Protein AF-0000000071585023 (afdb_homodimer)

Nearest PDB structures (foldseek):
  5y0e-assembly1_B  TM=6.821E-01  e=1.471E-46  Serratia sp. FS14
  5y0e-assembly1_A  TM=6.530E-01  e=9.291E-46  Serratia sp. FS14
  5y0e-assembly1_C  TM=7.451E-01  e=1.543E-41  Serratia sp. FS14
  6n38-assembly1_D  TM=8.438E-01  e=2.177E-20  Escherichia coli 042
  6gj3-assembly1_D  TM=8.050E-01  e=1.133E-17  Escherichia coli

pLDDT: mean 87.86, std 11.16, range [27.81, 98.0]

Secondary structure (DSSP, 8-state):
----SPP---TT----HHHHHHHHHHHHHHHHHHHHHH-TT--EEEEEEE-HHHHTTT-B-EEEEEEE-TTS-EEEETTTBPPPPPB---SS-TTPEEEEEEE-SSTTSEEEETT---SSEEEEEEEEEEE--EES---TTS-SEEEEEEEEE--EEEEGGG--TTEEEEEEEEEEEE-TTS-EEE-TT----BSSTTSSSHHHHHHHHHHHHHHHHHHHH--TTGGGS---HHHHHHHHHHHHHHHHHHHHHHHHHSS---HHHHHHHHHHHHHHGGGSTT---GGG-S-----TT-HHHHHHHHHHHHHHHHH-----SEEE---EE-STTEEEEE--GGG-EEEEEEEEE-SS-HHHHHHHHHHHEEEEETTTHHHHHHTT---SPEEE-SSPPTTSPPPTT-EEEEE-TT-HHHHHHHHSSEEEEEE-S--TT-EEEEEEEETT---/----PEE---TT----HHHHHHHHHHHHHHHHHHHHHH-TT--EEEEEEE-HHHHTTT-B-EEEEEEE-TTS-EEEETTTBPPPPPB---SS-TTPEEEEEEE-SSTTSEEEETT--SSSEEEEEEEEEEE----S-S-SSS--EEEEEEEEE--EEEEGGG--TTEEEEEEEEEEEE-TTS-EEE-TT----BSSTTSSSHHHHHHHHHHHHHHHHHHHH--TTGGGS---HHHHHHHHHHHHHHHHHHHHHHHHHSS---HHHHHHHHHHHHHHGGGSTT---GGG-S-----TT-HHHHHHHHHHHHHHHHH-----SEEEE--EE-STTEEEEE--GGG-EEEEEEEEE-SS-HHHHHHHHHHHEEEEEGGGHHHHHHTT---SPEEE-SSPPTTSPP-TT-EEEEE-TTSHHHHHHHHSSEEEEEE-S--TT-EEEEEEEETT---

Radius of gyration: 39.61 Å; Cα contacts (8 Å, |Δi|>4): 1653; chains: 2; bounding box: 82×120×97 Å

Solvent-accessible surface area (backbone atoms only — not comparable to full-atom values): 49543 Å² total; per-residue (Å²): 126,69,80,60,61,74,70,85,83,54,90,90,60,83,87,48,40,63,56,56,53,39,39,48,46,18,53,50,49,52,54,45,54,54,50,43,75,75,33,88,66,68,31,23,25,50,32,52,37,69,34,66,71,42,19,60,72,35,25,50,36,66,67,32,38,28,35,24,36,76,82,60,53,68,50,42,25,70,67,88,26,71,66,46,64,70,28,67,75,65,90,87,34,59,74,35,42,36,21,43,33,33,51,42,92,42,84,89,53,46,56,65,30,77,80,54,63,86,81,80,34,25,15,36,46,38,84,41,81,42,61,58,49,61,39,77,68,77,50,102,74,63,72,57,58,43,81,43,46,23,33,41,65,39,54,39,56,43,46,54,88,73,58,54,91,60,41,37,60,44,62,67,48,34,30,58,37,64,47,95,86,42,25,50,39,68,42,87,70,59,40,46,31,39,38,17,44,54,22,72,40,62,57,44,52,53,52,53,52,48,50,50,52,47,53,53,50,44,62,70,52,61,52,95,60,51,81,72,40,82,40,48,72,58,54,48,50,39,46,51,47,43,19,51,47,35,14,49,50,42,39,51,55,43,57,72,65,48,91,58,44,42,42,68,60,53,49,52,54,50,50,52,51,48,61,64,51,50,74,46,69,90,48,70,68,68,89,77,51,81,57,73,45,88,36,66,81,48,34,32,61,16,49,52,50,43,50,52,49,44,54,52,52,69,66,52,66,88,69,55,60,44,40,80,50,72,65,43,77,75,54,94,52,28,26,40,25,77,51,57,80,88,60,45,62,60,40,44,36,37,38,37,29,46,74,58,56,67,73,51,46,58,57,47,44,54,72,32,38,39,32,30,22,56,89,46,40,63,58,31,61,76,67,68,45,85,45,36,48,56,41,68,48,94,62,82,57,87,78,51,78,85,60,63,81,40,47,36,27,37,46,41,71,83,33,68,46,34,52,51,17,68,71,35,70,24,36,24,39,36,53,74,58,90,54,60,75,64,46,73,48,37,31,30,29,35,72,79,74,67,128,127,68,80,59,48,39,65,55,70,48,84,89,63,82,87,47,73,49,56,56,52,39,40,51,45,18,52,51,48,52,51,45,54,54,48,44,59,73,36,72,67,76,33,23,25,49,33,51,39,70,35,65,72,43,18,61,72,35,25,48,38,65,66,30,36,26,34,23,36,79,83,61,51,68,51,41,25,70,67,88,25,70,66,45,65,70,28,68,74,64,88,85,33,59,73,34,43,35,19,43,33,32,52,42,94,41,82,89,51,37,40,31,25,67,69,55,61,92,70,83,35,25,15,35,46,38,82,42,81,43,65,60,80,71,80,78,73,65,58,103,68,77,72,59,63,42,81,41,78,40,71,41,64,41,52,39,55,43,48,53,88,73,57,54,92,60,40,36,59,43,60,67,47,34,29,59,37,64,46,96,87,41,26,51,39,68,42,87,73,59,41,48,31,40,44,18,44,54,22,74,41,62,55,45,51,52,51,52,51,48,50,51,53,48,53,54,49,46,61,70,54,63,52,95,60,53,84,75,43,93,67,44,49,56,53,50,50,40,49,50,47,46,52,52,49,54,52,48,50,55,51,52,53,51,56,73,69,46,93,72,47,42,42,67,60,53,49,47,54,50,37,35,52,46,16,50,49,47,64,46,68,90,49,69,67,68,77,75,51,82,58,71,42,86,36,66,80,49,35,31,60,15,49,54,48,43,51,52,51,43,54,53,52,70,66,52,66,88,71,55,59,45,40,79,49,72,66,45,76,75,55,93,51,28,26,40,26,77,52,56,80,85,60,43,63,60,41,45,36,36,38,38,30,46,77,58,56,67,72,54,46,59,57,47,45,54,71,32,38,37,32,28,23,54,89,45,41,62,58,30,59,76,67,68,46,86,46,37,49,55,40,69,44,88,54,75,55,88,71,52,81,87,56,83,82,46,49,35,28,36,45,42,70,81,33,69,46,34,53,50,16,68,71,35,69,24,36,25,39,35,51,73,57,89,55,59,75,63,44,72,48,38,33,30,31,34,68,81,70,64,131

InterPro domains:
  IPR010263 Type VI secretion system TssK [PF05936] (19-444)
  IPR010263 Type VI secretion system TssK [PTHR35566] (1-447)
  IPR010263 Type VI secretion system TssK [TIGR03353] (5-443)

Sequence (902 aa):
MLPKQRVAWVEGMLMEPQHFQQQERYLEHLTEMRARSLSALAWGFHSLSINQGLLDQGKIALNQASGVFPDGTPFHMAGDEPLPLPFDPGENCQGSVVCLSVLMDIPGNTYIDLKKSNQGSRFVALDAEVQDRNHGVAAEGTPLIATLQLGQLQSKLTLRASVSDAESMLPVAYIKERTRDGRLILDDNFLPPMLDFRAIGWIDNAVTELLGLIVQRLESVYRPDVTLSVGGLSELLELLLLQTLSEYNLKISHVLMQKQVHPEQLFQLLLGLLGRLSTIPGGEKPWSRQDLLYTHHEPHNGYFSLFAALRRALSLVIEAPAVALPFIERGDNIYLCQNDSQLRLEKLIFTVSSKLPSETIRTYFPAQTKLGPVEKIVQLIDLQLPGARMIPMSSPPRYIPYYPNSVYFEVDHDDPMYKEMMSGSAIALSIVGDFPELRFEVWGLRQGRLGMLPKQRVAWVEGMLMEPQHFQQQERYLEHLTEMRARSLSALAWGFHSLSINQGLLDQGKIALNQASGVFPDGTPFHMAGDEPLPLPFDPGENCQGSVVCLSVLMDIPGNTYIDLKKSNQGSRFVALDAEVQDRNHGVAAEGTPLIATLQLGQLQSKLTLRASVSDAESMLPVAYIKERTRDGRLILDDNFLPPMLDFRAIGWIDNAVTELLGLIVQRLESVYRPDVTLSVGGLSELLELLLLQTLSEYNLKISHVLMQKQVHPEQLFQLLLGLLGRLSTIPGGEKPWSRQDLLYTHHEPHNGYFSLFAALRRALSLVIEAPAVALPFIERGDNIYLCQNDSQLRLEKLIFTVSSKLPSETIRTYFPAQTKLGPVEKIVQLIDLQLPGARMIPMSSPPRYIPYYPNSVYFEVDHDDPMYKEMMSGSAIALSIVGDFPELRFEVWGLRQGRLG

Foldseek 3Di:
DDDQDQDDDDPPDDDDPVNVVNNVSNVQVVVQVVVCVVPVQQWWWAAWAWDQVCLQVQWTFTPWTWTAFNVGRTDTPPPQAHTADIDHADDPCAFWWKKKKAFAPDPPFAAEDAVQPPDTHQWYWDKDKDADPDPDPPDVDDDRIDIDIDTHGDIYMYTPVPDDPRMTIWTRWTFNDQDPSSGTDTDPLFDIQHQAPPNPDPVLVLLVVLLVLLVVLLVVLDDPCLVVDPDDPLSVLSVLSNVLSVVLNVVSVVSSPDPGDHVVVVLVSLVVSLVSLVSQPPADDVVPDDQCDADSRTRSSNSVVSSVRSVVSSPGDSQQQKDWFDWDDPDQQKTKTFADVVQQFQKKKKKKAFPDQPVCCQPPFQQQKAKAAPVCRVVCVVVVNHHFGWHWDPDDDPSDDDDPRIIMTITDNPDPRNVRRNPHRMMMMHGRDDTHPMDMIMMTGHPPPPD/DDDLDADDDDPPDDDDPVNVVNNVSNVQVVVVVVVCVVPVQQWWWAAWAWDQVCLQVQWTFTPWTWTAFNVGRTDTPPPQAHTADIDHADAPQAFWWKKKKAFAPDPPFAAEDAVQPVDGHQWYWDKDWDFDPDPDPPDPDDRPTDIDIDTHGDIYMYTPVPDDPRMTIWTRWTFNDQDPSSGTDTDPLFDIQHQAPPNPDPVVVLLVVLLVLLVVLLVVLDDPCLVVDLDDPLSVVSVLSNVLSVVLNVVSVVVSPDPGDHVVVVLVSLVVSLVSLPPAPPADDVVPDDQCDADRRTRSSNSVVSSVRSVVSSPGDSQQQKDWFDWDDPDQQKTKTFADVVNQFDKKKKKKAFPDQPVCCQPVFQQQKAKAAPVCRVVCVVVVNHAFGWHWDPDDDDSDRDDPRITMTITDNPDPRNVRRNPHGMMMMHGRDDTHPMDMIMMTGHPPPDD

Structure (mmCIF, N/CA/C/O backbone):
data_AF-0000000071585023-model_v1
#
loop_
_entity.id
_entity.type
_entity.pdbx_description
1 polymer 'Uncharacterized protein'
#
loop_
_atom_site.group_PDB
_atom_site.id
_atom_site.type_symbol
_atom_site.label_atom_id
_atom_site.label_alt_id
_atom_site.label_comp_id
_atom_site.label_asym_id
_atom_site.label_entity_id
_atom_site.label_seq_id
_atom_site.pdbx_PDB_ins_code
_atom_site.Cartn_x
_atom_site.Cartn_y
_atom_site.Cartn_z
_atom_site.occupancy
_atom_site.B_iso_or_equiv
_atom_site.auth_seq_id
_atom_site.auth_comp_id
_atom_site.auth_asym_id
_atom_site.auth_atom_id
_atom_site.pdbx_PDB_model_num
ATOM 1 N N . MET A 1 1 ? 20.328 24.281 26.672 1 75.81 1 MET A N 1
ATOM 2 C CA . MET A 1 1 ? 19.062 23.953 26.031 1 75.81 1 MET A CA 1
ATOM 3 C C . MET A 1 1 ? 17.938 24.844 26.547 1 75.81 1 MET A C 1
ATOM 5 O O . MET A 1 1 ? 17.938 25.25 27.719 1 75.81 1 MET A O 1
ATOM 9 N N . LEU A 1 2 ? 17.266 25.422 25.609 1 85.12 2 LEU A N 1
ATOM 10 C CA . LEU A 1 2 ? 16.156 26.297 26 1 85.12 2 LEU A CA 1
ATOM 11 C C . LEU A 1 2 ? 15.07 25.484 26.719 1 85.12 2 LEU A C 1
ATOM 13 O O . LEU A 1 2 ? 14.797 24.344 26.359 1 85.12 2 LEU A O 1
ATOM 17 N N . PRO A 1 3 ? 14.523 26.031 27.828 1 86 3 PRO A N 1
ATOM 18 C CA . PRO A 1 3 ? 13.453 25.312 28.516 1 86 3 PRO A CA 1
ATOM 19 C C . PRO A 1 3 ? 12.25 25.016 27.609 1 86 3 PRO A C 1
ATOM 21 O O . PRO A 1 3 ? 11.906 25.844 26.766 1 86 3 PRO A O 1
ATOM 24 N N . LYS A 1 4 ? 11.719 23.922 27.828 1 88.12 4 LYS A N 1
ATOM 25 C CA . LYS A 1 4 ? 10.594 23.5 27 1 88.12 4 LYS A CA 1
ATOM 26 C C . LYS A 1 4 ? 9.32 23.375 27.828 1 88.12 4 LYS A C 1
ATOM 28 O O . LYS A 1 4 ? 8.305 22.859 27.328 1 88.12 4 LYS A O 1
ATOM 33 N N . GLN A 1 5 ? 9.266 23.844 29.031 1 87.94 5 GLN A N 1
ATOM 34 C CA . GLN A 1 5 ? 8.125 23.734 29.938 1 87.94 5 GLN A CA 1
ATOM 35 C C . GLN A 1 5 ? 7.094 24.828 29.641 1 87.94 5 GLN A C 1
ATOM 37 O O . GLN A 1 5 ? 7.41 25.844 29.016 1 87.94 5 GLN A O 1
ATOM 42 N N . ARG A 1 6 ? 5.887 24.609 30.062 1 91.94 6 ARG A N 1
ATOM 43 C CA . ARG A 1 6 ? 4.801 25.547 29.828 1 91.94 6 ARG A CA 1
ATOM 44 C C . ARG A 1 6 ? 4.922 26.766 30.734 1 91.94 6 ARG A C 1
ATOM 46 O O . ARG A 1 6 ? 5.457 26.672 31.844 1 91.94 6 ARG A O 1
ATOM 53 N N . VAL A 1 7 ? 4.438 27.984 30.297 1 91.62 7 VAL A N 1
ATOM 54 C CA . VAL A 1 7 ? 4.402 29.203 31.094 1 91.62 7 VAL A CA 1
ATOM 55 C C . VAL A 1 7 ? 3.309 29.094 32.156 1 91.62 7 VAL A C 1
ATOM 57 O O . VAL A 1 7 ? 2.195 28.656 31.875 1 91.62 7 VAL A O 1
ATOM 60 N N . ALA A 1 8 ? 3.611 29.422 33.375 1 86.81 8 ALA A N 1
ATOM 61 C CA . ALA A 1 8 ? 2.6 29.578 34.438 1 86.81 8 ALA A CA 1
ATOM 62 C C . ALA A 1 8 ? 1.927 30.938 34.344 1 86.81 8 ALA A C 1
ATOM 64 O O . ALA A 1 8 ? 2.459 31.938 34.844 1 86.81 8 ALA A O 1
ATOM 65 N N . TRP A 1 9 ? 0.786 31.016 33.594 1 86.19 9 TRP A N 1
ATOM 66 C CA . TRP A 1 9 ? 0.026 32.25 33.469 1 86.19 9 TRP A CA 1
ATOM 67 C C . TRP A 1 9 ? -0.711 32.562 34.781 1 86.19 9 TRP A C 1
ATOM 69 O O . TRP A 1 9 ? -1.541 31.766 35.219 1 86.19 9 TRP A O 1
ATOM 79 N N . VAL A 1 10 ? -0.423 33.688 35.344 1 81.88 10 VAL A N 1
ATOM 80 C CA . VAL A 1 10 ? -1.023 34.031 36.625 1 81.88 10 VAL A CA 1
ATOM 81 C C . VAL A 1 10 ? -1.645 35.406 36.562 1 81.88 10 VAL A C 1
ATOM 83 O O . VAL A 1 10 ? -1.187 36.281 35.812 1 81.88 10 VAL A O 1
ATOM 86 N N . GLU A 1 11 ? -2.693 35.562 37.25 1 80.19 11 GLU A N 1
ATOM 87 C CA . GLU A 1 11 ? -3.369 36.875 37.312 1 80.19 11 GLU A CA 1
ATOM 88 C C . GLU A 1 11 ? -2.418 37.969 37.781 1 80.19 11 GLU A C 1
ATOM 90 O O . GLU A 1 11 ? -1.631 37.75 38.688 1 80.19 11 GLU A O 1
ATOM 95 N N . GLY A 1 12 ? -2.541 39.125 37.062 1 78.12 12 GLY A N 1
ATOM 96 C CA . GLY A 1 12 ? -1.741 40.281 37.469 1 78.12 12 GLY A CA 1
ATOM 97 C C . GLY A 1 12 ? -0.343 40.25 36.875 1 78.12 12 GLY A C 1
ATOM 98 O O . GLY A 1 12 ? 0.428 41.219 37.062 1 78.12 12 GLY A O 1
ATOM 99 N N . MET A 1 13 ? -0.15 39.281 36.188 1 81.44 13 MET A N 1
ATOM 100 C CA . MET A 1 13 ? 1.184 39.156 35.594 1 81.44 13 MET A CA 1
ATOM 101 C C . MET A 1 13 ? 1.392 40.188 34.469 1 81.44 13 MET A C 1
ATOM 103 O O . MET A 1 13 ? 0.476 40.438 33.688 1 81.44 13 MET A O 1
ATOM 107 N N . LEU A 1 14 ? 2.582 40.812 34.438 1 83.69 14 LEU A N 1
ATOM 108 C CA . LEU A 1 14 ? 2.967 41.625 33.312 1 83.69 14 LEU A CA 1
ATOM 109 C C . LEU A 1 14 ? 3.387 40.75 32.125 1 83.69 14 LEU A C 1
ATOM 111 O O . LEU A 1 14 ? 4.352 39.969 32.219 1 83.69 14 LEU A O 1
ATOM 115 N N . MET A 1 15 ? 2.637 40.812 31.062 1 85.25 15 MET A N 1
ATOM 116 C CA . MET A 1 15 ? 2.936 39.969 29.891 1 85.25 15 MET A CA 1
ATOM 117 C C . MET A 1 15 ? 4.07 40.562 29.078 1 85.25 15 MET A C 1
ATOM 119 O O . MET A 1 15 ? 3.977 41.719 28.625 1 85.25 15 MET A O 1
ATOM 123 N N . GLU A 1 16 ? 5.172 39.812 29 1 87.69 16 GLU A N 1
ATOM 124 C CA . GLU A 1 16 ? 6.34 40.156 28.203 1 87.69 16 GLU A CA 1
ATOM 125 C C . GLU A 1 16 ? 6.48 39.25 26.984 1 87.69 16 GLU A C 1
ATOM 127 O O . GLU A 1 16 ? 5.906 38.188 26.938 1 87.69 16 GLU A O 1
ATOM 132 N N . PRO A 1 17 ? 7.184 39.75 25.969 1 88.62 17 PRO A N 1
ATOM 133 C CA . PRO A 1 17 ? 7.391 38.938 24.781 1 88.62 17 PRO A CA 1
ATOM 134 C C . PRO A 1 17 ? 7.938 37.531 25.094 1 88.62 17 PRO A C 1
ATOM 136 O O . PRO A 1 17 ? 7.602 36.562 24.406 1 88.62 17 PRO A O 1
ATOM 139 N N . GLN A 1 18 ? 8.688 37.469 26.078 1 88.62 18 GLN A N 1
ATOM 140 C CA . GLN A 1 18 ? 9.312 36.188 26.469 1 88.62 18 GLN A CA 1
ATOM 141 C C . GLN A 1 18 ? 8.266 35.156 26.844 1 88.62 18 GLN A C 1
ATOM 143 O O . GLN A 1 18 ? 8.477 33.969 26.656 1 88.62 18 GLN A O 1
ATOM 148 N N . HIS A 1 19 ? 7.172 35.594 27.406 1 90.94 19 HIS A N 1
ATOM 149 C CA . HIS A 1 19 ? 6.105 34.688 27.781 1 90.94 19 HIS A CA 1
ATOM 150 C C . HIS A 1 19 ? 5.512 34 26.547 1 90.94 19 HIS A C 1
ATOM 152 O O . HIS A 1 19 ? 5.289 32.781 26.547 1 90.94 19 HIS A O 1
ATOM 158 N N . PHE A 1 20 ? 5.344 34.781 25.516 1 92 20 PHE A N 1
ATOM 159 C CA . PHE A 1 20 ? 4.75 34.25 24.297 1 92 20 PHE A CA 1
ATOM 160 C C . PHE A 1 20 ? 5.75 33.375 23.531 1 92 20 PHE A C 1
ATOM 162 O O . PHE A 1 20 ? 5.379 32.344 22.953 1 92 20 PHE A O 1
ATOM 169 N N . GLN A 1 21 ? 7.008 33.812 23.562 1 90.62 21 GLN A N 1
ATOM 170 C CA . GLN A 1 21 ? 8.055 33 22.969 1 90.62 21 GLN A CA 1
ATOM 171 C C . GLN A 1 21 ? 8.148 31.625 23.641 1 90.62 21 GLN A C 1
ATOM 173 O O . GLN A 1 21 ? 8.242 30.594 22.969 1 90.62 21 GLN A O 1
ATOM 178 N N . GLN A 1 22 ? 8.125 31.656 24.969 1 90.81 22 GLN A N 1
ATOM 179 C CA . GLN A 1 22 ? 8.18 30.422 25.734 1 90.81 22 GLN A CA 1
ATOM 180 C C . GLN A 1 22 ? 6.953 29.547 25.469 1 90.81 22 GLN A C 1
ATOM 182 O O . GLN A 1 22 ? 7.062 28.328 25.359 1 90.81 22 GLN A O 1
ATOM 187 N N . GLN A 1 23 ? 5.816 30.109 25.391 1 92.5 23 GLN A N 1
ATOM 188 C CA . GLN A 1 23 ? 4.594 29.375 25.078 1 92.5 23 GLN A CA 1
ATOM 189 C C . GLN A 1 23 ? 4.699 28.672 23.734 1 92.5 23 GLN A C 1
ATOM 191 O O . GLN A 1 23 ? 4.348 27.5 23.609 1 92.5 23 GLN A O 1
ATOM 196 N N . GLU A 1 24 ? 5.16 29.422 22.766 1 93.31 24 GLU A N 1
ATOM 197 C CA . GLU A 1 24 ? 5.312 28.844 21.422 1 93.31 24 GLU A CA 1
ATOM 198 C C . GLU A 1 24 ? 6.316 27.703 21.438 1 93.31 24 GLU A C 1
ATOM 200 O O . GLU A 1 24 ? 6.082 26.656 20.812 1 93.31 24 GLU A O 1
ATOM 205 N N . ARG A 1 25 ? 7.383 27.938 22.094 1 91.56 25 ARG A N 1
ATOM 206 C CA . ARG A 1 25 ? 8.406 26.891 22.188 1 91.56 25 ARG A CA 1
ATOM 207 C C . ARG A 1 25 ? 7.836 25.625 22.812 1 91.56 25 ARG A C 1
ATOM 209 O O . ARG A 1 25 ? 8.102 24.516 22.344 1 91.56 25 ARG A O 1
ATOM 216 N N . TYR A 1 26 ? 7.113 25.812 23.859 1 92.12 26 TYR A N 1
ATOM 217 C CA . TYR A 1 26 ? 6.465 24.672 24.5 1 92.12 26 TYR A CA 1
ATOM 218 C C . TYR A 1 26 ? 5.555 23.938 23.531 1 92.12 26 TYR A C 1
ATOM 220 O O . TYR A 1 26 ? 5.617 22.703 23.422 1 92.12 26 TYR A O 1
ATOM 228 N N . LEU A 1 27 ? 4.711 24.625 22.781 1 93.56 27 LEU A N 1
ATOM 229 C CA . LEU A 1 27 ? 3.736 24.016 21.875 1 93.56 27 LEU A CA 1
ATOM 230 C C . LEU A 1 27 ? 4.43 23.359 20.688 1 93.56 27 LEU A C 1
ATOM 232 O O . LEU A 1 27 ? 3.992 22.297 20.219 1 93.56 27 LEU A O 1
ATOM 236 N N . GLU A 1 28 ? 5.445 23.953 20.234 1 93.31 28 GLU A N 1
ATOM 237 C CA . GLU A 1 28 ? 6.238 23.344 19.172 1 93.31 28 GLU A CA 1
ATOM 238 C C . GLU A 1 28 ? 6.875 22.031 19.641 1 93.31 28 GLU A C 1
ATOM 240 O O . GLU A 1 28 ? 6.875 21.047 18.906 1 93.31 28 GLU A O 1
ATOM 245 N N . HIS A 1 29 ? 7.406 22.141 20.781 1 89.56 29 HIS A N 1
ATOM 246 C CA . HIS A 1 29 ? 8.008 20.938 21.359 1 89.56 29 HIS A CA 1
ATOM 247 C C . HIS A 1 29 ? 6.969 19.828 21.531 1 89.56 29 HIS A C 1
ATOM 249 O O . HIS A 1 29 ? 7.238 18.672 21.234 1 89.56 29 HIS A O 1
ATOM 255 N N . LEU A 1 30 ? 5.852 20.141 22.047 1 89.31 30 LEU A N 1
ATOM 256 C CA . LEU A 1 30 ? 4.762 19.188 22.219 1 89.31 30 LEU A CA 1
ATOM 257 C C . LEU A 1 30 ? 4.41 18.531 20.891 1 89.31 30 LEU A C 1
ATOM 259 O O . LEU A 1 30 ? 4.285 17.297 20.797 1 89.31 30 LEU A O 1
ATOM 263 N N . THR A 1 31 ? 4.25 19.312 19.859 1 92.31 31 THR A N 1
ATOM 264 C CA . THR A 1 31 ? 3.922 18.828 18.531 1 92.31 31 THR A CA 1
ATOM 265 C C . THR A 1 31 ? 5.004 17.875 18.016 1 92.31 31 THR A C 1
ATOM 267 O O . THR A 1 31 ? 4.699 16.797 17.484 1 92.31 31 THR A O 1
ATOM 270 N N . GLU A 1 32 ? 6.188 18.219 18.219 1 89.12 32 GLU A N 1
ATOM 271 C CA . GLU A 1 32 ? 7.309 17.406 17.766 1 89.12 32 GLU A CA 1
ATOM 272 C C . GLU A 1 32 ? 7.352 16.062 18.516 1 89.12 32 GLU A C 1
ATOM 274 O O . GLU A 1 32 ? 7.547 15.016 17.906 1 89.12 32 GLU A O 1
ATOM 279 N N . MET A 1 33 ? 7.168 16.109 19.797 1 86 33 MET A N 1
ATOM 280 C CA . MET A 1 33 ? 7.168 14.891 20.594 1 86 33 MET A CA 1
ATOM 281 C C . MET A 1 33 ? 6.082 13.93 20.125 1 86 33 MET A C 1
ATOM 283 O O . MET A 1 33 ? 6.316 12.719 20.016 1 86 33 MET A O 1
ATOM 287 N N . ARG A 1 34 ? 5.012 14.438 19.781 1 87.12 34 ARG A N 1
ATOM 288 C CA . ARG A 1 34 ? 3.91 13.602 19.312 1 87.12 34 ARG A CA 1
ATOM 289 C C . ARG A 1 34 ? 4.219 13.016 17.938 1 87.12 34 ARG A C 1
ATOM 291 O O . ARG A 1 34 ? 3.961 11.836 17.688 1 87.12 34 ARG A O 1
ATOM 298 N N . ALA A 1 35 ? 4.727 13.805 17.094 1 89.38 35 ALA A N 1
ATOM 299 C CA . ALA A 1 35 ? 5.074 13.336 15.758 1 89.38 35 ALA A CA 1
ATOM 300 C C . ALA A 1 35 ? 6.121 12.227 15.82 1 89.38 35 ALA A C 1
ATOM 302 O O . ALA A 1 35 ? 5.996 11.203 15.141 1 89.38 35 ALA A O 1
ATOM 303 N N . ARG A 1 36 ? 7.066 12.398 16.688 1 83.12 36 ARG A N 1
ATOM 304 C CA . ARG A 1 36 ? 8.148 11.438 16.828 1 83.12 36 ARG A CA 1
ATOM 305 C C . ARG A 1 36 ? 7.637 10.109 17.391 1 83.12 36 ARG A C 1
ATOM 307 O O . ARG A 1 36 ? 8.148 9.047 17.031 1 83.12 36 ARG A O 1
ATOM 314 N N . SER A 1 37 ? 6.734 10.211 18.25 1 81.5 37 SER A N 1
ATOM 315 C CA . SER A 1 37 ? 6.164 9 18.828 1 81.5 37 SER A CA 1
ATOM 316 C C . SER A 1 37 ? 5.457 8.164 17.766 1 81.5 37 SER A C 1
ATOM 318 O O . SER A 1 37 ? 5.332 6.945 17.922 1 81.5 37 SER A O 1
ATOM 320 N N . LEU A 1 38 ? 5.047 8.812 16.734 1 84.38 38 LEU A N 1
ATOM 321 C CA . LEU A 1 38 ? 4.336 8.117 15.672 1 84.38 38 LEU A CA 1
ATOM 322 C C . LEU A 1 38 ? 5.309 7.559 14.641 1 84.38 38 LEU A C 1
ATOM 324 O O . LEU A 1 38 ? 5.07 6.488 14.07 1 84.38 38 LEU A O 1
ATOM 328 N N . SER A 1 39 ? 6.359 8.32 14.43 1 87.44 39 SER A N 1
ATOM 329 C CA . SER A 1 39 ? 7.383 7.863 13.492 1 87.44 39 SER A CA 1
ATOM 330 C C . SER A 1 39 ? 8.734 8.5 13.797 1 87.44 39 SER A C 1
ATOM 332 O O . SER A 1 39 ? 8.844 9.727 13.867 1 87.44 39 SER A O 1
ATOM 334 N N . ALA A 1 40 ? 9.711 7.641 13.773 1 82.38 40 ALA A N 1
ATOM 335 C CA . ALA A 1 40 ? 11.062 8.125 14.023 1 82.38 40 ALA A CA 1
ATOM 336 C C . ALA A 1 40 ? 11.688 8.695 12.75 1 82.38 40 ALA A C 1
ATOM 338 O O . ALA A 1 40 ? 12.703 9.398 12.812 1 82.38 40 ALA A O 1
ATOM 339 N N . LEU A 1 41 ? 11.078 8.461 11.688 1 88.69 41 LEU A N 1
ATOM 340 C CA . LEU A 1 41 ? 11.656 8.867 10.414 1 88.69 41 LEU A CA 1
ATOM 341 C C . LEU A 1 41 ? 10.797 9.922 9.734 1 88.69 41 LEU A C 1
ATOM 343 O O . LEU A 1 41 ? 10.75 9.992 8.5 1 88.69 41 LEU A O 1
ATOM 347 N N . ALA A 1 42 ? 10.188 10.68 10.562 1 89.56 42 ALA A N 1
ATOM 348 C CA . ALA A 1 42 ? 9.25 11.664 10.016 1 89.56 42 ALA A CA 1
ATOM 349 C C . ALA A 1 42 ? 9.977 12.961 9.656 1 89.56 42 ALA A C 1
ATOM 351 O O . ALA A 1 42 ? 9.531 14.047 10.031 1 89.56 42 ALA A O 1
ATOM 352 N N . TRP A 1 43 ? 11.117 12.836 8.992 1 93.56 43 TRP A N 1
ATOM 353 C CA . TRP A 1 43 ? 11.844 13.992 8.469 1 93.56 43 TRP A CA 1
ATOM 354 C C . TRP A 1 43 ? 12.453 13.68 7.109 1 93.56 43 TRP A C 1
ATOM 356 O O . TRP A 1 43 ? 12.609 12.508 6.746 1 93.56 43 TRP A O 1
ATOM 366 N N . GLY A 1 44 ? 12.656 14.727 6.336 1 96.12 44 GLY A N 1
ATOM 367 C CA . GLY A 1 44 ? 13.148 14.578 4.977 1 96.12 44 GLY A CA 1
ATOM 368 C C . GLY A 1 44 ? 12.344 15.375 3.963 1 96.12 44 GLY A C 1
ATOM 369 O O . GLY A 1 44 ? 11.531 16.219 4.332 1 96.12 44 GLY A O 1
ATOM 370 N N . PHE A 1 45 ? 12.609 15.094 2.682 1 96.75 45 PHE A N 1
ATOM 371 C CA . PHE A 1 45 ? 11.984 15.859 1.612 1 96.75 45 PHE A CA 1
ATOM 372 C C . PHE A 1 45 ? 10.672 15.203 1.176 1 96.75 45 PHE A C 1
ATOM 374 O O . PHE A 1 45 ? 10.617 13.992 0.977 1 96.75 45 PHE A O 1
ATOM 381 N N . HIS A 1 46 ? 9.672 16.031 1.085 1 94.5 46 HIS A N 1
ATOM 382 C CA . HIS A 1 46 ? 8.469 15.641 0.349 1 94.5 46 HIS A CA 1
ATOM 383 C C . HIS A 1 46 ? 8.664 15.828 -1.152 1 94.5 46 HIS A C 1
ATOM 385 O O . HIS A 1 46 ? 8.18 15.023 -1.95 1 94.5 46 HIS A O 1
ATOM 391 N N . SER A 1 47 ? 9.289 16.922 -1.445 1 94.44 47 SER A N 1
ATOM 392 C CA . SER A 1 47 ? 9.602 17.25 -2.83 1 94.44 47 SER A CA 1
ATOM 393 C C . SER A 1 47 ? 10.922 18.016 -2.926 1 94.44 47 SER A C 1
ATOM 395 O O . SER A 1 47 ? 11.273 18.781 -2.02 1 94.44 47 SER A O 1
ATOM 397 N N . LEU A 1 48 ? 11.625 17.781 -3.955 1 96.69 48 LEU A N 1
ATOM 398 C CA . LEU A 1 48 ? 12.906 18.438 -4.203 1 96.69 48 LEU A CA 1
ATOM 399 C C . LEU A 1 48 ? 13.18 18.547 -5.699 1 96.69 48 LEU A C 1
ATOM 401 O O . LEU A 1 48 ? 13.102 17.547 -6.422 1 96.69 48 LEU A O 1
ATOM 405 N N . SER A 1 49 ? 13.445 19.734 -6.109 1 96.38 49 SER A N 1
ATOM 406 C CA . SER A 1 49 ? 13.797 19.984 -7.504 1 96.38 49 SER A CA 1
ATOM 407 C C . SER A 1 49 ? 14.969 20.953 -7.609 1 96.38 49 SER A C 1
ATOM 409 O O . SER A 1 49 ? 14.922 22.047 -7.059 1 96.38 49 SER A O 1
ATOM 411 N N . ILE A 1 50 ? 15.961 20.562 -8.258 1 96.25 50 ILE A N 1
ATOM 412 C CA . ILE A 1 50 ? 17.172 21.344 -8.414 1 96.25 50 ILE A CA 1
ATOM 413 C C . ILE A 1 50 ? 17.156 22.078 -9.75 1 96.25 50 ILE A C 1
ATOM 415 O O . ILE A 1 50 ? 16.703 21.516 -10.758 1 96.25 50 ILE A O 1
ATOM 419 N N . ASN A 1 51 ? 17.641 23.25 -9.773 1 96.38 51 ASN A N 1
ATOM 420 C CA . ASN A 1 51 ? 17.719 24.062 -10.984 1 96.38 51 ASN A CA 1
ATOM 421 C C . ASN A 1 51 ? 18.859 23.609 -11.891 1 96.38 51 ASN A C 1
ATOM 423 O O . ASN A 1 51 ? 20.016 23.938 -11.648 1 96.38 51 ASN A O 1
ATOM 427 N N . GLN A 1 52 ? 18.547 23.047 -12.938 1 93.88 52 GLN A N 1
ATOM 428 C CA . GLN A 1 52 ? 19.547 22.484 -13.836 1 93.88 52 GLN A CA 1
ATOM 429 C C . GLN A 1 52 ? 20.281 23.578 -14.602 1 93.88 52 GLN A C 1
ATOM 431 O O . GLN A 1 52 ? 21.469 23.438 -14.914 1 93.88 52 GLN A O 1
ATOM 436 N N . GLY A 1 53 ? 19.594 24.609 -14.859 1 95.56 53 GLY A N 1
ATOM 437 C CA . GLY A 1 53 ? 20.188 25.719 -15.586 1 95.56 53 GLY A CA 1
ATOM 438 C C . GLY A 1 53 ? 21.375 26.344 -14.859 1 95.56 53 GLY A C 1
ATOM 439 O O . GLY A 1 53 ? 22.406 26.609 -15.461 1 95.56 53 GLY A O 1
ATOM 440 N N . LEU A 1 54 ? 21.188 26.531 -13.602 1 96.56 54 LEU A N 1
ATOM 441 C CA . LEU A 1 54 ? 22.219 27.203 -12.82 1 96.56 54 LEU A CA 1
ATOM 442 C C . LEU A 1 54 ? 23.422 26.281 -12.602 1 96.56 54 LEU A C 1
ATOM 444 O O . LEU A 1 54 ? 24.516 26.75 -12.305 1 96.56 54 LEU A O 1
ATOM 448 N N . LEU A 1 55 ? 23.234 25.016 -12.711 1 95.81 55 LEU A N 1
ATOM 449 C CA . LEU A 1 55 ? 24.344 24.078 -12.625 1 95.81 55 LEU A CA 1
ATOM 450 C C . LEU A 1 55 ? 25.359 24.328 -13.727 1 95.81 55 LEU A C 1
ATOM 452 O O . LEU A 1 55 ? 26.578 24.203 -13.508 1 95.81 55 LEU A O 1
ATOM 456 N N . ASP A 1 56 ? 24.844 24.734 -14.891 1 94.62 56 ASP A N 1
ATOM 457 C CA . ASP A 1 56 ? 25.703 25.031 -16.031 1 94.62 56 ASP A CA 1
ATOM 458 C C . ASP A 1 56 ? 26.562 26.266 -15.758 1 94.62 56 ASP A C 1
ATOM 460 O O . ASP A 1 56 ? 27.594 26.469 -16.391 1 94.62 56 ASP A O 1
ATOM 464 N N . GLN A 1 57 ? 26.094 27.078 -14.82 1 95 57 GLN A N 1
ATOM 465 C CA . GLN A 1 57 ? 26.828 28.281 -14.453 1 95 57 GLN A CA 1
ATOM 466 C C . GLN A 1 57 ? 27.688 28.047 -13.211 1 95 57 GLN A C 1
ATOM 468 O O . GLN A 1 57 ? 28.25 29 -12.656 1 95 57 GLN A O 1
ATOM 473 N N . GLY A 1 58 ? 27.688 26.797 -12.773 1 95.31 58 GLY A N 1
ATOM 474 C CA . GLY A 1 58 ? 28.531 26.422 -11.641 1 95.31 58 GLY A CA 1
ATOM 475 C C . GLY A 1 58 ? 27.891 26.75 -10.305 1 95.31 58 GLY A C 1
ATOM 476 O O . GLY A 1 58 ? 28.578 26.844 -9.289 1 95.31 58 GLY A O 1
ATOM 477 N N . LYS A 1 59 ? 26.641 26.938 -10.312 1 97.19 59 LYS A N 1
ATOM 478 C CA . LYS A 1 59 ? 25.906 27.234 -9.094 1 97.19 59 LYS A CA 1
ATOM 479 C C . LYS A 1 59 ? 24.797 26.234 -8.844 1 97.19 59 LYS A C 1
ATOM 481 O O . LYS A 1 59 ? 24.281 25.625 -9.789 1 97.19 59 LYS A O 1
ATOM 486 N N . ILE A 1 60 ? 24.516 26.047 -7.586 1 97.31 60 ILE A N 1
ATOM 487 C CA . ILE A 1 60 ? 23.422 25.156 -7.215 1 97.31 60 ILE A CA 1
ATOM 488 C C . ILE A 1 60 ? 22.266 25.953 -6.641 1 97.31 60 ILE A C 1
ATOM 490 O O . ILE A 1 60 ? 22.453 26.797 -5.762 1 97.31 60 ILE A O 1
ATOM 494 N N . ALA A 1 61 ? 21.109 25.734 -7.203 1 97.69 61 ALA A N 1
ATOM 495 C CA . ALA A 1 61 ? 19.891 26.391 -6.742 1 97.69 61 ALA A CA 1
ATOM 496 C C . ALA A 1 61 ? 18.703 25.422 -6.785 1 97.69 61 ALA A C 1
ATOM 498 O O . ALA A 1 61 ? 18.766 24.391 -7.477 1 97.69 61 ALA A O 1
ATOM 499 N N . LEU A 1 62 ? 17.734 25.766 -6.004 1 97.44 62 LEU A N 1
ATOM 500 C CA . LEU A 1 62 ? 16.531 24.922 -5.949 1 97.44 62 LEU A CA 1
ATOM 501 C C . LEU A 1 62 ? 15.383 25.562 -6.715 1 97.44 62 LEU A C 1
ATOM 503 O O . LEU A 1 62 ? 15.25 26.781 -6.727 1 97.44 62 LEU A O 1
ATOM 507 N N . ASN A 1 63 ? 14.617 24.719 -7.359 1 96.25 63 ASN A N 1
ATOM 508 C CA . ASN A 1 63 ? 13.352 25.172 -7.93 1 96.25 63 ASN A CA 1
ATOM 509 C C . ASN A 1 63 ? 12.219 25.078 -6.91 1 96.25 63 ASN A C 1
ATOM 511 O O . ASN A 1 63 ? 11.32 25.922 -6.902 1 96.25 63 ASN A O 1
ATOM 515 N N . GLN A 1 64 ? 12.266 24.062 -6.172 1 95.69 64 GLN A N 1
ATOM 516 C CA . GLN A 1 64 ? 11.266 23.797 -5.141 1 95.69 64 GLN A CA 1
ATOM 517 C C . GLN A 1 64 ? 11.797 22.797 -4.105 1 95.69 64 GLN A C 1
ATOM 519 O O . GLN A 1 64 ? 12.625 21.953 -4.422 1 95.69 64 GLN A O 1
ATOM 524 N N . ALA A 1 65 ? 11.344 23 -2.92 1 96.62 65 ALA A N 1
ATOM 525 C CA . ALA A 1 65 ? 11.688 22.062 -1.852 1 96.62 65 ALA A CA 1
ATOM 526 C C . ALA A 1 65 ? 10.664 22.125 -0.72 1 96.62 65 ALA A C 1
ATOM 528 O O . ALA A 1 65 ? 10.281 23.203 -0.284 1 96.62 65 ALA A O 1
ATOM 529 N N . SER A 1 66 ? 10.219 20.969 -0.349 1 96.06 66 SER A N 1
ATOM 530 C CA . SER A 1 66 ? 9.328 20.875 0.8 1 96.06 66 SER A CA 1
ATOM 531 C C . SER A 1 66 ? 9.641 19.656 1.651 1 96.06 66 SER A C 1
ATOM 533 O O . SER A 1 66 ? 10.133 18.641 1.138 1 96.06 66 SER A O 1
ATOM 535 N N . GLY A 1 67 ? 9.414 19.812 2.939 1 95.44 67 GLY A N 1
ATOM 536 C CA . GLY A 1 67 ? 9.688 18.719 3.84 1 95.44 67 GLY A CA 1
ATOM 537 C C . GLY A 1 67 ? 9.82 19.141 5.289 1 95.44 67 GLY A C 1
ATOM 538 O O . GLY A 1 67 ? 9.156 20.078 5.727 1 95.44 67 GLY A O 1
ATOM 539 N N . VAL A 1 68 ? 10.523 18.328 6.086 1 95.88 68 VAL A N 1
ATOM 540 C CA . VAL A 1 68 ? 10.758 18.562 7.508 1 95.88 68 VAL A CA 1
ATOM 541 C C . VAL A 1 68 ? 12.234 18.344 7.824 1 95.88 68 VAL A C 1
ATOM 543 O O . VAL A 1 68 ? 12.828 17.328 7.414 1 95.88 68 VAL A O 1
ATOM 546 N N . PHE A 1 69 ? 12.812 19.297 8.469 1 96.12 69 PHE A N 1
ATOM 547 C CA . PHE A 1 69 ? 14.188 19.125 8.93 1 96.12 69 PHE A CA 1
ATOM 548 C C . PHE A 1 69 ? 14.258 18.125 10.07 1 96.12 69 PHE A C 1
ATOM 550 O O . PHE A 1 69 ? 13.25 17.844 10.719 1 96.12 69 PHE A O 1
ATOM 557 N N . PRO A 1 70 ? 15.492 17.562 10.297 1 93.81 70 PRO A N 1
ATOM 558 C CA . PRO A 1 70 ? 15.656 16.578 11.367 1 93.81 70 PRO A CA 1
ATOM 559 C C . PRO A 1 70 ? 15.242 17.125 12.734 1 93.81 70 PRO A C 1
ATOM 561 O O . PRO A 1 70 ? 14.852 16.359 13.617 1 93.81 70 PRO A O 1
ATOM 564 N N . ASP A 1 71 ? 15.281 18.406 12.906 1 91.62 71 ASP A N 1
ATOM 565 C CA . ASP A 1 71 ? 14.914 18.984 14.188 1 91.62 71 ASP A CA 1
ATOM 566 C C . ASP A 1 71 ? 13.406 19.203 14.289 1 91.62 71 ASP A C 1
ATOM 568 O O . ASP A 1 71 ? 12.922 19.781 15.258 1 91.62 71 ASP A O 1
ATOM 572 N N . GLY A 1 72 ? 12.703 18.828 13.219 1 91.5 72 GLY A N 1
ATOM 573 C CA . GLY A 1 72 ? 11.25 18.906 13.266 1 91.5 72 GLY A CA 1
ATOM 574 C C . GLY A 1 72 ? 10.695 20.141 12.586 1 91.5 72 GLY A C 1
ATOM 575 O O . GLY A 1 72 ? 9.477 20.328 12.523 1 91.5 72 GLY A O 1
ATOM 576 N N . THR A 1 73 ? 11.508 21.016 12 1 93.5 73 THR A N 1
ATOM 577 C CA . THR A 1 73 ? 11.062 22.25 11.359 1 93.5 73 THR A CA 1
ATOM 578 C C . THR A 1 73 ? 10.523 21.969 9.961 1 93.5 73 THR A C 1
ATOM 580 O O . THR A 1 73 ? 11.266 21.562 9.062 1 93.5 73 THR A O 1
ATOM 583 N N . PRO A 1 74 ? 9.258 22.203 9.75 1 93.94 74 PRO A N 1
ATOM 584 C CA . PRO A 1 74 ? 8.711 22.031 8.406 1 93.94 74 PRO A CA 1
ATOM 585 C C . PRO A 1 74 ? 9.023 23.203 7.484 1 93.94 74 PRO A C 1
ATOM 587 O O . PRO A 1 74 ? 9.266 24.312 7.965 1 93.94 74 PRO A O 1
ATOM 590 N N . PHE A 1 75 ? 9.07 22.984 6.223 1 94.5 75 PHE A N 1
ATOM 591 C CA . PHE A 1 75 ? 9.312 24.047 5.262 1 94.5 75 PHE A CA 1
ATOM 592 C C . PHE A 1 75 ? 8.633 23.75 3.932 1 94.5 75 PHE A C 1
ATOM 594 O O . PHE A 1 75 ? 8.391 22.594 3.604 1 94.5 75 PHE A O 1
ATOM 601 N N . HIS A 1 76 ? 8.211 24.719 3.238 1 93.38 76 HIS A N 1
ATOM 602 C CA . HIS A 1 76 ? 7.629 24.656 1.9 1 93.38 76 HIS A CA 1
ATOM 603 C C . HIS A 1 76 ? 8.125 25.797 1.029 1 93.38 76 HIS A C 1
ATOM 605 O O . HIS A 1 76 ? 7.645 26.938 1.15 1 93.38 76 HIS A O 1
ATOM 611 N N . MET A 1 77 ? 9 25.453 0.134 1 93.38 77 MET A N 1
ATOM 612 C CA . MET A 1 77 ? 9.641 26.438 -0.727 1 93.38 77 MET A CA 1
ATOM 613 C C . MET A 1 77 ? 9.406 26.109 -2.197 1 93.38 77 MET A C 1
ATOM 615 O O . MET A 1 77 ? 9.547 24.969 -2.615 1 93.38 77 MET A O 1
ATOM 619 N N . ALA A 1 78 ? 8.867 26.922 -3.215 1 83.19 78 ALA A N 1
ATOM 620 C CA . ALA A 1 78 ? 8.562 28.344 -3.057 1 83.19 78 ALA A CA 1
ATOM 621 C C . ALA A 1 78 ? 7.121 28.562 -2.607 1 83.19 78 ALA A C 1
ATOM 623 O O . ALA A 1 78 ? 6.215 27.859 -3.072 1 83.19 78 ALA A O 1
ATOM 624 N N . GLY A 1 79 ? 6.785 29.016 -1.529 1 81.38 79 GLY A N 1
ATOM 625 C CA . GLY A 1 79 ? 5.453 29.297 -1.009 1 81.38 79 GLY A CA 1
ATOM 626 C C . GLY A 1 79 ? 5.473 30.141 0.249 1 81.38 79 GLY A C 1
ATOM 627 O O . GLY A 1 79 ? 5.613 31.359 0.179 1 81.38 79 GLY A O 1
ATOM 628 N N . ASP A 1 80 ? 5.477 29.312 1.188 1 80 80 ASP A N 1
ATOM 629 C CA . ASP A 1 80 ? 5.445 29.969 2.484 1 80 80 ASP A CA 1
ATOM 630 C C . ASP A 1 80 ? 6.785 30.641 2.791 1 80 80 ASP A C 1
ATOM 632 O O . ASP A 1 80 ? 6.828 31.703 3.408 1 80 80 ASP A O 1
ATOM 636 N N . GLU A 1 81 ? 7.805 29.938 2.336 1 88 81 GLU A N 1
ATOM 637 C CA . GLU A 1 81 ? 9.164 30.438 2.543 1 88 81 GLU A CA 1
ATOM 638 C C . GLU A 1 81 ? 9.875 30.672 1.213 1 88 81 GLU A C 1
ATOM 640 O O . GLU A 1 81 ? 9.602 29.984 0.228 1 88 81 GLU A O 1
ATOM 645 N N . PRO A 1 82 ? 10.727 31.641 1.261 1 90.56 82 PRO A N 1
ATOM 646 C CA . PRO A 1 82 ? 11.508 31.875 0.043 1 90.56 82 PRO A CA 1
ATOM 647 C C . PRO A 1 82 ? 12.57 30.797 -0.187 1 90.56 82 PRO A C 1
ATOM 649 O O . PRO A 1 82 ? 13.016 30.156 0.766 1 90.56 82 PRO A O 1
ATOM 652 N N . LEU A 1 83 ? 12.914 30.703 -1.407 1 94.69 83 LEU A N 1
ATOM 653 C CA . LEU A 1 83 ? 14.023 29.828 -1.748 1 94.69 83 LEU A CA 1
ATOM 654 C C . LEU A 1 83 ? 15.352 30.422 -1.279 1 94.69 83 LEU A C 1
ATOM 656 O O . LEU A 1 83 ? 15.539 31.641 -1.3 1 94.69 83 LEU A O 1
ATOM 660 N N . PRO A 1 84 ? 16.219 29.547 -0.883 1 94.88 84 PRO A N 1
ATOM 661 C CA . PRO A 1 84 ? 17.562 30.062 -0.578 1 94.88 84 PRO A CA 1
ATOM 662 C C . PRO A 1 84 ? 18.281 30.594 -1.81 1 94.88 84 PRO A C 1
ATOM 664 O O . PRO A 1 84 ? 17.953 30.219 -2.938 1 94.88 84 PRO A O 1
ATOM 667 N N . LEU A 1 85 ? 19.234 31.438 -1.52 1 94.5 85 LEU A N 1
ATOM 668 C CA . LEU A 1 85 ? 20.031 31.984 -2.605 1 94.5 85 LEU A CA 1
ATOM 669 C C . LEU A 1 85 ? 20.875 30.906 -3.271 1 94.5 85 LEU A C 1
ATOM 671 O O . LEU A 1 85 ? 21.297 29.953 -2.617 1 94.5 85 LEU A O 1
ATOM 675 N N . PRO A 1 86 ? 21.062 31.094 -4.574 1 97.12 86 PRO A N 1
ATOM 676 C CA . PRO A 1 86 ? 21.969 30.172 -5.246 1 97.12 86 PRO A CA 1
ATOM 677 C C . PRO A 1 86 ? 23.328 30.078 -4.57 1 97.12 86 PRO A C 1
ATOM 679 O O . PRO A 1 86 ? 23.844 31.094 -4.09 1 97.12 86 PRO A O 1
ATOM 682 N N . PHE A 1 87 ? 23.906 28.969 -4.566 1 96.62 87 PHE A N 1
ATOM 683 C CA . PHE A 1 87 ? 25.141 28.688 -3.832 1 96.62 87 PHE A CA 1
ATOM 684 C C . PHE A 1 87 ? 26.266 28.328 -4.789 1 96.62 87 PHE A C 1
ATOM 686 O O . PHE A 1 87 ? 26.094 27.5 -5.676 1 96.62 87 PHE A O 1
ATOM 693 N N . ASP A 1 88 ? 27.328 28.938 -4.633 1 96.69 88 ASP A N 1
ATOM 694 C CA . ASP A 1 88 ? 28.547 28.578 -5.34 1 96.69 88 ASP A CA 1
ATOM 695 C C . ASP A 1 88 ? 29.5 27.781 -4.438 1 96.69 88 ASP A C 1
ATOM 697 O O . ASP A 1 88 ? 30.094 28.344 -3.516 1 96.69 88 ASP A O 1
ATOM 701 N N . PRO A 1 89 ? 29.719 26.516 -4.73 1 95.5 89 PRO A N 1
ATOM 702 C CA . PRO A 1 89 ? 30.531 25.656 -3.852 1 95.5 89 PRO A CA 1
ATOM 703 C C . PRO A 1 89 ? 32.031 25.922 -4 1 95.5 89 PRO A C 1
ATOM 705 O O . PRO A 1 89 ? 32.812 25.406 -3.205 1 95.5 89 PRO A O 1
ATOM 708 N N . GLY A 1 90 ? 32.438 26.625 -4.91 1 93.19 90 GLY A N 1
ATOM 709 C CA . GLY A 1 90 ? 33.844 26.906 -5.098 1 93.19 90 GLY A CA 1
ATOM 710 C C . GLY A 1 90 ? 34.531 25.859 -5.949 1 93.19 90 GLY A C 1
ATOM 711 O O . GLY A 1 90 ? 33.906 24.969 -6.504 1 93.19 90 GLY A O 1
ATOM 712 N N . GLU A 1 91 ? 35.938 25.875 -6.016 1 89.25 91 GLU A N 1
ATOM 713 C CA . GLU A 1 91 ? 36.719 25.062 -6.938 1 89.25 91 GLU A CA 1
ATOM 714 C C . GLU A 1 91 ? 36.969 23.672 -6.371 1 89.25 91 GLU A C 1
ATOM 716 O O . GLU A 1 91 ? 37 22.688 -7.113 1 89.25 91 GLU A O 1
ATOM 721 N N . ASN A 1 92 ? 37.094 23.516 -5.09 1 89.69 92 ASN A N 1
ATOM 722 C CA . ASN A 1 92 ? 37.406 22.234 -4.469 1 89.69 92 ASN A CA 1
ATOM 723 C C . ASN A 1 92 ? 36.156 21.562 -3.941 1 89.69 92 ASN A C 1
ATOM 725 O O . ASN A 1 92 ? 36.125 21.078 -2.809 1 89.69 92 ASN A O 1
ATOM 729 N N . CYS A 1 93 ? 35.188 21.438 -4.879 1 93.06 93 CYS A N 1
ATOM 730 C CA . CYS A 1 93 ? 33.875 20.969 -4.391 1 93.06 93 CYS A CA 1
ATOM 731 C C . CYS A 1 93 ? 33.625 19.531 -4.82 1 93.06 93 CYS A C 1
ATOM 733 O O . CYS A 1 93 ? 32.625 18.938 -4.469 1 93.06 93 CYS A O 1
ATOM 735 N N . GLN A 1 94 ? 34.562 18.891 -5.562 1 93.38 94 GLN A N 1
ATOM 736 C CA . GLN A 1 94 ? 34.375 17.531 -6.039 1 93.38 94 GLN A CA 1
ATOM 737 C C . GLN A 1 94 ? 34.25 16.547 -4.875 1 93.38 94 GLN A C 1
ATOM 739 O O . GLN A 1 94 ? 35.062 16.578 -3.947 1 93.38 94 GLN A O 1
ATOM 744 N N . GLY A 1 95 ? 33.188 15.727 -4.941 1 94.56 95 GLY A N 1
ATOM 745 C CA . GLY A 1 95 ? 33 14.727 -3.9 1 94.56 95 GLY A CA 1
ATOM 746 C C . GLY A 1 95 ? 32.312 15.289 -2.662 1 94.56 95 GLY A C 1
ATOM 747 O O . GLY A 1 95 ? 32.25 14.617 -1.627 1 94.56 95 GLY A O 1
ATOM 748 N N . SER A 1 96 ? 31.828 16.469 -2.756 1 96.19 96 SER A N 1
ATOM 749 C CA . SER A 1 96 ? 31.188 17.109 -1.604 1 96.19 96 SER A CA 1
ATOM 750 C C . SER A 1 96 ? 29.672 17 -1.675 1 96.19 96 SER A C 1
ATOM 752 O O . SER A 1 96 ? 29.109 16.875 -2.762 1 96.19 96 SER A O 1
ATOM 754 N N . VAL A 1 97 ? 29.094 17.016 -0.479 1 96.94 97 VAL A N 1
ATOM 755 C CA . VAL A 1 97 ? 27.641 17 -0.382 1 96.94 97 VAL A CA 1
ATOM 756 C C . VAL A 1 97 ? 27.125 18.406 -0.091 1 96.94 97 VAL A C 1
ATOM 758 O O . VAL A 1 97 ? 27.625 19.094 0.799 1 96.94 97 VAL A O 1
ATOM 761 N N . VAL A 1 98 ? 26.234 18.844 -0.894 1 97.69 98 VAL A N 1
ATOM 762 C CA . VAL A 1 98 ? 25.547 20.109 -0.656 1 97.69 98 VAL A CA 1
ATOM 763 C C . VAL A 1 98 ? 24.312 19.875 0.225 1 97.69 98 VAL A C 1
ATOM 765 O O . VAL A 1 98 ? 23.578 18.922 0.02 1 97.69 98 VAL A O 1
ATOM 768 N N . CYS A 1 99 ? 24.094 20.797 1.208 1 97.94 99 CYS A N 1
ATOM 769 C CA . CYS A 1 99 ? 23 20.625 2.152 1 97.94 99 CYS A CA 1
ATOM 770 C C . CYS A 1 99 ? 22.156 21.891 2.234 1 97.94 99 CYS A C 1
ATOM 772 O O . CYS A 1 99 ? 22.641 22.984 1.944 1 97.94 99 CYS A O 1
ATOM 774 N N . LEU A 1 100 ? 20.891 21.656 2.455 1 97.75 100 LEU A N 1
ATOM 775 C CA . LEU A 1 100 ? 19.984 22.703 2.906 1 97.75 100 LEU A CA 1
ATOM 776 C C . LEU A 1 100 ? 19.984 22.797 4.43 1 97.75 100 LEU A C 1
ATOM 778 O O . LEU A 1 100 ? 19.766 21.797 5.117 1 97.75 100 LEU A O 1
ATOM 782 N N . SER A 1 101 ? 20.25 23.969 4.953 1 97.31 101 SER A N 1
ATOM 783 C CA . SER A 1 101 ? 20.375 24.047 6.406 1 97.31 101 SER A CA 1
ATOM 784 C C . SER A 1 101 ? 19.609 25.234 6.965 1 97.31 101 SER A C 1
ATOM 786 O O . SER A 1 101 ? 19.312 26.188 6.242 1 97.31 101 SER A O 1
ATOM 788 N N . VAL A 1 102 ? 19.234 25.125 8.227 1 96.31 102 VAL A N 1
ATOM 789 C CA . VAL A 1 102 ? 18.609 26.188 9.016 1 96.31 102 VAL A CA 1
ATOM 790 C C . VAL A 1 102 ? 19.234 26.219 10.406 1 96.31 102 VAL A C 1
ATOM 792 O O . VAL A 1 102 ? 19.656 25.188 10.93 1 96.31 102 VAL A O 1
ATOM 795 N N . LEU A 1 103 ? 19.266 27.406 10.977 1 94.69 103 LEU A N 1
ATOM 796 C CA . LEU A 1 103 ? 19.734 27.5 12.352 1 94.69 103 LEU A CA 1
ATOM 797 C C . LEU A 1 103 ? 18.734 26.875 13.32 1 94.69 103 LEU A C 1
ATOM 799 O O . LEU A 1 103 ? 17.531 27.016 13.156 1 94.69 103 LEU A O 1
ATOM 803 N N . MET A 1 104 ? 19.234 26.156 14.25 1 93.56 104 MET A N 1
ATOM 804 C CA . MET A 1 104 ? 18.391 25.547 15.266 1 93.56 104 MET A CA 1
ATOM 805 C C . MET A 1 104 ? 17.984 26.562 16.328 1 93.56 104 MET A C 1
ATOM 807 O O . MET A 1 104 ? 18.594 27.641 16.422 1 93.56 104 MET A O 1
ATOM 811 N N . ASP A 1 105 ? 16.953 26.266 17 1 91.31 105 ASP A N 1
ATOM 812 C CA . ASP A 1 105 ? 16.547 27.094 18.109 1 91.31 105 ASP A CA 1
ATOM 813 C C . ASP A 1 105 ? 17.312 26.734 19.375 1 91.31 105 ASP A C 1
ATOM 815 O O . ASP A 1 105 ? 16.797 26.047 20.25 1 91.31 105 ASP A O 1
ATOM 819 N N . ILE A 1 106 ? 18.469 27.219 19.5 1 90.06 106 ILE A N 1
ATOM 820 C CA . ILE A 1 106 ? 19.344 26.969 20.641 1 90.06 106 ILE A CA 1
ATOM 821 C C . ILE A 1 106 ? 19.969 28.281 21.109 1 90.06 106 ILE A C 1
ATOM 823 O O . ILE A 1 106 ? 20 29.266 20.359 1 90.06 106 ILE A O 1
ATOM 827 N N . PRO A 1 107 ? 20.406 28.188 22.375 1 89.25 107 PRO A N 1
ATOM 828 C CA . PRO A 1 107 ? 21.062 29.406 22.859 1 89.25 107 PRO A CA 1
ATOM 829 C C . PRO A 1 107 ? 22.25 29.828 21.984 1 89.25 107 PRO A C 1
ATOM 831 O O . PRO A 1 107 ? 23.031 28.969 21.547 1 89.25 107 PRO A O 1
ATOM 834 N N . GLY A 1 108 ? 22.375 31.109 21.703 1 86.88 108 GLY A N 1
ATOM 835 C CA . GLY A 1 108 ? 23.484 31.609 20.906 1 86.88 108 GLY A CA 1
ATOM 836 C C . GLY A 1 108 ? 23.062 31.984 19.484 1 86.88 108 GLY A C 1
ATOM 837 O O . GLY A 1 108 ? 23.641 32.906 18.891 1 86.88 108 GLY A O 1
ATOM 838 N N . ASN A 1 109 ? 22.156 31.25 18.969 1 89.81 109 ASN A N 1
ATOM 839 C CA . ASN A 1 109 ? 21.641 31.578 17.641 1 89.81 109 ASN A CA 1
ATOM 840 C C . ASN A 1 109 ? 20.625 32.719 17.688 1 89.81 109 ASN A C 1
ATOM 842 O O . ASN A 1 109 ? 19.812 32.781 18.609 1 89.81 109 ASN A O 1
ATOM 846 N N . THR A 1 110 ? 20.734 33.531 16.734 1 88.44 110 THR A N 1
ATOM 847 C CA . THR A 1 110 ? 19.734 34.562 16.625 1 88.44 110 THR A CA 1
ATOM 848 C C . THR A 1 110 ? 18.406 34 16.109 1 88.44 110 THR A C 1
ATOM 850 O O . THR A 1 110 ? 18.375 33.312 15.086 1 88.44 110 THR A O 1
ATOM 853 N N . TYR A 1 111 ? 17.438 34.25 16.875 1 89.81 111 TYR A N 1
ATOM 854 C CA . TYR A 1 111 ? 16.141 33.688 16.547 1 89.81 111 TYR A CA 1
ATOM 855 C C . TYR A 1 111 ? 15.461 34.469 15.43 1 89.81 111 TYR A C 1
ATOM 857 O O . TYR A 1 111 ? 15.289 33.969 14.312 1 89.81 111 TYR A O 1
ATOM 865 N N . ILE A 1 112 ? 15.055 35.688 15.617 1 90 112 ILE A N 1
ATOM 866 C CA . ILE A 1 112 ? 14.5 36.562 14.578 1 90 112 ILE A CA 1
ATOM 867 C C . ILE A 1 112 ? 15.352 37.812 14.438 1 90 112 ILE A C 1
ATOM 869 O O . ILE A 1 112 ? 15.586 38.531 15.414 1 90 112 ILE A O 1
ATOM 873 N N . ASP A 1 113 ? 15.82 38.062 13.289 1 88.81 113 ASP A N 1
ATOM 874 C CA . ASP A 1 113 ? 16.516 39.312 13 1 88.81 113 ASP A CA 1
ATOM 875 C C . ASP A 1 113 ? 15.523 40.406 12.594 1 88.81 113 ASP A C 1
ATOM 877 O O . ASP A 1 113 ? 15 40.406 11.477 1 88.81 113 ASP A O 1
ATOM 881 N N . LEU A 1 114 ? 15.25 41.344 13.445 1 86 114 LEU A N 1
ATOM 882 C CA . LEU A 1 114 ? 14.266 42.406 13.211 1 86 114 LEU A CA 1
ATOM 883 C C . LEU A 1 114 ? 14.812 43.469 12.258 1 86 114 LEU A C 1
ATOM 885 O O . LEU A 1 114 ? 14.047 44.219 11.672 1 86 114 LEU A O 1
ATOM 889 N N . LYS A 1 115 ? 16.188 43.656 12.219 1 78.75 115 LYS A N 1
ATOM 890 C CA . LYS A 1 115 ? 16.812 44.656 11.367 1 78.75 115 LYS A CA 1
ATOM 891 C C . LYS A 1 115 ? 16.906 44.156 9.93 1 78.75 115 LYS A C 1
ATOM 893 O O . LYS A 1 115 ? 17.406 44.875 9.055 1 78.75 115 LYS A O 1
ATOM 898 N N . LYS A 1 116 ? 16.156 43.156 9.648 1 69.12 116 LYS A N 1
ATOM 899 C CA . LYS A 1 116 ? 16.094 42.562 8.312 1 69.12 116 LYS A CA 1
ATOM 900 C C . LYS A 1 116 ? 17.484 42.469 7.691 1 69.12 116 LYS A C 1
ATOM 902 O O . LYS A 1 116 ? 17.641 42.625 6.48 1 69.12 116 LYS A O 1
ATOM 907 N N . SER A 1 117 ? 18.5 42.5 8.594 1 61.81 117 SER A N 1
ATOM 908 C CA . SER A 1 117 ? 19.859 42.344 8.078 1 61.81 117 SER A CA 1
ATOM 909 C C . SER A 1 117 ? 20.141 40.875 7.699 1 61.81 117 SER A C 1
ATOM 911 O O . SER A 1 117 ? 19.578 39.969 8.312 1 61.81 117 SER A O 1
ATOM 913 N N . ASN A 1 118 ? 20 40.531 6.473 1 57.12 118 ASN A N 1
ATOM 914 C CA . ASN A 1 118 ? 19.953 39.312 5.703 1 57.12 118 ASN A CA 1
ATOM 915 C C . ASN A 1 118 ? 20.594 38.125 6.457 1 57.12 118 ASN A C 1
ATOM 917 O O . ASN A 1 118 ? 20.203 37 6.285 1 57.12 118 ASN A O 1
ATOM 921 N N . GLN A 1 119 ? 21.859 38.156 7.246 1 61.69 119 GLN A N 1
ATOM 922 C CA . GLN A 1 119 ? 22.703 36.969 7.305 1 61.69 119 GLN A CA 1
ATOM 923 C C . GLN A 1 119 ? 22.812 36.438 8.734 1 61.69 119 GLN A C 1
ATOM 925 O O . GLN A 1 119 ? 22.812 37.219 9.688 1 61.69 119 GLN A O 1
ATOM 930 N N . GLY A 1 120 ? 22.25 35.156 9.133 1 80.38 120 GLY A N 1
ATOM 931 C CA . GLY A 1 120 ? 22.719 34.406 10.289 1 80.38 120 GLY A CA 1
ATOM 932 C C . GLY A 1 120 ? 21.641 34.25 11.352 1 80.38 120 GLY A C 1
ATOM 933 O O . GLY A 1 120 ? 21.938 34.25 12.547 1 80.38 120 GLY A O 1
ATOM 934 N N . SER A 1 121 ? 20.375 34.5 11.008 1 91.75 121 SER A N 1
ATOM 935 C CA . SER A 1 121 ? 19.312 34.219 11.969 1 91.75 121 SER A CA 1
ATOM 936 C C . SER A 1 121 ? 18.406 33.094 11.469 1 91.75 121 SER A C 1
ATOM 938 O O . SER A 1 121 ? 18.406 32.781 10.281 1 91.75 121 SER A O 1
ATOM 940 N N . ARG A 1 122 ? 17.719 32.562 12.43 1 93.38 122 ARG A N 1
ATOM 941 C CA . ARG A 1 122 ? 16.797 31.469 12.07 1 93.38 122 ARG A CA 1
ATOM 942 C C . ARG A 1 122 ? 15.625 32 11.266 1 93.38 122 ARG A C 1
ATOM 944 O O . ARG A 1 122 ? 15.219 31.391 10.273 1 93.38 122 ARG A O 1
ATOM 951 N N . PHE A 1 123 ? 15.141 33.188 11.695 1 92.75 123 PHE A N 1
ATOM 952 C CA . PHE A 1 123 ? 14.055 33.844 10.984 1 92.75 123 PHE A CA 1
ATOM 953 C C . PHE A 1 123 ? 14.43 35.281 10.617 1 92.75 123 PHE A C 1
ATOM 955 O O . PHE A 1 123 ? 15.273 35.875 11.273 1 92.75 123 PHE A O 1
ATOM 962 N N . VAL A 1 124 ? 13.812 35.719 9.516 1 90.81 124 VAL A N 1
ATOM 963 C CA . VAL A 1 124 ? 13.922 37.125 9.156 1 90.81 124 VAL A CA 1
ATOM 964 C C . VAL A 1 124 ? 12.562 37.812 9.305 1 90.81 124 VAL A C 1
ATOM 966 O O . VAL A 1 124 ? 11.523 37.219 8.969 1 90.81 124 VAL A O 1
ATOM 969 N N . ALA A 1 125 ? 12.578 39 9.789 1 90.69 125 ALA A N 1
ATOM 970 C CA . ALA A 1 125 ? 11.32 39.719 10.023 1 90.69 125 ALA A CA 1
ATOM 971 C C . ALA A 1 125 ? 10.688 40.156 8.703 1 90.69 125 ALA A C 1
ATOM 973 O O . ALA A 1 125 ? 11.383 40.625 7.797 1 90.69 125 ALA A O 1
ATOM 974 N N . LEU A 1 126 ? 9.461 39.938 8.594 1 89 126 LEU A N 1
ATOM 975 C CA . LEU A 1 126 ? 8.633 40.344 7.469 1 89 126 LEU A CA 1
ATOM 976 C C . LEU A 1 126 ? 7.418 41.156 7.949 1 89 126 LEU A C 1
ATOM 978 O O . LEU A 1 126 ? 6.738 40.719 8.891 1 89 126 LEU A O 1
ATOM 982 N N . ASP A 1 127 ? 7.223 42.281 7.293 1 89 127 ASP A N 1
ATOM 983 C CA . ASP A 1 127 ? 6.035 43.062 7.629 1 89 127 ASP A CA 1
ATOM 984 C C . ASP A 1 127 ? 4.801 42.531 6.906 1 89 127 ASP A C 1
ATOM 986 O O . ASP A 1 127 ? 4.859 42.219 5.711 1 89 127 ASP A O 1
ATOM 990 N N . ALA A 1 128 ? 3.812 42.312 7.719 1 89.06 128 ALA A N 1
ATOM 991 C CA . ALA A 1 128 ? 2.57 41.812 7.137 1 89.06 128 ALA A CA 1
ATOM 992 C C . ALA A 1 128 ? 1.363 42.562 7.68 1 89.06 128 ALA A C 1
ATOM 994 O O . ALA A 1 128 ? 1.327 42.906 8.859 1 89.06 128 ALA A O 1
ATOM 995 N N . GLU A 1 129 ? 0.414 42.812 6.777 1 88 129 GLU A N 1
ATOM 996 C CA . GLU A 1 129 ? -0.869 43.375 7.184 1 88 129 GLU A CA 1
ATOM 997 C C . GLU A 1 129 ? -1.885 42.281 7.48 1 88 129 GLU A C 1
ATOM 999 O O . GLU A 1 129 ? -2.23 41.5 6.598 1 88 129 GLU A O 1
ATOM 1004 N N . VAL A 1 130 ? -2.283 42.219 8.742 1 86.94 130 VAL A N 1
ATOM 1005 C CA . VAL A 1 130 ? -3.207 41.188 9.148 1 86.94 130 VAL A CA 1
ATOM 1006 C C . VAL A 1 130 ? -4.543 41.781 9.562 1 86.94 130 VAL A C 1
ATOM 1008 O O . VAL A 1 130 ? -4.582 42.688 10.391 1 86.94 130 VAL A O 1
ATOM 1011 N N . GLN A 1 131 ? -5.574 41.375 8.977 1 83.62 131 GLN A N 1
ATOM 1012 C CA . GLN A 1 131 ? -6.918 41.844 9.281 1 83.62 131 GLN A CA 1
ATOM 1013 C C . GLN A 1 131 ? -7.539 41.062 10.43 1 83.62 131 GLN A C 1
ATOM 1015 O O . GLN A 1 131 ? -7.316 39.875 10.562 1 83.62 131 GLN A O 1
ATOM 1020 N N . ASP A 1 132 ? -8.258 41.844 11.328 1 82 132 ASP A N 1
ATOM 1021 C CA . ASP A 1 132 ? -9.07 41.125 12.32 1 82 132 ASP A CA 1
ATOM 1022 C C . ASP A 1 132 ? -10.148 40.281 11.648 1 82 132 ASP A C 1
ATOM 1024 O O . ASP A 1 132 ? -10.914 40.781 10.828 1 82 132 ASP A O 1
ATOM 1028 N N . ARG A 1 133 ? -10.234 39.125 12.086 1 82.25 133 ARG A N 1
ATOM 1029 C CA . ARG A 1 133 ? -11.078 38.156 11.375 1 82.25 133 ARG A CA 1
ATOM 1030 C C . ARG A 1 133 ? -12.43 38 12.055 1 82.25 133 ARG A C 1
ATOM 1032 O O . ARG A 1 133 ? -13.289 37.25 11.594 1 82.25 133 ARG A O 1
ATOM 1039 N N . ASN A 1 134 ? -12.625 38.594 13.172 1 81.19 134 ASN A N 1
ATOM 1040 C CA . ASN A 1 134 ? -13.906 38.531 13.867 1 81.19 134 ASN A CA 1
ATOM 1041 C C . ASN A 1 134 ? -14.883 39.562 13.344 1 81.19 134 ASN A C 1
ATOM 1043 O O . ASN A 1 134 ? -14.484 40.688 13.031 1 81.19 134 ASN A O 1
ATOM 1047 N N . HIS A 1 135 ? -16.094 39.188 13.078 1 76.38 135 HIS A N 1
ATOM 1048 C CA . HIS A 1 135 ? -17.125 40.094 12.586 1 76.38 135 HIS A CA 1
ATOM 1049 C C . HIS A 1 135 ? -17.984 40.594 13.734 1 76.38 135 HIS A C 1
ATOM 1051 O O . HIS A 1 135 ? -18.312 39.844 14.656 1 76.38 135 HIS A O 1
ATOM 1057 N N . GLY A 1 136 ? -18.375 41.906 13.695 1 65.25 136 GLY A N 1
ATOM 1058 C CA . GLY A 1 136 ? -19.359 42.469 14.617 1 65.25 136 GLY A CA 1
ATOM 1059 C C . GLY A 1 136 ? -18.766 43.469 15.578 1 65.25 136 GLY A C 1
ATOM 1060 O O . GLY A 1 136 ? -19.484 44.125 16.344 1 65.25 136 GLY A O 1
ATOM 1061 N N . VAL A 1 137 ? -17.422 43.375 16 1 59.16 137 VAL A N 1
ATOM 1062 C CA . VAL A 1 137 ? -16.922 44.344 16.969 1 59.16 137 VAL A CA 1
ATOM 1063 C C . VAL A 1 137 ? -16.578 45.656 16.25 1 59.16 137 VAL A C 1
ATOM 1065 O O . VAL A 1 137 ? -16.125 46.625 16.875 1 59.16 137 VAL A O 1
ATOM 1068 N N . ALA A 1 138 ? -16.438 45.75 15.047 1 55.03 138 ALA A N 1
ATOM 1069 C CA . ALA A 1 138 ? -15.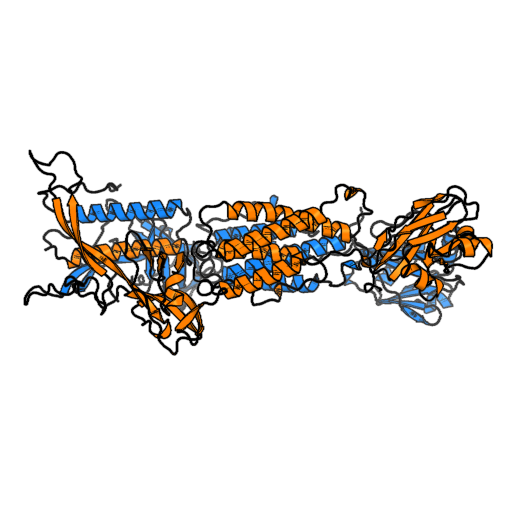867 47 14.531 1 55.03 138 ALA A CA 1
ATOM 1070 C C . ALA A 1 138 ? -16.625 48.219 15.062 1 55.03 138 ALA A C 1
ATOM 1072 O O . ALA A 1 138 ? -17.75 48.469 14.648 1 55.03 138 ALA A O 1
ATOM 1073 N N . ALA A 1 139 ? -16.344 48.469 16.25 1 50.03 139 ALA A N 1
ATOM 1074 C CA . ALA A 1 139 ? -16.562 49.875 16.562 1 50.03 139 ALA A CA 1
ATOM 1075 C C . ALA A 1 139 ? -15.883 50.781 15.555 1 50.03 139 ALA A C 1
ATOM 1077 O O . ALA A 1 139 ? -14.898 50.406 14.922 1 50.03 139 ALA A O 1
ATOM 1078 N N . GLU A 1 140 ? -16.422 51.938 15.164 1 50.81 140 GLU A N 1
ATOM 1079 C CA . GLU A 1 140 ? -16.062 53 14.227 1 50.81 140 GLU A CA 1
ATOM 1080 C C . GLU A 1 140 ? -14.547 53.156 14.141 1 50.81 140 GLU A C 1
ATOM 1082 O O . GLU A 1 140 ? -14.016 53.531 13.094 1 50.81 140 GLU A O 1
ATOM 1087 N N . GLY A 1 141 ? -13.648 52.812 15.289 1 47.03 141 GLY A N 1
ATOM 1088 C CA . GLY A 1 141 ? -12.281 53.281 15.367 1 47.03 141 GLY A CA 1
ATOM 1089 C C . GLY A 1 141 ? -11.258 52.156 15.43 1 47.03 141 GLY A C 1
ATOM 1090 O O . GLY A 1 141 ? -10.055 52.438 15.539 1 47.03 141 GLY A O 1
ATOM 1091 N N . THR A 1 142 ? -11.469 51.031 15.867 1 52.16 142 THR A N 1
ATOM 1092 C CA . THR A 1 142 ? -10.391 50.062 16.031 1 52.16 142 THR A CA 1
ATOM 1093 C C . THR A 1 142 ? -9.961 49.469 14.695 1 52.16 142 THR A C 1
ATOM 1095 O O . THR A 1 142 ? -10.805 49.062 13.898 1 52.16 142 THR A O 1
ATOM 1098 N N . PRO A 1 143 ? -8.664 49.781 14.383 1 59.5 143 PRO A N 1
ATOM 1099 C CA . PRO A 1 143 ? -8.164 49.406 13.062 1 59.5 143 PRO A CA 1
ATOM 1100 C C . PRO A 1 143 ? -8.453 47.938 12.711 1 59.5 143 PRO A C 1
ATOM 1102 O O . PRO A 1 143 ? -8.133 47.031 13.492 1 59.5 143 PRO A O 1
ATOM 1105 N N . LEU A 1 144 ? -9.172 47.656 11.703 1 75.5 144 LEU A N 1
ATOM 1106 C CA . LEU A 1 144 ? -9.531 46.375 11.125 1 75.5 144 LEU A CA 1
ATOM 1107 C C . LEU A 1 144 ? -8.305 45.656 10.57 1 75.5 144 LEU A C 1
ATOM 1109 O O . LEU A 1 144 ? -8.258 44.438 10.539 1 75.5 144 LEU A O 1
ATOM 1113 N N . ILE A 1 145 ? -7.219 46.5 10.461 1 82.31 145 ILE A N 1
ATOM 1114 C CA . ILE A 1 145 ? -5.973 45.938 9.938 1 82.31 145 ILE A CA 1
ATOM 1115 C C . ILE A 1 145 ? -4.809 46.344 10.836 1 82.31 145 ILE A C 1
ATOM 1117 O O . ILE A 1 145 ? -4.703 47.5 11.25 1 82.31 145 ILE A O 1
ATOM 1121 N N . ALA A 1 146 ? -4.039 45.406 11.273 1 85.56 146 ALA A N 1
ATOM 1122 C CA . ALA A 1 146 ? -2.838 45.656 12.07 1 85.56 146 ALA A CA 1
ATOM 1123 C C . ALA A 1 146 ? -1.58 45.25 11.305 1 85.56 146 ALA A C 1
ATOM 1125 O O . ALA A 1 146 ? -1.583 44.25 10.578 1 85.56 146 ALA A O 1
ATOM 1126 N N . THR A 1 147 ? -0.586 46.031 11.391 1 87.06 147 THR A N 1
ATOM 1127 C CA . THR A 1 147 ? 0.711 45.656 10.828 1 87.06 147 THR A CA 1
ATOM 1128 C C . THR A 1 147 ? 1.538 44.875 11.828 1 87.06 147 THR A C 1
ATOM 1130 O O . THR A 1 147 ? 1.857 45.375 12.906 1 87.06 147 THR A O 1
ATOM 1133 N N . LEU A 1 148 ? 1.8 43.656 11.445 1 89.69 148 LEU A N 1
ATOM 1134 C CA . LEU A 1 148 ? 2.576 42.781 12.312 1 89.69 148 LEU A CA 1
ATOM 1135 C C . LEU A 1 148 ? 3.938 42.469 11.703 1 89.69 148 LEU A C 1
ATOM 1137 O O . LEU A 1 148 ? 4.098 42.5 10.477 1 89.69 148 LEU A O 1
ATOM 1141 N N . GLN A 1 149 ? 4.883 42.219 12.57 1 90.19 149 GLN A N 1
ATOM 1142 C CA . GLN A 1 149 ? 6.141 41.625 12.141 1 90.19 149 GLN A CA 1
ATOM 1143 C C . GLN A 1 149 ? 6.109 40.094 12.336 1 90.19 149 GLN A C 1
ATOM 1145 O O . GLN A 1 149 ? 5.812 39.625 13.422 1 90.19 149 GLN A O 1
ATOM 1150 N N . LEU A 1 150 ? 6.348 39.469 11.219 1 91.44 150 LEU A N 1
ATOM 1151 C CA . LEU A 1 150 ? 6.34 38 11.219 1 91.44 150 LEU A CA 1
ATOM 1152 C C . LEU A 1 150 ? 7.738 37.469 10.977 1 91.44 150 LEU A C 1
ATOM 1154 O O . LEU A 1 150 ? 8.617 38.156 10.477 1 91.44 150 LEU A O 1
ATOM 1158 N N . GLY A 1 151 ? 7.953 36.25 11.477 1 91 151 GLY A N 1
ATOM 1159 C CA . GLY A 1 151 ? 9.227 35.562 11.258 1 91 151 GLY A CA 1
ATOM 1160 C C . GLY A 1 151 ? 9.195 34.594 10.102 1 91 151 GLY A C 1
ATOM 1161 O O . GLY A 1 151 ? 8.5 33.562 10.172 1 91 151 GLY A O 1
ATOM 1162 N N . GLN A 1 152 ? 9.953 34.875 9.117 1 91.31 152 GLN A N 1
ATOM 1163 C CA . GLN A 1 152 ? 10.078 34 7.965 1 91.31 152 GLN A CA 1
ATOM 1164 C C . GLN A 1 152 ? 11.352 33.156 8.062 1 91.31 152 GLN A C 1
ATOM 1166 O O . GLN A 1 152 ? 12.445 33.688 8.234 1 91.31 152 GLN A O 1
ATOM 1171 N N . LEU A 1 153 ? 11.172 31.844 7.906 1 93.25 153 LEU A N 1
ATOM 1172 C CA . LEU A 1 153 ? 12.297 30.922 8.047 1 93.25 153 LEU A CA 1
ATOM 1173 C C . LEU A 1 153 ? 13.359 31.203 6.988 1 93.25 153 LEU A C 1
ATOM 1175 O O . LEU A 1 153 ? 13.039 31.406 5.816 1 93.25 153 LEU A O 1
ATOM 1179 N N . GLN A 1 154 ? 14.578 31.203 7.434 1 92.25 154 GLN A N 1
ATOM 1180 C CA . GLN A 1 154 ? 15.703 31.422 6.531 1 92.25 154 GLN A CA 1
ATOM 1181 C C . GLN A 1 154 ? 16.516 30.141 6.352 1 92.25 154 GLN A C 1
ATOM 1183 O O . GLN A 1 154 ? 17.016 29.578 7.324 1 92.25 154 GLN A O 1
ATOM 1188 N N . SER A 1 155 ? 16.578 29.75 5.148 1 95 155 SER A N 1
ATOM 1189 C CA . SER A 1 155 ? 17.391 28.594 4.828 1 95 155 SER A CA 1
ATOM 1190 C C . SER A 1 155 ? 18.562 28.969 3.926 1 95 155 SER A C 1
ATOM 1192 O O . SER A 1 155 ? 18.562 30.047 3.318 1 95 155 SER A O 1
ATOM 1194 N N . LYS A 1 156 ? 19.562 28.156 3.906 1 95.62 156 LYS A N 1
ATOM 1195 C CA . LYS A 1 156 ? 20.703 28.406 3.033 1 95.62 156 LYS A CA 1
ATOM 1196 C C . LYS A 1 156 ? 21.266 27.094 2.479 1 95.62 156 LYS A C 1
ATOM 1198 O O . LYS A 1 156 ? 21.078 26.031 3.074 1 95.62 156 LYS A O 1
ATOM 1203 N N . LEU A 1 157 ? 21.844 27.203 1.364 1 97.19 157 LEU A N 1
ATOM 1204 C CA . LEU A 1 157 ? 22.594 26.094 0.769 1 97.19 157 LEU A CA 1
ATOM 1205 C C . LEU A 1 157 ? 24.078 26.203 1.089 1 97.19 157 LEU A C 1
ATOM 1207 O O . LEU A 1 157 ? 24.672 27.281 0.951 1 97.19 157 LEU A O 1
ATOM 1211 N N . THR A 1 158 ? 24.594 25.125 1.621 1 96.12 158 THR A N 1
ATOM 1212 C CA . THR A 1 158 ? 26 25.109 1.971 1 96.12 158 THR A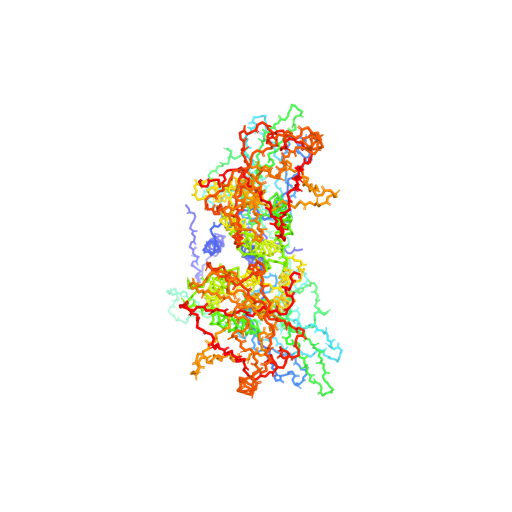 CA 1
ATOM 1213 C C . THR A 1 158 ? 26.578 23.703 1.84 1 96.12 158 THR A C 1
ATOM 1215 O O . THR A 1 158 ? 25.828 22.734 1.628 1 96.12 158 THR A O 1
ATOM 1218 N N . LEU A 1 159 ? 27.891 23.609 1.863 1 96.88 159 LEU A N 1
ATOM 1219 C CA . LEU A 1 159 ? 28.531 22.297 1.887 1 96.88 159 LEU A CA 1
ATOM 1220 C C . LEU A 1 159 ? 28.375 21.625 3.254 1 96.88 159 LEU A C 1
ATOM 1222 O O . LEU A 1 159 ? 28.438 22.312 4.285 1 96.88 159 LEU A O 1
ATOM 1226 N N . ARG A 1 160 ? 28.188 20.375 3.254 1 95.69 160 ARG A N 1
ATOM 1227 C CA . ARG A 1 160 ? 28.016 19.625 4.496 1 95.69 160 ARG A CA 1
ATOM 1228 C C . ARG A 1 160 ? 29.156 19.906 5.461 1 95.69 160 ARG A C 1
ATOM 1230 O O . ARG A 1 160 ? 28.953 20.031 6.672 1 95.69 160 ARG A O 1
ATOM 1237 N N . ALA A 1 161 ? 30.328 20.031 4.961 1 94.06 161 ALA A N 1
ATOM 1238 C CA . ALA A 1 161 ? 31.516 20.25 5.777 1 94.06 161 ALA A CA 1
ATOM 1239 C C . ALA A 1 161 ? 31.438 21.594 6.5 1 94.06 161 ALA A C 1
ATOM 1241 O O . ALA A 1 161 ? 32.062 21.781 7.547 1 94.06 161 ALA A O 1
ATOM 1242 N N . SER A 1 162 ? 30.672 22.5 5.988 1 93.81 162 SER A N 1
ATOM 1243 C CA . SER A 1 162 ? 30.578 23.844 6.539 1 93.81 162 SER A CA 1
ATOM 1244 C C . SER A 1 162 ? 29.406 23.969 7.5 1 93.81 162 SER A C 1
ATOM 1246 O O . SER A 1 162 ? 29.203 25.031 8.102 1 93.81 162 SER A O 1
ATOM 1248 N N . VAL A 1 163 ? 28.641 22.969 7.609 1 93.81 163 VAL A N 1
ATOM 1249 C CA . VAL A 1 163 ? 27.469 23.031 8.477 1 93.81 163 VAL A CA 1
ATOM 1250 C C . VAL A 1 163 ? 27.891 22.844 9.93 1 93.81 163 VAL A C 1
ATOM 1252 O O . VAL A 1 163 ? 28.625 21.922 10.266 1 93.81 163 VAL A O 1
ATOM 1255 N N . SER A 1 164 ? 27.469 23.703 10.781 1 93.31 164 SER A N 1
ATOM 1256 C CA . SER A 1 164 ? 27.812 23.641 12.195 1 93.31 164 SER A CA 1
ATOM 1257 C C . SER A 1 164 ? 26.812 22.797 12.977 1 93.31 164 SER A C 1
ATOM 1259 O O . SER A 1 164 ? 25.75 22.453 12.453 1 93.31 164 SER A O 1
ATOM 1261 N N . ASP A 1 165 ? 27.094 22.562 14.258 1 92.44 165 ASP A N 1
ATOM 1262 C CA . ASP A 1 165 ? 26.203 21.797 15.148 1 92.44 165 ASP A CA 1
ATOM 1263 C C . ASP A 1 165 ? 24.984 22.625 15.523 1 92.44 165 ASP A C 1
ATOM 1265 O O . ASP A 1 165 ? 24 22.094 16.047 1 92.44 165 ASP A O 1
ATOM 1269 N N . ALA A 1 166 ? 25.047 23.875 15.227 1 93.94 166 ALA A N 1
ATOM 1270 C CA . ALA A 1 166 ? 23.938 24.766 15.57 1 93.94 166 ALA A CA 1
ATOM 1271 C C . ALA A 1 166 ? 22.891 24.797 14.461 1 93.94 166 ALA A C 1
ATOM 1273 O O . ALA A 1 166 ? 21.906 25.531 14.547 1 93.94 166 ALA A O 1
ATOM 1274 N N . GLU A 1 167 ? 23.172 23.969 13.469 1 96.06 167 GLU A N 1
ATOM 1275 C CA . GLU A 1 167 ? 22.266 23.953 12.32 1 96.06 167 GLU A CA 1
ATOM 1276 C C . GLU A 1 167 ? 21.672 22.562 12.109 1 96.06 167 GLU A C 1
ATOM 1278 O O . GLU A 1 167 ? 22.297 21.562 12.445 1 96.06 167 GLU A O 1
ATOM 1283 N N . SER A 1 168 ? 20.453 22.547 11.703 1 96.31 168 SER A N 1
ATOM 1284 C CA . SER A 1 168 ? 19.828 21.344 11.164 1 96.31 168 SER A CA 1
ATOM 1285 C C . SER A 1 168 ? 19.922 21.312 9.641 1 96.31 168 SER A C 1
ATOM 1287 O O . SER A 1 168 ? 19.781 22.344 8.977 1 96.31 168 SER A O 1
ATOM 1289 N N . MET A 1 169 ? 20.219 20.109 9.133 1 96.94 169 MET A N 1
ATOM 1290 C CA . MET A 1 169 ? 20.484 20.109 7.699 1 96.94 169 MET A CA 1
ATOM 1291 C C . MET A 1 169 ? 19.875 18.875 7.031 1 96.94 169 MET A C 1
ATOM 1293 O O . MET A 1 169 ? 19.672 17.859 7.688 1 96.94 169 MET A O 1
ATOM 1297 N N . LEU A 1 170 ? 19.594 19.016 5.77 1 97.31 170 LEU A N 1
ATOM 1298 C CA . LEU A 1 170 ? 19.188 17.953 4.855 1 97.31 170 LEU A CA 1
ATOM 1299 C C . LEU A 1 170 ? 20.094 17.906 3.633 1 97.31 170 LEU A C 1
ATOM 1301 O O . LEU A 1 170 ? 20.266 18.906 2.938 1 97.31 170 LEU A O 1
ATOM 1305 N N . PRO A 1 171 ? 20.703 16.781 3.432 1 97.5 171 PRO A N 1
ATOM 1306 C CA . PRO A 1 171 ? 21.484 16.688 2.203 1 97.5 171 PRO A CA 1
ATOM 1307 C C . PRO A 1 171 ? 20.625 16.797 0.941 1 97.5 171 PRO A C 1
ATOM 1309 O O . PRO A 1 171 ? 19.547 16.219 0.881 1 97.5 171 PRO A O 1
ATOM 1312 N N . VAL A 1 172 ? 21.172 17.484 -0.045 1 96.88 172 VAL A N 1
ATOM 1313 C CA . VAL A 1 172 ? 20.406 17.766 -1.246 1 96.88 172 VAL A CA 1
ATOM 1314 C C . VAL A 1 172 ? 21 17.031 -2.441 1 96.88 172 VAL A C 1
ATOM 1316 O O . VAL A 1 172 ? 20.281 16.438 -3.238 1 96.88 172 VAL A O 1
ATOM 1319 N N . ALA A 1 173 ? 22.312 17.141 -2.541 1 96.5 173 ALA A N 1
ATOM 1320 C CA . ALA A 1 173 ? 22.969 16.594 -3.73 1 96.5 173 ALA A CA 1
ATOM 1321 C C . ALA A 1 173 ? 24.438 16.266 -3.455 1 96.5 173 ALA A C 1
ATOM 1323 O O . ALA A 1 173 ? 25.016 16.766 -2.492 1 96.5 173 ALA A O 1
ATOM 1324 N N . TYR A 1 174 ? 24.938 15.398 -4.246 1 96.69 174 TYR A N 1
ATOM 1325 C CA . TYR A 1 174 ? 26.359 15.047 -4.238 1 96.69 174 TYR A CA 1
ATOM 1326 C C . TYR A 1 174 ? 27.047 15.523 -5.512 1 96.69 174 TYR A C 1
ATOM 1328 O O . TYR A 1 174 ? 26.625 15.18 -6.621 1 96.69 174 TYR A O 1
ATOM 1336 N N . ILE A 1 175 ? 28.078 16.344 -5.371 1 97.12 175 ILE A N 1
ATOM 1337 C CA . ILE A 1 175 ? 28.812 16.875 -6.516 1 97.12 175 ILE A CA 1
ATOM 1338 C C . ILE A 1 175 ? 29.844 15.852 -6.988 1 97.12 175 ILE A C 1
ATOM 1340 O O . ILE A 1 175 ? 30.844 15.617 -6.312 1 97.12 175 ILE A O 1
ATOM 1344 N N . LYS A 1 176 ? 29.594 15.367 -8.07 1 96 176 LYS A N 1
ATOM 1345 C CA . LYS A 1 176 ? 30.5 14.375 -8.633 1 96 176 LYS A CA 1
ATOM 1346 C C . LYS A 1 176 ? 31.766 15.039 -9.188 1 96 176 LYS A C 1
ATOM 1348 O O . LYS A 1 176 ? 32.875 14.57 -8.938 1 96 176 LYS A O 1
ATOM 1353 N N . GLU A 1 177 ? 31.422 16.094 -10.016 1 94.62 177 GLU A N 1
ATOM 1354 C CA . GLU A 1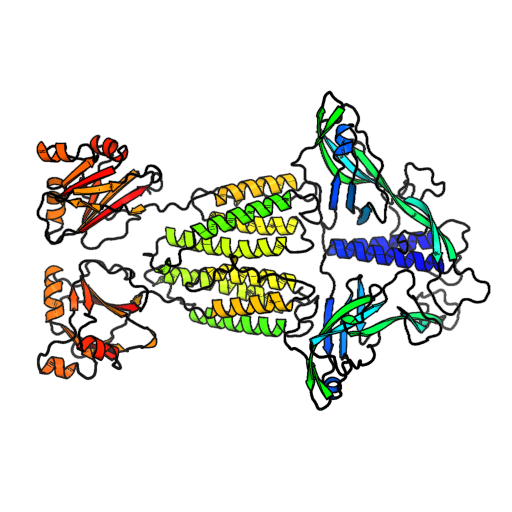 177 ? 32.562 16.766 -10.641 1 94.62 177 GLU A CA 1
ATOM 1355 C C . GLU A 1 177 ? 32.188 18.188 -11.07 1 94.62 177 GLU A C 1
ATOM 1357 O O . GLU A 1 177 ? 31.016 18.484 -11.305 1 94.62 177 GLU A O 1
ATOM 1362 N N . ARG A 1 178 ? 33.219 19.062 -11.008 1 94.44 178 ARG A N 1
ATOM 1363 C CA . ARG A 1 178 ? 33.156 20.359 -11.672 1 94.44 178 ARG A CA 1
ATOM 1364 C C . ARG A 1 178 ? 34 20.391 -12.922 1 94.44 178 ARG A C 1
ATOM 1366 O O . ARG A 1 178 ? 35.219 20.219 -12.852 1 94.44 178 ARG A O 1
ATOM 1373 N N . THR A 1 179 ? 33.344 20.562 -13.969 1 93.94 179 THR A N 1
ATOM 1374 C CA . THR A 1 179 ? 34.062 20.516 -15.242 1 93.94 179 THR A CA 1
ATOM 1375 C C . THR A 1 179 ? 35 21.719 -15.391 1 93.94 179 THR A C 1
ATOM 1377 O O . THR A 1 179 ? 34.938 22.656 -14.602 1 93.94 179 THR A O 1
ATOM 1380 N N . ARG A 1 180 ? 35.812 21.656 -16.422 1 91.94 180 ARG A N 1
ATOM 1381 C CA . ARG A 1 180 ? 36.781 22.719 -16.688 1 91.94 180 ARG A CA 1
ATOM 1382 C C . ARG A 1 180 ? 36.094 24.016 -17.062 1 91.94 180 ARG A C 1
ATOM 1384 O O . ARG A 1 180 ? 36.594 25.109 -16.781 1 91.94 180 ARG A O 1
ATOM 1391 N N . ASP A 1 181 ? 34.906 23.906 -17.625 1 92.38 181 ASP A N 1
ATOM 1392 C CA . ASP A 1 181 ? 34.125 25.078 -18.062 1 92.38 181 ASP A CA 1
ATOM 1393 C C . ASP A 1 181 ? 33.312 25.641 -16.906 1 92.38 181 ASP A C 1
ATOM 1395 O O . ASP A 1 181 ? 32.562 26.609 -17.094 1 92.38 181 ASP A O 1
ATOM 1399 N N . GLY A 1 182 ? 33.406 25.031 -15.75 1 91.69 182 GLY A N 1
ATOM 1400 C CA . GLY A 1 182 ? 32.781 25.562 -14.547 1 91.69 182 GLY A CA 1
ATOM 1401 C C . GLY A 1 182 ? 31.422 24.922 -14.258 1 91.69 182 GLY A C 1
ATOM 1402 O O . GLY A 1 182 ? 30.766 25.281 -13.281 1 91.69 182 GLY A O 1
ATOM 1403 N N . ARG A 1 183 ? 31.125 23.953 -15.117 1 94.69 183 ARG A N 1
ATOM 1404 C CA . ARG A 1 183 ? 29.844 23.297 -14.914 1 94.69 183 ARG A CA 1
ATOM 1405 C C . ARG A 1 183 ? 29.906 22.281 -13.781 1 94.69 183 ARG A C 1
ATOM 1407 O O . ARG A 1 183 ? 30.922 21.625 -13.594 1 94.69 183 ARG A O 1
ATOM 1414 N N . LEU A 1 184 ? 28.734 22.141 -13.047 1 96.88 184 LEU A N 1
ATOM 1415 C CA . LEU A 1 184 ? 28.656 21.172 -11.961 1 96.88 184 LEU A CA 1
ATOM 1416 C C . LEU A 1 184 ? 27.922 19.906 -12.414 1 96.88 184 LEU A C 1
ATOM 1418 O O . LEU A 1 184 ? 26.812 20 -12.977 1 96.88 184 LEU A O 1
ATOM 1422 N N . ILE A 1 185 ? 28.469 18.797 -12.234 1 96.62 185 ILE A N 1
ATOM 1423 C CA . ILE A 1 185 ? 27.844 17.516 -12.508 1 96.62 185 ILE A CA 1
ATOM 1424 C C . ILE A 1 185 ? 27.484 16.812 -11.203 1 96.62 185 ILE A C 1
ATOM 1426 O O . ILE A 1 185 ? 28.375 16.516 -10.391 1 96.62 185 ILE A O 1
ATOM 1430 N N . LEU A 1 186 ? 26.219 16.578 -11.039 1 96.5 186 LEU A N 1
ATOM 1431 C CA . LEU A 1 186 ? 25.734 15.93 -9.828 1 96.5 186 LEU A CA 1
ATOM 1432 C C . LEU A 1 186 ? 25.656 14.422 -10.023 1 96.5 186 LEU A C 1
ATOM 1434 O O . LEU A 1 186 ? 25.562 13.945 -11.156 1 96.5 186 LEU A O 1
ATOM 1438 N N . ASP A 1 187 ? 25.719 13.719 -8.922 1 94.75 187 ASP A N 1
ATOM 1439 C CA . ASP A 1 187 ? 25.578 12.266 -8.961 1 94.75 187 ASP A CA 1
ATOM 1440 C C . ASP A 1 187 ? 24.094 11.875 -9.023 1 94.75 187 ASP A C 1
ATOM 1442 O O . ASP A 1 187 ? 23.328 12.156 -8.102 1 94.75 187 ASP A O 1
ATOM 1446 N N . ASP A 1 188 ? 23.734 11.141 -9.977 1 88.44 188 ASP A N 1
ATOM 1447 C CA . ASP A 1 188 ? 22.344 10.742 -10.195 1 88.44 188 ASP A CA 1
ATOM 1448 C C . ASP A 1 188 ? 21.922 9.648 -9.211 1 88.44 188 ASP A C 1
ATOM 1450 O O . ASP A 1 188 ? 20.734 9.383 -9.039 1 88.44 188 ASP A O 1
ATOM 1454 N N . ASN A 1 189 ? 22.859 9.102 -8.578 1 88.81 189 ASN A N 1
ATOM 1455 C CA . ASN A 1 189 ? 22.547 8 -7.668 1 88.81 189 ASN A CA 1
ATOM 1456 C C . ASN A 1 189 ? 22.484 8.477 -6.219 1 88.81 189 ASN A C 1
ATOM 1458 O O . ASN A 1 189 ? 22.406 7.664 -5.297 1 88.81 189 ASN A O 1
ATOM 1462 N N . PHE A 1 190 ? 22.516 9.703 -6.094 1 94 190 PHE A N 1
ATOM 1463 C CA . PHE A 1 190 ? 22.391 10.266 -4.754 1 94 190 PHE A CA 1
ATOM 1464 C C . PHE A 1 190 ? 20.922 10.461 -4.383 1 94 190 PHE A C 1
ATOM 1466 O O . PHE A 1 190 ? 20.188 11.156 -5.086 1 94 190 PHE A O 1
ATOM 1473 N N . LEU A 1 191 ? 20.531 9.805 -3.309 1 96 191 LEU A N 1
ATOM 1474 C CA . LEU A 1 191 ? 19.172 9.984 -2.807 1 96 191 LEU A CA 1
ATOM 1475 C C . LEU A 1 191 ? 19.188 10.695 -1.457 1 96 191 LEU A C 1
ATOM 1477 O O . LEU A 1 191 ? 19.781 10.203 -0.496 1 96 191 LEU A O 1
ATOM 1481 N N . PRO A 1 192 ? 18.516 11.812 -1.353 1 96.75 192 PRO A N 1
ATOM 1482 C CA . PRO A 1 192 ? 18.391 12.477 -0.053 1 96.75 192 PRO A CA 1
ATOM 1483 C C . PRO A 1 192 ? 17.375 11.781 0.864 1 96.75 192 PRO A C 1
ATOM 1485 O O . PRO A 1 192 ? 16.688 10.859 0.435 1 96.75 192 PRO A O 1
ATOM 1488 N N . PRO A 1 193 ? 17.406 12.125 2.195 1 96.31 193 PRO A N 1
ATOM 1489 C CA . PRO A 1 193 ? 16.297 11.648 3.031 1 96.31 193 PRO A CA 1
ATOM 1490 C C . PRO A 1 193 ? 14.938 12.117 2.527 1 96.31 193 PRO A C 1
ATOM 1492 O O . PRO A 1 193 ? 14.781 13.273 2.145 1 96.31 193 PRO A O 1
ATOM 1495 N N . MET A 1 194 ? 14.031 11.227 2.496 1 96.31 194 MET A N 1
ATOM 1496 C CA . MET A 1 194 ? 12.758 11.555 1.874 1 96.31 194 MET A CA 1
ATOM 1497 C C . MET A 1 194 ? 11.594 11.102 2.75 1 96.31 194 MET A C 1
ATOM 1499 O O . MET A 1 194 ? 11.719 10.141 3.51 1 96.31 194 MET A O 1
ATOM 1503 N N . LEU A 1 195 ? 10.508 11.789 2.646 1 94.81 195 LEU A N 1
ATOM 1504 C CA . LEU A 1 195 ? 9.25 11.422 3.289 1 94.81 195 LEU A CA 1
ATOM 1505 C C . LEU A 1 195 ? 8.328 10.695 2.311 1 94.81 195 LEU A C 1
ATOM 1507 O O . LEU A 1 195 ? 7.375 10.039 2.723 1 94.81 195 LEU A O 1
ATOM 1511 N N . ASP A 1 196 ? 8.562 10.938 1.097 1 95.25 196 ASP A N 1
ATOM 1512 C CA . ASP A 1 196 ? 7.93 10.219 -0.003 1 95.25 196 ASP A CA 1
ATOM 1513 C C . ASP A 1 196 ? 8.969 9.719 -1.006 1 95.25 196 ASP A C 1
ATOM 1515 O O . ASP A 1 196 ? 9.859 10.461 -1.408 1 95.25 196 ASP A O 1
ATOM 1519 N N . PHE A 1 197 ? 8.797 8.523 -1.43 1 95.75 197 PHE A N 1
ATOM 1520 C CA . PHE A 1 197 ? 9.836 7.914 -2.258 1 95.75 197 PHE A CA 1
ATOM 1521 C C . PHE A 1 197 ? 9.898 8.586 -3.625 1 95.75 197 PHE A C 1
ATOM 1523 O O . PHE A 1 197 ? 10.875 8.414 -4.359 1 95.75 197 PHE A O 1
ATOM 1530 N N . ARG A 1 198 ? 8.992 9.422 -4.023 1 94.94 198 ARG A N 1
ATOM 1531 C CA . ARG A 1 198 ? 8.93 10.086 -5.324 1 94.94 198 ARG A CA 1
ATOM 1532 C C . ARG A 1 198 ? 9.555 11.477 -5.262 1 94.94 198 ARG A C 1
ATOM 1534 O O . ARG A 1 198 ? 9.555 12.211 -6.25 1 94.94 198 ARG A O 1
ATOM 1541 N N . ALA A 1 199 ? 10.008 11.883 -4.129 1 93.12 199 ALA A N 1
ATOM 1542 C CA . ALA A 1 199 ? 10.461 13.25 -3.881 1 93.12 199 ALA A CA 1
ATOM 1543 C C . ALA A 1 199 ? 11.414 13.727 -4.977 1 93.12 199 ALA A C 1
ATOM 1545 O O . ALA A 1 199 ? 11.383 14.891 -5.367 1 93.12 199 ALA A O 1
ATOM 1546 N N . ILE A 1 200 ? 12.234 12.836 -5.477 1 91.31 200 ILE A N 1
ATOM 1547 C CA . ILE A 1 200 ? 13.203 13.258 -6.484 1 91.31 200 ILE A CA 1
ATOM 1548 C C . ILE A 1 200 ? 13 12.453 -7.766 1 91.31 200 ILE A C 1
ATOM 1550 O O . ILE A 1 200 ? 13.734 12.625 -8.734 1 91.31 200 ILE A O 1
ATOM 1554 N N . GLY A 1 201 ? 12.219 11.375 -7.781 1 90.56 201 GLY A N 1
ATOM 1555 C CA . GLY A 1 201 ? 11.797 10.703 -9 1 90.56 201 GLY A CA 1
ATOM 1556 C C . GLY A 1 201 ? 12.547 9.406 -9.258 1 90.56 201 GLY A C 1
ATOM 1557 O O . GLY A 1 201 ? 12.016 8.5 -9.906 1 90.56 201 GLY A O 1
ATOM 1558 N N . TRP A 1 202 ? 13.734 9.227 -8.734 1 91.75 202 TRP A N 1
ATOM 1559 C CA . TRP A 1 202 ? 14.555 8.07 -9.055 1 91.75 202 TRP A CA 1
ATOM 1560 C C . TRP A 1 202 ? 13.875 6.777 -8.617 1 91.75 202 TRP A C 1
ATOM 1562 O O . TRP A 1 202 ? 13.742 5.836 -9.398 1 91.75 202 TRP A O 1
ATOM 1572 N N . ILE A 1 203 ? 13.531 6.68 -7.371 1 95.81 203 ILE A N 1
ATOM 1573 C CA . ILE A 1 203 ? 12.922 5.461 -6.855 1 95.81 203 ILE A CA 1
ATOM 1574 C C . ILE A 1 203 ? 11.617 5.176 -7.598 1 95.81 203 ILE A C 1
ATOM 1576 O O . ILE A 1 203 ? 11.312 4.023 -7.906 1 95.81 203 ILE A O 1
ATOM 1580 N N . ASP A 1 204 ? 10.898 6.238 -7.852 1 95.38 204 ASP A N 1
ATOM 1581 C CA . ASP A 1 204 ? 9.648 6.102 -8.594 1 95.38 204 ASP A CA 1
ATOM 1582 C C . ASP A 1 204 ? 9.883 5.414 -9.938 1 95.38 204 ASP A C 1
ATOM 1584 O O . ASP A 1 204 ? 9.18 4.465 -10.289 1 95.38 204 ASP A O 1
ATOM 1588 N N . ASN A 1 205 ? 10.852 5.844 -10.625 1 95.5 205 ASN A N 1
ATOM 1589 C CA . ASN A 1 205 ? 11.203 5.254 -11.914 1 95.5 205 ASN A CA 1
ATOM 1590 C C . ASN A 1 205 ? 11.656 3.807 -11.766 1 95.5 205 ASN A C 1
ATOM 1592 O O . ASN A 1 205 ? 11.258 2.943 -12.555 1 95.5 205 ASN A O 1
ATOM 1596 N N . ALA A 1 206 ? 12.422 3.568 -10.812 1 96.12 206 ALA A N 1
ATOM 1597 C CA . ALA A 1 206 ? 12.938 2.223 -10.578 1 96.12 206 ALA A CA 1
ATOM 1598 C C . ALA A 1 206 ? 11.805 1.249 -10.258 1 96.12 206 ALA A C 1
ATOM 1600 O O . ALA A 1 206 ? 11.797 0.115 -10.734 1 96.12 206 ALA A O 1
ATOM 1601 N N . VAL A 1 207 ? 10.891 1.713 -9.422 1 97.44 207 VAL A N 1
ATOM 1602 C CA . VAL A 1 207 ? 9.766 0.87 -9.031 1 97.44 207 VAL A CA 1
ATOM 1603 C C . VAL A 1 207 ? 8.875 0.605 -10.242 1 97.44 207 VAL A C 1
ATOM 1605 O O . VAL A 1 207 ? 8.383 -0.511 -10.43 1 97.44 207 VAL A O 1
ATOM 1608 N N . THR A 1 208 ? 8.664 1.598 -11.047 1 96.5 208 THR A N 1
ATOM 1609 C CA . THR A 1 208 ? 7.863 1.45 -12.258 1 96.5 208 THR A CA 1
ATOM 1610 C C . THR A 1 208 ? 8.5 0.444 -13.211 1 96.5 208 THR A C 1
ATOM 1612 O O . THR A 1 208 ? 7.809 -0.399 -13.781 1 96.5 208 THR A O 1
ATOM 1615 N N . GLU A 1 209 ? 9.734 0.552 -13.305 1 96.5 209 GLU A N 1
ATOM 1616 C CA . GLU A 1 209 ? 10.469 -0.418 -14.117 1 96.5 209 GLU A CA 1
ATOM 1617 C C . GLU A 1 209 ? 10.336 -1.827 -13.547 1 96.5 209 GLU A C 1
ATOM 1619 O O . GLU A 1 209 ? 10.117 -2.785 -14.297 1 96.5 209 GLU A O 1
ATOM 1624 N N . LEU A 1 210 ? 10.477 -1.929 -12.305 1 96.88 210 LEU A N 1
ATOM 1625 C CA . LEU A 1 210 ? 10.344 -3.215 -11.633 1 96.88 210 LEU A CA 1
ATOM 1626 C C . LEU A 1 210 ? 8.969 -3.818 -11.875 1 96.88 210 LEU A C 1
ATOM 1628 O O . LEU A 1 210 ? 8.844 -5.023 -12.117 1 96.88 210 LEU A O 1
ATOM 1632 N N . LEU A 1 211 ? 7.965 -3.006 -11.75 1 96.19 211 LEU A N 1
ATOM 1633 C CA . LEU A 1 211 ? 6.602 -3.461 -12.008 1 96.19 211 LEU A CA 1
ATOM 1634 C C . LEU A 1 211 ? 6.469 -4.004 -13.43 1 96.19 211 LEU A C 1
ATOM 1636 O O . LEU A 1 211 ? 5.805 -5.02 -13.648 1 96.19 211 LEU A O 1
ATOM 1640 N N . GLY A 1 212 ? 7.113 -3.328 -14.312 1 95.5 212 GLY A N 1
ATOM 1641 C CA . GLY A 1 212 ? 7.137 -3.828 -15.672 1 95.5 212 GLY A CA 1
ATOM 1642 C C . GLY A 1 212 ? 7.75 -5.211 -15.797 1 95.5 212 GLY A C 1
ATOM 1643 O O . GLY A 1 212 ? 7.215 -6.078 -16.484 1 95.5 212 GLY A O 1
ATOM 1644 N N . LEU A 1 213 ? 8.805 -5.457 -15.117 1 95.75 213 LEU A N 1
ATOM 1645 C CA . LEU A 1 213 ? 9.461 -6.754 -15.109 1 95.75 213 LEU A CA 1
ATOM 1646 C C . LEU A 1 213 ? 8.562 -7.82 -14.484 1 95.75 213 LEU A C 1
ATOM 1648 O O . LEU A 1 213 ? 8.492 -8.945 -14.984 1 95.75 213 LEU A O 1
ATOM 1652 N N . ILE A 1 214 ? 7.918 -7.453 -13.453 1 96.31 214 ILE A N 1
ATOM 1653 C CA . ILE A 1 214 ? 7.02 -8.367 -12.766 1 96.31 214 ILE A CA 1
ATOM 1654 C C . ILE A 1 214 ? 5.891 -8.789 -13.703 1 96.31 214 ILE A C 1
ATOM 1656 O O . ILE A 1 214 ? 5.574 -9.977 -13.812 1 96.31 214 ILE A O 1
ATOM 1660 N N . VAL A 1 215 ? 5.324 -7.855 -14.391 1 93.12 215 VAL A N 1
ATOM 1661 C CA . VAL A 1 215 ? 4.223 -8.141 -15.305 1 93.12 215 VAL A CA 1
ATOM 1662 C C . VAL A 1 215 ? 4.703 -9.055 -16.422 1 93.12 215 VAL A C 1
ATOM 1664 O O . VAL A 1 215 ? 4.02 -10.016 -16.781 1 93.12 215 VAL A O 1
ATOM 1667 N N . GLN A 1 216 ? 5.816 -8.805 -16.938 1 92.12 216 GLN A N 1
ATOM 1668 C CA . GLN A 1 216 ? 6.398 -9.641 -17.984 1 92.12 216 GLN A CA 1
ATOM 1669 C C . GLN A 1 216 ? 6.586 -11.078 -17.5 1 92.12 216 GLN A C 1
ATOM 1671 O O . GLN A 1 216 ? 6.246 -12.031 -18.203 1 92.12 216 GLN A O 1
ATOM 1676 N N . ARG A 1 217 ? 7.066 -11.156 -16.328 1 90.88 217 ARG A N 1
ATOM 1677 C CA . ARG A 1 217 ? 7.293 -12.484 -15.758 1 90.88 217 ARG A CA 1
ATOM 1678 C C . ARG A 1 217 ? 5.973 -13.188 -15.469 1 90.88 217 ARG A C 1
ATOM 1680 O O . ARG A 1 217 ? 5.855 -14.398 -15.648 1 90.88 217 ARG A O 1
ATOM 1687 N N . LEU A 1 218 ? 5.023 -12.453 -15.016 1 90.06 218 LEU A N 1
ATOM 1688 C CA . LEU A 1 218 ? 3.693 -13 -14.766 1 90.06 218 LEU A CA 1
ATOM 1689 C C . LEU A 1 218 ? 3.1 -13.586 -16.047 1 90.06 218 LEU A C 1
ATOM 1691 O O . LEU A 1 218 ? 2.555 -14.688 -16.031 1 90.06 218 LEU A O 1
ATOM 1695 N N . GLU A 1 219 ? 3.256 -12.93 -17.094 1 84.69 219 GLU A N 1
ATOM 1696 C CA . GLU A 1 219 ? 2.736 -13.391 -18.375 1 84.69 219 GLU A CA 1
ATOM 1697 C C . GLU A 1 219 ? 3.455 -14.648 -18.859 1 84.69 219 GLU A C 1
ATOM 1699 O O . GLU A 1 219 ? 2.844 -15.523 -19.469 1 84.69 219 GLU A O 1
ATOM 1704 N N . SER A 1 220 ? 4.676 -14.734 -18.484 1 83.25 220 SER A N 1
ATOM 1705 C CA . SER A 1 220 ? 5.473 -15.891 -18.906 1 83.25 220 SER A CA 1
ATOM 1706 C C . SER A 1 220 ? 5.125 -17.125 -18.078 1 83.25 220 SER A C 1
ATOM 1708 O O . SER A 1 220 ? 5.16 -18.25 -18.609 1 83.25 220 SER A O 1
ATOM 1710 N N . VAL A 1 221 ? 4.758 -16.938 -16.828 1 82.19 221 VAL A N 1
ATOM 1711 C CA . VAL A 1 221 ? 4.57 -18.078 -15.938 1 82.19 221 VAL A CA 1
ATOM 1712 C C . VAL A 1 221 ? 3.098 -18.484 -15.914 1 82.19 221 VAL A C 1
ATOM 1714 O O . VAL A 1 221 ? 2.77 -19.625 -15.609 1 82.19 221 VAL A O 1
ATOM 1717 N N . TYR A 1 222 ? 2.268 -17.594 -16.25 1 78.88 222 TYR A N 1
ATOM 1718 C CA . TYR A 1 222 ? 0.841 -17.891 -16.219 1 78.88 222 TYR A CA 1
ATOM 1719 C C . TYR A 1 222 ? 0.469 -18.922 -17.266 1 78.88 222 TYR A C 1
ATOM 1721 O O . TYR A 1 222 ? 0.683 -18.703 -18.469 1 78.88 222 TYR A O 1
ATOM 1729 N N . ARG A 1 223 ? 0.109 -20.125 -16.797 1 69.44 223 ARG A N 1
ATOM 1730 C CA . ARG A 1 223 ? -0.354 -21.219 -17.656 1 69.44 223 ARG A CA 1
ATOM 1731 C C . ARG A 1 223 ? -1.721 -21.719 -17.219 1 69.44 223 ARG A C 1
ATOM 1733 O O . ARG A 1 223 ? -1.835 -22.391 -16.188 1 69.44 223 ARG A O 1
ATOM 1740 N N . PRO A 1 224 ? -2.736 -21.328 -17.891 1 57.91 224 PRO A N 1
ATOM 1741 C CA . PRO A 1 224 ? -4.078 -21.766 -17.5 1 57.91 224 PRO A CA 1
ATOM 1742 C C . PRO A 1 224 ? -4.184 -23.281 -17.375 1 57.91 224 PRO A C 1
ATOM 1744 O O . PRO A 1 224 ? -5.051 -23.797 -16.656 1 57.91 224 PRO A O 1
ATOM 1747 N N . ASP A 1 225 ? -3.211 -23.984 -18.047 1 55.25 225 ASP A N 1
ATOM 1748 C CA . ASP A 1 225 ? -3.322 -25.438 -18.109 1 55.25 225 ASP A CA 1
ATOM 1749 C C . ASP A 1 225 ? -2.385 -26.094 -17.109 1 55.25 225 ASP A C 1
ATOM 1751 O O . ASP A 1 225 ? -1.922 -27.219 -17.328 1 55.25 225 ASP A O 1
ATOM 1755 N N . VAL A 1 226 ? -2.145 -25.391 -16.031 1 59.56 226 VAL A N 1
ATOM 1756 C CA . VAL A 1 226 ? -1.165 -25.906 -15.07 1 59.56 226 VAL A CA 1
ATOM 1757 C C . VAL A 1 226 ? -1.698 -27.172 -14.422 1 59.56 226 VAL A C 1
ATOM 1759 O O . VAL A 1 226 ? -0.936 -28.109 -14.148 1 59.56 226 VAL A O 1
ATOM 1762 N N . THR A 1 227 ? -2.916 -27.203 -14.172 1 54.69 227 THR A N 1
ATOM 1763 C CA . THR A 1 227 ? -3.52 -28.359 -13.508 1 54.69 227 THR A CA 1
ATOM 1764 C C . THR A 1 227 ? -3.412 -29.609 -14.375 1 54.69 227 THR A C 1
ATOM 1766 O O . THR A 1 227 ? -3.533 -30.719 -13.875 1 54.69 227 THR A O 1
ATOM 1769 N N . LEU A 1 228 ? -3.115 -29.281 -15.625 1 49.88 228 LEU A N 1
ATOM 1770 C CA . LEU A 1 228 ? -3.039 -30.406 -16.562 1 49.88 228 LEU A CA 1
ATOM 1771 C C . LEU A 1 228 ? -1.623 -30.969 -16.625 1 49.88 228 LEU A C 1
ATOM 1773 O O . LEU A 1 228 ? -1.394 -32.031 -17.219 1 49.88 228 LEU A O 1
ATOM 1777 N N . SER A 1 229 ? -0.916 -30.203 -15.891 1 52.41 229 SER A N 1
ATOM 1778 C CA . SER A 1 229 ? 0.476 -30.641 -15.953 1 52.41 229 SER A CA 1
ATOM 1779 C C . SER A 1 229 ? 0.755 -31.75 -14.953 1 52.41 229 SER A C 1
ATOM 1781 O O . SER A 1 229 ? 0.007 -31.938 -13.992 1 52.41 229 SER A O 1
ATOM 1783 N N . VAL A 1 230 ? 1.486 -32.75 -15.344 1 50.34 230 VAL A N 1
ATOM 1784 C CA . VAL A 1 230 ? 1.826 -33.969 -14.578 1 50.34 230 VAL A CA 1
ATOM 1785 C C . VAL A 1 230 ? 2.248 -33.562 -13.164 1 50.34 230 VAL A C 1
ATOM 1787 O O . VAL A 1 230 ? 2.102 -34.344 -12.227 1 50.34 230 VAL A O 1
ATOM 1790 N N . GLY A 1 231 ? 2.238 -32.281 -12.789 1 55.25 231 GLY A N 1
ATOM 1791 C CA . GLY A 1 231 ? 2.5 -31.875 -11.414 1 55.25 231 GLY A CA 1
ATOM 1792 C C . GLY A 1 231 ? 3.92 -32.156 -10.969 1 55.25 231 GLY A C 1
ATOM 1793 O O . GLY A 1 231 ? 4.309 -33.312 -10.844 1 55.25 231 GLY A O 1
ATOM 1794 N N . GLY A 1 232 ? 5.059 -31.516 -11.406 1 61.59 232 GLY A N 1
ATOM 1795 C CA . GLY A 1 232 ? 6.418 -31.641 -10.906 1 61.59 232 GLY A CA 1
ATOM 1796 C C . GLY A 1 232 ? 6.887 -30.422 -10.125 1 61.59 232 GLY A C 1
ATOM 1797 O O . GLY A 1 232 ? 6.098 -29.516 -9.859 1 61.59 232 GLY A O 1
ATOM 1798 N N . LEU A 1 233 ? 8.016 -30.641 -9.562 1 65.19 233 LEU A N 1
ATOM 1799 C CA . LEU A 1 233 ? 8.609 -29.594 -8.758 1 65.19 233 LEU A CA 1
ATOM 1800 C C . LEU A 1 233 ? 8.711 -28.297 -9.547 1 65.19 233 LEU A C 1
ATOM 1802 O O . LEU A 1 233 ? 8.555 -27.203 -8.984 1 65.19 233 LEU A O 1
ATOM 1806 N N . SER A 1 234 ? 8.938 -28.406 -10.859 1 70.56 234 SER A N 1
ATOM 1807 C CA . SER A 1 234 ? 9.039 -27.219 -11.688 1 70.56 234 SER A CA 1
ATOM 1808 C C . SER A 1 234 ? 7.703 -26.484 -11.75 1 70.56 234 SER A C 1
ATOM 1810 O O . SER A 1 234 ? 7.668 -25.25 -11.703 1 70.56 234 SER A O 1
ATOM 1812 N N . GLU A 1 235 ? 6.707 -27.312 -11.852 1 73 235 GLU A N 1
ATOM 1813 C CA . GLU A 1 235 ? 5.375 -26.703 -11.891 1 73 235 GLU A CA 1
ATOM 1814 C C . GLU A 1 235 ? 5.035 -26.047 -10.555 1 73 235 GLU A C 1
ATOM 1816 O O . GLU A 1 235 ? 4.402 -24.984 -10.531 1 73 235 GLU A O 1
ATOM 1821 N N . LEU A 1 236 ? 5.539 -26.656 -9.539 1 76.5 236 LEU A N 1
ATOM 1822 C CA . LEU A 1 236 ? 5.32 -26.078 -8.219 1 76.5 236 LEU A CA 1
ATOM 1823 C C . LEU A 1 236 ? 6.039 -24.734 -8.094 1 76.5 236 LEU A C 1
ATOM 1825 O O . LEU A 1 236 ? 5.473 -23.766 -7.57 1 76.5 236 LEU A O 1
ATOM 1829 N N . LEU A 1 237 ? 7.18 -24.703 -8.562 1 80.25 237 LEU A N 1
ATOM 1830 C CA . LEU A 1 237 ? 7.969 -23.484 -8.492 1 80.25 237 LEU A CA 1
ATOM 1831 C C . LEU A 1 237 ? 7.32 -22.375 -9.312 1 80.25 237 LEU A C 1
ATOM 1833 O O . LEU A 1 237 ? 7.297 -21.203 -8.891 1 80.25 237 LEU A O 1
ATOM 1837 N N . GLU A 1 238 ? 6.793 -22.781 -10.398 1 82 238 GLU A N 1
ATOM 1838 C CA . GLU A 1 238 ? 6.117 -21.797 -11.25 1 82 238 GLU A CA 1
ATOM 1839 C C . GLU A 1 238 ? 4.855 -21.266 -10.578 1 82 238 GLU A C 1
ATOM 1841 O O . GLU A 1 238 ? 4.539 -20.078 -10.688 1 82 238 GLU A O 1
ATOM 1846 N N . LEU A 1 239 ? 4.219 -22.188 -9.953 1 83.06 239 LEU A N 1
ATOM 1847 C CA . LEU A 1 239 ? 3.008 -21.781 -9.242 1 83.06 239 LEU A CA 1
ATOM 1848 C C . LEU A 1 239 ? 3.342 -20.812 -8.102 1 83.06 239 LEU A C 1
ATOM 1850 O O . LEU A 1 239 ? 2.637 -19.828 -7.891 1 83.06 239 LEU A O 1
ATOM 1854 N N . LEU A 1 240 ? 4.355 -21.094 -7.406 1 87.81 240 LEU A N 1
ATOM 1855 C CA . LEU A 1 240 ? 4.797 -20.234 -6.312 1 87.81 240 LEU A CA 1
ATOM 1856 C C . LEU A 1 240 ? 5.195 -18.859 -6.832 1 87.81 240 LEU A C 1
ATOM 1858 O O . LEU A 1 240 ? 4.887 -17.844 -6.207 1 87.81 240 LEU A O 1
ATOM 1862 N N . LEU A 1 241 ? 5.832 -18.938 -7.93 1 89.5 241 LEU A N 1
ATOM 1863 C CA . LEU A 1 241 ? 6.242 -17.688 -8.547 1 89.5 241 LEU A CA 1
ATOM 1864 C C . LEU A 1 241 ? 5.023 -16.875 -8.984 1 89.5 241 LEU A C 1
ATOM 1866 O O . LEU A 1 241 ? 4.969 -15.664 -8.75 1 89.5 241 LEU A O 1
ATOM 1870 N N . LEU A 1 242 ? 4.117 -17.531 -9.578 1 88.75 242 LEU A N 1
ATOM 1871 C CA . LEU A 1 242 ? 2.885 -16.875 -10 1 88.75 242 LEU A CA 1
ATOM 1872 C C . LEU A 1 242 ? 2.186 -16.234 -8.812 1 88.75 242 LEU A C 1
ATOM 1874 O O . LEU A 1 242 ? 1.772 -15.07 -8.883 1 88.75 242 LEU A O 1
ATOM 1878 N N . GLN A 1 243 ? 2.086 -16.969 -7.766 1 91 243 GLN A N 1
ATOM 1879 C CA . GLN A 1 243 ? 1.438 -16.469 -6.559 1 91 243 GLN A CA 1
ATOM 1880 C C . GLN A 1 243 ? 2.156 -15.234 -6.016 1 91 243 GLN A C 1
ATOM 1882 O O . GLN A 1 243 ? 1.522 -14.219 -5.719 1 91 243 GLN A O 1
ATOM 1887 N N . THR A 1 244 ? 3.426 -15.336 -5.887 1 94 244 THR A N 1
ATOM 1888 C CA . THR A 1 244 ? 4.246 -14.258 -5.348 1 94 244 THR A CA 1
ATOM 1889 C C . THR A 1 244 ? 4.133 -13 -6.211 1 94 244 THR A C 1
ATOM 1891 O O . THR A 1 244 ? 3.855 -11.914 -5.703 1 94 244 THR A O 1
ATOM 1894 N N . LEU A 1 245 ? 4.309 -13.203 -7.492 1 95.19 245 LEU A N 1
ATOM 1895 C CA . LEU A 1 245 ? 4.324 -12.062 -8.398 1 95.19 245 LEU A CA 1
ATOM 1896 C C . LEU A 1 245 ? 2.936 -11.438 -8.5 1 95.19 245 LEU A C 1
ATOM 1898 O O . LEU A 1 245 ? 2.811 -10.219 -8.648 1 95.19 245 LEU A O 1
ATOM 1902 N N . SER A 1 246 ? 1.919 -12.242 -8.453 1 93.31 246 SER A N 1
ATOM 1903 C CA . SER A 1 246 ? 0.561 -11.711 -8.484 1 93.31 246 SER A CA 1
ATOM 1904 C C . SER A 1 246 ? 0.28 -10.844 -7.266 1 93.31 246 SER A C 1
ATOM 1906 O O . SER A 1 246 ? -0.26 -9.742 -7.391 1 93.31 246 SER A O 1
ATOM 1908 N N . GLU A 1 247 ? 0.635 -11.359 -6.133 1 94.19 247 GLU A N 1
ATOM 1909 C CA . GLU A 1 247 ? 0.441 -10.617 -4.891 1 94.19 247 GLU A CA 1
ATOM 1910 C C . GLU A 1 247 ? 1.192 -9.289 -4.91 1 94.19 247 GLU A C 1
ATOM 1912 O O . GLU A 1 247 ? 0.611 -8.242 -4.637 1 94.19 247 GLU A O 1
ATOM 1917 N N . TYR A 1 248 ? 2.43 -9.336 -5.242 1 95.81 248 TYR A N 1
ATOM 1918 C CA . TYR A 1 248 ? 3.27 -8.148 -5.129 1 95.81 248 TYR A CA 1
ATOM 1919 C C . TYR A 1 248 ? 2.996 -7.18 -6.273 1 95.81 248 TYR A C 1
ATOM 1921 O O . TYR A 1 248 ? 3.205 -5.973 -6.133 1 95.81 248 TYR A O 1
ATOM 1929 N N . ASN A 1 249 ? 2.566 -7.719 -7.426 1 95.88 249 ASN A N 1
ATOM 1930 C CA . ASN A 1 249 ? 2.102 -6.816 -8.477 1 95.88 249 ASN A CA 1
ATOM 1931 C C . ASN A 1 249 ? 0.97 -5.922 -7.98 1 95.88 249 ASN A C 1
ATOM 1933 O O . ASN A 1 249 ? 0.995 -4.707 -8.195 1 95.88 249 ASN A O 1
ATOM 1937 N N . LEU A 1 250 ? 0.024 -6.477 -7.336 1 94.38 250 LEU A N 1
ATOM 1938 C CA . LEU A 1 250 ? -1.118 -5.723 -6.828 1 94.38 250 LEU A CA 1
ATOM 1939 C C . LEU A 1 250 ? -0.686 -4.75 -5.738 1 94.38 250 LEU A C 1
ATOM 1941 O O . LEU A 1 250 ? -1.092 -3.584 -5.746 1 94.38 250 LEU A O 1
ATOM 1945 N N . LYS A 1 251 ? 0.143 -5.195 -4.848 1 95 251 LYS A N 1
ATOM 1946 C CA . LYS A 1 251 ? 0.582 -4.371 -3.725 1 95 251 LYS A CA 1
ATOM 1947 C C . LYS A 1 251 ? 1.424 -3.193 -4.207 1 95 251 LYS A C 1
ATOM 1949 O O . LYS A 1 251 ? 1.22 -2.059 -3.77 1 95 251 LYS A O 1
ATOM 1954 N N . ILE A 1 252 ? 2.379 -3.467 -5.098 1 96.19 252 ILE A N 1
ATOM 1955 C CA . ILE A 1 252 ? 3.26 -2.414 -5.59 1 96.19 252 ILE A CA 1
ATOM 1956 C C . ILE A 1 252 ? 2.459 -1.422 -6.43 1 96.19 252 ILE A C 1
ATOM 1958 O O . ILE A 1 252 ? 2.662 -0.209 -6.336 1 96.19 252 ILE A O 1
ATOM 1962 N N . SER A 1 253 ? 1.536 -1.95 -7.223 1 94.56 253 SER A N 1
ATOM 1963 C CA . SER A 1 253 ? 0.665 -1.067 -7.992 1 94.56 253 SER A CA 1
ATOM 1964 C C . SER A 1 253 ? -0.136 -0.147 -7.078 1 94.56 253 SER A C 1
ATOM 1966 O O . SER A 1 253 ? -0.295 1.04 -7.367 1 94.56 253 SER A O 1
ATOM 1968 N N . HIS A 1 254 ? -0.578 -0.693 -6.055 1 93.19 254 HIS A N 1
ATOM 1969 C CA . HIS A 1 254 ? -1.332 0.087 -5.082 1 93.19 254 HIS A CA 1
ATOM 1970 C C . HIS A 1 254 ? -0.464 1.172 -4.453 1 93.19 254 HIS A C 1
ATOM 1972 O O . HIS A 1 254 ? -0.889 2.324 -4.336 1 93.19 254 HIS A O 1
ATOM 1978 N N . VAL A 1 255 ? 0.71 0.832 -4.074 1 93.31 255 VAL A N 1
ATOM 1979 C CA . VAL A 1 255 ? 1.646 1.754 -3.441 1 93.31 255 VAL A CA 1
ATOM 1980 C C . VAL A 1 255 ? 1.947 2.914 -4.387 1 93.31 255 VAL A C 1
ATOM 1982 O O . VAL A 1 255 ? 2.018 4.07 -3.959 1 93.31 255 VAL A O 1
ATOM 1985 N N . LEU A 1 256 ? 2.057 2.654 -5.625 1 93.19 256 LEU A N 1
ATOM 1986 C CA . LEU A 1 256 ? 2.361 3.664 -6.633 1 93.19 256 LEU A CA 1
ATOM 1987 C C . LEU A 1 256 ? 1.207 4.652 -6.777 1 93.19 256 LEU A C 1
ATOM 1989 O O . LEU A 1 256 ? 1.418 5.809 -7.145 1 93.19 256 LEU A O 1
ATOM 1993 N N . MET A 1 257 ? 0.072 4.27 -6.355 1 90.44 257 MET A N 1
ATOM 1994 C CA . MET A 1 257 ? -1.109 5.109 -6.539 1 90.44 257 MET A CA 1
ATOM 1995 C C . MET A 1 257 ? -1.394 5.93 -5.285 1 90.44 257 MET A C 1
ATOM 1997 O O . MET A 1 257 ? -2.174 6.883 -5.324 1 90.44 257 MET A O 1
ATOM 2001 N N . GLN A 1 258 ? -0.746 5.602 -4.285 1 89.81 258 GLN A N 1
ATOM 2002 C CA . GLN A 1 258 ? -0.963 6.328 -3.035 1 89.81 258 GLN A CA 1
ATOM 2003 C C . GLN A 1 258 ? -0.319 7.707 -3.082 1 89.81 258 GLN A C 1
ATOM 2005 O O . GLN A 1 258 ? 0.693 7.906 -3.76 1 89.81 258 GLN A O 1
ATOM 2010 N N . LYS A 1 259 ? -0.87 8.656 -2.385 1 88 259 LYS A N 1
ATOM 2011 C CA . LYS A 1 259 ? -0.416 10.039 -2.418 1 88 259 LYS A CA 1
ATOM 2012 C C . LYS A 1 259 ? 0.956 10.188 -1.765 1 88 259 LYS A C 1
ATOM 2014 O O . LYS A 1 259 ? 1.772 11 -2.197 1 88 259 LYS A O 1
ATOM 2019 N N . GLN A 1 260 ? 1.201 9.461 -0.711 1 92 260 GLN A N 1
ATOM 2020 C CA . GLN A 1 260 ? 2.459 9.531 0.024 1 92 260 GLN A CA 1
ATOM 2021 C C . GLN A 1 260 ? 2.814 8.188 0.638 1 92 260 GLN A C 1
ATOM 2023 O O . GLN A 1 260 ? 2.006 7.59 1.356 1 92 260 GLN A O 1
ATOM 2028 N N . VAL A 1 261 ? 3.973 7.77 0.31 1 94.12 261 VAL A N 1
ATOM 2029 C CA . VAL A 1 261 ? 4.5 6.539 0.892 1 94.12 261 VAL A CA 1
ATOM 2030 C C . VAL A 1 261 ? 5.953 6.75 1.312 1 94.12 261 VAL A C 1
ATOM 2032 O O . VAL A 1 261 ? 6.793 7.133 0.493 1 94.12 261 VAL A O 1
ATOM 2035 N N . HIS A 1 262 ? 6.195 6.52 2.562 1 94.5 262 HIS A N 1
ATOM 2036 C CA . HIS A 1 262 ? 7.562 6.637 3.059 1 94.5 262 HIS A CA 1
ATOM 2037 C C . HIS A 1 262 ? 8.477 5.602 2.412 1 94.5 262 HIS A C 1
ATOM 2039 O O . HIS A 1 262 ? 8.078 4.445 2.229 1 94.5 262 HIS A O 1
ATOM 2045 N N . PRO A 1 263 ? 9.641 5.969 2.07 1 95.94 263 PRO A N 1
ATOM 2046 C CA . PRO A 1 263 ? 10.547 5.027 1.403 1 95.94 263 PRO A CA 1
ATOM 2047 C C . PRO A 1 263 ? 10.828 3.787 2.248 1 95.94 263 PRO A C 1
ATOM 2049 O O . PRO A 1 263 ? 11.07 2.707 1.705 1 95.94 263 PRO A O 1
ATOM 2052 N N . GLU A 1 264 ? 10.836 3.912 3.547 1 95.38 264 GLU A N 1
ATOM 2053 C CA . GLU A 1 264 ? 11.062 2.758 4.41 1 95.38 264 GLU A CA 1
ATOM 2054 C C . GLU A 1 264 ? 9.969 1.711 4.234 1 95.38 264 GLU A C 1
ATOM 2056 O O . GLU A 1 264 ? 10.25 0.51 4.223 1 95.38 264 GLU A O 1
ATOM 2061 N N . GLN A 1 265 ? 8.773 2.086 4.125 1 94.94 265 GLN A N 1
ATOM 2062 C CA . GLN A 1 265 ? 7.66 1.172 3.898 1 94.94 265 GLN A CA 1
ATOM 2063 C C . GLN A 1 265 ? 7.812 0.44 2.568 1 94.94 265 GLN A C 1
ATOM 2065 O O . GLN A 1 265 ? 7.586 -0.769 2.488 1 94.94 265 GLN A O 1
ATOM 2070 N N . LEU A 1 266 ? 8.141 1.198 1.569 1 96.88 266 LEU A N 1
ATOM 2071 C CA . LEU A 1 266 ? 8.383 0.585 0.268 1 96.88 266 LEU A CA 1
ATOM 2072 C C . LEU A 1 266 ? 9.539 -0.402 0.34 1 96.88 266 LEU A C 1
ATOM 2074 O O . LEU A 1 266 ? 9.469 -1.49 -0.236 1 96.88 266 LEU A O 1
ATOM 2078 N N . PHE A 1 267 ? 10.586 -0.027 1.015 1 97.31 267 PHE A N 1
ATOM 2079 C CA . PHE A 1 267 ? 11.75 -0.884 1.173 1 97.31 267 PHE A CA 1
ATOM 2080 C C . PHE A 1 267 ? 11.367 -2.215 1.806 1 97.31 267 PHE A C 1
ATOM 2082 O O . PHE A 1 267 ? 11.766 -3.277 1.326 1 97.31 267 PHE A O 1
ATOM 2089 N N . GLN A 1 268 ? 10.555 -2.16 2.812 1 96.31 268 GLN A N 1
ATOM 2090 C CA . GLN A 1 268 ? 10.094 -3.363 3.5 1 96.31 268 GLN A CA 1
ATOM 2091 C C . GLN A 1 268 ? 9.289 -4.258 2.562 1 96.31 268 GLN A C 1
ATOM 2093 O O . GLN A 1 268 ? 9.469 -5.48 2.559 1 96.31 268 GLN A O 1
ATOM 2098 N N . LEU A 1 269 ? 8.461 -3.672 1.812 1 96.94 269 LEU A N 1
ATOM 2099 C CA . LEU A 1 269 ? 7.66 -4.406 0.838 1 96.94 269 LEU A CA 1
ATOM 2100 C C . LEU A 1 269 ? 8.555 -5.129 -0.166 1 96.94 269 LEU A C 1
ATOM 2102 O O . LEU A 1 269 ? 8.352 -6.312 -0.442 1 96.94 269 LEU A O 1
ATOM 2106 N N . LEU A 1 270 ? 9.562 -4.414 -0.638 1 97.75 270 LEU A N 1
ATOM 2107 C CA . LEU A 1 270 ? 10.445 -4.961 -1.659 1 97.75 270 LEU A CA 1
ATOM 2108 C C . LEU A 1 270 ? 11.344 -6.051 -1.075 1 97.75 270 LEU A C 1
ATOM 2110 O O . LEU A 1 270 ? 11.672 -7.02 -1.761 1 97.75 270 LEU A O 1
ATOM 2114 N N . LEU A 1 271 ? 11.719 -5.859 0.236 1 96.31 271 LEU A N 1
ATOM 2115 C CA . LEU A 1 271 ? 12.461 -6.914 0.917 1 96.31 271 LEU A CA 1
ATOM 2116 C C . LEU A 1 271 ? 11.656 -8.203 0.966 1 96.31 271 LEU A C 1
ATOM 2118 O O . LEU A 1 271 ? 12.195 -9.289 0.762 1 96.31 271 LEU A O 1
ATOM 2122 N N . GLY A 1 272 ? 10.359 -8.062 1.239 1 95.94 272 GLY A N 1
ATOM 2123 C CA . GLY A 1 272 ? 9.477 -9.219 1.239 1 95.94 272 GLY A CA 1
ATOM 2124 C C . GLY A 1 272 ? 9.445 -9.945 -0.094 1 95.94 272 GLY A C 1
ATOM 2125 O O . GLY A 1 272 ? 9.516 -11.172 -0.141 1 95.94 272 GLY A O 1
ATOM 2126 N N . LEU A 1 273 ? 9.367 -9.172 -1.12 1 96.62 273 LEU A N 1
ATOM 2127 C CA . LEU A 1 273 ? 9.375 -9.742 -2.463 1 96.62 273 LEU A CA 1
ATOM 2128 C C . LEU A 1 273 ? 10.672 -10.508 -2.721 1 96.62 273 LEU A C 1
ATOM 2130 O O . LEU A 1 273 ? 10.641 -11.648 -3.195 1 96.62 273 LEU A O 1
ATOM 2134 N N . LEU A 1 274 ? 11.805 -9.867 -2.379 1 95.38 274 LEU A N 1
ATOM 2135 C CA . LEU A 1 274 ? 13.094 -10.5 -2.6 1 95.38 274 LEU A CA 1
ATOM 2136 C C . LEU A 1 274 ? 13.188 -11.82 -1.844 1 95.38 274 LEU A C 1
ATOM 2138 O O . LEU A 1 274 ? 13.664 -12.82 -2.387 1 95.38 274 LEU A O 1
ATOM 2142 N N . GLY A 1 275 ? 12.734 -11.867 -0.614 1 93.69 275 GLY A N 1
ATOM 2143 C CA . GLY A 1 275 ? 12.727 -13.094 0.168 1 93.69 275 GLY A CA 1
ATOM 2144 C C . GLY A 1 275 ? 11.93 -14.211 -0.48 1 93.69 275 GLY A C 1
ATOM 2145 O O . GLY A 1 275 ? 12.375 -15.359 -0.504 1 93.69 275 GLY A O 1
ATOM 2146 N N . ARG A 1 276 ? 10.789 -13.891 -1.037 1 92.31 276 ARG A N 1
ATOM 2147 C CA . ARG A 1 276 ? 9.914 -14.883 -1.665 1 92.31 276 ARG A CA 1
ATOM 2148 C C . ARG A 1 276 ? 10.539 -15.414 -2.951 1 92.31 276 ARG A C 1
ATOM 2150 O O . ARG A 1 276 ? 10.344 -16.578 -3.299 1 92.31 276 ARG A O 1
ATOM 2157 N N . LEU A 1 277 ? 11.32 -14.578 -3.604 1 92.81 277 LEU A N 1
ATOM 2158 C CA . LEU A 1 277 ? 11.922 -14.961 -4.875 1 92.81 277 LEU A CA 1
ATOM 2159 C C . LEU A 1 277 ? 13.109 -15.891 -4.66 1 92.81 277 LEU A C 1
ATOM 2161 O O . LEU A 1 277 ? 13.656 -16.438 -5.617 1 92.81 277 LEU A O 1
ATOM 2165 N N . SER A 1 278 ? 13.445 -16.094 -3.434 1 88.81 278 SER A N 1
ATOM 2166 C CA . SER A 1 278 ? 14.602 -16.922 -3.127 1 88.81 278 SER A CA 1
ATOM 2167 C C . SER A 1 278 ? 14.352 -18.375 -3.475 1 88.81 278 SER A C 1
ATOM 2169 O O . SER A 1 278 ? 15.281 -19.188 -3.539 1 88.81 278 SER A O 1
ATOM 2171 N N . THR A 1 279 ? 13.133 -18.734 -3.787 1 83.19 279 THR A N 1
ATOM 2172 C CA . THR A 1 279 ? 12.789 -20.109 -4.148 1 83.19 279 THR A CA 1
ATOM 2173 C C . THR A 1 279 ? 13.266 -20.438 -5.562 1 83.19 279 THR A C 1
ATOM 2175 O O . THR A 1 279 ? 13.359 -21.594 -5.941 1 83.19 279 THR A O 1
ATOM 2178 N N . ILE A 1 280 ? 13.508 -19.422 -6.352 1 82.69 280 ILE A N 1
ATOM 2179 C CA . ILE A 1 280 ? 13.945 -19.641 -7.727 1 82.69 280 ILE A CA 1
ATOM 2180 C C . ILE A 1 280 ? 15.375 -20.172 -7.73 1 82.69 280 ILE A C 1
ATOM 2182 O O . ILE A 1 280 ? 16.281 -19.578 -7.141 1 82.69 280 ILE A O 1
ATOM 2186 N N . PRO A 1 281 ? 15.5 -21.266 -8.367 1 78.94 281 PRO A N 1
ATOM 2187 C CA . PRO A 1 281 ? 16.859 -21.828 -8.406 1 78.94 281 PRO A CA 1
ATOM 2188 C C . PRO A 1 281 ? 17.859 -20.906 -9.086 1 78.94 281 PRO A C 1
ATOM 2190 O O . PRO A 1 281 ? 17.516 -20.219 -10.055 1 78.94 281 PRO A O 1
ATOM 2193 N N . GLY A 1 282 ? 19.062 -20.859 -8.586 1 77.06 282 GLY A N 1
ATOM 2194 C CA . GLY A 1 282 ? 20.141 -20.078 -9.188 1 77.06 282 GLY A CA 1
ATOM 2195 C C . GLY A 1 282 ? 20.266 -18.688 -8.594 1 77.06 282 GLY A C 1
ATOM 2196 O O . GLY A 1 282 ? 21.109 -17.906 -9.023 1 77.06 282 GLY A O 1
ATOM 2197 N N . GLY A 1 283 ? 19.406 -18.484 -7.699 1 76.75 283 GLY A N 1
ATOM 2198 C CA . GLY A 1 283 ? 19.438 -17.156 -7.117 1 76.75 283 GLY A CA 1
ATOM 2199 C C . GLY A 1 283 ? 20.406 -17.031 -5.953 1 76.75 283 GLY A C 1
ATOM 2200 O O . GLY A 1 283 ? 20.984 -18.031 -5.516 1 76.75 283 GLY A O 1
ATOM 2201 N N . GLU A 1 284 ? 20.641 -15.852 -5.582 1 80.06 284 GLU A N 1
ATOM 2202 C CA . GLU A 1 284 ? 21.484 -15.57 -4.422 1 80.06 284 GLU A CA 1
ATOM 2203 C C . GLU A 1 284 ? 20.75 -15.859 -3.119 1 80.06 284 GLU A C 1
ATOM 2205 O O . GLU A 1 284 ? 19.531 -16.062 -3.121 1 80.06 284 GLU A O 1
ATOM 2210 N N . LYS A 1 285 ? 21.609 -16.062 -2.064 1 85.5 285 LYS A N 1
ATOM 2211 C CA . LYS A 1 285 ? 21.062 -16.172 -0.712 1 85.5 285 LYS A CA 1
ATOM 2212 C C . LYS A 1 285 ? 20.891 -14.797 -0.071 1 85.5 285 LYS A C 1
ATOM 2214 O O . LYS A 1 285 ? 21.844 -14.234 0.47 1 85.5 285 LYS A O 1
ATOM 2219 N N . PRO A 1 286 ? 19.734 -14.281 -0.114 1 83.38 286 PRO A N 1
ATOM 2220 C CA . PRO A 1 286 ? 19.531 -12.906 0.363 1 83.38 286 PRO A CA 1
ATOM 2221 C C . PRO A 1 286 ? 19.812 -12.758 1.856 1 83.38 286 PRO A C 1
ATOM 2223 O O . PRO A 1 286 ? 20.203 -11.68 2.309 1 83.38 286 PRO A O 1
ATOM 2226 N N . TRP A 1 287 ? 19.641 -13.742 2.715 1 83.44 287 TRP A N 1
ATOM 2227 C CA . TRP A 1 287 ? 19.828 -13.648 4.156 1 83.44 287 TRP A CA 1
ATOM 2228 C C . TRP A 1 287 ? 21.312 -13.508 4.508 1 83.44 287 TRP A C 1
ATOM 2230 O O . TRP A 1 287 ? 21.656 -13.141 5.633 1 83.44 287 TRP A O 1
ATOM 2240 N N . SER A 1 288 ? 22.141 -13.781 3.564 1 84.81 288 SER A N 1
ATOM 2241 C CA . SER A 1 288 ? 23.562 -13.648 3.793 1 84.81 288 SER A CA 1
ATOM 2242 C C . SER A 1 288 ? 24.062 -12.258 3.402 1 84.81 288 SER A C 1
ATOM 2244 O O . SER A 1 288 ? 25.203 -11.891 3.725 1 84.81 288 SER A O 1
ATOM 2246 N N . ARG A 1 289 ? 23.172 -11.547 2.822 1 88.5 289 ARG A N 1
ATOM 2247 C CA . ARG A 1 289 ? 23.562 -10.219 2.363 1 88.5 289 ARG A CA 1
ATOM 2248 C C . ARG A 1 289 ? 23.422 -9.188 3.48 1 88.5 289 ARG A C 1
ATOM 2250 O O . ARG A 1 289 ? 22.406 -9.156 4.176 1 88.5 289 ARG A O 1
ATOM 2257 N N . GLN A 1 290 ? 24.375 -8.312 3.623 1 88.25 290 GLN A N 1
ATOM 2258 C CA . GLN A 1 290 ? 24.391 -7.328 4.699 1 88.25 290 GLN A CA 1
ATOM 2259 C C . GLN A 1 290 ? 24.047 -5.934 4.18 1 88.25 290 GLN A C 1
ATOM 2261 O O . GLN A 1 290 ? 23.812 -5.012 4.961 1 88.25 290 GLN A O 1
ATOM 2266 N N . ASP A 1 291 ? 23.969 -5.789 2.902 1 91.94 291 ASP A N 1
ATOM 2267 C CA . ASP A 1 291 ? 23.797 -4.461 2.316 1 91.94 291 ASP A CA 1
ATOM 2268 C C . ASP A 1 291 ? 22.344 -4.172 2.006 1 91.94 291 ASP A C 1
ATOM 2270 O O . ASP A 1 291 ? 22.016 -3.145 1.403 1 91.94 291 ASP A O 1
ATOM 2274 N N . LEU A 1 292 ? 21.5 -5.141 2.402 1 94 292 LEU A N 1
ATOM 2275 C CA . LEU A 1 292 ? 20.078 -4.961 2.18 1 94 292 LEU A CA 1
ATOM 2276 C C . LEU A 1 292 ? 19.406 -4.316 3.391 1 94 292 LEU A C 1
ATOM 2278 O O . LEU A 1 292 ? 18.484 -4.879 3.971 1 94 292 LEU A O 1
ATOM 2282 N N . LEU A 1 293 ? 19.891 -3.104 3.795 1 94.38 293 LEU A N 1
ATOM 2283 C CA . LEU A 1 293 ? 19.422 -2.355 4.953 1 94.38 293 LEU A CA 1
ATOM 2284 C C . LEU A 1 293 ? 19.031 -0.937 4.559 1 94.38 293 LEU A C 1
ATOM 2286 O O . LEU A 1 293 ? 19.719 -0.293 3.766 1 94.38 293 LEU A O 1
ATOM 2290 N N . TYR A 1 294 ? 17.922 -0.549 5.129 1 95.75 294 TYR A N 1
ATOM 2291 C CA . TYR A 1 294 ? 17.469 0.818 4.887 1 95.75 294 TYR A CA 1
ATOM 2292 C C . TYR A 1 294 ? 18.125 1.787 5.867 1 95.75 294 TYR A C 1
ATOM 2294 O O . TYR A 1 294 ? 18.047 1.594 7.082 1 95.75 294 TYR A O 1
ATOM 2302 N N . THR A 1 295 ? 18.734 2.811 5.355 1 95.06 295 THR A N 1
ATOM 2303 C CA . THR A 1 295 ? 19.281 3.922 6.125 1 95.06 295 THR A CA 1
ATOM 2304 C C . THR A 1 295 ? 18.656 5.242 5.688 1 95.06 295 THR A C 1
ATOM 2306 O O . THR A 1 295 ? 18.891 5.711 4.574 1 95.06 295 THR A O 1
ATOM 2309 N N . HIS A 1 296 ? 17.938 5.863 6.578 1 94.88 296 HIS A N 1
ATOM 2310 C CA . HIS A 1 296 ? 17.125 7.016 6.223 1 94.88 296 HIS A CA 1
ATOM 2311 C C . HIS A 1 296 ? 18 8.188 5.766 1 94.88 296 HIS A C 1
ATOM 2313 O O . HIS A 1 296 ? 17.609 8.922 4.848 1 94.88 296 HIS A O 1
ATOM 2319 N N . HIS A 1 297 ? 19.172 8.367 6.367 1 92.69 297 HIS A N 1
ATOM 2320 C CA . HIS A 1 297 ? 20.047 9.492 6.055 1 92.69 297 HIS A CA 1
ATOM 2321 C C . HIS A 1 297 ? 20.703 9.312 4.68 1 92.69 297 HIS A C 1
ATOM 2323 O O . HIS A 1 297 ? 21.047 10.297 4.023 1 92.69 297 HIS A O 1
ATOM 2329 N N . GLU A 1 298 ? 20.875 8.055 4.312 1 93.12 298 GLU A N 1
ATOM 2330 C CA . GLU A 1 298 ? 21.453 7.711 3.018 1 93.12 298 GLU A CA 1
ATOM 2331 C C . GLU A 1 298 ? 20.719 6.527 2.387 1 93.12 298 GLU A C 1
ATOM 2333 O O . GLU A 1 298 ? 21.266 5.426 2.301 1 93.12 298 GLU A O 1
ATOM 2338 N N . PRO A 1 299 ? 19.625 6.812 1.782 1 95.12 299 PRO A N 1
ATOM 2339 C CA . PRO A 1 299 ? 18.781 5.711 1.315 1 95.12 299 PRO A CA 1
ATOM 2340 C C . PRO A 1 299 ? 19.344 5.016 0.081 1 95.12 299 PRO A C 1
ATOM 2342 O O . PRO A 1 299 ? 18.969 3.883 -0.223 1 95.12 299 PRO A O 1
ATOM 2345 N N . HIS A 1 300 ? 20.219 5.648 -0.652 1 94.06 300 HIS A N 1
ATOM 2346 C CA . HIS A 1 300 ? 20.656 5.145 -1.95 1 94.06 300 HIS A CA 1
ATOM 2347 C C . HIS A 1 300 ? 21.391 3.812 -1.808 1 94.06 300 HIS A C 1
ATOM 2349 O O . HIS A 1 300 ? 21.234 2.92 -2.643 1 94.06 300 HIS A O 1
ATOM 2355 N N . ASN A 1 301 ? 22.172 3.646 -0.769 1 91.19 301 ASN A N 1
ATOM 2356 C CA . ASN A 1 301 ? 22.938 2.414 -0.627 1 91.19 301 ASN A CA 1
ATOM 2357 C C . ASN A 1 301 ? 22.031 1.194 -0.53 1 91.19 301 ASN A C 1
ATOM 2359 O O . ASN A 1 301 ? 22.219 0.22 -1.264 1 91.19 301 ASN A O 1
ATOM 2363 N N . GLY A 1 302 ? 21.109 1.229 0.265 1 95 302 GLY A N 1
ATOM 2364 C CA . GLY A 1 302 ? 20.172 0.123 0.422 1 95 302 GLY A CA 1
ATOM 2365 C C . GLY A 1 302 ? 19.312 -0.11 -0.805 1 95 302 GLY A C 1
ATOM 2366 O O . GLY A 1 302 ? 19.125 -1.252 -1.23 1 95 302 GLY A O 1
ATOM 2367 N N . TYR A 1 303 ? 18.859 0.919 -1.419 1 96.69 303 TYR A N 1
ATOM 2368 C CA . TYR A 1 303 ? 17.938 0.808 -2.551 1 96.69 303 TYR A CA 1
ATOM 2369 C C . TYR A 1 303 ? 18.656 0.271 -3.781 1 96.69 303 TYR A C 1
ATOM 2371 O O . TYR A 1 303 ? 18.109 -0.555 -4.52 1 96.69 303 TYR A O 1
ATOM 2379 N N . PHE A 1 304 ? 19.859 0.754 -4.027 1 95.75 304 PHE A N 1
ATOM 2380 C CA . PHE A 1 304 ? 20.594 0.294 -5.195 1 95.75 304 PHE A CA 1
ATOM 2381 C C . PHE A 1 304 ? 20.859 -1.203 -5.109 1 95.75 304 PHE A C 1
ATOM 2383 O O . PHE A 1 304 ? 20.625 -1.938 -6.07 1 95.75 304 PHE A O 1
ATOM 2390 N N . SER A 1 305 ? 21.297 -1.614 -3.934 1 95.31 305 SER A N 1
ATOM 2391 C CA . SER A 1 305 ? 21.562 -3.033 -3.711 1 95.31 305 SER A CA 1
ATOM 2392 C C . SER A 1 305 ? 20.281 -3.857 -3.854 1 95.31 305 SER A C 1
ATOM 2394 O O . SER A 1 305 ? 20.297 -4.922 -4.477 1 95.31 305 SER A O 1
ATOM 2396 N N . LEU A 1 306 ? 19.266 -3.371 -3.305 1 96.75 306 LEU A N 1
ATOM 2397 C CA . LEU A 1 306 ? 17.984 -4.078 -3.311 1 96.75 306 LEU A CA 1
ATOM 2398 C C . LEU A 1 306 ? 17.453 -4.215 -4.73 1 96.75 306 LEU A C 1
ATOM 2400 O O . LEU A 1 306 ? 17.047 -5.305 -5.145 1 96.75 306 LEU A O 1
ATOM 2404 N N . PHE A 1 307 ? 17.484 -3.141 -5.539 1 96.88 307 PHE A N 1
ATOM 2405 C CA . PHE A 1 307 ? 16.953 -3.189 -6.895 1 96.88 307 PHE A CA 1
ATOM 2406 C C . PHE A 1 307 ? 17.812 -4.082 -7.785 1 96.88 307 PHE A C 1
ATOM 2408 O O . PHE A 1 307 ? 17.297 -4.797 -8.641 1 96.88 307 PHE A O 1
ATOM 2415 N N . ALA A 1 308 ? 19.047 -3.982 -7.586 1 95.12 308 ALA A N 1
ATOM 2416 C CA . ALA A 1 308 ? 19.938 -4.879 -8.328 1 95.12 308 ALA A CA 1
ATOM 2417 C C . ALA A 1 308 ? 19.609 -6.34 -8.031 1 95.12 308 ALA A C 1
ATOM 2419 O O . ALA A 1 308 ? 19.531 -7.164 -8.945 1 95.12 308 ALA A O 1
ATOM 2420 N N . ALA A 1 309 ? 19.438 -6.652 -6.812 1 95.06 309 ALA A N 1
ATOM 2421 C CA . ALA A 1 309 ? 19.109 -8.016 -6.391 1 95.06 309 ALA A CA 1
ATOM 2422 C C . ALA A 1 309 ? 17.766 -8.461 -6.969 1 95.06 309 ALA A C 1
ATOM 2424 O O . ALA A 1 309 ? 17.625 -9.594 -7.434 1 95.06 309 ALA A O 1
ATOM 2425 N N . LEU A 1 310 ? 16.812 -7.594 -6.906 1 96.94 310 LEU A N 1
ATOM 2426 C CA . LEU A 1 310 ? 15.484 -7.906 -7.418 1 96.94 310 LEU A CA 1
ATOM 2427 C C . LEU A 1 310 ? 15.523 -8.148 -8.922 1 96.94 310 LEU A C 1
ATOM 2429 O O . LEU A 1 310 ? 14.922 -9.102 -9.422 1 96.94 310 LEU A O 1
ATOM 2433 N N . ARG A 1 311 ? 16.219 -7.258 -9.656 1 95.56 311 ARG A N 1
ATOM 2434 C CA . ARG A 1 311 ? 16.344 -7.418 -11.102 1 95.56 311 ARG A CA 1
ATOM 2435 C C . ARG A 1 311 ? 17 -8.742 -11.445 1 95.56 311 ARG A C 1
ATOM 2437 O O . ARG A 1 311 ? 16.562 -9.453 -12.352 1 95.56 311 ARG A O 1
ATOM 2444 N N . ARG A 1 312 ? 17.953 -9.102 -10.719 1 93.31 312 ARG A N 1
ATOM 2445 C CA . ARG A 1 312 ? 18.641 -10.375 -10.938 1 93.31 312 ARG A CA 1
ATOM 2446 C C . ARG A 1 312 ? 17.703 -11.547 -10.664 1 93.31 312 ARG A C 1
ATOM 2448 O O . ARG A 1 312 ? 17.641 -12.492 -11.461 1 93.31 312 ARG A O 1
ATOM 2455 N N . ALA A 1 313 ? 17.094 -11.469 -9.578 1 93.19 313 ALA A N 1
ATOM 2456 C CA . ALA A 1 313 ? 16.188 -12.555 -9.211 1 93.19 313 ALA A CA 1
ATOM 2457 C C . ALA A 1 313 ? 15.109 -12.742 -10.273 1 93.19 313 ALA A C 1
ATOM 2459 O O . ALA A 1 313 ? 14.758 -13.875 -10.609 1 93.19 313 ALA A O 1
ATOM 2460 N N . LEU A 1 314 ? 14.594 -11.656 -10.773 1 93.5 314 LEU A N 1
ATOM 2461 C CA . LEU A 1 314 ? 13.492 -11.703 -11.727 1 93.5 314 LEU A CA 1
ATOM 2462 C C . LEU A 1 314 ? 13.984 -12.148 -13.102 1 93.5 314 LEU A C 1
ATOM 2464 O O . LEU A 1 314 ? 13.18 -12.523 -13.961 1 93.5 314 LEU A O 1
ATOM 2468 N N . SER A 1 315 ? 15.211 -12.07 -13.32 1 90.44 315 SER A N 1
ATOM 2469 C CA . SER A 1 315 ? 15.781 -12.477 -14.602 1 90.44 315 SER A CA 1
ATOM 2470 C C . SER A 1 315 ? 16.047 -13.977 -14.641 1 90.44 315 SER A C 1
ATOM 2472 O O . SER A 1 315 ? 16.25 -14.547 -15.711 1 90.44 315 SER A O 1
ATOM 2474 N N . LEU A 1 316 ? 15.945 -14.594 -13.453 1 85.31 316 LEU A N 1
ATOM 2475 C CA . LEU A 1 316 ? 16.219 -16.016 -13.375 1 85.31 316 LEU A CA 1
ATOM 2476 C C . LEU A 1 316 ? 15.102 -16.828 -14.023 1 85.31 316 LEU A C 1
ATOM 2478 O O . LEU A 1 316 ? 13.93 -16.469 -13.914 1 85.31 316 LEU A O 1
ATOM 2482 N N . VAL A 1 317 ? 15.453 -17.844 -14.781 1 75.69 317 VAL A N 1
ATOM 2483 C CA . VAL A 1 317 ? 14.484 -18.703 -15.469 1 75.69 317 VAL A CA 1
ATOM 2484 C C . VAL A 1 317 ? 14.414 -20.062 -14.781 1 75.69 317 VAL A C 1
ATOM 2486 O O . VAL A 1 317 ? 15.445 -20.625 -14.406 1 75.69 317 VAL A O 1
ATOM 2489 N N . ILE A 1 318 ? 13.203 -20.359 -14.477 1 71.62 318 ILE A N 1
ATOM 2490 C CA . ILE A 1 318 ? 12.984 -21.703 -13.938 1 71.62 318 ILE A CA 1
ATOM 2491 C C . ILE A 1 318 ? 13.07 -22.719 -15.062 1 71.62 318 ILE A C 1
ATOM 2493 O O . ILE A 1 318 ? 12.266 -22.703 -15.992 1 71.62 318 ILE A O 1
ATOM 2497 N N . GLU A 1 319 ? 14.234 -23.344 -15.156 1 67.06 319 GLU A N 1
ATOM 2498 C CA . GLU A 1 319 ? 14.406 -24.375 -16.172 1 67.06 319 GLU A CA 1
ATOM 2499 C C . GLU A 1 319 ? 14.078 -25.75 -15.609 1 67.06 319 GLU A C 1
ATOM 2501 O O . GLU A 1 319 ? 14.594 -26.141 -14.562 1 67.06 319 GLU A O 1
ATOM 2506 N N . ALA A 1 320 ? 13.109 -26.312 -16.188 1 65.44 320 ALA A N 1
ATOM 2507 C CA . ALA A 1 320 ? 12.844 -27.703 -15.836 1 65.44 320 ALA A CA 1
ATOM 2508 C C . ALA A 1 320 ? 14.07 -28.578 -16.094 1 65.44 320 ALA A C 1
ATOM 2510 O O . ALA A 1 320 ? 14.781 -28.375 -17.078 1 65.44 320 ALA A O 1
ATOM 2511 N N . PRO A 1 321 ? 14.414 -29.359 -15.109 1 65.69 321 PRO A N 1
ATOM 2512 C CA . PRO A 1 321 ? 15.586 -30.203 -15.32 1 65.69 321 PRO A CA 1
ATOM 2513 C C . PRO A 1 321 ? 15.453 -31.094 -16.562 1 65.69 321 PRO A C 1
ATOM 2515 O O . PRO A 1 321 ? 16.469 -31.438 -17.188 1 65.69 321 PRO A O 1
ATOM 2518 N N . ALA A 1 322 ? 14.297 -31.469 -16.891 1 72.5 322 ALA A N 1
ATOM 2519 C CA . ALA A 1 322 ? 14.062 -32.312 -18.062 1 72.5 322 ALA A CA 1
ATOM 2520 C C . ALA A 1 322 ? 13.047 -31.656 -19 1 72.5 322 ALA A C 1
ATOM 2522 O O . ALA A 1 322 ? 12.102 -31.016 -18.547 1 72.5 322 ALA A O 1
ATOM 2523 N N . VAL A 1 323 ? 13.406 -31.609 -20.25 1 75.81 323 VAL A N 1
ATOM 2524 C CA . VAL A 1 323 ? 12.5 -31.047 -21.25 1 75.81 323 VAL A CA 1
ATOM 2525 C C . VAL A 1 323 ? 12.133 -32.125 -22.281 1 75.81 323 VAL A C 1
ATOM 2527 O O . VAL A 1 323 ? 12.992 -32.875 -22.719 1 75.81 323 VAL A O 1
ATOM 2530 N N . ALA A 1 324 ? 10.875 -32.219 -22.516 1 77.5 324 ALA A N 1
ATOM 2531 C CA . ALA A 1 324 ? 10.43 -33.156 -23.547 1 77.5 324 ALA A CA 1
ATOM 2532 C C . ALA A 1 324 ? 10.82 -32.656 -24.938 1 77.5 324 ALA A C 1
ATOM 2534 O O . ALA A 1 324 ? 10.656 -31.484 -25.25 1 77.5 324 ALA A O 1
ATOM 2535 N N . LEU A 1 325 ? 11.461 -33.5 -25.75 1 85.38 325 LEU A N 1
ATOM 2536 C CA . LEU A 1 325 ? 11.859 -33.188 -27.109 1 85.38 325 LEU A CA 1
ATOM 2537 C C . LEU A 1 325 ? 10.922 -33.844 -28.125 1 85.38 325 LEU A C 1
ATOM 2539 O O . LEU A 1 325 ? 10.945 -35.062 -28.281 1 85.38 325 LEU A O 1
ATOM 2543 N N . PRO A 1 326 ? 10.172 -33.062 -28.766 1 85.62 326 PRO A N 1
ATOM 2544 C CA . PRO A 1 326 ? 9.219 -33.625 -29.719 1 85.62 326 PRO A CA 1
ATOM 2545 C C . PRO A 1 326 ? 9.891 -34.094 -31.016 1 85.62 326 PRO A C 1
ATOM 2547 O O . PRO A 1 326 ? 10.531 -33.312 -31.703 1 85.62 326 PRO A O 1
ATOM 2550 N N . PHE A 1 327 ? 9.828 -35.438 -31.344 1 89.31 327 PHE A N 1
ATOM 2551 C CA . PHE A 1 327 ? 10.273 -36 -32.594 1 89.31 327 PHE A CA 1
ATOM 2552 C C . PHE A 1 327 ? 9.102 -36.125 -33.562 1 89.31 327 PHE A C 1
ATOM 2554 O O . PHE A 1 327 ? 8.078 -36.75 -33.25 1 89.31 327 PHE A O 1
ATOM 2561 N N . ILE A 1 328 ? 9.305 -35.562 -34.75 1 88.31 328 ILE A N 1
ATOM 2562 C CA . ILE A 1 328 ? 8.25 -35.594 -35.75 1 88.31 328 ILE A CA 1
ATOM 2563 C C . ILE A 1 328 ? 8.641 -36.562 -36.875 1 88.31 328 ILE A C 1
ATOM 2565 O O . ILE A 1 328 ? 9.766 -36.5 -37.375 1 88.31 328 ILE A O 1
ATOM 2569 N N . GLU A 1 329 ? 7.703 -37.375 -37.281 1 88.81 329 GLU A N 1
ATOM 2570 C CA . GLU A 1 329 ? 7.957 -38.344 -38.344 1 88.81 329 GLU A CA 1
ATOM 2571 C C . GLU A 1 329 ? 7.977 -37.656 -39.719 1 88.81 329 GLU A C 1
ATOM 2573 O O . GLU A 1 329 ? 7.074 -36.875 -40.062 1 88.81 329 GLU A O 1
ATOM 2578 N N . ARG A 1 330 ? 9.055 -37.844 -40.469 1 86.69 330 ARG A N 1
ATOM 2579 C CA . ARG A 1 330 ? 9.195 -37.25 -41.812 1 86.69 330 ARG A CA 1
ATOM 2580 C C . ARG A 1 330 ? 9.164 -38.312 -42.906 1 86.69 330 ARG A C 1
ATOM 2582 O O . ARG A 1 330 ? 9.664 -38.094 -44 1 86.69 330 ARG A O 1
ATOM 2589 N N . GLY A 1 331 ? 8.617 -39.5 -42.656 1 84.5 331 GLY A N 1
ATOM 2590 C CA . GLY A 1 331 ? 8.531 -40.562 -43.625 1 84.5 331 GLY A CA 1
ATOM 2591 C C . GLY A 1 331 ? 9.617 -41.594 -43.469 1 84.5 331 GLY A C 1
ATOM 2592 O O . GLY A 1 331 ? 10.68 -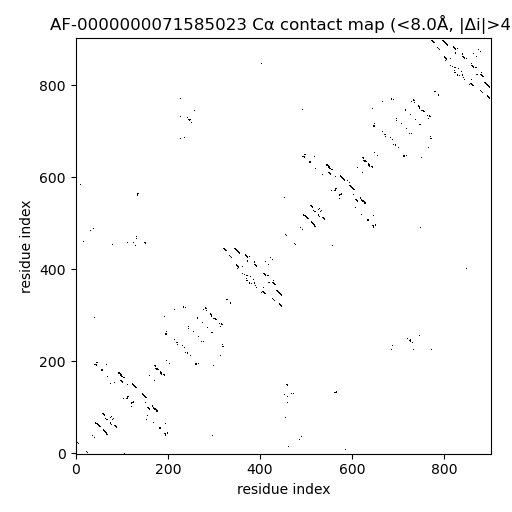41.312 -42.906 1 84.5 331 GLY A O 1
ATOM 2593 N N . ASP A 1 332 ? 9.359 -42.812 -44.031 1 83.56 332 ASP A N 1
ATOM 2594 C CA . ASP A 1 332 ? 10.289 -43.938 -44.062 1 83.56 332 ASP A CA 1
ATOM 2595 C C . ASP A 1 332 ? 10.836 -44.219 -42.656 1 83.56 332 ASP A C 1
ATOM 2597 O O . ASP A 1 332 ? 12.023 -44.531 -42.5 1 83.56 332 ASP A O 1
ATOM 2601 N N . ASN A 1 333 ? 10.039 -43.938 -41.625 1 88.75 333 ASN A N 1
ATOM 2602 C CA . ASN A 1 333 ? 10.375 -44.219 -40.25 1 88.75 333 ASN A CA 1
ATOM 2603 C C . ASN A 1 333 ? 11.539 -43.344 -39.75 1 88.75 333 ASN A C 1
ATOM 2605 O O . ASN A 1 333 ? 12.398 -43.812 -39.031 1 88.75 333 ASN A O 1
ATOM 2609 N N . ILE A 1 334 ? 11.672 -42.25 -40.375 1 92.31 334 ILE A N 1
ATOM 2610 C CA . ILE A 1 334 ? 12.648 -41.25 -39.906 1 92.31 334 ILE A CA 1
ATOM 2611 C C . ILE A 1 334 ? 11.953 -40.188 -39.125 1 92.31 334 ILE A C 1
ATOM 2613 O O . ILE A 1 334 ? 10.953 -39.594 -39.562 1 92.31 334 ILE A O 1
ATOM 2617 N N . TYR A 1 335 ? 12.422 -39.906 -37.938 1 94.69 335 TYR A N 1
ATOM 2618 C CA . TYR A 1 335 ? 11.898 -38.906 -37.031 1 94.69 335 TYR A CA 1
ATOM 2619 C C . TYR A 1 335 ? 12.906 -37.781 -36.844 1 94.69 335 TYR A C 1
ATOM 2621 O O . TYR A 1 335 ? 14.109 -38.031 -36.688 1 94.69 335 TYR A O 1
ATOM 2629 N N . LEU A 1 336 ? 12.43 -36.625 -36.812 1 94.19 336 LEU A N 1
ATOM 2630 C CA . LEU A 1 336 ? 13.312 -35.469 -36.688 1 94.19 336 LEU A CA 1
ATOM 2631 C C . LEU A 1 336 ? 12.938 -34.625 -35.5 1 94.19 336 LEU A C 1
ATOM 2633 O O . LEU A 1 336 ? 11.75 -34.469 -35.156 1 94.19 336 LEU A O 1
ATOM 2637 N N . CYS A 1 337 ? 13.898 -34.125 -34.781 1 93.81 337 CYS A N 1
ATOM 2638 C CA . CYS A 1 337 ? 13.758 -33.125 -33.688 1 93.81 337 CYS A CA 1
ATOM 2639 C C . CYS A 1 337 ? 14.734 -31.984 -33.875 1 93.81 337 CYS A C 1
ATOM 2641 O O . CYS A 1 337 ? 15.945 -32.188 -34 1 93.81 337 CYS A O 1
ATOM 2643 N N . GLN A 1 338 ? 14.18 -30.828 -33.875 1 90.62 338 GLN A N 1
ATOM 2644 C CA . GLN A 1 338 ? 15.039 -29.656 -34.094 1 90.62 338 GLN A CA 1
ATOM 2645 C C . GLN A 1 338 ? 15.93 -29.422 -32.875 1 90.62 338 GLN A C 1
ATOM 2647 O O . GLN A 1 338 ? 15.469 -29.516 -31.719 1 90.62 338 GLN A O 1
ATOM 2652 N N . ASN A 1 339 ? 17.188 -29.219 -33.188 1 88.06 339 ASN A N 1
ATOM 2653 C CA . ASN A 1 339 ? 18.109 -28.875 -32.094 1 88.06 339 ASN A CA 1
ATOM 2654 C C . ASN A 1 339 ? 17.969 -27.422 -31.688 1 88.06 339 ASN A C 1
ATOM 2656 O O . ASN A 1 339 ? 17.844 -26.531 -32.531 1 88.06 339 ASN A O 1
ATOM 2660 N N . ASP A 1 340 ? 17.781 -27.234 -30.438 1 80.19 340 ASP A N 1
ATOM 2661 C CA . ASP A 1 340 ? 17.766 -25.906 -29.844 1 80.19 340 ASP A CA 1
ATOM 2662 C C . ASP A 1 340 ? 18.906 -25.719 -28.844 1 80.19 340 ASP A C 1
ATOM 2664 O O . ASP A 1 340 ? 18.875 -26.297 -27.75 1 80.19 340 ASP A O 1
ATOM 2668 N N . SER A 1 341 ? 19.859 -24.953 -29.25 1 76.94 341 SER A N 1
ATOM 2669 C CA . SER A 1 341 ? 21.031 -24.734 -28.391 1 76.94 341 SER A CA 1
ATOM 2670 C C . SER A 1 341 ? 20.656 -24.047 -27.094 1 76.94 341 SER A C 1
ATOM 2672 O O . SER A 1 341 ? 21.359 -24.172 -26.094 1 76.94 341 SER A O 1
ATOM 2674 N N . GLN A 1 342 ? 19.547 -23.453 -27.078 1 68.69 342 GLN A N 1
ATOM 2675 C CA . GLN A 1 342 ? 19.125 -22.719 -25.891 1 68.69 342 GLN A CA 1
ATOM 2676 C C . GLN A 1 342 ? 18.719 -23.672 -24.766 1 68.69 342 GLN A C 1
ATOM 2678 O O . GLN A 1 342 ? 18.703 -23.281 -23.594 1 68.69 342 GLN A O 1
ATOM 2683 N N . LEU A 1 343 ? 18.5 -24.938 -25.234 1 74.75 343 LEU A N 1
ATOM 2684 C CA . LEU A 1 343 ? 18.047 -25.906 -24.234 1 74.75 343 LEU A CA 1
ATOM 2685 C C . LEU A 1 343 ? 19.219 -26.469 -23.453 1 74.75 343 LEU A C 1
ATOM 2687 O O . LEU A 1 343 ? 19.047 -26.969 -22.344 1 74.75 343 LEU A O 1
ATOM 2691 N N . ARG A 1 344 ? 20.422 -26.266 -23.797 1 73.88 344 ARG A N 1
ATOM 2692 C CA . ARG A 1 344 ? 21.625 -26.703 -23.109 1 73.88 344 ARG A CA 1
ATOM 2693 C C . ARG A 1 344 ? 21.469 -28.125 -22.562 1 73.88 344 ARG A C 1
ATOM 2695 O O . ARG A 1 344 ? 21.719 -28.359 -21.375 1 73.88 344 ARG A O 1
ATOM 2702 N N . LEU A 1 345 ? 21.172 -28.953 -23.453 1 81.69 345 LEU A N 1
ATOM 2703 C CA . LEU A 1 345 ? 20.922 -30.344 -23.062 1 81.69 345 LEU A CA 1
ATOM 2704 C C . LEU A 1 345 ? 22.219 -31.078 -22.828 1 81.69 345 LEU A C 1
ATOM 2706 O O . LEU A 1 345 ? 23.188 -30.891 -23.578 1 81.69 345 LEU A O 1
ATOM 2710 N N . GLU A 1 346 ? 22.234 -31.75 -21.75 1 80.38 346 GLU A N 1
ATOM 2711 C CA . GLU A 1 346 ? 23.422 -32.562 -21.438 1 80.38 346 GLU A CA 1
ATOM 2712 C C . GLU A 1 346 ? 23.219 -34 -21.859 1 80.38 346 GLU A C 1
ATOM 2714 O O . GLU A 1 346 ? 24.141 -34.625 -22.391 1 80.38 346 GLU A O 1
ATOM 2719 N N . LYS A 1 347 ? 22.078 -34.5 -21.562 1 86.75 347 LYS A N 1
ATOM 2720 C CA . LYS A 1 347 ? 21.797 -35.906 -21.844 1 86.75 347 LYS A CA 1
ATOM 2721 C C . LYS A 1 347 ? 20.438 -36.062 -22.547 1 86.75 347 LYS A C 1
ATOM 2723 O O . LYS A 1 347 ? 19.547 -35.25 -22.344 1 86.75 347 LYS A O 1
ATOM 2728 N N . LEU A 1 348 ? 20.469 -37 -23.391 1 91.75 348 LEU A N 1
ATOM 2729 C CA . LEU A 1 348 ? 19.219 -37.406 -24.031 1 91.75 348 LEU A CA 1
ATOM 2730 C C . LEU A 1 348 ? 18.75 -38.75 -23.547 1 91.75 348 LEU A C 1
ATOM 2732 O O . LEU A 1 348 ? 19.531 -39.719 -23.484 1 91.75 348 LEU A O 1
ATOM 2736 N N . ILE A 1 349 ? 17.531 -38.75 -23.156 1 91.38 349 ILE A N 1
ATOM 2737 C CA . ILE A 1 349 ? 16.953 -40 -22.656 1 91.38 349 ILE A CA 1
ATOM 2738 C C . ILE A 1 349 ? 15.758 -40.406 -23.531 1 91.38 349 ILE A C 1
ATOM 2740 O O . ILE A 1 349 ? 14.891 -39.562 -23.812 1 91.38 349 ILE A O 1
ATOM 2744 N N . PHE A 1 350 ? 15.773 -41.656 -23.984 1 92.88 350 PHE A N 1
ATOM 2745 C CA . PHE A 1 350 ? 14.656 -42.219 -24.734 1 92.88 350 PHE A CA 1
ATOM 2746 C C . PHE A 1 350 ? 13.82 -43.125 -23.844 1 92.88 350 PHE A C 1
ATOM 2748 O O . PHE A 1 350 ? 14.367 -43.938 -23.062 1 92.88 350 PHE A O 1
ATOM 2755 N N . THR A 1 351 ? 12.648 -42.875 -23.875 1 89.62 351 THR A N 1
ATOM 2756 C CA . THR A 1 351 ? 11.703 -43.812 -23.281 1 89.62 351 THR A CA 1
ATOM 2757 C C . THR A 1 351 ? 10.969 -44.594 -24.375 1 89.62 351 THR A C 1
ATOM 2759 O O . THR A 1 351 ? 10.344 -44 -25.25 1 89.62 351 THR A O 1
ATOM 2762 N N . VAL A 1 352 ? 11.109 -46 -24.312 1 90.75 352 VAL A N 1
ATOM 2763 C CA . VAL A 1 352 ? 10.562 -46.844 -25.391 1 90.75 352 VAL A CA 1
ATOM 2764 C C . VAL A 1 352 ? 9.633 -47.906 -24.812 1 90.75 352 VAL A C 1
ATOM 2766 O O . VAL A 1 352 ? 9.969 -48.562 -23.812 1 90.75 352 VAL A O 1
ATOM 2769 N N . SER A 1 353 ? 8.531 -47.875 -25.422 1 87.31 353 SER A N 1
ATOM 2770 C CA . SER A 1 353 ? 7.582 -48.938 -25.062 1 87.31 353 SER A CA 1
ATOM 2771 C C . SER A 1 353 ? 7.035 -49.625 -26.312 1 87.31 353 SER A C 1
ATOM 2773 O O . SER A 1 353 ? 6.863 -49 -27.359 1 87.31 353 SER A O 1
ATOM 2775 N N . SER A 1 354 ? 7.035 -51.031 -26.266 1 86.62 354 SER A N 1
ATOM 2776 C CA . SER A 1 354 ? 6.48 -51.875 -27.328 1 86.62 354 SER A CA 1
ATOM 2777 C C . SER A 1 354 ? 5.848 -53.125 -26.75 1 86.62 354 SER A C 1
ATOM 2779 O O . SER A 1 354 ? 5.93 -53.375 -25.547 1 86.62 354 SER A O 1
ATOM 2781 N N . LYS A 1 355 ? 5.242 -53.875 -27.594 1 83.56 355 LYS A N 1
ATOM 2782 C CA . LYS A 1 355 ? 4.641 -55.125 -27.172 1 83.56 355 LYS A CA 1
ATOM 2783 C C . LYS A 1 355 ? 5.703 -56.188 -26.922 1 83.56 355 LYS A C 1
ATOM 2785 O O . LYS A 1 355 ? 5.422 -57.219 -26.344 1 83.56 355 LYS A O 1
ATOM 2790 N N . LEU A 1 356 ? 6.867 -55.875 -27.312 1 86.56 356 LEU A N 1
ATOM 2791 C CA . LEU A 1 356 ? 7.965 -56.812 -27.078 1 86.56 356 LEU A CA 1
ATOM 2792 C C . LEU A 1 356 ? 8.398 -56.781 -25.625 1 86.56 356 LEU A C 1
ATOM 2794 O O . LEU A 1 356 ? 8.25 -55.781 -24.938 1 86.56 356 LEU A O 1
ATOM 2798 N N . PRO A 1 357 ? 8.797 -58 -25.172 1 86.25 357 PRO A N 1
ATOM 2799 C CA . PRO A 1 357 ? 9.336 -58.031 -23.797 1 86.25 357 PRO A CA 1
ATOM 2800 C C . PRO A 1 357 ? 10.453 -57 -23.594 1 86.25 357 PRO A C 1
ATOM 2802 O O . PRO A 1 357 ? 11.234 -56.75 -24.516 1 86.25 357 PRO A O 1
ATOM 2805 N N . SER A 1 358 ? 10.594 -56.5 -22.391 1 87.88 358 SER A N 1
ATOM 2806 C CA . SER A 1 358 ? 11.555 -55.469 -22.062 1 87.88 358 SER A CA 1
ATOM 2807 C C . SER A 1 358 ? 12.977 -55.906 -22.391 1 87.88 358 SER A C 1
ATOM 2809 O O . SER A 1 358 ? 13.789 -55.094 -22.859 1 87.88 358 SER A O 1
ATOM 2811 N N . GLU A 1 359 ? 13.242 -57.125 -22.109 1 87.88 359 GLU A N 1
ATOM 2812 C CA . GLU A 1 359 ? 14.586 -57.656 -22.359 1 87.88 359 GLU A CA 1
ATOM 2813 C C . GLU A 1 359 ? 14.914 -57.625 -23.844 1 87.88 359 GLU A C 1
ATOM 2815 O O . GLU A 1 359 ? 16.047 -57.344 -24.234 1 87.88 359 GLU A O 1
ATOM 2820 N N . THR A 1 360 ? 13.891 -57.906 -24.609 1 91.56 360 THR A N 1
ATOM 2821 C CA . THR A 1 360 ? 14.07 -57.875 -26.047 1 91.56 360 THR A CA 1
ATOM 2822 C C . THR A 1 360 ? 14.258 -56.469 -26.547 1 91.56 360 THR A C 1
ATOM 2824 O O . THR A 1 360 ? 15.117 -56.188 -27.406 1 91.56 360 THR A O 1
ATOM 2827 N N . ILE A 1 361 ? 13.531 -55.594 -26 1 92.75 361 ILE A N 1
ATOM 2828 C CA . ILE A 1 361 ? 13.625 -54.188 -26.391 1 92.75 361 ILE A CA 1
ATOM 2829 C C . ILE A 1 361 ? 15.016 -53.656 -26.062 1 92.75 361 ILE A C 1
ATOM 2831 O O . ILE A 1 361 ? 15.602 -52.875 -26.844 1 92.75 361 ILE A O 1
ATOM 2835 N N . ARG A 1 362 ? 15.531 -54 -24.984 1 92.56 362 ARG A N 1
ATOM 2836 C CA . ARG A 1 362 ? 16.828 -53.531 -24.5 1 92.56 362 ARG A CA 1
ATOM 2837 C C . ARG A 1 362 ? 17.938 -53.844 -25.516 1 92.56 362 ARG A C 1
ATOM 2839 O O . ARG A 1 362 ? 18.844 -53.031 -25.703 1 92.56 362 ARG A O 1
ATOM 2846 N N . THR A 1 363 ? 17.797 -54.938 -26.109 1 91.5 363 THR A N 1
ATOM 2847 C CA . THR A 1 363 ? 18.844 -55.344 -27.047 1 91.5 363 THR A CA 1
ATOM 2848 C C . THR A 1 363 ? 18.469 -55 -28.484 1 91.5 363 THR A C 1
ATOM 2850 O O . THR A 1 363 ? 19.312 -54.594 -29.266 1 91.5 363 THR A O 1
ATOM 2853 N N . TYR A 1 364 ? 17.281 -55.156 -28.781 1 92.25 364 TYR A N 1
ATOM 2854 C CA . TYR A 1 364 ? 16.797 -55.062 -30.156 1 92.25 364 TYR A CA 1
ATOM 2855 C C . TYR A 1 364 ? 16.672 -53.625 -30.594 1 92.25 364 TYR A C 1
ATOM 2857 O O . TYR A 1 364 ? 17.031 -53.281 -31.719 1 92.25 364 TYR A O 1
ATOM 2865 N N . PHE A 1 365 ? 16.312 -52.75 -29.797 1 94.19 365 PHE A N 1
ATOM 2866 C CA . PHE A 1 365 ? 16.031 -51.375 -30.172 1 94.19 365 PHE A CA 1
ATOM 2867 C C . PHE A 1 365 ? 17.312 -50.656 -30.578 1 94.19 365 PHE A C 1
ATOM 2869 O O . PHE A 1 365 ? 17.391 -50.062 -31.656 1 94.19 365 PHE A O 1
ATOM 2876 N N . PRO A 1 366 ? 18.281 -50.688 -29.719 1 93.69 366 PRO A N 1
ATOM 2877 C CA . PRO A 1 366 ? 19.516 -50 -30.141 1 93.69 366 PRO A CA 1
ATOM 2878 C C . PRO A 1 366 ? 20.078 -50.562 -31.469 1 93.69 366 PRO A C 1
ATOM 2880 O O . PRO A 1 366 ? 20.672 -49.812 -32.25 1 93.69 366 PRO A O 1
ATOM 2883 N N . ALA A 1 367 ? 19.797 -51.844 -31.672 1 91 367 ALA A N 1
ATOM 2884 C CA . ALA A 1 367 ? 20.344 -52.5 -32.875 1 91 367 ALA A CA 1
ATOM 2885 C C . ALA A 1 367 ? 19.547 -52.094 -34.125 1 91 367 ALA A C 1
ATOM 2887 O O . ALA A 1 367 ? 20.094 -52.125 -35.219 1 91 367 ALA A O 1
ATOM 2888 N N . GLN A 1 368 ? 18.344 -51.844 -33.938 1 91.25 368 GLN A N 1
ATOM 2889 C CA . GLN A 1 368 ? 17.484 -51.562 -35.062 1 91.25 368 GLN A CA 1
ATOM 2890 C C . GLN A 1 368 ? 17.219 -50.094 -35.25 1 91.25 368 GLN A C 1
ATOM 2892 O O . GLN A 1 368 ? 16.328 -49.688 -36 1 91.25 368 GLN A O 1
ATOM 2897 N N . THR A 1 369 ? 17.922 -49.281 -34.5 1 93.75 369 THR A N 1
ATOM 2898 C CA . THR A 1 369 ? 17.734 -47.844 -34.594 1 93.75 369 THR A CA 1
ATOM 2899 C C . THR A 1 369 ? 19.062 -47.125 -34.844 1 93.75 369 THR A C 1
ATOM 2901 O O . THR A 1 369 ? 20.109 -47.562 -34.375 1 93.75 369 THR A O 1
ATOM 2904 N N . LYS A 1 370 ? 18.984 -46.125 -35.625 1 93.94 370 LYS A N 1
ATOM 2905 C CA . LYS A 1 370 ? 20.141 -45.281 -35.906 1 93.94 370 LYS A CA 1
ATOM 2906 C C . LYS A 1 370 ? 19.859 -43.812 -35.531 1 93.94 370 LYS A C 1
ATOM 2908 O O . LYS A 1 370 ? 18.844 -43.25 -35.938 1 93.94 370 LYS A O 1
ATOM 2913 N N . LEU A 1 371 ? 20.625 -43.312 -34.625 1 95.56 371 LEU A N 1
ATOM 2914 C CA . LEU A 1 371 ? 20.531 -41.938 -34.156 1 95.56 371 LEU A CA 1
ATOM 2915 C C . LEU A 1 371 ? 21.734 -41.125 -34.625 1 95.56 371 LEU A C 1
ATOM 2917 O O . LEU A 1 371 ? 22.875 -41.562 -34.531 1 95.56 371 LEU A O 1
ATOM 2921 N N . GLY A 1 372 ? 21.516 -39.969 -35.219 1 94.69 372 GLY A N 1
ATOM 2922 C CA . GLY A 1 372 ? 22.578 -39.125 -35.719 1 94.69 372 GLY A CA 1
ATOM 2923 C C . GLY A 1 372 ? 22.094 -37.781 -36.219 1 94.69 372 GLY A C 1
ATOM 2924 O O . GLY A 1 372 ? 20.922 -37.438 -36.062 1 94.69 372 GLY A O 1
ATOM 2925 N N . PRO A 1 373 ? 23.031 -36.938 -36.719 1 94.81 373 PRO A N 1
ATOM 2926 C CA . PRO A 1 373 ? 22.641 -35.688 -37.344 1 94.81 373 PRO A CA 1
ATOM 2927 C C . PRO A 1 373 ? 21.797 -35.875 -38.594 1 94.81 373 PRO A C 1
ATOM 2929 O O . PRO A 1 373 ? 22 -36.844 -39.344 1 94.81 373 PRO A O 1
ATOM 2932 N N . VAL A 1 374 ? 20.953 -34.938 -38.781 1 93.88 374 VAL A N 1
ATOM 2933 C CA . VAL A 1 374 ? 20.031 -35.031 -39.906 1 93.88 374 VAL A CA 1
ATOM 2934 C C . VAL A 1 374 ? 20.812 -35.125 -41.219 1 93.88 374 VAL A C 1
ATOM 2936 O O . VAL A 1 374 ? 20.406 -35.781 -42.156 1 93.88 374 VAL A O 1
ATOM 2939 N N . GLU A 1 375 ? 21.938 -34.562 -41.281 1 92.44 375 GLU A N 1
ATOM 2940 C CA . GLU A 1 375 ? 22.75 -34.5 -42.5 1 92.44 375 GLU A CA 1
ATOM 2941 C C . GLU A 1 375 ? 23.359 -35.875 -42.812 1 92.44 375 GLU A C 1
ATOM 2943 O O . GLU A 1 375 ? 23.656 -36.156 -43.969 1 92.44 375 GLU A O 1
ATOM 2948 N N . LYS A 1 376 ? 23.438 -36.688 -41.875 1 93.38 376 LYS A N 1
ATOM 2949 C CA . LYS A 1 376 ? 24.188 -37.938 -42.062 1 93.38 376 LYS A CA 1
ATOM 2950 C C . LYS A 1 376 ? 23.281 -39.156 -41.906 1 93.38 376 LYS A C 1
ATOM 2952 O O . LYS A 1 376 ? 23.719 -40.281 -42.062 1 93.38 376 LYS A O 1
ATOM 2957 N N . ILE A 1 377 ? 22.062 -38.906 -41.625 1 93.12 377 ILE A N 1
ATOM 2958 C CA . ILE A 1 377 ? 21.203 -40 -41.25 1 93.12 377 ILE A CA 1
ATOM 2959 C C . ILE A 1 377 ? 21.031 -40.938 -42.438 1 93.12 377 ILE A C 1
ATOM 2961 O O . ILE A 1 377 ? 21.031 -42.156 -42.281 1 93.12 377 ILE A O 1
ATOM 2965 N N . VAL A 1 378 ? 20.938 -40.5 -43.625 1 91.06 378 VAL A N 1
ATOM 2966 C CA . VAL A 1 378 ? 20.734 -41.312 -44.844 1 91.06 378 VAL A CA 1
ATOM 2967 C C . VAL A 1 378 ? 21.984 -42.156 -45.094 1 91.06 378 VAL A C 1
ATOM 2969 O O . VAL A 1 378 ? 21.891 -43.344 -45.406 1 91.06 378 VAL A O 1
ATOM 2972 N N . GLN A 1 379 ? 23.078 -41.531 -44.969 1 92.62 379 GLN A N 1
ATOM 2973 C CA . GLN A 1 379 ? 24.344 -42.219 -45.156 1 92.62 379 GLN A CA 1
ATOM 2974 C C . GLN A 1 379 ? 24.5 -43.344 -44.125 1 92.62 379 GLN A C 1
ATOM 2976 O O . GLN A 1 379 ? 24.969 -44.438 -44.469 1 92.62 379 GLN A O 1
ATOM 2981 N N . LEU A 1 380 ? 24.094 -43.062 -42.906 1 92.06 380 LEU A N 1
ATOM 2982 C CA . LEU A 1 380 ? 24.188 -44.062 -41.844 1 92.06 380 LEU A CA 1
ATOM 2983 C C . LEU A 1 380 ? 23.312 -45.281 -42.188 1 92.06 380 LEU A C 1
ATOM 2985 O O . LEU A 1 380 ? 23.703 -46.406 -41.938 1 92.06 380 LEU A O 1
ATOM 2989 N N . ILE A 1 381 ? 22.188 -45.031 -42.75 1 89.88 381 ILE A N 1
ATOM 2990 C CA . ILE A 1 381 ? 21.25 -46.094 -43.125 1 89.88 381 ILE A CA 1
ATOM 2991 C C . ILE A 1 381 ? 21.797 -46.875 -44.312 1 89.88 381 ILE A C 1
ATOM 2993 O O . ILE A 1 381 ? 21.844 -48.125 -44.25 1 89.88 381 ILE A O 1
ATOM 2997 N N . ASP A 1 382 ? 22.281 -46.219 -45.344 1 89.31 382 ASP A N 1
ATOM 2998 C CA . ASP A 1 382 ? 22.703 -46.844 -46.594 1 89.31 382 ASP A CA 1
ATOM 2999 C C . ASP A 1 382 ? 23.953 -47.688 -46.375 1 89.31 382 ASP A C 1
ATOM 3001 O O . ASP A 1 382 ? 24.062 -48.781 -46.938 1 89.31 382 ASP A O 1
ATOM 3005 N N . LEU A 1 383 ? 24.812 -47.219 -45.594 1 90.38 383 LEU A N 1
ATOM 3006 C CA . LEU A 1 383 ? 26.078 -47.906 -45.406 1 90.38 383 LEU A CA 1
ATOM 3007 C C . LEU A 1 383 ? 26.016 -48.781 -44.156 1 90.38 383 LEU A C 1
ATOM 3009 O O . LEU A 1 383 ? 27.016 -49.406 -43.781 1 90.38 383 LEU A O 1
ATOM 3013 N N . GLN A 1 384 ? 24.891 -48.812 -43.5 1 87.19 384 GLN A N 1
ATOM 3014 C CA . GLN A 1 384 ? 24.672 -49.625 -42.312 1 87.19 384 GLN A CA 1
ATOM 3015 C C . GLN A 1 384 ? 25.703 -49.312 -41.25 1 87.19 384 GLN A C 1
ATOM 3017 O O . GLN A 1 384 ? 26.281 -50.219 -40.656 1 87.19 384 GLN A O 1
ATOM 3022 N N . LEU A 1 385 ? 26.078 -48.062 -41.156 1 89.06 385 LEU A N 1
ATOM 3023 C CA . LEU A 1 385 ? 27 -47.625 -40.125 1 89.06 385 LEU A CA 1
ATOM 3024 C C . LEU A 1 385 ? 26.281 -47.375 -38.812 1 89.06 385 LEU A C 1
ATOM 3026 O O . LEU A 1 385 ? 25.094 -47.062 -38.781 1 89.06 385 LEU A O 1
ATOM 3030 N N . PRO A 1 386 ? 27 -47.594 -37.719 1 89.56 386 PRO A N 1
ATOM 3031 C CA . PRO A 1 386 ? 26.359 -47.344 -36.438 1 89.56 386 PRO A CA 1
ATOM 3032 C C . PRO A 1 386 ? 26.156 -45.875 -36.156 1 89.56 386 PRO A C 1
ATOM 3034 O O . PRO A 1 386 ? 26.984 -45.031 -36.562 1 89.56 386 PRO A O 1
ATOM 3037 N N . GLY A 1 387 ? 25.016 -45.469 -35.625 1 92.81 387 GLY A N 1
ATOM 3038 C CA . GLY A 1 387 ? 24.797 -44.125 -35.125 1 92.81 387 GLY A CA 1
ATOM 3039 C C . GLY A 1 387 ? 25.266 -43.938 -33.688 1 92.81 387 GLY A C 1
ATOM 3040 O O . GLY A 1 387 ? 26.156 -44.656 -33.219 1 92.81 387 GLY A O 1
ATOM 3041 N N . ALA A 1 388 ? 24.688 -42.906 -33.062 1 94.75 388 ALA A N 1
ATOM 3042 C CA . ALA A 1 388 ? 25.016 -42.688 -31.656 1 94.75 388 ALA A CA 1
ATOM 3043 C C . ALA A 1 388 ? 24.547 -43.875 -30.797 1 94.75 388 ALA A C 1
ATOM 3045 O O . ALA A 1 388 ? 23.438 -44.375 -30.969 1 94.75 388 ALA A O 1
ATOM 3046 N N . ARG A 1 389 ? 25.344 -44.219 -29.828 1 94.44 389 ARG A N 1
ATOM 3047 C CA . ARG A 1 389 ? 25.062 -45.406 -29.031 1 94.44 389 ARG A CA 1
ATOM 3048 C C . ARG A 1 389 ? 24.031 -45.125 -27.953 1 94.44 389 ARG A C 1
ATOM 3050 O O . ARG A 1 389 ? 24.109 -44.125 -27.25 1 94.44 389 ARG A O 1
ATOM 3057 N N . MET A 1 390 ? 23.078 -45.969 -27.953 1 94.56 390 MET A N 1
ATOM 3058 C CA . MET A 1 390 ? 22.062 -45.938 -26.906 1 94.56 390 MET A CA 1
ATOM 3059 C C . MET A 1 390 ? 22.312 -47.031 -25.859 1 94.56 390 MET A C 1
ATOM 3061 O O . MET A 1 390 ? 22.422 -48.188 -26.203 1 94.56 390 MET A O 1
ATOM 3065 N N . ILE A 1 391 ? 22.375 -46.625 -24.609 1 94 391 ILE A N 1
ATOM 3066 C CA . ILE A 1 391 ? 22.656 -47.562 -23.516 1 94 391 ILE A CA 1
ATOM 3067 C C . ILE A 1 391 ? 21.406 -47.75 -22.656 1 94 391 ILE A C 1
ATOM 3069 O O . ILE A 1 391 ? 20.844 -46.781 -22.156 1 94 391 ILE A O 1
ATOM 3073 N N . PRO A 1 392 ? 20.969 -49 -22.594 1 93.12 392 PRO A N 1
ATOM 3074 C CA . PRO A 1 392 ? 19.812 -49.219 -21.719 1 93.12 392 PRO A CA 1
ATOM 3075 C C . PRO A 1 392 ? 20.109 -48.875 -20.266 1 93.12 392 PRO A C 1
ATOM 3077 O O . PRO A 1 392 ? 21.188 -49.156 -19.766 1 93.12 392 PRO A O 1
ATOM 3080 N N . MET A 1 393 ? 19.094 -48.25 -19.672 1 87.56 393 MET A N 1
ATOM 3081 C CA . MET A 1 393 ? 19.219 -47.844 -18.281 1 87.56 393 MET A CA 1
ATOM 3082 C C . MET A 1 393 ? 18.5 -48.844 -17.375 1 87.56 393 MET A C 1
ATOM 3084 O O . MET A 1 393 ? 17.531 -49.5 -17.797 1 87.56 393 MET A O 1
ATOM 3088 N N . SER A 1 394 ? 19.016 -48.969 -16.109 1 80.5 394 SER A N 1
ATOM 3089 C CA . SER A 1 394 ? 18.422 -49.938 -15.172 1 80.5 394 SER A CA 1
ATOM 3090 C C . SER A 1 394 ? 17.188 -49.344 -14.5 1 80.5 394 SER A C 1
ATOM 3092 O O . SER A 1 394 ? 16.25 -50.062 -14.195 1 80.5 394 SER A O 1
ATOM 3094 N N . SER A 1 395 ? 17.203 -48.031 -14.211 1 75.12 395 SER A N 1
ATOM 3095 C CA . SER A 1 395 ? 16.094 -47.375 -13.547 1 75.12 395 SER A CA 1
ATOM 3096 C C . SER A 1 395 ? 15.734 -46.062 -14.258 1 75.12 395 SER A C 1
ATOM 3098 O O . SER A 1 395 ? 16.578 -45.469 -14.93 1 75.12 395 SER A O 1
ATOM 3100 N N . PRO A 1 396 ? 14.469 -45.781 -14.156 1 71.19 396 PRO A N 1
ATOM 3101 C CA . PRO A 1 396 ? 14.086 -44.5 -14.734 1 71.19 396 PRO A CA 1
ATOM 3102 C C . PRO A 1 396 ? 14.844 -43.312 -14.117 1 71.19 396 PRO A C 1
ATOM 3104 O O . PRO A 1 396 ? 15.047 -43.281 -12.898 1 71.19 396 PRO A O 1
ATOM 3107 N N . PRO A 1 397 ? 15.422 -42.531 -15.055 1 69.31 397 PRO A N 1
ATOM 3108 C CA . PRO A 1 397 ? 16.156 -41.406 -14.508 1 69.31 397 PRO A CA 1
ATOM 3109 C C . PRO A 1 397 ? 15.281 -40.469 -13.688 1 69.31 397 PRO A C 1
ATOM 3111 O O . PRO A 1 397 ? 14.07 -40.375 -13.914 1 69.31 397 PRO A O 1
ATOM 3114 N N . ARG A 1 398 ? 16.016 -39.75 -12.828 1 64.31 398 ARG A N 1
ATOM 3115 C CA . ARG A 1 398 ? 15.359 -38.719 -12.023 1 64.31 398 ARG A CA 1
ATOM 3116 C C . ARG A 1 398 ? 14.836 -37.594 -12.898 1 64.31 398 ARG A C 1
ATOM 3118 O O . ARG A 1 398 ? 15.305 -37.406 -14.016 1 64.31 398 ARG A O 1
ATOM 3125 N N . TYR A 1 399 ? 13.672 -37.062 -12.773 1 64.12 399 TYR A N 1
ATOM 3126 C CA . TYR A 1 399 ? 13.086 -35.875 -13.352 1 64.12 399 TYR A CA 1
ATOM 3127 C C . TYR A 1 399 ? 12.258 -36.219 -14.586 1 64.12 399 TYR A C 1
ATOM 3129 O O . TYR A 1 399 ? 11.633 -35.312 -15.18 1 64.12 399 TYR A O 1
ATOM 3137 N N . ILE A 1 400 ? 12.602 -37.5 -15.109 1 69.25 400 ILE A N 1
ATOM 3138 C CA . ILE A 1 400 ? 11.766 -37.906 -16.219 1 69.25 400 ILE A CA 1
ATOM 3139 C C . ILE A 1 400 ? 10.5 -38.594 -15.695 1 69.25 400 ILE A C 1
ATOM 3141 O O . ILE A 1 400 ? 10.57 -39.406 -14.758 1 69.25 400 ILE A O 1
ATOM 3145 N N . PRO A 1 401 ? 9.469 -38.094 -16.297 1 63.62 401 PRO A N 1
ATOM 3146 C CA . PRO A 1 401 ? 8.234 -38.75 -15.883 1 63.62 401 PRO A CA 1
ATOM 3147 C C . PRO A 1 401 ? 8.328 -40.281 -16.031 1 63.62 401 PRO A C 1
ATOM 3149 O O . PRO A 1 401 ? 9.055 -40.781 -16.891 1 63.62 401 PRO A O 1
ATOM 3152 N N . TYR A 1 402 ? 7.77 -40.969 -15.141 1 60.53 402 TYR A N 1
ATOM 3153 C CA . TYR A 1 402 ? 7.746 -42.406 -15.211 1 60.53 402 TYR A CA 1
ATOM 3154 C C . TYR A 1 402 ? 6.797 -42.875 -16.312 1 60.53 402 TYR A C 1
ATOM 3156 O O . TYR A 1 402 ? 5.648 -42.438 -16.375 1 60.53 402 TYR A O 1
ATOM 3164 N N . TYR A 1 403 ? 7.379 -43.594 -17.281 1 66.88 403 TYR A N 1
ATOM 3165 C CA . TYR A 1 403 ? 6.602 -44.219 -18.344 1 66.88 403 TYR A CA 1
ATOM 3166 C C . TYR A 1 403 ? 6.438 -45.719 -18.094 1 66.88 403 TYR A C 1
ATOM 3168 O O . TYR A 1 403 ? 7.422 -46.438 -18 1 66.88 403 TYR A O 1
ATOM 3176 N N . PRO A 1 404 ? 5.25 -46.031 -17.953 1 59.97 404 PRO A N 1
ATOM 3177 C CA . PRO A 1 404 ? 5.039 -47.469 -17.672 1 59.97 404 PRO A CA 1
ATOM 3178 C C . PRO A 1 404 ? 5.555 -48.375 -18.781 1 59.97 404 PRO A C 1
ATOM 3180 O O . PRO A 1 404 ? 5.457 -48.031 -19.969 1 59.97 404 PRO A O 1
ATOM 3183 N N . ASN A 1 405 ? 6.094 -49.594 -18.406 1 71 405 ASN A N 1
ATOM 3184 C CA . ASN A 1 405 ? 6.562 -50.625 -19.297 1 71 405 ASN A CA 1
ATOM 3185 C C . ASN A 1 405 ? 7.516 -50.094 -20.359 1 71 405 ASN A C 1
ATOM 3187 O O . ASN A 1 405 ? 7.434 -50.469 -21.531 1 71 405 ASN A O 1
ATOM 3191 N N . SER A 1 406 ? 8.117 -49.188 -19.828 1 83.31 406 SER A N 1
ATOM 3192 C CA . SER A 1 406 ? 9.039 -48.562 -20.781 1 83.31 406 SER A CA 1
ATOM 3193 C C . SER A 1 406 ? 10.492 -48.875 -20.391 1 83.31 406 SER A C 1
ATOM 3195 O O . SER A 1 406 ? 10.797 -49.094 -19.219 1 83.31 406 SER A O 1
ATOM 3197 N N . VAL A 1 407 ? 11.211 -49.031 -21.391 1 89.44 407 VAL A N 1
ATOM 3198 C CA . VAL A 1 407 ? 12.656 -49.156 -21.219 1 89.44 407 VAL A CA 1
ATOM 3199 C C . VAL A 1 407 ? 13.312 -47.812 -21.5 1 89.44 407 VAL A C 1
ATOM 3201 O O . VAL A 1 407 ? 12.938 -47.125 -22.469 1 89.44 407 VAL A O 1
ATOM 3204 N N . TYR A 1 408 ? 14.203 -47.438 -20.609 1 91.31 408 TYR A N 1
ATOM 3205 C CA . TYR A 1 408 ? 14.883 -46.156 -20.75 1 91.31 408 TYR A CA 1
ATOM 3206 C C . TYR A 1 408 ? 16.281 -46.375 -21.344 1 91.31 408 TYR A C 1
ATOM 3208 O O . TYR A 1 408 ? 16.984 -47.312 -20.984 1 91.31 408 TYR A O 1
ATOM 3216 N N . PHE A 1 409 ? 16.594 -45.562 -22.297 1 94.88 409 PHE A N 1
ATOM 3217 C CA . PHE A 1 409 ? 17.906 -45.562 -22.922 1 94.88 409 PHE A CA 1
ATOM 3218 C C . PHE A 1 409 ? 18.594 -44.219 -22.797 1 94.88 409 PHE A C 1
ATOM 3220 O O . PHE A 1 409 ? 17.969 -43.188 -23.047 1 94.88 409 PHE A O 1
ATOM 3227 N N . GLU A 1 410 ? 19.75 -44.188 -22.375 1 94.12 410 GLU A N 1
ATOM 3228 C CA . GLU A 1 410 ? 20.578 -42.969 -22.422 1 94.12 410 GLU A CA 1
ATOM 3229 C C . GLU A 1 410 ? 21.5 -43 -23.641 1 94.12 410 GLU A C 1
ATOM 3231 O O . GLU A 1 410 ? 22.094 -44.031 -23.969 1 94.12 410 GLU A O 1
ATOM 3236 N N . VAL A 1 411 ? 21.562 -41.875 -24.25 1 94.81 411 VAL A N 1
ATOM 3237 C CA . VAL A 1 411 ? 22.5 -41.781 -25.375 1 94.81 411 VAL A CA 1
ATOM 3238 C C . VAL A 1 411 ? 23.891 -41.469 -24.844 1 94.81 411 VAL A C 1
ATOM 3240 O O . VAL A 1 411 ? 24.078 -40.594 -24 1 94.81 411 VAL A O 1
ATOM 3243 N N . ASP A 1 412 ? 24.844 -42.219 -25.312 1 93.06 412 ASP A N 1
ATOM 3244 C CA . ASP A 1 412 ? 26.219 -42.062 -24.859 1 93.06 412 ASP A CA 1
ATOM 3245 C C . ASP A 1 412 ? 26.781 -40.688 -25.25 1 93.06 412 ASP A C 1
ATOM 3247 O O . ASP A 1 412 ? 27.078 -40.438 -26.406 1 93.06 412 ASP A O 1
ATOM 3251 N N . HIS A 1 413 ? 27.031 -39.938 -24.219 1 88.75 413 HIS A N 1
ATOM 3252 C CA . HIS A 1 413 ? 27.484 -38.562 -24.438 1 88.75 413 HIS A CA 1
ATOM 3253 C C . HIS A 1 413 ? 28.938 -38.531 -24.875 1 88.75 413 HIS A C 1
ATOM 3255 O O . HIS A 1 413 ? 29.406 -37.5 -25.406 1 88.75 413 HIS A O 1
ATOM 3261 N N . ASP A 1 414 ? 29.641 -39.594 -24.75 1 89.06 414 ASP A N 1
ATOM 3262 C CA . ASP A 1 414 ? 31.047 -39.656 -25.141 1 89.06 414 ASP A CA 1
ATOM 3263 C C . ASP A 1 414 ? 31.188 -40.062 -26.594 1 89.06 414 ASP A C 1
ATOM 3265 O O . ASP A 1 414 ? 32.281 -40 -27.156 1 89.06 414 ASP A O 1
ATOM 3269 N N . ASP A 1 415 ? 30.109 -40.5 -27.141 1 91.75 415 ASP A N 1
ATOM 3270 C CA . ASP A 1 415 ? 30.125 -40.906 -28.547 1 91.75 415 ASP A CA 1
ATOM 3271 C C . ASP A 1 415 ? 30.312 -39.719 -29.469 1 91.75 415 ASP A C 1
ATOM 3273 O O . ASP A 1 415 ? 29.609 -38.719 -29.328 1 91.75 415 ASP A O 1
ATOM 3277 N N . PRO A 1 416 ? 31.328 -39.812 -30.359 1 91.88 416 PRO A N 1
ATOM 3278 C CA . PRO A 1 416 ? 31.547 -38.688 -31.297 1 91.88 416 PRO A CA 1
ATOM 3279 C C . PRO A 1 416 ? 30.297 -38.344 -32.094 1 91.88 416 PRO A C 1
ATOM 3281 O O . PRO A 1 416 ? 30.062 -37.188 -32.406 1 91.88 416 PRO A O 1
ATOM 3284 N N . MET A 1 417 ? 29.547 -39.312 -32.375 1 92.44 417 MET A N 1
ATOM 3285 C CA . MET A 1 417 ? 28.312 -39.094 -33.125 1 92.44 417 MET A CA 1
ATOM 3286 C C . MET A 1 417 ? 27.328 -38.25 -32.312 1 92.44 417 MET A C 1
ATOM 3288 O O . MET A 1 417 ? 26.578 -37.438 -32.875 1 92.44 417 MET A O 1
ATOM 3292 N N . TYR A 1 418 ? 27.328 -38.406 -31.047 1 94 418 TYR A N 1
ATOM 3293 C CA . TYR A 1 418 ? 26.453 -37.625 -30.156 1 94 418 TYR A CA 1
ATOM 3294 C C . TYR A 1 418 ? 26.797 -36.156 -30.219 1 94 418 TYR A C 1
ATOM 3296 O O . TYR A 1 418 ? 25.922 -35.312 -30.375 1 94 418 TYR A O 1
ATOM 3304 N N . LYS A 1 419 ? 28.047 -35.906 -30.156 1 90.75 419 LYS A N 1
ATOM 3305 C CA . LYS A 1 419 ? 28.516 -34.531 -30.172 1 90.75 419 LYS A CA 1
ATOM 3306 C C . LYS A 1 419 ? 28.172 -33.844 -31.5 1 90.75 419 LYS A C 1
ATOM 3308 O O . LYS A 1 419 ? 27.719 -32.719 -31.516 1 90.75 419 LYS A O 1
ATOM 3313 N N . GLU A 1 420 ? 28.406 -34.594 -32.469 1 91.88 420 GLU A N 1
ATOM 3314 C CA . GLU A 1 420 ? 28.094 -34.094 -33.812 1 91.88 420 GLU A CA 1
ATOM 3315 C C . GLU A 1 420 ? 26.594 -33.844 -33.969 1 91.88 420 GLU A C 1
ATOM 3317 O O . GLU A 1 420 ? 26.172 -32.844 -34.531 1 91.88 420 GLU A O 1
ATOM 3322 N N . MET A 1 421 ? 25.812 -34.719 -33.438 1 92.94 421 MET A N 1
ATOM 3323 C CA . MET A 1 421 ? 24.359 -34.656 -33.531 1 92.94 421 MET A CA 1
ATOM 3324 C C . MET A 1 421 ? 23.828 -33.438 -32.781 1 92.94 421 MET A C 1
ATOM 3326 O O . MET A 1 421 ? 22.984 -32.688 -33.281 1 92.94 421 MET A O 1
ATOM 3330 N N . MET A 1 422 ? 24.375 -33.219 -31.656 1 90.56 422 MET A N 1
ATOM 3331 C CA . MET A 1 422 ? 23.891 -32.125 -30.797 1 90.56 422 MET A CA 1
ATOM 3332 C C . MET A 1 422 ? 24.328 -30.781 -31.344 1 90.56 422 MET A C 1
ATOM 3334 O O . MET A 1 422 ? 23.688 -29.766 -31.078 1 90.56 422 MET A O 1
ATOM 3338 N N . SER A 1 423 ? 25.375 -30.766 -32.125 1 88.62 423 SER A N 1
ATOM 3339 C CA . SER A 1 423 ? 25.875 -29.531 -32.719 1 88.62 423 SER A CA 1
ATOM 3340 C C . SER A 1 423 ? 25.188 -29.234 -34.031 1 88.62 423 SER A C 1
ATOM 3342 O O . SER A 1 423 ? 25.344 -28.141 -34.594 1 88.62 423 SER A O 1
ATOM 3344 N N . GLY A 1 424 ? 24.5 -30.203 -34.562 1 87.94 424 GLY A N 1
ATOM 3345 C CA . GLY A 1 424 ? 23.828 -30.047 -35.844 1 87.94 424 GLY A CA 1
ATOM 3346 C C . GLY A 1 424 ? 22.516 -29.297 -35.719 1 87.94 424 GLY A C 1
ATOM 3347 O O . GLY A 1 424 ? 22.156 -28.812 -34.656 1 87.94 424 GLY A O 1
ATOM 3348 N N . SER A 1 425 ? 21.828 -29.094 -36.812 1 90.62 425 SER A N 1
ATOM 3349 C CA . SER A 1 425 ? 20.578 -28.344 -36.875 1 90.62 425 SER A CA 1
ATOM 3350 C C . SER A 1 425 ? 19.406 -29.156 -36.312 1 90.62 425 SER A C 1
ATOM 3352 O O . SER A 1 425 ? 18.5 -28.594 -35.719 1 90.62 425 SER A O 1
ATOM 3354 N N . ALA A 1 426 ? 19.516 -30.438 -36.562 1 94.12 426 ALA A N 1
ATOM 3355 C CA . ALA A 1 426 ? 18.422 -31.297 -36.094 1 94.12 426 ALA A CA 1
ATOM 3356 C C . ALA A 1 426 ? 18.922 -32.688 -35.781 1 94.12 426 ALA A C 1
ATOM 3358 O O . ALA A 1 426 ? 19.922 -33.156 -36.344 1 94.12 426 ALA A O 1
ATOM 3359 N N . ILE A 1 427 ? 18.203 -33.375 -34.844 1 94.75 427 ILE A N 1
ATOM 3360 C CA . ILE A 1 427 ? 18.453 -34.75 -34.469 1 94.75 427 ILE A CA 1
ATOM 3361 C C . ILE A 1 427 ? 17.531 -35.656 -35.281 1 94.75 427 ILE A C 1
ATOM 3363 O O . ILE A 1 427 ? 16.344 -35.406 -35.406 1 94.75 427 ILE A O 1
ATOM 3367 N N . ALA A 1 428 ? 18.141 -36.688 -35.906 1 95.38 428 ALA A N 1
ATOM 3368 C CA . ALA A 1 428 ? 17.359 -37.656 -36.688 1 95.38 428 ALA A CA 1
ATOM 3369 C C . ALA A 1 428 ? 17.422 -39.031 -36.094 1 95.38 428 ALA A C 1
ATOM 3371 O O . ALA A 1 428 ? 18.484 -39.5 -35.656 1 95.38 428 ALA A O 1
ATOM 3372 N N . LEU A 1 429 ? 16.328 -39.625 -35.969 1 95.56 429 LEU A N 1
ATOM 3373 C CA . LEU A 1 429 ? 16.156 -41 -35.469 1 95.56 429 LEU A CA 1
ATOM 3374 C C . LEU A 1 429 ? 15.5 -41.875 -36.562 1 95.56 429 LEU A C 1
ATOM 3376 O O . LEU A 1 429 ? 14.445 -41.5 -37.062 1 95.56 429 LEU A O 1
ATOM 3380 N N . SER A 1 430 ? 16.172 -42.938 -37 1 94.69 430 SER A N 1
ATOM 3381 C CA . SER A 1 430 ? 15.602 -43.906 -37.938 1 94.69 430 SER A CA 1
ATOM 3382 C C . SER A 1 430 ? 15.305 -45.25 -37.219 1 94.69 430 SER A C 1
ATOM 3384 O O . SER A 1 430 ? 16.172 -45.781 -36.531 1 94.69 430 SER A O 1
ATOM 3386 N N . ILE A 1 431 ? 14.172 -45.719 -37.375 1 92.31 431 ILE A N 1
ATOM 3387 C CA . ILE A 1 431 ? 13.781 -47 -36.781 1 92.31 431 ILE A CA 1
ATOM 3388 C C . ILE A 1 431 ? 13.477 -48 -37.906 1 92.31 431 ILE A C 1
ATOM 3390 O O . ILE A 1 431 ? 12.508 -47.844 -38.625 1 92.31 431 ILE A O 1
ATOM 3394 N N . VAL A 1 432 ? 14.312 -49 -38.062 1 82.75 432 VAL A N 1
ATOM 3395 C CA . VAL A 1 432 ? 14.172 -49.969 -39.156 1 82.75 432 VAL A CA 1
ATOM 3396 C C . VAL A 1 432 ? 13.461 -51.219 -38.656 1 82.75 432 VAL A C 1
ATOM 3398 O O . VAL A 1 432 ? 12.781 -51.906 -39.438 1 82.75 432 VAL A O 1
ATOM 3401 N N . GLY A 1 433 ? 13.547 -51.5 -37.438 1 80.38 433 GLY A N 1
ATOM 3402 C CA . GLY A 1 433 ? 12.977 -52.719 -36.906 1 80.38 433 GLY A CA 1
ATOM 3403 C C . GLY A 1 433 ? 11.469 -52.656 -36.781 1 80.38 433 GLY A C 1
ATOM 3404 O O . GLY A 1 433 ? 10.875 -51.594 -36.844 1 80.38 433 GLY A O 1
ATOM 3405 N N . ASP A 1 434 ? 10.867 -53.844 -36.844 1 82.75 434 ASP A N 1
ATOM 3406 C CA . ASP A 1 434 ? 9.43 -54 -36.625 1 82.75 434 ASP A CA 1
ATOM 3407 C C . ASP A 1 434 ? 9.094 -54.094 -35.156 1 82.75 434 ASP A C 1
ATOM 3409 O O . ASP A 1 434 ? 9.453 -55.062 -34.469 1 82.75 434 ASP A O 1
ATOM 3413 N N . PHE A 1 435 ? 8.703 -53.062 -34.656 1 88.5 435 PHE A N 1
ATOM 3414 C CA . PHE A 1 435 ? 8.273 -53 -33.281 1 88.5 435 PHE A CA 1
ATOM 3415 C C . PHE A 1 435 ? 6.754 -52.875 -33.188 1 88.5 435 PHE A C 1
ATOM 3417 O O . PHE A 1 435 ? 6.195 -51.812 -33.469 1 88.5 435 PHE A O 1
ATOM 3424 N N . PRO A 1 436 ? 6.168 -53.969 -32.781 1 88.44 436 PRO A N 1
ATOM 3425 C CA . PRO A 1 436 ? 4.711 -53.875 -32.656 1 88.44 436 PRO A CA 1
ATOM 3426 C C . PRO A 1 436 ? 4.281 -52.781 -31.656 1 88.44 436 PRO A C 1
ATOM 3428 O O . PRO A 1 436 ? 4.738 -52.781 -30.516 1 88.44 436 PRO A O 1
ATOM 3431 N N . GLU A 1 437 ? 3.494 -51.812 -32.125 1 83.56 437 GLU A N 1
ATOM 3432 C CA . GLU A 1 437 ? 2.943 -50.719 -31.328 1 83.56 437 GLU A CA 1
ATOM 3433 C C . GLU A 1 437 ? 4.051 -49.906 -30.641 1 83.56 437 GLU A C 1
ATOM 3435 O O . GLU A 1 437 ? 3.992 -49.688 -29.438 1 83.56 437 GLU A O 1
ATOM 3440 N N . LEU A 1 438 ? 4.984 -49.594 -31.375 1 87.69 438 LEU A N 1
ATOM 3441 C CA . LEU A 1 438 ? 6.129 -48.844 -30.859 1 87.69 438 LEU A CA 1
ATOM 3442 C C . LEU A 1 438 ? 5.719 -47.438 -30.453 1 87.69 438 LEU A C 1
ATOM 3444 O O . LEU A 1 438 ? 5.031 -46.75 -31.219 1 87.69 438 LEU A O 1
ATOM 3448 N N . ARG A 1 439 ? 5.98 -47.031 -29.156 1 86.38 439 ARG A N 1
ATOM 3449 C CA . ARG A 1 439 ? 5.883 -45.656 -28.672 1 86.38 439 ARG A CA 1
ATOM 3450 C C . ARG A 1 439 ? 7.184 -45.219 -28 1 86.38 439 ARG A C 1
ATOM 3452 O O . ARG A 1 439 ? 7.793 -46 -27.25 1 86.38 439 ARG A O 1
ATOM 3459 N N . PHE A 1 440 ? 7.656 -44.125 -28.438 1 89.25 440 PHE A N 1
ATOM 3460 C CA . PHE A 1 440 ? 8.859 -43.625 -27.766 1 89.25 440 PHE A CA 1
ATOM 3461 C C . PHE A 1 440 ? 8.742 -42.125 -27.5 1 89.25 440 PHE A C 1
ATOM 3463 O O . PHE A 1 440 ? 8.008 -41.438 -28.188 1 89.25 440 PHE A O 1
ATOM 3470 N N . GLU A 1 441 ? 9.328 -41.656 -26.359 1 87.19 441 GLU A N 1
ATOM 3471 C CA . GLU A 1 441 ? 9.508 -40.25 -26 1 87.19 441 GLU A CA 1
ATOM 3472 C C . GLU A 1 441 ? 10.969 -39.938 -25.719 1 87.19 441 GLU A C 1
ATOM 3474 O O . GLU A 1 441 ? 11.742 -40.812 -25.328 1 87.19 441 GLU A O 1
ATOM 3479 N N . VAL A 1 442 ? 11.281 -38.781 -26.031 1 90.62 442 VAL A N 1
ATOM 3480 C CA . VAL A 1 442 ? 12.664 -38.344 -25.828 1 90.62 442 VAL A CA 1
ATOM 3481 C C . VAL A 1 442 ? 12.695 -37.156 -24.891 1 90.62 442 VAL A C 1
ATOM 3483 O O . VAL A 1 442 ? 11.898 -36.219 -25.016 1 90.62 442 VAL A O 1
ATOM 3486 N N . TRP A 1 443 ? 13.547 -37.219 -23.938 1 86.88 443 TRP A N 1
ATOM 3487 C CA . TRP A 1 443 ? 13.742 -36.156 -22.969 1 86.88 443 TRP A CA 1
ATOM 3488 C C . TRP A 1 443 ? 15.188 -35.688 -22.969 1 86.88 443 TRP A C 1
ATOM 3490 O O . TRP A 1 443 ? 16.109 -36.469 -23.062 1 86.88 443 TRP A O 1
ATOM 3500 N N . GLY A 1 444 ? 15.352 -34.406 -22.969 1 86.94 444 GLY A N 1
ATOM 3501 C CA . GLY A 1 444 ? 16.672 -33.812 -22.75 1 86.94 444 GLY A CA 1
ATOM 3502 C C . GLY A 1 444 ? 16.891 -33.375 -21.328 1 86.94 444 GLY A C 1
ATOM 3503 O O . GLY A 1 444 ? 16.031 -32.719 -20.734 1 86.94 444 GLY A O 1
ATOM 3504 N N . LEU A 1 445 ? 17.891 -33.875 -20.766 1 82.25 445 LEU A N 1
ATOM 3505 C CA . LEU A 1 445 ? 18.297 -33.438 -19.438 1 82.25 445 LEU A CA 1
ATOM 3506 C C . LEU A 1 445 ? 19.281 -32.281 -19.547 1 82.25 445 LEU A C 1
ATOM 3508 O O . LEU A 1 445 ? 20.219 -32.312 -20.328 1 82.25 445 LEU A O 1
ATOM 3512 N N . ARG A 1 446 ? 18.922 -31.172 -18.922 1 73.19 446 ARG A N 1
ATOM 3513 C CA . ARG A 1 446 ? 19.734 -29.969 -18.984 1 73.19 446 ARG A CA 1
ATOM 3514 C C . ARG A 1 446 ? 20.953 -30.078 -18.078 1 73.19 446 ARG A C 1
ATOM 3516 O O . ARG A 1 446 ? 20.969 -30.891 -17.141 1 73.19 446 ARG A O 1
ATOM 3523 N N . GLN A 1 447 ? 22.062 -29.297 -18.453 1 59.91 447 GLN A N 1
ATOM 3524 C CA . GLN A 1 447 ? 23.359 -29.156 -17.781 1 59.91 447 GLN A CA 1
ATOM 3525 C C . GLN A 1 447 ? 23.188 -28.547 -16.391 1 59.91 447 GLN A C 1
ATOM 3527 O O . GLN A 1 447 ? 22.328 -27.688 -16.188 1 59.91 447 GLN A O 1
ATOM 3532 N N . GLY A 1 448 ? 23.672 -29.297 -15.094 1 52.19 448 GLY A N 1
ATOM 3533 C CA . GLY A 1 448 ? 23.875 -28.891 -13.711 1 52.19 448 GLY A CA 1
ATOM 3534 C C . GLY A 1 448 ? 23.156 -29.766 -12.719 1 52.19 448 GLY A C 1
ATOM 3535 O O . GLY A 1 448 ? 23.422 -29.719 -11.516 1 52.19 448 GLY A O 1
ATOM 3536 N N . ARG A 1 449 ? 21.828 -30.062 -12.922 1 44.38 449 ARG A N 1
ATOM 3537 C CA . ARG A 1 449 ? 21.172 -30.656 -11.758 1 44.38 449 ARG A CA 1
ATOM 3538 C C . ARG A 1 449 ? 21.422 -32.156 -11.688 1 44.38 449 ARG A C 1
ATOM 3540 O O . ARG A 1 449 ? 20.562 -32.938 -12.086 1 44.38 449 ARG A O 1
ATOM 3547 N N . LEU A 1 450 ? 22.344 -32.656 -12.312 1 36.44 450 LEU A N 1
ATOM 3548 C CA . LEU A 1 450 ? 22.609 -34.031 -11.914 1 36.44 450 LEU A CA 1
ATOM 3549 C C . LEU A 1 450 ? 22.781 -34.125 -10.398 1 36.44 450 LEU A C 1
ATOM 3551 O O . LEU A 1 450 ? 23.5 -33.312 -9.797 1 36.44 450 LEU A O 1
ATOM 3555 N N . GLY A 1 451 ? 21.719 -34.562 -9.586 1 28.31 451 GLY A N 1
ATOM 3556 C CA . GLY A 1 451 ? 22.234 -35.125 -8.344 1 28.31 451 GLY A CA 1
ATOM 3557 C C . GLY A 1 451 ? 23.5 -35.938 -8.539 1 28.31 451 GLY A C 1
ATOM 3558 O O . GLY A 1 451 ? 23.75 -36.469 -9.625 1 28.31 451 GLY A O 1
ATOM 3559 N N . MET B 1 1 ? -3.842 34.75 0.362 1 75.5 1 MET B N 1
ATOM 3560 C CA . MET B 1 1 ? -3.666 33.719 1.394 1 75.5 1 MET B CA 1
ATOM 3561 C C . MET B 1 1 ? -3.203 34.344 2.703 1 75.5 1 MET B C 1
ATOM 3563 O O . MET B 1 1 ? -2.502 35.375 2.699 1 75.5 1 MET B O 1
ATOM 3567 N N . LEU B 1 2 ? -3.855 33.906 3.773 1 85.25 2 LEU B N 1
ATOM 3568 C CA . LEU B 1 2 ? -3.449 34.406 5.078 1 85.25 2 LEU B CA 1
ATOM 3569 C C . LEU B 1 2 ? -2.031 33.969 5.422 1 85.25 2 LEU B C 1
ATOM 3571 O O . LEU B 1 2 ? -1.653 32.812 5.137 1 85.25 2 LEU B O 1
ATOM 3575 N N . PRO B 1 3 ? -1.281 34.875 5.926 1 87.75 3 PRO B N 1
ATOM 3576 C CA . PRO B 1 3 ? 0.076 34.469 6.285 1 87.75 3 PRO B CA 1
ATOM 3577 C C . PRO B 1 3 ? 0.094 33.375 7.336 1 87.75 3 PRO B C 1
ATOM 3579 O O . PRO B 1 3 ? -0.75 33.344 8.234 1 87.75 3 PRO B O 1
ATOM 3582 N N . LYS B 1 4 ? 1.041 32.531 7.258 1 89.44 4 LYS B N 1
ATOM 3583 C CA . LYS B 1 4 ? 1.137 31.391 8.18 1 89.44 4 LYS B CA 1
ATOM 3584 C C . LYS B 1 4 ? 2.416 31.469 9.008 1 89.44 4 LYS B C 1
ATOM 3586 O O . LYS B 1 4 ? 2.719 30.547 9.773 1 89.44 4 LYS B O 1
ATOM 3591 N N . GLN B 1 5 ? 3.07 32.562 8.914 1 90.31 5 GLN B N 1
ATOM 3592 C CA . GLN B 1 5 ? 4.336 32.75 9.617 1 90.31 5 GLN B CA 1
ATOM 3593 C C . GLN B 1 5 ? 4.109 33.094 11.086 1 90.31 5 GLN B C 1
ATOM 3595 O O . GLN B 1 5 ? 3.016 33.5 11.469 1 90.31 5 GLN B O 1
ATOM 3600 N N . ARG B 1 6 ? 5.133 32.875 11.875 1 92.56 6 ARG B N 1
ATOM 3601 C CA . ARG B 1 6 ? 5.051 33.156 13.297 1 92.56 6 ARG B CA 1
ATOM 3602 C C . ARG B 1 6 ? 5.129 34.656 13.555 1 92.56 6 ARG B C 1
ATOM 3604 O O . ARG B 1 6 ? 5.707 35.406 12.758 1 92.56 6 ARG B O 1
ATOM 3611 N N . VAL B 1 7 ? 4.586 35.125 14.719 1 93.19 7 VAL B N 1
ATOM 3612 C CA . VAL B 1 7 ? 4.652 36.5 15.141 1 93.19 7 VAL B CA 1
ATOM 3613 C C . VAL B 1 7 ? 6.031 36.812 15.727 1 93.19 7 VAL B C 1
ATOM 3615 O O . VAL B 1 7 ? 6.574 36 16.484 1 93.19 7 VAL B O 1
ATOM 3618 N N . ALA B 1 8 ? 6.59 37.875 15.352 1 92.88 8 ALA B N 1
ATOM 3619 C CA . ALA B 1 8 ? 7.797 38.375 16.016 1 92.88 8 ALA B CA 1
ATOM 3620 C C . ALA B 1 8 ? 7.449 39.156 17.266 1 92.88 8 ALA B C 1
ATOM 3622 O O . ALA B 1 8 ? 7.105 40.344 17.188 1 92.88 8 ALA B O 1
ATOM 3623 N N . TRP B 1 9 ? 7.598 38.469 18.406 1 91.31 9 TRP B N 1
ATOM 3624 C CA . TRP B 1 9 ? 7.312 39.125 19.688 1 91.31 9 TRP B CA 1
ATOM 3625 C C . TRP B 1 9 ? 8.469 40.031 20.094 1 91.31 9 TRP B C 1
ATOM 3627 O O . TRP B 1 9 ? 9.586 39.562 20.312 1 91.31 9 TRP B O 1
ATOM 3637 N N . VAL B 1 10 ? 8.211 41.312 20.172 1 86.62 10 VAL B N 1
ATOM 3638 C CA . VAL B 1 10 ? 9.281 42.25 20.469 1 86.62 10 VAL B CA 1
ATOM 3639 C C . VAL B 1 10 ? 8.891 43.094 21.672 1 86.62 10 VAL B C 1
ATOM 3641 O O . VAL B 1 10 ? 7.703 43.312 21.922 1 86.62 10 VAL B O 1
ATOM 3644 N N . GLU B 1 11 ? 9.938 43.531 22.344 1 85 11 GLU B N 1
ATOM 3645 C CA . GLU B 1 11 ? 9.711 44.344 23.516 1 85 11 GLU B CA 1
ATOM 3646 C C . GLU B 1 11 ? 9.047 45.688 23.141 1 85 11 GLU B C 1
ATOM 3648 O O . GLU B 1 11 ? 9.406 46.281 22.141 1 85 11 GLU B O 1
ATOM 3653 N N . GLY B 1 12 ? 8.047 46.062 23.922 1 81 12 GLY B N 1
ATOM 3654 C CA . GLY B 1 12 ? 7.375 47.344 23.703 1 81 12 GLY B CA 1
ATOM 3655 C C . GLY B 1 12 ? 6.234 47.25 22.703 1 81 12 GLY B C 1
ATOM 3656 O O . GLY B 1 12 ? 5.543 48.25 22.453 1 81 12 GLY B O 1
ATOM 3657 N N . MET B 1 13 ? 5.98 46.156 22.266 1 82.88 13 MET B N 1
ATOM 3658 C CA . MET B 1 13 ? 4.938 45.969 21.266 1 82.88 13 MET B CA 1
ATOM 3659 C C . MET B 1 13 ? 3.553 46.062 21.891 1 82.88 13 MET B C 1
ATOM 3661 O O . MET B 1 13 ? 3.336 45.594 23 1 82.88 13 MET B O 1
ATOM 3665 N N . LEU B 1 14 ? 2.646 46.781 21.172 1 83 14 LEU B N 1
ATOM 3666 C CA . LEU B 1 14 ? 1.241 46.781 21.562 1 83 14 LEU B CA 1
ATOM 3667 C C . LEU B 1 14 ? 0.564 45.5 21.109 1 83 14 LEU B C 1
ATOM 3669 O O . LEU B 1 14 ? 0.511 45.188 19.922 1 83 14 LEU B O 1
ATOM 3673 N N . MET B 1 15 ? 0.114 44.781 22.094 1 84.44 15 MET B N 1
ATOM 3674 C CA . MET B 1 15 ? -0.52 43.5 21.766 1 84.44 15 MET B CA 1
ATOM 3675 C C . MET B 1 15 ? -1.971 43.688 21.344 1 84.44 15 MET B C 1
ATOM 3677 O O . MET B 1 15 ? -2.785 44.188 22.125 1 84.44 15 MET B O 1
ATOM 3681 N N . GLU B 1 16 ? -2.217 43.375 20.047 1 86.94 16 GLU B N 1
ATOM 3682 C CA . GLU B 1 16 ? -3.555 43.438 19.469 1 86.94 16 GLU B CA 1
ATOM 3683 C C . GLU B 1 16 ? -4.125 42.062 19.234 1 86.94 16 GLU B C 1
ATOM 3685 O O . GLU B 1 16 ? -3.379 41.062 19.219 1 86.94 16 GLU B O 1
ATOM 3690 N N . PRO B 1 17 ? -5.473 41.969 19.188 1 86.5 17 PRO B N 1
ATOM 3691 C CA . PRO B 1 17 ? -6.086 40.656 18.922 1 86.5 17 PRO B CA 1
ATOM 3692 C C . PRO B 1 17 ? -5.48 39.969 17.703 1 86.5 17 PRO B C 1
ATOM 3694 O O . PRO B 1 17 ? -5.375 38.75 17.688 1 86.5 17 PRO B O 1
ATOM 3697 N N . GLN B 1 18 ? -5.039 40.719 16.766 1 89.12 18 GLN B N 1
ATOM 3698 C CA . GLN B 1 18 ? -4.477 40.156 15.539 1 89.12 18 GLN B CA 1
ATOM 3699 C C . GLN B 1 18 ? -3.205 39.375 15.82 1 89.12 18 GLN B C 1
ATOM 3701 O O . GLN B 1 18 ? -2.898 38.406 15.109 1 89.12 18 GLN B O 1
ATOM 3706 N N . HIS B 1 19 ? -2.457 39.75 16.828 1 91.12 19 HIS B N 1
ATOM 3707 C CA . HIS B 1 19 ? -1.251 39 17.203 1 91.12 19 HIS B CA 1
ATOM 3708 C C . HIS B 1 19 ? -1.588 37.594 17.656 1 91.12 19 HIS B C 1
ATOM 3710 O O . HIS B 1 19 ? -0.939 36.625 17.25 1 91.12 19 HIS B O 1
ATOM 3716 N N . PHE B 1 20 ? -2.65 37.5 18.406 1 90.88 20 PHE B N 1
ATOM 3717 C CA . PHE B 1 20 ? -3.051 36.219 18.953 1 90.88 20 PHE B CA 1
ATOM 3718 C C . PHE B 1 20 ? -3.688 35.344 17.875 1 90.88 20 PHE B C 1
ATOM 3720 O O . PHE B 1 20 ? -3.463 34.156 17.828 1 90.88 20 PHE B O 1
ATOM 3727 N N . GLN B 1 21 ? -4.441 36 17.031 1 90.38 21 GLN B N 1
ATOM 3728 C CA . GLN B 1 21 ? -5.023 35.281 15.914 1 90.38 21 GLN B CA 1
ATOM 3729 C C . GLN B 1 21 ? -3.934 34.688 15.008 1 90.38 21 GLN B C 1
ATOM 3731 O O . GLN B 1 21 ? -4.016 33.562 14.586 1 90.38 21 GLN B O 1
ATOM 3736 N N . GLN B 1 22 ? -2.967 35.531 14.719 1 92.19 22 GLN B N 1
ATOM 3737 C CA . GLN B 1 22 ? -1.847 35.094 13.883 1 92.19 22 GLN B CA 1
ATOM 3738 C C . GLN B 1 22 ? -1.049 33.969 14.555 1 92.19 22 GLN B C 1
ATOM 3740 O O . GLN B 1 22 ? -0.629 33.031 13.891 1 92.19 22 GLN B O 1
ATOM 3745 N N . GLN B 1 23 ? -0.819 34.031 15.805 1 93.12 23 GLN B N 1
ATOM 3746 C CA . GLN B 1 23 ? -0.121 33 16.547 1 93.12 23 GLN B CA 1
ATOM 3747 C C . GLN B 1 23 ? -0.86 31.656 16.453 1 93.12 23 GLN B C 1
ATOM 3749 O O . GLN B 1 23 ? -0.245 30.609 16.203 1 93.12 23 GLN B O 1
ATOM 3754 N N . GLU B 1 24 ? -2.113 31.734 16.656 1 92.69 24 GLU B N 1
ATOM 3755 C CA . GLU B 1 24 ? -2.916 30.516 16.562 1 92.69 24 GLU B CA 1
ATOM 3756 C C . GLU B 1 24 ? -2.85 29.922 15.156 1 92.69 24 GLU B C 1
ATOM 3758 O O . GLU B 1 24 ? -2.723 28.703 15 1 92.69 24 GLU B O 1
ATOM 3763 N N . ARG B 1 25 ? -2.955 30.781 14.195 1 92.62 25 ARG B N 1
ATOM 3764 C CA . ARG B 1 25 ? -2.883 30.328 12.805 1 92.62 25 ARG B CA 1
ATOM 3765 C C . ARG B 1 25 ? -1.551 29.625 12.523 1 92.62 25 ARG B C 1
ATOM 3767 O O . ARG B 1 25 ? -1.512 28.594 11.852 1 92.62 25 ARG B O 1
ATOM 3774 N N . TYR B 1 26 ? -0.507 30.25 12.961 1 92.75 26 TYR B N 1
ATOM 3775 C CA . TYR B 1 26 ? 0.817 29.656 12.805 1 92.75 26 TYR B CA 1
ATOM 3776 C C . TYR B 1 26 ? 0.874 28.281 13.438 1 92.75 26 TYR B C 1
ATOM 3778 O O . TYR B 1 26 ? 1.317 27.312 12.812 1 92.75 26 TYR B O 1
ATOM 3786 N N . LEU B 1 27 ? 0.384 28.094 14.633 1 94.12 27 LEU B N 1
ATOM 3787 C CA . LEU B 1 27 ? 0.445 26.844 15.367 1 94.12 27 LEU B CA 1
ATOM 3788 C C . LEU B 1 27 ? -0.437 25.781 14.711 1 94.12 27 LEU B C 1
ATOM 3790 O O . LEU B 1 27 ? -0.072 24.609 14.656 1 94.12 27 LEU B O 1
ATOM 3794 N N . GLU B 1 28 ? -1.557 26.188 14.234 1 93 28 GLU B N 1
ATOM 3795 C CA . GLU B 1 28 ? -2.436 25.281 13.516 1 93 28 GLU B CA 1
ATOM 3796 C C . GLU B 1 28 ? -1.773 24.766 12.234 1 93 28 GLU B C 1
ATOM 3798 O O . GLU B 1 28 ? -1.861 23.578 11.922 1 93 28 GLU B O 1
ATOM 3803 N N . HIS B 1 29 ? -1.173 25.672 11.586 1 91.31 29 HIS B N 1
ATOM 3804 C CA . HIS B 1 29 ? -0.467 25.312 10.359 1 91.31 29 HIS B CA 1
ATOM 3805 C C . HIS B 1 29 ? 0.674 24.344 10.648 1 91.31 29 HIS B C 1
ATOM 3807 O O . HIS B 1 29 ? 0.853 23.359 9.93 1 91.31 29 HIS B O 1
ATOM 3813 N N . LEU B 1 30 ? 1.401 24.594 11.656 1 92.31 30 LEU B N 1
ATOM 3814 C CA . LEU B 1 30 ? 2.486 23.703 12.07 1 92.31 30 LEU B CA 1
ATOM 3815 C C . LEU B 1 30 ? 1.969 22.297 12.352 1 92.31 30 LEU B C 1
ATOM 3817 O O . LEU B 1 30 ? 2.541 21.312 11.875 1 92.31 30 LEU B O 1
ATOM 3821 N N . THR B 1 31 ? 0.931 22.234 13.047 1 92.06 31 THR B N 1
ATOM 3822 C CA . THR B 1 31 ? 0.335 20.953 13.391 1 92.06 31 THR B CA 1
ATOM 3823 C C . THR B 1 31 ? -0.103 20.203 12.133 1 92.06 31 THR B C 1
ATOM 3825 O O . THR B 1 31 ? 0.143 19 12.008 1 92.06 31 THR B O 1
ATOM 3828 N N . GLU B 1 32 ? -0.665 20.906 11.266 1 90.38 32 GLU B N 1
ATOM 3829 C CA . GLU B 1 32 ? -1.131 20.312 10.016 1 90.38 32 GLU B CA 1
ATOM 3830 C C . GLU B 1 32 ? 0.038 19.797 9.18 1 90.38 32 GLU B C 1
ATOM 3832 O O . GLU B 1 32 ? -0.011 18.688 8.641 1 90.38 32 GLU B O 1
ATOM 3837 N N . MET B 1 33 ? 1.053 20.562 9.078 1 88.25 33 MET B N 1
ATOM 3838 C CA . MET B 1 33 ? 2.227 20.172 8.305 1 88.25 33 MET B CA 1
ATOM 3839 C C . MET B 1 33 ? 2.859 18.906 8.883 1 88.25 33 MET B C 1
ATOM 3841 O O . MET B 1 33 ? 3.246 18 8.148 1 88.25 33 MET B O 1
ATOM 3845 N N . ARG B 1 34 ? 2.879 18.844 10.117 1 89.88 34 ARG B N 1
ATOM 3846 C CA . ARG B 1 34 ? 3.479 17.672 10.766 1 89.88 34 ARG B CA 1
ATOM 3847 C C . ARG B 1 34 ? 2.592 16.438 10.602 1 89.88 34 ARG B C 1
ATOM 3849 O O . ARG B 1 34 ? 3.09 15.336 10.375 1 89.88 34 ARG B O 1
ATOM 3856 N N . ALA B 1 35 ? 1.344 16.672 10.703 1 89.12 35 ALA B N 1
ATOM 3857 C CA . ALA B 1 35 ? 0.416 15.562 10.508 1 89.12 35 ALA B CA 1
ATOM 3858 C C . ALA B 1 35 ? 0.511 15.016 9.086 1 89.12 35 ALA B C 1
ATOM 3860 O O . ALA B 1 35 ? 0.536 13.797 8.883 1 89.12 35 ALA B O 1
ATOM 3861 N N . ARG B 1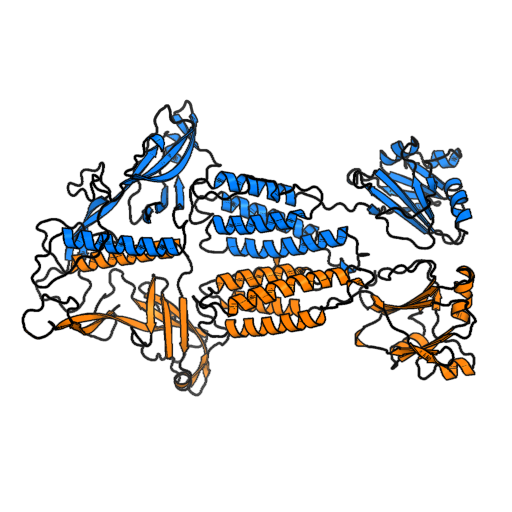 36 ? 0.662 15.875 8.188 1 84.75 36 ARG B N 1
ATOM 3862 C CA . ARG B 1 36 ? 0.736 15.484 6.781 1 84.75 36 ARG B CA 1
ATOM 3863 C C . ARG B 1 36 ? 2.023 14.719 6.488 1 84.75 36 ARG B C 1
ATOM 3865 O O . ARG B 1 36 ? 2.057 13.867 5.602 1 84.75 36 ARG B O 1
ATOM 3872 N N . SER B 1 37 ? 2.986 15.094 7.211 1 85.44 37 SER B N 1
ATOM 3873 C CA . SER B 1 37 ? 4.258 14.406 7.027 1 85.44 37 SER B CA 1
ATOM 3874 C C . SER B 1 37 ? 4.164 12.945 7.477 1 85.44 37 SER B C 1
ATOM 3876 O O . SER B 1 37 ? 4.957 12.109 7.043 1 85.44 37 SER B O 1
ATOM 3878 N N . LEU B 1 38 ? 3.207 12.68 8.273 1 87.12 38 LEU B N 1
ATOM 3879 C CA . LEU B 1 38 ? 3.025 11.328 8.797 1 87.12 38 LEU B CA 1
ATOM 3880 C C . LEU B 1 38 ? 2.09 10.523 7.895 1 87.12 38 LEU B C 1
ATOM 3882 O O . LEU B 1 38 ? 2.332 9.344 7.645 1 87.12 38 LEU B O 1
ATOM 3886 N N . SER B 1 39 ? 1.049 11.227 7.438 1 86.94 39 SER B N 1
ATOM 3887 C CA . SER B 1 39 ? 0.104 10.555 6.551 1 86.94 39 SER B CA 1
ATOM 3888 C C . SER B 1 39 ? -0.626 11.555 5.66 1 86.94 39 SER B C 1
ATOM 3890 O O . SER B 1 39 ? -1.186 12.531 6.148 1 86.94 39 SER B O 1
ATOM 3892 N N . ALA B 1 40 ? -0.669 11.18 4.426 1 85.62 40 ALA B N 1
ATOM 3893 C CA . ALA B 1 40 ? -1.365 12.039 3.473 1 85.62 40 ALA B CA 1
ATOM 3894 C C . ALA B 1 40 ? -2.871 11.805 3.52 1 85.62 40 ALA B C 1
ATOM 3896 O O . ALA B 1 40 ? -3.648 12.617 3.01 1 85.62 40 ALA B O 1
ATOM 3897 N N . LEU B 1 41 ? -3.281 10.766 4.109 1 89.81 41 LEU B N 1
ATOM 3898 C CA . LEU B 1 41 ? -4.695 10.406 4.125 1 89.81 41 LEU B CA 1
ATOM 3899 C C . LEU B 1 41 ? -5.281 10.57 5.523 1 89.81 41 LEU B C 1
ATOM 3901 O O . LEU B 1 41 ? -6.215 9.852 5.895 1 89.81 41 LEU B O 1
ATOM 3905 N N . ALA B 1 42 ? -4.746 11.508 6.172 1 90.88 42 ALA B N 1
ATOM 3906 C CA . ALA B 1 42 ? -5.164 11.688 7.559 1 90.88 42 ALA B CA 1
ATOM 3907 C C . ALA B 1 42 ? -6.387 12.594 7.652 1 90.88 42 ALA B C 1
ATOM 3909 O O . ALA B 1 42 ? -6.41 13.531 8.453 1 90.88 42 ALA B O 1
ATOM 3910 N N . TRP B 1 43 ? -7.391 12.367 6.812 1 95.19 43 TRP B N 1
ATOM 3911 C CA . TRP B 1 43 ? -8.656 13.086 6.875 1 95.19 43 TRP B CA 1
ATOM 3912 C C . TRP B 1 43 ? -9.82 12.172 6.512 1 95.19 43 TRP B C 1
ATOM 3914 O O . TRP B 1 43 ? -9.633 11.133 5.879 1 95.19 43 TRP B O 1
ATOM 3924 N N . GLY B 1 44 ? -10.984 12.492 7.027 1 96.75 44 GLY B N 1
ATOM 3925 C CA . GLY B 1 44 ? -12.164 11.672 6.863 1 96.75 44 GLY B CA 1
ATOM 3926 C C . GLY B 1 44 ? -12.914 11.43 8.164 1 96.75 44 GLY B C 1
ATOM 3927 O O . GLY B 1 44 ? -12.648 12.094 9.164 1 96.75 44 GLY B O 1
ATOM 3928 N N . PHE B 1 45 ? -13.852 10.469 8.141 1 97.44 45 PHE B N 1
ATOM 3929 C CA . PHE B 1 45 ? -14.711 10.211 9.297 1 97.44 45 PHE B CA 1
ATOM 3930 C C . PHE B 1 45 ? -14.109 9.125 10.18 1 97.44 45 PHE B C 1
ATOM 3932 O O . PHE B 1 45 ? -13.672 8.086 9.688 1 97.44 45 PHE B O 1
ATOM 3939 N N . HIS B 1 46 ? -14.086 9.445 11.43 1 95.81 46 HIS B N 1
ATOM 3940 C CA . HIS B 1 46 ? -13.891 8.391 12.422 1 95.81 46 HIS B CA 1
ATOM 3941 C C . HIS B 1 46 ? -15.195 7.652 12.703 1 95.81 46 HIS B C 1
ATOM 3943 O O . HIS B 1 46 ? -15.188 6.434 12.898 1 95.81 46 HIS B O 1
ATOM 3949 N N . SER B 1 47 ? -16.219 8.445 12.75 1 95.12 47 SER B N 1
ATOM 3950 C CA . SER B 1 47 ? -17.562 7.918 12.969 1 95.12 47 SER B CA 1
ATOM 3951 C C . SER B 1 47 ? -18.609 8.766 12.25 1 95.12 47 SER B C 1
ATOM 3953 O O . SER B 1 47 ? -18.453 9.984 12.125 1 95.12 47 SER B O 1
ATOM 3955 N N . LEU B 1 48 ? -19.609 8.141 11.758 1 96.75 48 LEU B N 1
ATOM 3956 C CA . LEU B 1 48 ? -20.703 8.805 11.047 1 96.75 48 LEU B CA 1
ATOM 3957 C C . LEU B 1 48 ? -22 8.023 11.211 1 96.75 48 LEU B C 1
ATOM 3959 O O . LEU B 1 48 ? -22.047 6.816 10.961 1 96.75 48 LEU B O 1
ATOM 3963 N N . SER B 1 49 ? -23 8.68 11.656 1 96.38 49 SER B N 1
ATOM 3964 C CA . SER B 1 49 ? -24.328 8.094 11.789 1 96.38 49 SER B CA 1
ATOM 3965 C C . SER B 1 49 ? -25.406 9.047 11.297 1 96.38 49 SER B C 1
ATOM 3967 O O . SER B 1 49 ? -25.484 10.188 11.75 1 96.38 49 SER B O 1
ATOM 3969 N N . ILE B 1 50 ? -26.188 8.609 10.398 1 96.25 50 ILE B N 1
ATOM 3970 C CA . ILE B 1 50 ? -27.25 9.414 9.797 1 96.25 50 ILE B CA 1
ATOM 3971 C C . ILE B 1 50 ? -28.578 9.109 10.492 1 96.25 50 ILE B C 1
ATOM 3973 O O . ILE B 1 50 ? -28.875 7.957 10.82 1 96.25 50 ILE B O 1
ATOM 3977 N N . ASN B 1 51 ? -29.375 10.109 10.68 1 96.38 51 ASN B N 1
ATOM 3978 C CA . ASN B 1 51 ? -30.688 9.953 11.289 1 96.38 51 ASN B CA 1
ATOM 3979 C C . ASN B 1 51 ? -31.688 9.352 10.32 1 96.38 51 ASN B C 1
ATOM 3981 O O . ASN B 1 51 ? -32.219 10.047 9.445 1 96.38 51 ASN B O 1
ATOM 3985 N N . GLN B 1 52 ? -32.094 8.188 10.539 1 94.19 52 GLN B N 1
ATOM 3986 C CA . GLN B 1 52 ? -32.969 7.461 9.633 1 94.19 52 GLN B CA 1
ATOM 3987 C C . GLN B 1 52 ? -34.406 7.988 9.719 1 94.19 52 GLN B C 1
ATOM 3989 O O . GLN B 1 52 ? -35.125 7.988 8.727 1 94.19 52 GLN B O 1
ATOM 3994 N N . GLY B 1 53 ? -34.719 8.422 10.859 1 95.75 53 GLY B N 1
ATOM 3995 C CA . GLY B 1 53 ? -36.094 8.938 11.055 1 95.75 53 GLY B CA 1
ATOM 3996 C C . GLY B 1 53 ? -36.375 10.156 10.195 1 95.75 53 GLY B C 1
ATOM 3997 O O . GLY B 1 53 ? -37.438 10.242 9.594 1 95.75 53 GLY B O 1
ATOM 3998 N N . LEU B 1 54 ? -35.438 11.031 10.156 1 96.62 54 LEU B N 1
ATOM 3999 C CA . LEU B 1 54 ? -35.688 12.281 9.438 1 96.62 54 LEU B CA 1
ATOM 4000 C C . LEU B 1 54 ? -35.656 12.039 7.926 1 96.62 54 LEU B C 1
ATOM 4002 O O . LEU B 1 54 ? -36.188 12.852 7.16 1 96.62 54 LEU B O 1
ATOM 4006 N N . LEU B 1 55 ? -35.062 10.977 7.465 1 96.19 55 LEU B N 1
ATOM 4007 C CA . LEU B 1 55 ? -35.094 10.625 6.047 1 96.19 55 LEU B CA 1
ATOM 4008 C C . LEU B 1 55 ? -36.5 10.391 5.574 1 96.19 55 LEU B C 1
ATOM 4010 O O . LEU B 1 55 ? -36.875 10.742 4.445 1 96.19 55 LEU B O 1
ATOM 4014 N N . ASP B 1 56 ? -37.312 9.828 6.465 1 94.81 56 ASP B N 1
ATOM 4015 C CA . ASP B 1 56 ? -38.719 9.57 6.156 1 94.81 56 ASP B CA 1
ATOM 4016 C C . ASP B 1 56 ? -39.5 10.867 5.969 1 94.81 56 ASP B C 1
ATOM 4018 O O . ASP B 1 56 ? -40.562 10.875 5.348 1 94.81 56 ASP B O 1
ATOM 4022 N N . GLN B 1 57 ? -38.938 11.93 6.531 1 95 57 GLN B N 1
ATOM 4023 C CA . GLN B 1 57 ? -39.562 13.242 6.426 1 95 57 GLN B CA 1
ATOM 4024 C C . GLN B 1 57 ? -38.938 14.062 5.301 1 95 57 GLN B C 1
ATOM 4026 O O . GLN B 1 57 ? -39.25 15.25 5.156 1 95 57 GLN B O 1
ATOM 4031 N N . GLY B 1 58 ? -38.031 13.406 4.57 1 95.38 58 GLY B N 1
ATOM 4032 C CA . GLY B 1 58 ? -37.438 14.062 3.426 1 95.38 58 GLY B CA 1
ATOM 4033 C C . GLY B 1 58 ? -36.281 14.969 3.809 1 95.38 58 GLY B C 1
ATOM 4034 O O . GLY B 1 58 ? -35.875 15.852 3.037 1 95.38 58 GLY B O 1
ATOM 4035 N N . LYS B 1 59 ? -35.781 14.742 4.984 1 97.06 59 LYS B N 1
ATOM 4036 C CA . LYS B 1 59 ? -34.656 15.547 5.461 1 97.06 59 LYS B CA 1
ATOM 4037 C C . LYS B 1 59 ? -33.469 14.664 5.848 1 97.06 59 LYS B C 1
ATOM 4039 O O . LYS B 1 59 ? -33.656 13.5 6.207 1 97.06 59 LYS B O 1
ATOM 4044 N N . ILE B 1 60 ? -32.344 15.25 5.723 1 97.44 60 ILE B N 1
ATOM 4045 C CA . ILE B 1 60 ? -31.125 14.539 6.113 1 97.44 60 ILE B CA 1
ATOM 4046 C C . ILE B 1 60 ? -30.516 15.195 7.352 1 97.44 60 ILE B C 1
ATOM 4048 O O . ILE B 1 60 ? -30.359 16.422 7.395 1 97.44 60 ILE B O 1
ATOM 4052 N N . ALA B 1 61 ? -30.281 14.383 8.328 1 97.56 61 ALA B N 1
ATOM 4053 C CA . ALA B 1 61 ? -29.656 14.836 9.562 1 97.56 61 ALA B CA 1
ATOM 4054 C C . ALA B 1 61 ? -28.672 13.789 10.094 1 97.56 61 ALA B C 1
ATOM 4056 O O . ALA B 1 61 ? -28.734 12.625 9.719 1 97.56 61 ALA B O 1
ATOM 4057 N N . LEU B 1 62 ? -27.797 14.273 10.953 1 97.56 62 LEU B N 1
ATOM 4058 C CA . LEU B 1 62 ? -26.797 13.383 11.531 1 97.56 62 LEU B CA 1
ATOM 4059 C C . LEU B 1 62 ? -27.109 13.086 12.992 1 97.56 62 LEU B C 1
ATOM 4061 O O . LEU B 1 62 ? -27.625 13.945 13.703 1 97.56 62 LEU B O 1
ATOM 4065 N N . ASN B 1 63 ? -26.812 11.875 13.359 1 96.31 63 ASN B N 1
ATOM 4066 C CA . ASN B 1 63 ? -26.844 11.531 14.781 1 96.31 63 ASN B CA 1
ATOM 4067 C C . ASN B 1 63 ? -25.516 11.812 15.453 1 96.31 63 ASN B C 1
ATOM 4069 O O . ASN B 1 63 ? -25.469 12.203 16.625 1 96.31 63 ASN B O 1
ATOM 4073 N N . GLN B 1 64 ? -24.531 11.547 14.727 1 95.75 64 GLN B N 1
ATOM 4074 C CA . GLN B 1 64 ? -23.156 11.734 15.195 1 95.75 64 GLN B CA 1
ATOM 4075 C C . GLN B 1 64 ? -22.172 11.789 14.023 1 95.75 64 GLN B C 1
ATOM 4077 O O . GLN B 1 64 ? -22.406 11.164 12.992 1 95.75 64 GLN B O 1
ATOM 4082 N N . ALA B 1 65 ? -21.141 12.547 14.234 1 96.94 65 ALA B N 1
ATOM 4083 C CA . ALA B 1 65 ? -20.078 12.617 13.25 1 96.94 65 ALA B CA 1
ATOM 4084 C C . ALA B 1 65 ? -18.781 13.109 13.883 1 96.94 65 ALA B C 1
ATOM 4086 O O . ALA B 1 65 ? -18.781 14.086 14.633 1 96.94 65 ALA B O 1
ATOM 4087 N N . SER B 1 66 ? -17.719 12.375 13.641 1 97.25 66 SER B N 1
ATOM 4088 C CA . SER B 1 66 ? -16.406 12.789 14.086 1 97.25 66 SER B CA 1
ATOM 4089 C C . SER B 1 66 ? -15.344 12.492 13.031 1 97.25 66 SER B C 1
ATOM 4091 O O . SER B 1 66 ? -15.484 11.539 12.25 1 97.25 66 SER B O 1
ATOM 4093 N N . GLY B 1 67 ? -14.367 13.32 12.992 1 96.62 67 GLY B N 1
ATOM 4094 C CA . 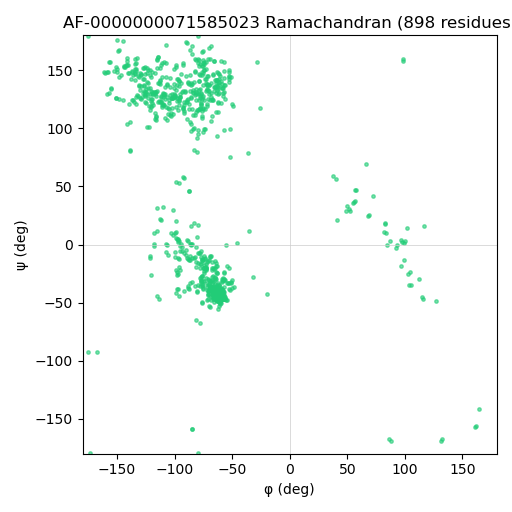GLY B 1 67 ? -13.312 13.133 12.016 1 96.62 67 GLY B CA 1
ATOM 4095 C C . GLY B 1 67 ? -12.477 14.383 11.789 1 96.62 67 GLY B C 1
ATOM 4096 O O . GLY B 1 67 ? -12.266 15.164 12.719 1 96.62 67 GLY B O 1
ATOM 4097 N N . VAL B 1 68 ? -11.859 14.469 10.648 1 97.31 68 VAL B N 1
ATOM 4098 C CA . VAL B 1 68 ? -11.008 15.586 10.234 1 97.31 68 VAL B CA 1
ATOM 4099 C C . VAL B 1 68 ? -11.359 16 8.812 1 97.31 68 VAL B C 1
ATOM 4101 O O . VAL B 1 68 ? -11.477 15.156 7.922 1 97.31 68 VAL B O 1
ATOM 4104 N N . PHE B 1 69 ? -11.633 17.281 8.602 1 96.94 69 PHE B N 1
ATOM 4105 C CA . PHE B 1 69 ? -11.859 17.797 7.254 1 96.94 69 PHE B CA 1
ATOM 4106 C C . PHE B 1 69 ? -10.562 17.781 6.449 1 96.94 69 PHE B C 1
ATOM 4108 O O . PHE B 1 69 ? -9.469 17.719 7.02 1 96.94 69 PHE B O 1
ATOM 4115 N N . PRO B 1 70 ? -10.719 17.828 5.066 1 94.88 70 PRO B N 1
ATOM 4116 C CA . PRO B 1 70 ? -9.531 17.812 4.207 1 94.88 70 PRO B CA 1
ATOM 4117 C C . PRO B 1 70 ? -8.57 18.953 4.512 1 94.88 70 PRO B C 1
ATOM 4119 O O . PRO B 1 70 ? -7.367 18.844 4.258 1 94.88 70 PRO B O 1
ATOM 4122 N N . ASP B 1 71 ? -9.047 20.016 5.086 1 93.19 71 ASP B N 1
ATOM 4123 C CA . ASP B 1 71 ? -8.195 21.156 5.383 1 93.19 71 ASP B CA 1
ATOM 4124 C C . ASP B 1 71 ? -7.512 21 6.738 1 93.19 71 ASP B C 1
ATOM 4126 O O . ASP B 1 71 ? -6.824 21.922 7.203 1 93.19 71 ASP B O 1
ATOM 4130 N N . GLY B 1 72 ? -7.789 19.891 7.406 1 93.62 72 GLY B N 1
ATOM 4131 C CA . GLY B 1 72 ? -7.105 19.594 8.656 1 93.62 72 GLY B CA 1
ATOM 4132 C C . GLY B 1 72 ? -7.934 19.938 9.883 1 93.62 72 GLY B C 1
ATOM 4133 O O . GLY B 1 72 ? -7.504 19.703 11.016 1 93.62 72 GLY B O 1
ATOM 4134 N N . THR B 1 73 ? -9.141 20.391 9.727 1 95.31 73 THR B N 1
ATOM 4135 C CA . THR B 1 73 ? -9.992 20.781 10.844 1 95.31 73 THR B CA 1
ATOM 4136 C C . THR B 1 73 ? -10.641 19.562 11.492 1 95.31 73 THR B C 1
ATOM 4138 O O . THR B 1 73 ? -11.461 18.891 10.867 1 95.31 73 THR B O 1
ATOM 4141 N N . PRO B 1 74 ? -10.305 19.328 12.719 1 95.56 74 PRO B N 1
ATOM 4142 C CA . PRO B 1 74 ? -10.969 18.219 13.406 1 95.56 74 PRO B CA 1
ATOM 4143 C C . PRO B 1 74 ? -12.367 18.578 13.906 1 95.56 74 PRO B C 1
ATOM 4145 O O . PRO B 1 74 ? -12.664 19.766 14.102 1 95.56 74 PRO B O 1
ATOM 4148 N N . PHE B 1 75 ? -13.203 17.641 14.086 1 96.06 75 PHE B N 1
ATOM 4149 C CA . PHE B 1 75 ? -14.547 17.875 14.609 1 96.06 75 PHE B CA 1
ATOM 4150 C C . PHE B 1 75 ? -15.062 16.641 15.344 1 96.06 75 PHE B C 1
ATOM 4152 O O . PHE B 1 75 ? -14.625 15.523 15.07 1 96.06 75 PHE B O 1
ATOM 4159 N N . HIS B 1 76 ? -15.859 16.828 16.297 1 95.56 76 HIS B N 1
ATOM 4160 C CA . HIS B 1 76 ? -16.547 15.797 17.062 1 95.56 76 HIS B CA 1
ATOM 4161 C C . HIS B 1 76 ? -17.969 16.219 17.406 1 95.56 76 HIS B C 1
ATOM 4163 O O . HIS B 1 76 ? -18.172 17.016 18.328 1 95.56 76 HIS B O 1
ATOM 4169 N N . MET B 1 77 ? -18.891 15.641 16.672 1 93.94 77 MET B N 1
ATOM 4170 C CA . MET B 1 77 ? -20.297 15.992 16.812 1 93.94 77 MET B CA 1
ATOM 4171 C C . MET B 1 77 ? -21.141 14.781 17.203 1 93.94 77 MET B C 1
ATOM 4173 O O . MET B 1 77 ? -20.969 13.695 16.625 1 93.94 77 MET B O 1
ATOM 4177 N N . ALA B 1 78 ? -21.984 14.578 18.219 1 82.81 78 ALA B N 1
ATOM 4178 C CA . ALA B 1 78 ? -22.391 15.648 19.125 1 82.81 78 ALA B CA 1
ATOM 4179 C C . ALA B 1 78 ? -21.453 15.703 20.344 1 82.81 78 ALA B C 1
ATOM 4181 O O . ALA B 1 78 ? -20.953 14.672 20.797 1 82.81 78 ALA B O 1
ATOM 4182 N N . GLY B 1 79 ? -20.766 16.672 20.672 1 83.44 79 GLY B N 1
ATOM 4183 C CA . GLY B 1 79 ? -19.875 16.875 21.812 1 83.44 79 GLY B CA 1
ATOM 4184 C C . GLY B 1 79 ? -19.312 18.281 21.891 1 83.44 79 GLY B C 1
ATOM 4185 O O . GLY B 1 79 ? -19.969 19.188 22.391 1 83.44 79 GLY B O 1
ATOM 4186 N N . ASP B 1 80 ? -18.219 18.266 21.281 1 83.44 80 ASP B N 1
ATOM 4187 C CA . ASP B 1 80 ? -17.531 19.547 21.312 1 83.44 80 ASP B CA 1
ATOM 4188 C C . ASP B 1 80 ? -18.234 20.578 20.438 1 83.44 80 ASP B C 1
ATOM 4190 O O . ASP B 1 80 ? -18.312 21.766 20.781 1 83.44 80 ASP B O 1
ATOM 4194 N N . GLU B 1 81 ? -18.766 20.031 19.359 1 89.81 81 GLU B N 1
ATOM 4195 C CA . GLU B 1 81 ? -19.484 20.891 18.422 1 89.81 81 GLU B CA 1
ATOM 4196 C C . GLU B 1 81 ? -20.922 20.422 18.25 1 89.81 81 GLU B C 1
ATOM 4198 O O . GLU B 1 81 ? -21.219 19.234 18.391 1 89.81 81 GLU B O 1
ATOM 4203 N N . PRO B 1 82 ? -21.734 21.391 17.969 1 91.38 82 PRO B N 1
ATOM 4204 C CA . PRO B 1 82 ? -23.109 21 17.719 1 91.38 82 PRO B CA 1
ATOM 4205 C C . PRO B 1 82 ? -23.297 20.328 16.359 1 91.38 82 PRO B C 1
ATOM 4207 O O . PRO B 1 82 ? -22.5 20.562 15.438 1 91.38 82 PRO B O 1
ATOM 4210 N N . LEU B 1 83 ? -24.344 19.562 16.297 1 94.69 83 LEU B N 1
ATOM 4211 C CA . LEU B 1 83 ? -24.719 18.984 15.016 1 94.69 83 LEU B CA 1
ATOM 4212 C C . LEU B 1 83 ? -25.266 20.047 14.078 1 94.69 83 LEU B C 1
ATOM 4214 O O . LEU B 1 83 ? -25.938 20.984 14.516 1 94.69 83 LEU B O 1
ATOM 4218 N N . PRO B 1 84 ? -24.984 19.891 12.844 1 95 84 PRO B N 1
ATOM 4219 C CA . PRO B 1 84 ? -25.625 20.797 11.898 1 95 84 PRO B CA 1
ATOM 4220 C C . PRO B 1 84 ? -27.141 20.609 11.836 1 95 84 PRO B C 1
ATOM 4222 O O . PRO B 1 84 ? -27.656 19.547 12.188 1 95 84 PRO B O 1
ATOM 4225 N N . LEU B 1 85 ? -27.781 21.656 11.383 1 94.44 85 LEU B N 1
ATOM 4226 C CA . LEU B 1 85 ? -29.234 21.594 11.234 1 94.44 85 LEU B CA 1
ATOM 4227 C C . LEU B 1 85 ? -29.625 20.594 10.148 1 94.44 85 LEU B C 1
ATOM 4229 O O . LEU B 1 85 ? -28.891 20.406 9.18 1 94.44 85 LEU B O 1
ATOM 4233 N N . PRO B 1 86 ? -30.75 19.953 10.375 1 97.12 86 PRO B N 1
ATOM 4234 C CA . PRO B 1 86 ? -31.266 19.078 9.305 1 97.12 86 PRO B CA 1
ATOM 4235 C C . PRO B 1 86 ? -31.375 19.797 7.961 1 97.12 86 PRO B C 1
ATOM 4237 O O . PRO B 1 86 ? -31.719 20.984 7.914 1 97.12 86 PRO B O 1
ATOM 4240 N N . PHE B 1 87 ? -31.109 19.094 6.949 1 97.12 87 PHE B N 1
ATOM 4241 C CA . PHE B 1 87 ? -31.016 19.672 5.613 1 97.12 87 PHE B CA 1
ATOM 4242 C C . PHE B 1 87 ? -32.094 19.109 4.699 1 97.12 87 PHE B C 1
ATOM 4244 O O . PHE B 1 87 ? -32.281 17.891 4.652 1 97.12 87 PHE B O 1
ATOM 4251 N N . ASP B 1 88 ? -32.75 19.953 4.043 1 96.88 88 ASP B N 1
ATOM 4252 C CA . ASP B 1 88 ? -33.688 19.562 3 1 96.88 88 ASP B CA 1
ATOM 4253 C C . ASP B 1 88 ? -33.094 19.781 1.61 1 96.88 88 ASP B C 1
ATOM 4255 O O . ASP B 1 88 ? -32.969 20.922 1.162 1 96.88 88 ASP B O 1
ATOM 4259 N N . PRO B 1 89 ? -32.844 18.719 0.864 1 95.62 89 PRO B N 1
ATOM 4260 C CA . PRO B 1 89 ? -32.156 18.844 -0.431 1 95.62 89 PRO B CA 1
ATOM 4261 C C . PRO B 1 89 ? -33.094 19.312 -1.538 1 95.62 89 PRO B C 1
ATOM 4263 O O . PRO B 1 89 ? -32.656 19.641 -2.639 1 95.62 89 PRO B O 1
ATOM 4266 N N . GLY B 1 90 ? -34.312 19.406 -1.33 1 93.38 90 GLY B N 1
ATOM 4267 C CA . GLY B 1 90 ? -35.25 19.859 -2.342 1 93.38 90 GLY B CA 1
ATOM 4268 C C . GLY B 1 90 ? -35.75 18.734 -3.242 1 93.38 90 GLY B C 1
ATOM 4269 O O . GLY B 1 90 ? -35.438 17.562 -3.01 1 93.38 90 GLY B O 1
ATOM 4270 N N . GLU B 1 91 ? -36.438 19.062 -4.398 1 89.44 91 GLU B N 1
ATOM 4271 C CA . GLU B 1 91 ? -37.125 18.078 -5.242 1 89.44 91 GLU B CA 1
ATOM 4272 C C . GLU B 1 91 ? -36.156 17.469 -6.262 1 89.44 91 GLU B C 1
ATOM 4274 O O . GLU B 1 91 ? -36.281 16.297 -6.602 1 89.44 91 GLU B O 1
ATOM 4279 N N . ASN B 1 92 ? -35.219 18.188 -6.734 1 90.19 92 ASN B N 1
ATOM 4280 C CA . ASN B 1 92 ? -34.281 17.703 -7.758 1 90.19 92 ASN B CA 1
ATOM 4281 C C . ASN B 1 92 ? -33 17.203 -7.145 1 90.19 92 ASN B C 1
ATOM 4283 O O . ASN B 1 92 ? -31.906 17.547 -7.621 1 90.19 92 ASN B O 1
ATOM 4287 N N . CYS B 1 93 ? -33.156 16.266 -6.164 1 93.06 93 CYS B N 1
ATOM 4288 C CA . CYS B 1 93 ? -31.969 15.898 -5.422 1 93.06 93 CYS B CA 1
ATOM 4289 C C . CYS B 1 93 ? -31.5 14.5 -5.809 1 93.06 93 CYS B C 1
ATOM 4291 O O . CYS B 1 93 ? -30.484 14.016 -5.309 1 93.06 93 CYS B O 1
ATOM 4293 N N . GLN B 1 94 ? -32.188 13.844 -6.727 1 93.38 94 GLN B N 1
ATOM 4294 C CA . GLN B 1 94 ? -31.812 12.484 -7.113 1 93.38 94 GLN B CA 1
ATOM 4295 C C . GLN B 1 94 ? -30.438 12.453 -7.754 1 93.38 94 GLN B C 1
ATOM 4297 O O . GLN B 1 94 ? -30.141 13.258 -8.641 1 93.38 94 GLN B O 1
ATOM 4302 N N . GLY B 1 95 ? -29.609 11.539 -7.246 1 94.5 95 GLY B N 1
ATOM 4303 C CA . GLY B 1 95 ? -28.266 11.391 -7.797 1 94.5 95 GLY B CA 1
ATOM 4304 C C . GLY B 1 95 ? -27.281 12.398 -7.242 1 94.5 95 GLY B C 1
ATOM 4305 O O . GLY B 1 95 ? -26.156 12.516 -7.738 1 94.5 95 GLY B O 1
ATOM 4306 N N . SER B 1 96 ? -27.688 13.086 -6.238 1 96.31 96 SER B N 1
ATOM 4307 C CA . SER B 1 96 ? -26.812 14.117 -5.668 1 96.31 96 SER B CA 1
ATOM 4308 C C . SER B 1 96 ? -26.094 13.602 -4.426 1 96.31 96 SER B C 1
ATOM 4310 O O . SER B 1 96 ? -26.578 12.688 -3.756 1 96.31 96 SER B O 1
ATOM 4312 N N . VAL B 1 97 ? -24.953 14.219 -4.18 1 97.12 97 VAL B N 1
ATOM 4313 C CA . VAL B 1 97 ? -24.172 13.891 -2.99 1 97.12 97 VAL B CA 1
ATOM 4314 C C . VAL B 1 97 ? -24.359 14.969 -1.93 1 97.12 97 VAL B C 1
ATOM 4316 O O . VAL B 1 97 ? -24.266 16.172 -2.229 1 97.12 97 VAL B O 1
ATOM 4319 N N . VAL B 1 98 ? -24.734 14.539 -0.78 1 97.69 98 VAL B N 1
ATOM 4320 C CA . VAL B 1 98 ? -24.812 15.438 0.363 1 97.69 98 VAL B CA 1
ATOM 4321 C C . VAL B 1 98 ? -23.469 15.5 1.078 1 97.69 98 VAL B C 1
ATOM 4323 O O . VAL B 1 98 ? -22.828 14.469 1.292 1 97.69 98 VAL B O 1
ATOM 4326 N N . CYS B 1 99 ? -23.094 16.75 1.504 1 98 99 CYS B N 1
ATOM 4327 C CA . CYS B 1 99 ? -21.781 16.922 2.131 1 98 99 CYS B CA 1
ATOM 4328 C C . CYS B 1 99 ? -21.906 17.688 3.443 1 98 99 CYS B C 1
ATOM 4330 O O . CYS B 1 99 ? -22.875 18.438 3.639 1 98 99 CYS B O 1
ATOM 4332 N N . LEU B 1 100 ? -21.031 17.328 4.312 1 97.75 100 LEU B N 1
ATOM 4333 C CA . LEU B 1 100 ? -20.766 18.141 5.484 1 97.75 100 LEU B CA 1
ATOM 4334 C C . LEU B 1 100 ? -19.672 19.172 5.188 1 97.75 100 LEU B C 1
ATOM 4336 O O . LEU B 1 100 ? -18.578 18.797 4.738 1 97.75 100 LEU B O 1
ATOM 4340 N N . SER B 1 101 ? -19.938 20.422 5.387 1 97.38 101 SER B N 1
ATOM 4341 C CA . SER B 1 101 ? -18.953 21.406 4.98 1 97.38 101 SER B CA 1
ATOM 4342 C C . SER B 1 101 ? -18.719 22.438 6.078 1 97.38 101 SER B C 1
ATOM 4344 O O . SER B 1 101 ? -19.562 22.609 6.965 1 97.38 101 SER B O 1
ATOM 4346 N N . VAL B 1 102 ? -17.562 23.062 6.062 1 96.5 102 VAL B N 1
ATOM 4347 C CA . VAL B 1 102 ? -17.172 24.172 6.93 1 96.5 102 VAL B CA 1
ATOM 4348 C C . VAL B 1 102 ? -16.438 25.234 6.109 1 96.5 102 VAL B C 1
ATOM 4350 O O . VAL B 1 102 ? -15.766 24.906 5.125 1 96.5 102 VAL B O 1
ATOM 4353 N N . LEU B 1 103 ? -16.594 26.438 6.5 1 94.75 103 LEU B N 1
ATOM 4354 C CA . LEU B 1 103 ? -15.836 27.5 5.836 1 94.75 103 LEU B CA 1
ATOM 4355 C C . LEU B 1 103 ? -14.352 27.375 6.145 1 94.75 103 LEU B C 1
ATOM 4357 O O . LEU B 1 103 ? -13.969 27.078 7.277 1 94.75 103 LEU B O 1
ATOM 4361 N N . MET B 1 104 ? -13.602 27.594 5.176 1 94.31 104 MET B N 1
ATOM 4362 C CA . MET B 1 104 ? -12.156 27.531 5.359 1 94.31 104 MET B CA 1
ATOM 4363 C C . MET B 1 104 ? -11.633 28.844 5.953 1 94.31 104 MET B C 1
ATOM 4365 O O . MET B 1 104 ? -12.336 29.859 5.938 1 94.31 104 MET B O 1
ATOM 4369 N N . ASP B 1 105 ? -10.484 28.766 6.551 1 91.5 105 ASP B N 1
ATOM 4370 C CA . ASP B 1 105 ? -9.82 29.969 7.039 1 91.5 105 ASP B CA 1
ATOM 4371 C C . ASP B 1 105 ? -9.086 30.688 5.91 1 91.5 105 ASP B C 1
ATOM 4373 O O . ASP B 1 105 ? -7.867 30.578 5.777 1 91.5 105 ASP B O 1
ATOM 4377 N N . ILE B 1 106 ? -9.766 31.406 5.129 1 89.44 106 ILE B N 1
ATOM 4378 C CA . ILE B 1 106 ? -9.219 32.156 4.012 1 89.44 106 ILE B CA 1
ATOM 4379 C C . ILE B 1 106 ? -9.758 33.594 4.035 1 89.44 106 ILE B C 1
ATOM 4381 O O . ILE B 1 106 ? -10.773 33.844 4.676 1 89.44 106 ILE B O 1
ATOM 4385 N N . PRO B 1 107 ? -8.992 34.406 3.312 1 85.94 107 PRO B N 1
ATOM 4386 C CA . PRO B 1 107 ? -9.508 35.781 3.25 1 85.94 107 PRO B CA 1
ATOM 4387 C C . PRO B 1 107 ? -10.914 35.875 2.666 1 85.94 107 PRO B C 1
ATOM 4389 O O . PRO B 1 107 ? -11.234 35.156 1.72 1 85.94 107 PRO B O 1
ATOM 4392 N N . GLY B 1 108 ? -11.734 36.688 3.258 1 83.5 108 GLY B N 1
ATOM 4393 C CA . GLY B 1 108 ? -13.094 36.844 2.768 1 83.5 108 GLY B CA 1
ATOM 4394 C C . GLY B 1 108 ? -14.125 36.125 3.627 1 83.5 108 GLY B C 1
ATOM 4395 O O . GLY B 1 108 ? -15.25 36.594 3.77 1 83.5 108 GLY B O 1
ATOM 4396 N N . ASN B 1 109 ? -13.758 35.031 4.145 1 87.94 109 ASN B N 1
ATOM 4397 C CA . ASN B 1 109 ? -14.648 34.281 5.051 1 87.94 109 ASN B CA 1
ATOM 4398 C C . ASN B 1 109 ? -14.625 34.906 6.453 1 87.94 109 ASN B C 1
ATOM 4400 O O . ASN B 1 109 ? -13.57 35.281 6.953 1 87.94 109 ASN B O 1
ATOM 4404 N N . THR B 1 110 ? -15.781 34.938 7.023 1 85.62 110 THR B N 1
ATOM 4405 C CA . THR B 1 110 ? -15.844 35.375 8.414 1 85.62 110 THR B CA 1
ATOM 4406 C C . THR B 1 110 ? -15.336 34.281 9.344 1 85.62 110 THR B C 1
ATOM 4408 O O . THR B 1 110 ? -15.781 33.125 9.258 1 85.62 110 THR B O 1
ATOM 4411 N N . TYR B 1 111 ? -14.453 34.656 10.141 1 90.06 111 TYR B N 1
ATOM 4412 C CA . TYR B 1 111 ? -13.859 33.656 11.023 1 90.06 111 TYR B CA 1
ATOM 4413 C C . TYR B 1 111 ? -14.75 33.406 12.234 1 90.06 111 TYR B C 1
ATOM 4415 O O . TYR B 1 111 ? -15.328 32.344 12.359 1 90.06 111 TYR B O 1
ATOM 4423 N N . ILE B 1 112 ? -14.977 34.344 13.125 1 89.31 112 ILE B N 1
ATOM 4424 C CA . ILE B 1 112 ? -15.906 34.219 14.242 1 89.31 112 ILE B CA 1
ATOM 4425 C C . ILE B 1 112 ? -16.984 35.281 14.141 1 89.31 112 ILE B C 1
ATOM 4427 O O . ILE B 1 112 ? -16.672 36.469 14.031 1 89.31 112 ILE B O 1
ATOM 4431 N N . ASP B 1 113 ? -18.156 34.938 14.141 1 86.75 113 ASP B N 1
ATOM 4432 C CA . ASP B 1 113 ? -19.266 35.875 14.219 1 86.75 113 ASP B CA 1
ATOM 4433 C C . ASP B 1 113 ? -19.641 36.156 15.664 1 86.75 113 ASP B C 1
ATOM 4435 O O . ASP B 1 113 ? -20.25 35.312 16.344 1 86.75 113 ASP B O 1
ATOM 4439 N N . LEU B 1 114 ? -19.328 37.344 16.141 1 85.25 114 LEU B N 1
ATOM 4440 C CA . LEU B 1 114 ? -19.562 37.688 17.531 1 85.25 114 LEU B CA 1
ATOM 4441 C C . LEU B 1 114 ? -21.016 38.094 17.766 1 85.25 114 LEU B C 1
ATOM 4443 O O . LEU B 1 114 ? -21.484 38.125 18.906 1 85.25 114 LEU B O 1
ATOM 4447 N N . LYS B 1 115 ? -21.688 38.469 16.625 1 77.38 115 LYS B N 1
ATOM 4448 C CA . LYS B 1 115 ? -23.094 38.875 16.734 1 77.38 115 LYS B CA 1
ATOM 4449 C C . LYS B 1 115 ? -24.016 37.656 16.797 1 77.38 115 LYS B C 1
ATOM 4451 O O . LYS B 1 115 ? -25.219 37.812 17.016 1 77.38 115 LYS B O 1
ATOM 4456 N N . LYS B 1 116 ? -23.391 36.531 16.875 1 71.25 116 LYS B N 1
ATOM 4457 C CA . LYS B 1 116 ? -24.125 35.281 16.969 1 71.25 116 LYS B CA 1
ATOM 4458 C C . LYS B 1 116 ? -25.219 35.219 15.898 1 71.25 116 LYS B C 1
ATOM 4460 O O . LYS B 1 116 ? -26.328 34.719 16.172 1 71.25 116 LYS B O 1
ATOM 4465 N N . SER B 1 117 ? -24.906 35.938 14.789 1 63.66 117 SER B N 1
ATOM 4466 C CA . SER B 1 117 ? -25.859 35.812 13.695 1 63.66 117 SER B CA 1
ATOM 4467 C C . SER B 1 117 ? -25.656 34.531 12.922 1 63.66 117 SER B C 1
ATOM 4469 O O . SER B 1 117 ? -24.531 34 12.859 1 63.66 117 SER B O 1
ATOM 4471 N N . ASN B 1 118 ? -26.391 33.469 13.242 1 58.03 118 ASN B N 1
ATOM 4472 C CA . ASN B 1 118 ? -26.344 32.062 12.859 1 58.03 118 ASN B CA 1
ATOM 4473 C C . ASN B 1 118 ? -25.906 31.875 11.406 1 58.03 118 ASN B C 1
ATOM 4475 O O . ASN B 1 118 ? -25.938 30.766 10.867 1 58.03 118 ASN B O 1
ATOM 4479 N N . GLN B 1 119 ? -25.328 32.938 10.523 1 63.31 119 GLN B N 1
ATOM 4480 C CA . GLN B 1 119 ? -25.172 32.469 9.141 1 63.31 119 GLN B CA 1
ATOM 4481 C C . GLN B 1 119 ? -23.859 32.969 8.539 1 63.31 119 GLN B C 1
ATOM 4483 O O . GLN B 1 119 ? -23.469 34.125 8.742 1 63.31 119 GLN B O 1
ATOM 4488 N N . GLY B 1 120 ? -23 31.984 8.125 1 79.38 120 GLY B N 1
ATOM 4489 C CA . GLY B 1 120 ? -22 32.281 7.113 1 79.38 120 GLY B CA 1
ATOM 4490 C C . GLY B 1 120 ? -20.609 32.5 7.695 1 79.38 120 GLY B C 1
ATOM 4491 O O . GLY B 1 120 ? -19.859 33.344 7.191 1 79.38 120 GLY B O 1
ATOM 4492 N N . SER B 1 121 ? -20.422 32.094 9.008 1 90.69 121 SER B N 1
ATOM 4493 C CA . SER B 1 121 ? -19.078 32.188 9.555 1 90.69 121 SER B CA 1
ATOM 4494 C C . SER B 1 121 ? -18.5 30.828 9.875 1 90.69 121 SER B C 1
ATOM 4496 O O . SER B 1 121 ? -19.234 29.844 9.977 1 90.69 121 SER B O 1
ATOM 4498 N N . ARG B 1 122 ? -17.188 30.781 10.008 1 93.56 122 ARG B N 1
ATOM 4499 C CA . ARG B 1 122 ? -16.516 29.531 10.328 1 93.56 122 ARG B CA 1
ATOM 4500 C C . ARG B 1 122 ? -16.797 29.109 11.766 1 93.56 122 ARG B C 1
ATOM 4502 O O . ARG B 1 122 ? -17.078 27.938 12.039 1 93.56 122 ARG B O 1
ATOM 4509 N N . PHE B 1 123 ? -16.812 30.109 12.672 1 93 123 PHE B N 1
ATOM 4510 C CA . PHE B 1 123 ? -17.141 29.875 14.078 1 93 123 PHE B CA 1
ATOM 4511 C C . PHE B 1 123 ? -18.25 30.812 14.539 1 93 123 PHE B C 1
ATOM 4513 O O . PHE B 1 123 ? -18.422 31.906 13.984 1 93 123 PHE B O 1
ATOM 4520 N N . VAL B 1 124 ? -18.984 30.328 15.508 1 90.38 124 VAL B N 1
ATOM 4521 C CA . VAL B 1 124 ? -19.953 31.172 16.188 1 90.38 124 VAL B CA 1
ATOM 4522 C C . VAL B 1 124 ? -19.516 31.391 17.641 1 90.38 124 VAL B C 1
ATOM 4524 O O . VAL B 1 124 ? -19.031 30.484 18.297 1 90.38 124 VAL B O 1
ATOM 4527 N N . ALA B 1 125 ? -19.734 32.625 18.109 1 90.56 125 ALA B N 1
ATOM 4528 C CA . ALA B 1 125 ? -19.312 32.969 19.453 1 90.56 125 ALA B CA 1
ATOM 4529 C C . ALA B 1 125 ? -20.203 32.281 20.5 1 90.56 125 ALA B C 1
ATOM 4531 O O . ALA B 1 125 ? -21.422 32.25 20.344 1 90.56 125 ALA B O 1
ATOM 4532 N N . LEU B 1 126 ? -19.562 31.734 21.406 1 89.44 126 LEU B N 1
ATOM 4533 C CA . LEU B 1 126 ? -20.219 31.094 22.562 1 89.44 126 LEU B CA 1
ATOM 4534 C C . LEU B 1 126 ? -19.672 31.656 23.859 1 89.44 126 LEU B C 1
ATOM 4536 O O . LEU B 1 126 ? -18.469 31.75 24.047 1 89.44 126 LEU B O 1
ATOM 4540 N N . ASP B 1 127 ? -20.594 32.062 24.734 1 90.62 127 ASP B N 1
ATOM 4541 C CA . ASP B 1 127 ? -20.172 32.531 26.047 1 90.62 127 ASP B CA 1
ATOM 4542 C C . ASP B 1 127 ? -19.906 31.391 27 1 90.62 127 ASP B C 1
ATOM 4544 O O . ASP B 1 127 ? -20.672 30.422 27.062 1 90.62 127 ASP B O 1
ATOM 4548 N N . ALA B 1 128 ? -18.766 31.484 27.625 1 91.81 128 ALA B N 1
ATOM 4549 C CA . ALA B 1 128 ? -18.391 30.406 28.547 1 91.81 128 ALA B CA 1
ATOM 4550 C C . ALA B 1 128 ? -17.781 30.984 29.812 1 91.81 128 ALA B C 1
ATOM 4552 O O . ALA B 1 128 ? -17.031 31.969 29.766 1 91.81 128 ALA B O 1
ATOM 4553 N N . GLU B 1 129 ? -18.094 30.344 30.938 1 92.06 129 GLU B N 1
ATOM 4554 C CA . GLU B 1 129 ? -17.438 30.656 32.188 1 92.06 129 GLU B CA 1
ATOM 4555 C C . GLU B 1 129 ? -16.234 29.766 32.438 1 92.06 129 GLU B C 1
ATOM 4557 O O . GLU B 1 129 ? -16.359 28.531 32.5 1 92.06 129 GLU B O 1
ATOM 4562 N N . VAL B 1 130 ? -15.078 30.469 32.5 1 89.94 130 VAL B N 1
ATOM 4563 C CA . VAL B 1 130 ? -13.844 29.688 32.656 1 89.94 130 VAL B CA 1
ATOM 4564 C C . VAL B 1 130 ? -13.188 30.016 33.969 1 89.94 130 VAL B C 1
ATOM 4566 O O . VAL B 1 130 ? -12.961 31.172 34.312 1 89.94 130 VAL B O 1
ATOM 4569 N N . GLN B 1 131 ? -12.891 29.016 34.719 1 85.44 131 GLN B N 1
ATOM 4570 C CA . GLN B 1 131 ? -12.266 29.172 36 1 85.44 131 GLN B CA 1
ATOM 4571 C C . GLN B 1 131 ? -10.742 29.203 35.906 1 85.44 131 GLN B C 1
ATOM 4573 O O . GLN B 1 131 ? -10.156 28.5 35.062 1 85.44 131 GLN B O 1
ATOM 4578 N N . ASP B 1 132 ? -10.156 30.078 36.688 1 83.62 132 ASP B N 1
ATOM 4579 C CA . ASP B 1 132 ? -8.711 30 36.812 1 83.62 132 ASP B CA 1
ATOM 4580 C C . ASP B 1 132 ? -8.289 28.641 37.406 1 83.62 132 ASP B C 1
ATOM 4582 O O . ASP B 1 132 ? -8.781 28.234 38.469 1 83.62 132 ASP B O 1
ATOM 4586 N N . ARG B 1 133 ? -7.398 28.016 36.812 1 81.88 133 ARG B N 1
ATOM 4587 C CA . ARG B 1 133 ? -7.051 26.641 37.219 1 81.88 133 ARG B CA 1
ATOM 4588 C C . ARG B 1 133 ? -5.801 26.625 38.094 1 81.88 133 ARG B C 1
ATOM 4590 O O . ARG B 1 133 ? -5.406 25.578 38.594 1 81.88 133 ARG B O 1
ATOM 4597 N N . ASN B 1 134 ? -5.137 27.766 38.156 1 78.75 134 ASN B N 1
ATOM 4598 C CA . ASN B 1 134 ? -3.967 27.812 39 1 78.75 134 ASN B CA 1
ATOM 4599 C C . ASN B 1 134 ? -4.367 27.922 40.469 1 78.75 134 ASN B C 1
ATOM 4601 O O . ASN B 1 134 ? -5.309 28.641 40.812 1 78.75 134 ASN B O 1
ATOM 4605 N N . HIS B 1 135 ? -3.771 27.047 41.219 1 73.88 135 HIS B N 1
ATOM 4606 C CA . HIS B 1 135 ? -4.039 27.062 42.656 1 73.88 135 HIS B CA 1
ATOM 4607 C C . HIS B 1 135 ? -3.053 27.969 43.375 1 73.88 135 HIS B C 1
ATOM 4609 O O . HIS B 1 135 ? -1.876 28.031 43.031 1 73.88 135 HIS B O 1
ATOM 4615 N N . GLY B 1 136 ? -3.385 28.703 44.438 1 64.81 136 GLY B N 1
ATOM 4616 C CA . GLY B 1 136 ? -2.49 29.391 45.344 1 64.81 136 GLY B CA 1
ATOM 4617 C C . GLY B 1 136 ? -2.641 30.891 45.312 1 64.81 136 GLY B C 1
ATOM 4618 O O . GLY B 1 136 ? -2.225 31.578 46.25 1 64.81 136 GLY B O 1
ATOM 4619 N N . VAL B 1 137 ? -2.691 31.438 44.062 1 59.69 137 VAL B N 1
ATOM 4620 C CA . VAL B 1 137 ? -2.621 32.875 44.062 1 59.69 137 VAL B CA 1
ATOM 4621 C C . VAL B 1 137 ? -3.984 33.469 44.438 1 59.69 137 VAL B C 1
ATOM 4623 O O . VAL B 1 137 ? -4.156 34.688 44.469 1 59.69 137 VAL B O 1
ATOM 4626 N N . ALA B 1 138 ? -4.953 32.625 44.25 1 54.44 138 ALA B N 1
ATOM 4627 C CA . ALA B 1 138 ? -6.23 33.281 44.531 1 54.44 138 ALA B CA 1
ATOM 4628 C C . ALA B 1 138 ? -6.254 33.844 45.938 1 54.44 138 ALA B C 1
ATOM 4630 O O . ALA B 1 138 ? -5.867 33.188 46.906 1 54.44 138 ALA B O 1
ATOM 4631 N N . ALA B 1 139 ? -5.992 35.125 46 1 50.72 139 ALA B N 1
ATOM 4632 C CA . ALA B 1 139 ? -6.363 35.781 47.25 1 50.72 139 ALA B CA 1
ATOM 4633 C C . ALA B 1 139 ? -7.539 35.062 47.906 1 50.72 139 ALA B C 1
ATOM 4635 O O . ALA B 1 139 ? -8.281 34.312 47.25 1 50.72 139 ALA B O 1
ATOM 4636 N N . GLU B 1 140 ? -7.754 35.188 49.25 1 45.38 140 GLU B N 1
ATOM 4637 C CA . GLU B 1 140 ? -8.867 34.969 50.156 1 45.38 140 GLU B CA 1
ATOM 4638 C C . GLU B 1 140 ? -10.203 35.344 49.5 1 45.38 140 GLU B C 1
ATOM 4640 O O . GLU B 1 140 ? -10.5 36.5 49.344 1 45.38 140 GLU B O 1
ATOM 4645 N N . GLY B 1 141 ? -10.859 34.469 48.562 1 51.09 141 GLY B N 1
ATOM 4646 C CA . GLY B 1 141 ? -12.211 34.188 48.125 1 51.09 141 GLY B CA 1
ATOM 4647 C C . GLY B 1 141 ? -12.242 33.406 46.812 1 51.09 141 GLY B C 1
ATOM 4648 O O . GLY B 1 141 ? -11.234 32.812 46.406 1 51.09 141 GLY B O 1
ATOM 4649 N N . THR B 1 142 ? -13.32 33.75 45.781 1 53.59 142 THR B N 1
ATOM 4650 C CA . THR B 1 142 ? -13.969 33 44.719 1 53.59 142 THR B CA 1
ATOM 4651 C C . THR B 1 142 ? -13.016 32.812 43.531 1 53.59 142 THR B C 1
ATOM 4653 O O . THR B 1 142 ? -12.312 33.75 43.156 1 53.59 142 THR B O 1
ATOM 4656 N N . PRO B 1 143 ? -12.656 31.484 43.219 1 58.69 143 PRO B N 1
ATOM 4657 C CA . PRO B 1 143 ? -12 31.25 41.938 1 58.69 143 PRO B CA 1
ATOM 4658 C C . PRO B 1 143 ? -12.367 32.312 40.906 1 58.69 143 PRO B C 1
ATOM 4660 O O . PRO B 1 143 ? -13.539 32.656 40.75 1 58.69 143 PRO B O 1
ATOM 4663 N N . LEU B 1 144 ? -11.422 33.031 40.469 1 75.62 144 LEU B N 1
ATOM 4664 C CA . LEU B 1 144 ? -11.758 34.062 39.5 1 75.62 144 LEU B CA 1
ATOM 4665 C C . LEU B 1 144 ? -12.32 33.438 38.219 1 75.62 144 LEU B C 1
ATOM 4667 O O . LEU B 1 144 ? -11.703 32.531 37.656 1 75.62 144 LEU B O 1
ATOM 4671 N N . ILE B 1 145 ? -13.625 33.344 38.188 1 83.38 145 ILE B N 1
ATOM 4672 C CA . ILE B 1 145 ? -14.328 32.938 37 1 83.38 145 ILE B CA 1
ATOM 4673 C C . ILE B 1 145 ? -14.391 34.094 36 1 83.38 145 ILE B C 1
ATOM 4675 O O . ILE B 1 145 ? -14.727 35.219 36.406 1 83.38 145 ILE B O 1
ATOM 4679 N N . ALA B 1 146 ? -13.867 33.875 34.875 1 86.69 146 ALA B N 1
ATOM 4680 C CA . ALA B 1 146 ? -13.977 34.875 33.812 1 86.69 146 ALA B CA 1
ATOM 4681 C C . ALA B 1 146 ? -14.945 34.438 32.75 1 86.69 146 ALA B C 1
ATOM 4683 O O . ALA B 1 146 ? -14.992 33.25 32.375 1 86.69 146 ALA B O 1
ATOM 4684 N N . THR B 1 147 ? -15.719 35.312 32.312 1 89.62 147 THR B N 1
ATOM 4685 C CA . THR B 1 147 ? -16.578 35.062 31.172 1 89.62 147 THR B CA 1
ATOM 4686 C C . THR B 1 147 ? -15.828 35.312 29.875 1 89.62 147 THR B C 1
ATOM 4688 O O . THR B 1 147 ? -15.383 36.438 29.625 1 89.62 147 THR B O 1
ATOM 4691 N N . LEU B 1 148 ? -15.695 34.25 29.156 1 90 148 LEU B N 1
ATOM 4692 C CA . LEU B 1 148 ? -14.992 34.375 27.891 1 90 148 LEU B CA 1
ATOM 4693 C C . LEU B 1 148 ? -15.938 34.094 26.719 1 90 148 LEU B C 1
ATOM 4695 O O . LEU B 1 148 ? -16.922 33.375 26.859 1 90 148 LEU B O 1
ATOM 4699 N N . GLN B 1 149 ? -15.617 34.719 25.578 1 89.5 149 GLN B N 1
ATOM 4700 C CA . GLN B 1 149 ? -16.234 34.344 24.312 1 89.5 149 GLN B CA 1
ATOM 4701 C C . GLN B 1 149 ? -15.359 33.375 23.531 1 89.5 149 GLN B C 1
ATOM 4703 O O . GLN B 1 149 ? -14.195 33.688 23.25 1 89.5 149 GLN B O 1
ATOM 4708 N N . LEU B 1 150 ? -15.953 32.25 23.297 1 92.19 150 LEU B N 1
ATOM 4709 C CA . LEU B 1 150 ? -15.242 31.203 22.578 1 92.19 150 LEU B CA 1
ATOM 4710 C C . LEU B 1 150 ? -15.844 31 21.188 1 92.19 150 LEU B C 1
ATOM 4712 O O . LEU B 1 150 ? -16.969 31.406 20.938 1 92.19 150 LEU B O 1
ATOM 4716 N N . GLY B 1 151 ? -15.031 30.453 20.266 1 91.81 151 GLY B N 1
ATOM 4717 C CA . GLY B 1 151 ? -15.508 30.156 18.938 1 91.81 151 GLY B CA 1
ATOM 4718 C C . GLY B 1 151 ? -15.898 28.703 18.75 1 91.81 151 GLY B C 1
ATOM 4719 O O . GLY B 1 151 ? -15.062 27.812 18.875 1 91.81 151 GLY B O 1
ATOM 4720 N N . GLN B 1 152 ? -17.109 28.469 18.453 1 92.12 152 GLN B N 1
ATOM 4721 C CA . GLN B 1 152 ? -17.625 27.125 18.172 1 92.12 152 GLN B CA 1
ATOM 4722 C C . GLN B 1 152 ? -17.75 26.891 16.672 1 92.12 152 GLN B C 1
ATOM 4724 O O . GLN B 1 152 ? -18.391 27.672 15.961 1 92.12 152 GLN B O 1
ATOM 4729 N N . LEU B 1 153 ? -17.125 25.766 16.234 1 94.12 153 LEU B N 1
ATOM 4730 C CA . LEU B 1 153 ? -17.109 25.469 14.805 1 94.12 153 LEU B CA 1
ATOM 4731 C C . LEU B 1 153 ? -18.531 25.281 14.281 1 94.12 153 LEU B C 1
ATOM 4733 O O . LEU B 1 153 ? -19.359 24.625 14.922 1 94.12 153 LEU B O 1
ATOM 4737 N N . GLN B 1 154 ? -18.766 25.859 13.117 1 92.38 154 GLN B N 1
ATOM 4738 C CA . GLN B 1 154 ? -20.078 25.75 12.484 1 92.38 154 GLN B CA 1
ATOM 4739 C C . GLN B 1 154 ? -20 24.891 11.219 1 92.38 154 GLN B C 1
ATOM 4741 O O . GLN B 1 154 ? -19.234 25.203 10.305 1 92.38 154 GLN B O 1
ATOM 4746 N N . SER B 1 155 ? -20.734 23.875 11.258 1 95 155 SER B N 1
ATOM 4747 C CA . SER B 1 155 ? -20.828 23.031 10.07 1 95 155 SER B CA 1
ATOM 4748 C C . SER B 1 155 ? -22.234 23.047 9.484 1 95 155 SER B C 1
ATOM 4750 O O . SER B 1 155 ? -23.188 23.453 10.148 1 95 155 SER B O 1
ATOM 4752 N N . LYS B 1 156 ? -22.328 22.703 8.266 1 95.56 156 LYS B N 1
ATOM 4753 C CA . LYS B 1 156 ? -23.625 22.625 7.629 1 95.56 156 LYS B CA 1
ATOM 4754 C C . LYS B 1 156 ? -23.703 21.453 6.648 1 95.56 156 LYS B C 1
ATOM 4756 O O . LYS B 1 156 ? -22.672 21 6.148 1 95.56 156 LYS B O 1
ATOM 4761 N N . LEU B 1 157 ? -24.875 20.984 6.461 1 97.25 157 LEU B N 1
ATOM 4762 C CA . LEU B 1 157 ? -25.156 19.984 5.438 1 97.25 157 LEU B CA 1
ATOM 4763 C C . LEU B 1 157 ? -25.672 20.641 4.16 1 97.25 157 LEU B C 1
ATOM 4765 O O . LEU B 1 157 ? -26.562 21.5 4.211 1 97.25 157 LEU B O 1
ATOM 4769 N N . THR B 1 158 ? -25.016 20.328 3.096 1 96.19 158 THR B N 1
ATOM 4770 C CA . THR B 1 158 ? -25.422 20.891 1.813 1 96.19 158 THR B CA 1
ATOM 4771 C C . THR B 1 158 ? -25.125 19.922 0.677 1 96.19 158 THR B C 1
ATOM 4773 O O . THR B 1 158 ? -24.484 18.891 0.884 1 96.19 158 THR B O 1
ATOM 4776 N N . LEU B 1 159 ? -25.688 20.219 -0.495 1 97 159 LEU B N 1
ATOM 4777 C CA . LEU B 1 159 ? -25.359 19.422 -1.675 1 97 159 LEU B CA 1
ATOM 4778 C C . LEU B 1 159 ? -23.953 19.75 -2.172 1 97 159 LEU B C 1
ATOM 4780 O O . LEU B 1 159 ? -23.531 20.906 -2.145 1 97 159 LEU B O 1
ATOM 4784 N N . ARG B 1 160 ? -23.25 18.781 -2.619 1 95.75 160 ARG B N 1
ATOM 4785 C CA . ARG B 1 160 ? -21.891 18.953 -3.127 1 95.75 160 ARG B CA 1
ATOM 4786 C C . ARG B 1 160 ? -21.844 20.062 -4.18 1 95.75 160 ARG B C 1
ATOM 4788 O O . ARG B 1 160 ? -20.891 20.844 -4.219 1 95.75 160 ARG B O 1
ATOM 4795 N N . ALA B 1 161 ? -22.828 20.125 -4.992 1 94.06 161 ALA B N 1
ATOM 4796 C CA . ALA B 1 161 ? -22.891 21.094 -6.078 1 94.06 161 ALA B CA 1
ATOM 4797 C C . ALA B 1 161 ? -22.938 22.516 -5.527 1 94.06 161 ALA B C 1
ATOM 4799 O O . ALA B 1 161 ? -22.547 23.469 -6.215 1 94.06 161 ALA B O 1
ATOM 4800 N N . SER B 1 162 ? -23.391 22.672 -4.34 1 93.75 162 SER B N 1
ATOM 4801 C CA . SER B 1 162 ? -23.562 23.984 -3.74 1 93.75 162 SER B CA 1
ATOM 4802 C C . SER B 1 162 ? -22.344 24.391 -2.914 1 93.75 162 SER B C 1
ATOM 4804 O O . SER B 1 162 ? -22.297 25.484 -2.369 1 93.75 162 SER B O 1
ATOM 4806 N N . VAL B 1 163 ? -21.422 23.5 -2.768 1 93.94 163 VAL B N 1
ATOM 4807 C CA . VAL B 1 163 ? -20.25 23.797 -1.952 1 93.94 163 VAL B CA 1
ATOM 4808 C C . VAL B 1 163 ? -19.297 24.688 -2.732 1 93.94 163 VAL B C 1
ATOM 4810 O O . VAL B 1 163 ? -18.969 24.391 -3.887 1 93.94 163 VAL B O 1
ATOM 4813 N N . SER B 1 164 ? -18.875 25.734 -2.141 1 93.19 164 SER B N 1
ATOM 4814 C CA . SER B 1 164 ? -17.953 26.656 -2.791 1 93.19 164 SER B CA 1
ATOM 4815 C C . SER B 1 164 ? -16.5 26.281 -2.531 1 93.19 164 SER B C 1
ATOM 4817 O O . SER B 1 164 ? -16.219 25.422 -1.691 1 93.19 164 SER B O 1
ATOM 4819 N N . ASP B 1 165 ? -15.555 27 -3.191 1 92.38 165 ASP B N 1
ATOM 4820 C CA . ASP B 1 165 ? -14.125 26.781 -3.016 1 92.38 165 ASP B CA 1
ATOM 4821 C C . ASP B 1 165 ? -13.648 27.312 -1.665 1 92.38 165 ASP B C 1
ATOM 4823 O O . ASP B 1 165 ? -12.539 27 -1.223 1 92.38 165 ASP B O 1
ATOM 4827 N N . ALA B 1 166 ? -14.492 28.031 -1.064 1 93.94 166 ALA B N 1
ATOM 4828 C CA . ALA B 1 166 ? -14.133 28.625 0.223 1 93.94 166 ALA B CA 1
ATOM 4829 C C . ALA B 1 166 ? -14.477 27.688 1.373 1 93.94 166 ALA B C 1
ATOM 4831 O O . ALA B 1 166 ? -14.273 28.016 2.541 1 93.94 166 ALA B O 1
ATOM 4832 N N . GLU B 1 167 ? -14.961 26.5 0.967 1 96.19 167 GLU B N 1
ATOM 4833 C CA . GLU B 1 167 ? -15.375 25.531 1.983 1 96.19 167 GLU B CA 1
ATOM 4834 C C . GLU B 1 167 ? -14.594 24.234 1.854 1 96.19 167 GLU B C 1
ATOM 4836 O O . GLU B 1 167 ? -14.164 23.859 0.759 1 96.19 167 GLU B O 1
ATOM 4841 N N . SER B 1 168 ? -14.359 23.672 2.99 1 96.81 168 SER B N 1
ATOM 4842 C CA . SER B 1 168 ? -13.906 22.281 3.053 1 96.81 168 SER B CA 1
ATOM 4843 C C . SER B 1 168 ? -15.07 21.328 3.291 1 96.81 168 SER B C 1
ATOM 4845 O O . SER B 1 168 ? -15.969 21.641 4.074 1 96.81 168 SER B O 1
ATOM 4847 N N . MET B 1 169 ? -14.984 20.188 2.59 1 97.31 169 MET B N 1
ATOM 4848 C CA . MET B 1 169 ? -16.188 19.359 2.701 1 97.31 169 MET B CA 1
ATOM 4849 C C . MET B 1 169 ? -15.82 17.875 2.766 1 97.31 169 MET B C 1
ATOM 4851 O O . MET B 1 169 ? -14.75 17.484 2.305 1 97.31 169 MET B O 1
ATOM 4855 N N . LEU B 1 170 ? -16.719 17.109 3.371 1 97.56 170 LEU B N 1
ATOM 4856 C CA . LEU B 1 170 ? -16.719 15.656 3.41 1 97.56 170 LEU B CA 1
ATOM 4857 C C . LEU B 1 170 ? -18.047 15.094 2.902 1 97.56 170 LEU B C 1
ATOM 4859 O O . LEU B 1 170 ? -19.109 15.453 3.408 1 97.56 170 LEU B O 1
ATOM 4863 N N . PRO B 1 171 ? -17.953 14.297 1.909 1 97.5 171 PRO B N 1
ATOM 4864 C CA . PRO B 1 171 ? -19.203 13.656 1.479 1 97.5 171 PRO B CA 1
ATOM 4865 C C . PRO B 1 171 ? -19.781 12.734 2.543 1 97.5 171 PRO B C 1
ATOM 4867 O O . PRO B 1 171 ? -19.047 11.992 3.195 1 97.5 171 PRO B O 1
ATOM 4870 N N . VAL B 1 172 ? -21.094 12.766 2.643 1 96.88 172 VAL B N 1
ATOM 4871 C CA . VAL B 1 172 ? -21.75 12.031 3.715 1 96.88 172 VAL B CA 1
ATOM 4872 C C . VAL B 1 172 ? -22.609 10.914 3.123 1 96.88 172 VAL B C 1
ATOM 4874 O O . VAL B 1 172 ? -22.594 9.789 3.635 1 96.88 172 VAL B O 1
ATOM 4877 N N . ALA B 1 173 ? -23.344 11.273 2.078 1 96.56 173 ALA B N 1
ATOM 4878 C CA . ALA B 1 173 ? -24.297 10.305 1.539 1 96.56 173 ALA B CA 1
ATOM 4879 C C . ALA B 1 173 ? -24.625 10.617 0.084 1 96.56 173 ALA B C 1
ATOM 4881 O O . ALA B 1 173 ? -24.422 11.742 -0.381 1 96.56 173 ALA B O 1
ATOM 4882 N N . TYR B 1 174 ? -25.047 9.625 -0.583 1 96.81 174 TYR B N 1
ATOM 4883 C CA . TYR B 1 174 ? -25.547 9.734 -1.947 1 96.81 174 TYR B CA 1
ATOM 4884 C C . TYR B 1 174 ? -27.047 9.469 -2.002 1 96.81 174 TYR B C 1
ATOM 4886 O O . TYR B 1 174 ? -27.516 8.414 -1.567 1 96.81 174 TYR B O 1
ATOM 4894 N N . ILE B 1 175 ? -27.797 10.422 -2.527 1 97.25 175 ILE B N 1
ATOM 4895 C CA . ILE B 1 175 ? -29.25 10.289 -2.617 1 97.25 175 ILE B CA 1
ATOM 4896 C C . ILE B 1 175 ? -29.625 9.5 -3.873 1 97.25 175 ILE B C 1
ATOM 4898 O O . ILE B 1 175 ? -29.5 10.008 -4.992 1 97.25 175 ILE B O 1
ATOM 4902 N N . LYS B 1 176 ? -30.094 8.398 -3.658 1 96.19 176 LYS B N 1
ATOM 4903 C CA . LYS B 1 176 ? -30.484 7.547 -4.773 1 96.19 176 LYS B CA 1
ATOM 4904 C C . LYS B 1 176 ? -31.797 8.008 -5.383 1 96.19 176 LYS B C 1
ATOM 4906 O O . LYS B 1 176 ? -31.922 8.102 -6.605 1 96.19 176 LYS B O 1
ATOM 4911 N N . GLU B 1 177 ? -32.75 8.203 -4.402 1 94.81 177 GLU B N 1
ATOM 4912 C CA . GLU B 1 177 ? -34.062 8.602 -4.883 1 94.81 177 GLU B CA 1
ATOM 4913 C C . GLU B 1 177 ? -34.875 9.289 -3.783 1 94.81 177 GLU B C 1
ATOM 4915 O O . GLU B 1 177 ? -34.625 9.062 -2.596 1 94.81 177 GLU B O 1
ATOM 4920 N N . ARG B 1 178 ? -35.719 10.227 -4.234 1 94.38 178 ARG B N 1
ATOM 4921 C CA . ARG B 1 178 ? -36.781 10.766 -3.389 1 94.38 178 ARG B CA 1
ATOM 4922 C C . ARG B 1 178 ? -38.125 10.227 -3.811 1 94.38 178 ARG B C 1
ATOM 4924 O O . ARG B 1 178 ? -38.594 10.461 -4.934 1 94.38 178 ARG B O 1
ATOM 4931 N N . THR B 1 179 ? -38.719 9.539 -2.955 1 93.94 179 THR B N 1
ATOM 4932 C CA . THR B 1 179 ? -39.969 8.891 -3.279 1 93.94 179 THR B CA 1
ATOM 4933 C C . THR B 1 179 ? -41.094 9.922 -3.443 1 93.94 179 THR B C 1
ATOM 4935 O O . THR B 1 179 ? -40.906 11.102 -3.117 1 93.94 179 THR B O 1
ATOM 4938 N N . ARG B 1 180 ? -42.219 9.469 -3.963 1 92 180 ARG B N 1
ATOM 4939 C CA . ARG B 1 180 ? -43.375 10.344 -4.207 1 92 180 ARG B CA 1
ATOM 4940 C C . ARG B 1 180 ? -43.938 10.883 -2.896 1 92 180 ARG B C 1
ATOM 4942 O O . ARG B 1 180 ? -44.469 11.992 -2.859 1 92 180 ARG B O 1
ATOM 4949 N N . ASP B 1 181 ? -43.75 10.117 -1.817 1 92.25 181 ASP B N 1
ATOM 4950 C CA . ASP B 1 181 ? -44.25 10.523 -0.509 1 92.25 181 ASP B CA 1
ATOM 4951 C C . ASP B 1 181 ? -43.25 11.445 0.197 1 92.25 181 ASP B C 1
ATOM 4953 O O . ASP B 1 181 ? -43.5 11.859 1.336 1 92.25 181 ASP B O 1
ATOM 4957 N N . GLY B 1 182 ? -42.156 11.734 -0.436 1 91.56 182 GLY B N 1
ATOM 4958 C CA . GLY B 1 182 ? -41.219 12.711 0.075 1 91.56 182 GLY B CA 1
ATOM 4959 C C . GLY B 1 182 ? -40.062 12.078 0.838 1 91.56 182 GLY B C 1
ATOM 4960 O O . GLY B 1 182 ? -39.188 12.781 1.344 1 91.56 182 GLY B O 1
ATOM 4961 N N . ARG B 1 183 ? -40.094 10.75 0.855 1 94.69 183 ARG B N 1
ATOM 4962 C CA . ARG B 1 183 ? -39.031 10.055 1.581 1 94.69 183 ARG B CA 1
ATOM 4963 C C . ARG B 1 183 ? -37.75 10.023 0.767 1 94.69 183 ARG B C 1
ATOM 4965 O O . ARG B 1 183 ? -37.781 9.906 -0.459 1 94.69 183 ARG B O 1
ATOM 4972 N N . LEU B 1 184 ? -36.562 10.094 1.526 1 96.88 184 LEU B N 1
ATOM 4973 C CA . LEU B 1 184 ? -35.281 10.023 0.865 1 96.88 184 LEU B CA 1
ATOM 4974 C C . LEU B 1 184 ? -34.688 8.625 0.977 1 96.88 184 LEU B C 1
ATOM 4976 O O . LEU B 1 184 ? -34.625 8.055 2.07 1 96.88 184 LEU B O 1
ATOM 4980 N N . ILE B 1 185 ? -34.281 8.078 -0.084 1 96.75 185 ILE B N 1
ATOM 4981 C CA . ILE B 1 185 ? -33.594 6.789 -0.118 1 96.75 185 ILE B CA 1
ATOM 4982 C C . ILE B 1 185 ? -32.125 7 -0.459 1 96.75 185 ILE B C 1
ATOM 4984 O O . ILE B 1 185 ? -31.797 7.512 -1.532 1 96.75 185 ILE B O 1
ATOM 4988 N N . LEU B 1 186 ? -31.281 6.574 0.483 1 96.5 186 LEU B N 1
ATOM 4989 C CA . LEU B 1 186 ? -29.844 6.719 0.283 1 96.5 186 LEU B CA 1
ATOM 4990 C C . LEU B 1 186 ? -29.25 5.461 -0.339 1 96.5 186 LEU B C 1
ATOM 4992 O O . LEU B 1 186 ? -29.828 4.375 -0.218 1 96.5 186 LEU B O 1
ATOM 4996 N N . ASP B 1 187 ? -28.141 5.691 -1.017 1 94.88 187 ASP B N 1
ATOM 4997 C CA . ASP B 1 187 ? -27.422 4.559 -1.598 1 94.88 187 ASP B CA 1
ATOM 4998 C C . ASP B 1 187 ? -26.594 3.83 -0.542 1 94.88 187 ASP B C 1
ATOM 5000 O O . ASP B 1 187 ? -25.688 4.414 0.051 1 94.88 187 ASP B O 1
ATOM 5004 N N . ASP B 1 188 ? -26.797 2.592 -0.39 1 88.38 188 ASP B N 1
ATOM 5005 C CA . ASP B 1 188 ? -26.125 1.792 0.623 1 88.38 188 ASP B CA 1
ATOM 5006 C C . ASP B 1 188 ? -24.688 1.488 0.206 1 88.38 188 ASP B C 1
ATOM 5008 O O . ASP B 1 188 ? -23.859 1.076 1.032 1 88.38 188 ASP B O 1
ATOM 5012 N N . ASN B 1 189 ? -24.391 1.736 -0.985 1 88.5 189 ASN B N 1
ATOM 5013 C CA . ASN B 1 189 ? -23.047 1.427 -1.49 1 88.5 189 ASN B CA 1
ATOM 5014 C C . ASN B 1 189 ? -22.156 2.664 -1.512 1 88.5 189 ASN B C 1
ATOM 5016 O O . ASN B 1 189 ? -21.078 2.643 -2.092 1 88.5 189 ASN B O 1
ATOM 5020 N N . PHE B 1 190 ? -22.656 3.629 -0.916 1 93.88 190 PHE B N 1
ATOM 5021 C CA . PHE B 1 190 ? -21.844 4.84 -0.832 1 93.88 190 PHE B CA 1
ATOM 5022 C C . PHE B 1 190 ? -20.969 4.828 0.418 1 93.88 190 PHE B C 1
ATOM 5024 O O . PHE B 1 190 ? -21.484 4.684 1.533 1 93.88 190 PHE B O 1
ATOM 5031 N N . LEU B 1 191 ? -19.672 4.938 0.232 1 96.12 191 LEU B N 1
ATOM 5032 C CA . LEU B 1 191 ? -18.75 5.027 1.353 1 96.12 191 LEU B CA 1
ATOM 5033 C C . LEU B 1 191 ? -18.062 6.395 1.385 1 96.12 191 LEU B C 1
ATOM 5035 O O . LEU B 1 191 ? -17.422 6.789 0.417 1 96.12 191 LEU B O 1
ATOM 5039 N N . PRO B 1 192 ? -18.172 7.105 2.439 1 96.75 192 PRO B N 1
ATOM 5040 C CA . PRO B 1 192 ? -17.453 8.367 2.58 1 96.75 192 PRO B CA 1
ATOM 5041 C C . PRO B 1 192 ? -15.961 8.164 2.875 1 96.75 192 PRO B C 1
ATOM 5043 O O . PRO B 1 192 ? -15.531 7.031 3.117 1 96.75 192 PRO B O 1
ATOM 5046 N N . PRO B 1 193 ? -15.125 9.266 2.74 1 96.69 193 PRO B N 1
ATOM 5047 C CA . PRO B 1 193 ? -13.758 9.148 3.244 1 96.69 193 PRO B CA 1
ATOM 5048 C C . PRO B 1 193 ? -13.703 8.82 4.738 1 96.69 193 PRO B C 1
ATOM 5050 O O . PRO B 1 193 ? -14.461 9.398 5.523 1 96.69 193 PRO B O 1
ATOM 5053 N N . MET B 1 194 ? -12.852 7.887 5.086 1 97.19 194 MET B N 1
ATOM 5054 C CA . MET B 1 194 ? -12.867 7.41 6.465 1 97.19 194 MET B CA 1
ATOM 5055 C C . MET B 1 194 ? -11.453 7.309 7.023 1 97.19 194 MET B C 1
ATOM 5057 O O . MET B 1 194 ? -10.5 7.09 6.273 1 97.19 194 MET B O 1
ATOM 5061 N N . LEU B 1 195 ? -11.32 7.469 8.312 1 96.06 195 LEU B N 1
ATOM 5062 C CA . LEU B 1 195 ? -10.07 7.27 9.031 1 96.06 195 LEU B CA 1
ATOM 5063 C C . LEU B 1 195 ? -10.031 5.891 9.688 1 96.06 195 LEU B C 1
ATOM 5065 O O . LEU B 1 195 ? -8.961 5.41 10.07 1 96.06 195 LEU B O 1
ATOM 5069 N N . ASP B 1 196 ? -11.164 5.379 9.867 1 95.81 196 ASP B N 1
ATOM 5070 C CA . ASP B 1 196 ? -11.344 3.996 10.297 1 95.81 196 ASP B CA 1
ATOM 5071 C C . ASP B 1 196 ? -12.367 3.277 9.414 1 95.81 196 ASP B C 1
ATOM 5073 O O . ASP B 1 196 ? -13.43 3.824 9.109 1 95.81 196 ASP B O 1
ATOM 5077 N N . PHE B 1 197 ? -12.055 2.078 9.055 1 96.12 197 PHE B N 1
ATOM 5078 C CA . PHE B 1 197 ? -12.891 1.397 8.078 1 96.12 197 PHE B CA 1
ATOM 5079 C C . PHE B 1 197 ? -14.25 1.063 8.672 1 96.12 197 PHE B C 1
ATOM 5081 O O . PHE B 1 197 ? -15.188 0.742 7.938 1 96.12 197 PHE B O 1
ATOM 5088 N N . ARG B 1 198 ? -14.492 1.181 9.969 1 95 198 ARG B N 1
ATOM 5089 C CA . ARG B 1 198 ? -15.742 0.856 10.648 1 95 198 ARG B CA 1
ATOM 5090 C C . ARG B 1 198 ? -16.625 2.092 10.805 1 95 198 ARG B C 1
ATOM 5092 O O . ARG B 1 198 ? -17.688 2.031 11.414 1 95 198 ARG B O 1
ATOM 5099 N N . ALA B 1 199 ? -16.188 3.225 10.328 1 93.19 199 ALA B N 1
ATOM 5100 C CA . ALA B 1 199 ? -16.844 4.512 10.562 1 93.19 199 ALA B CA 1
ATOM 5101 C C . ALA B 1 199 ? -18.344 4.434 10.258 1 93.19 199 ALA B C 1
ATOM 5103 O O . ALA B 1 199 ? -19.156 5.062 10.938 1 93.19 199 ALA B O 1
ATOM 5104 N N . ILE B 1 200 ? -18.719 3.674 9.203 1 91.69 200 ILE B N 1
ATOM 5105 C CA . ILE B 1 200 ? -20.141 3.621 8.844 1 91.69 200 ILE B CA 1
ATOM 5106 C C . ILE B 1 200 ? -20.625 2.178 8.906 1 91.69 200 ILE B C 1
ATOM 5108 O O . ILE B 1 200 ? -21.781 1.896 8.578 1 91.69 200 ILE B O 1
ATOM 5112 N N . GLY B 1 201 ? -19.797 1.19 9.055 1 91.06 201 GLY B N 1
ATOM 5113 C CA . GLY B 1 201 ? -20.203 -0.173 9.352 1 91.06 201 GLY B CA 1
ATOM 5114 C C . GLY B 1 201 ? -20.156 -1.088 8.141 1 91.06 201 GLY B C 1
ATOM 5115 O O . GLY B 1 201 ? -19.984 -2.301 8.281 1 91.06 201 GLY B O 1
ATOM 5116 N N . TRP B 1 202 ? -20.266 -0.591 6.938 1 91.88 202 TRP B N 1
ATOM 5117 C CA . TRP B 1 202 ? -20.359 -1.417 5.742 1 91.88 202 TRP B CA 1
ATOM 5118 C C . TRP B 1 202 ? -19.109 -2.281 5.566 1 91.88 202 TRP B C 1
ATOM 5120 O O . TRP B 1 202 ? -19.219 -3.496 5.387 1 91.88 202 TRP B O 1
ATOM 5130 N N . ILE B 1 203 ? -17.938 -1.672 5.582 1 95.81 203 ILE B N 1
ATOM 5131 C CA . ILE B 1 203 ? -16.703 -2.418 5.363 1 95.81 203 ILE B CA 1
ATOM 5132 C C . ILE B 1 203 ? -16.516 -3.439 6.484 1 95.81 203 ILE B C 1
ATOM 5134 O O . ILE B 1 203 ? -16.078 -4.562 6.238 1 95.81 203 ILE B O 1
ATOM 5138 N N . ASP B 1 204 ? -16.859 -3 7.645 1 95 204 ASP B N 1
ATOM 5139 C CA . ASP B 1 204 ? -16.766 -3.898 8.789 1 95 204 ASP B CA 1
ATOM 5140 C C . ASP B 1 204 ? -17.594 -5.168 8.562 1 95 204 ASP B C 1
ATOM 5142 O O . ASP B 1 204 ? -17.094 -6.277 8.758 1 95 204 ASP B O 1
ATOM 5146 N N . ASN B 1 205 ? -18.766 -5.008 8.117 1 95.44 205 ASN B N 1
ATOM 5147 C CA . ASN B 1 205 ? -19.625 -6.145 7.824 1 95.44 205 ASN B CA 1
ATOM 5148 C C . ASN B 1 205 ? -19.078 -6.996 6.688 1 95.44 205 ASN B C 1
ATOM 5150 O O . ASN B 1 205 ? -19.078 -8.227 6.766 1 95.44 205 ASN B O 1
ATOM 5154 N N . ALA B 1 206 ? -18.609 -6.355 5.707 1 96.06 206 ALA B N 1
ATOM 5155 C CA . ALA B 1 206 ? -18.078 -7.062 4.551 1 96.06 206 ALA B CA 1
ATOM 5156 C C . ALA B 1 206 ? -16.859 -7.895 4.938 1 96.06 206 ALA B C 1
ATOM 5158 O O . ALA B 1 206 ? -16.703 -9.031 4.488 1 96.06 206 ALA B O 1
ATOM 5159 N N . VAL B 1 207 ? -15.992 -7.297 5.777 1 97.38 207 VAL B N 1
ATOM 5160 C CA . VAL B 1 207 ? -14.781 -7.984 6.211 1 97.38 207 VAL B CA 1
ATOM 5161 C C . VAL B 1 207 ? -15.156 -9.172 7.098 1 97.38 207 VAL B C 1
ATOM 5163 O O . VAL B 1 207 ? -14.555 -10.242 6.996 1 97.38 207 VAL B O 1
ATOM 5166 N N . THR B 1 208 ? -16.141 -8.992 7.914 1 96.44 208 THR B N 1
ATOM 5167 C CA . THR B 1 208 ? -16.609 -10.07 8.781 1 96.44 208 THR B CA 1
ATOM 5168 C C . THR B 1 208 ? -17.172 -11.227 7.957 1 96.44 208 THR B C 1
ATOM 5170 O O . THR B 1 208 ? -16.891 -12.391 8.242 1 96.44 208 THR B O 1
ATOM 5173 N N . GLU B 1 209 ? -17.891 -10.867 6.992 1 96.56 209 GLU B N 1
ATOM 5174 C CA . GLU B 1 209 ? -18.422 -11.883 6.082 1 96.56 209 GLU B CA 1
ATOM 5175 C C . GLU B 1 209 ? -17.281 -12.609 5.359 1 96.56 209 GLU B C 1
ATOM 5177 O O . GLU B 1 209 ? -17.312 -13.836 5.227 1 96.56 209 GLU B O 1
ATOM 5182 N N . LEU B 1 210 ? -16.359 -11.883 4.914 1 97 210 LEU B N 1
ATOM 5183 C CA . LEU B 1 210 ? -15.203 -12.453 4.23 1 97 210 LEU B CA 1
ATOM 5184 C C . LEU B 1 210 ? -14.461 -13.43 5.137 1 97 210 LEU B C 1
ATOM 5186 O O . LEU B 1 210 ? -14.047 -14.508 4.691 1 97 210 LEU B O 1
ATOM 5190 N N . LEU B 1 211 ? -14.289 -13.031 6.352 1 96.56 211 LEU B N 1
ATOM 5191 C CA . LEU B 1 211 ? -13.648 -13.906 7.324 1 96.56 211 LEU B CA 1
ATOM 5192 C C . LEU B 1 211 ? -14.414 -15.211 7.477 1 96.56 211 LEU B C 1
ATOM 5194 O O . LEU B 1 211 ? -13.812 -16.281 7.582 1 96.56 211 LEU B O 1
ATOM 5198 N N . GLY B 1 212 ? -15.688 -15.086 7.477 1 96.31 212 GLY B N 1
ATOM 5199 C CA . GLY B 1 212 ? -16.516 -16.281 7.512 1 96.31 212 GLY B CA 1
ATOM 5200 C C . GLY B 1 212 ? -16.266 -17.203 6.332 1 96.31 212 GLY B C 1
ATOM 5201 O O . GLY B 1 212 ? -16.141 -18.422 6.5 1 96.31 212 GLY B O 1
ATOM 5202 N N . LEU B 1 213 ? -16.156 -16.641 5.184 1 96.12 213 LEU B N 1
ATOM 5203 C CA . LEU B 1 213 ? -15.875 -17.406 3.975 1 96.12 213 LEU B CA 1
ATOM 5204 C C . LEU B 1 213 ? -14.5 -18.078 4.059 1 96.12 213 LEU B C 1
ATOM 5206 O O . LEU B 1 213 ? -14.336 -19.234 3.65 1 96.12 213 LEU B O 1
ATOM 5210 N N . ILE B 1 214 ? -13.547 -17.328 4.555 1 96.81 214 ILE B N 1
ATOM 5211 C CA . ILE B 1 214 ? -12.188 -17.844 4.695 1 96.81 214 ILE B CA 1
ATOM 5212 C C . ILE B 1 214 ? -12.188 -19.047 5.633 1 96.81 214 ILE B C 1
ATOM 5214 O O . ILE B 1 214 ? -11.586 -20.078 5.324 1 96.81 214 ILE B O 1
ATOM 5218 N N . VAL B 1 215 ? -12.883 -18.969 6.715 1 94.5 215 VAL B N 1
ATOM 5219 C CA . VAL B 1 215 ? -12.938 -20.047 7.695 1 94.5 215 VAL B CA 1
ATOM 5220 C C . VAL B 1 215 ? -13.609 -21.281 7.074 1 94.5 215 VAL B C 1
ATOM 5222 O O . VAL B 1 215 ? -13.133 -22.406 7.242 1 94.5 215 VAL B O 1
ATOM 5225 N N . GLN B 1 216 ? -14.633 -21.078 6.371 1 93.75 216 GLN B N 1
ATOM 5226 C CA . GLN B 1 216 ? -15.32 -22.172 5.691 1 93.75 216 GLN B CA 1
ATOM 5227 C C . GLN B 1 216 ? -14.398 -22.891 4.711 1 93.75 216 GLN B C 1
ATOM 5229 O O . GLN B 1 216 ? -14.352 -24.109 4.664 1 93.75 216 GLN B O 1
ATOM 5234 N N . ARG B 1 217 ? -13.695 -22.109 4.031 1 92.12 217 ARG B N 1
ATOM 5235 C CA . ARG B 1 217 ? -12.773 -22.672 3.055 1 92.12 217 ARG B CA 1
ATOM 5236 C C . ARG B 1 217 ? -11.625 -23.406 3.746 1 92.12 217 ARG B C 1
ATOM 5238 O O . ARG B 1 217 ? -11.172 -24.453 3.271 1 92.12 217 ARG B O 1
ATOM 5245 N N . LEU B 1 218 ? -11.164 -22.859 4.797 1 91.25 218 LEU B N 1
ATOM 5246 C CA . LEU B 1 218 ? -10.117 -23.516 5.582 1 91.25 218 LEU B CA 1
ATOM 5247 C C . LEU B 1 218 ? -10.57 -24.891 6.062 1 91.25 218 LEU B C 1
ATOM 5249 O O . LEU B 1 218 ? -9.812 -25.859 5.98 1 91.25 218 LEU B O 1
ATOM 5253 N N . GLU B 1 219 ? -11.758 -25 6.414 1 87.62 219 GLU B N 1
ATOM 5254 C CA . GLU B 1 219 ? -12.305 -26.266 6.883 1 87.62 219 GLU B CA 1
ATOM 5255 C C . GLU B 1 219 ? -12.414 -27.281 5.742 1 87.62 219 GLU B C 1
ATOM 5257 O O . GLU B 1 219 ? -12.203 -28.469 5.941 1 87.62 219 GLU B O 1
ATOM 5262 N N . SER B 1 220 ? -12.641 -26.766 4.613 1 84.06 220 SER B N 1
ATOM 5263 C CA . SER B 1 220 ? -12.805 -27.641 3.453 1 84.06 220 SER B CA 1
ATOM 5264 C C . SER B 1 220 ? -11.461 -28.156 2.955 1 84.06 220 SER B C 1
ATOM 5266 O O . SER B 1 220 ? -11.375 -29.25 2.412 1 84.06 220 SER B O 1
ATOM 5268 N N . VAL B 1 221 ? -10.43 -27.375 3.107 1 83.31 221 VAL B N 1
ATOM 5269 C CA . VAL B 1 221 ? -9.141 -27.734 2.514 1 83.31 221 VAL B CA 1
ATOM 5270 C C . VAL B 1 221 ? -8.273 -28.438 3.549 1 83.31 221 VAL B C 1
ATOM 5272 O O . VAL B 1 221 ? -7.34 -29.172 3.191 1 83.31 221 VAL B O 1
ATOM 5275 N N . TYR B 1 222 ? -8.594 -28.266 4.766 1 80.94 222 TYR B N 1
ATOM 5276 C CA . TYR B 1 222 ? -7.801 -28.906 5.809 1 80.94 222 TYR B CA 1
ATOM 5277 C C . TYR B 1 222 ? -7.977 -30.406 5.777 1 80.94 222 TYR B C 1
ATOM 5279 O O . TYR B 1 222 ? -9.086 -30.922 5.957 1 80.94 222 TYR B O 1
ATOM 5287 N N . ARG B 1 223 ? -6.898 -31.125 5.273 1 72.81 223 ARG B N 1
ATOM 5288 C CA . ARG B 1 223 ? -6.898 -32.594 5.227 1 72.81 223 ARG B CA 1
ATOM 5289 C C . ARG B 1 223 ? -5.719 -33.156 6 1 72.81 223 ARG B C 1
ATOM 5291 O O . ARG B 1 223 ? -4.578 -33.125 5.523 1 72.81 223 ARG B O 1
ATOM 5298 N N . PRO B 1 224 ? -5.949 -33.594 7.168 1 61.41 224 PRO B N 1
ATOM 5299 C CA . PRO B 1 224 ? -4.852 -34.156 7.957 1 61.41 224 PRO B CA 1
ATOM 5300 C C . PRO B 1 224 ? -4.113 -35.281 7.227 1 61.41 224 PRO B C 1
ATOM 5302 O O . PRO B 1 224 ? -2.955 -35.562 7.535 1 61.41 224 PRO B O 1
ATOM 5305 N N . ASP B 1 225 ? -4.766 -35.875 6.16 1 58.16 225 ASP B N 1
ATOM 5306 C CA . ASP B 1 225 ? -4.188 -37.031 5.488 1 58.16 225 ASP B CA 1
ATOM 5307 C C . ASP B 1 225 ? -3.461 -36.625 4.211 1 58.16 225 ASP B C 1
ATOM 5309 O O . ASP B 1 225 ? -3.262 -37.438 3.311 1 58.16 225 ASP B O 1
ATOM 5313 N N . VAL B 1 226 ? -3.086 -35.312 4.129 1 59.81 226 VAL B N 1
ATOM 5314 C CA . VAL B 1 226 ? -2.49 -34.812 2.9 1 59.81 226 VAL B CA 1
ATOM 5315 C C . VAL B 1 226 ? -1.16 -35.531 2.639 1 59.81 226 VAL B C 1
ATOM 5317 O O . VAL B 1 226 ? -0.801 -35.781 1.486 1 59.81 226 VAL B O 1
ATOM 5320 N N . THR B 1 227 ? -0.52 -35.812 3.686 1 54.75 227 THR B N 1
ATOM 5321 C CA . THR B 1 227 ? 0.782 -36.438 3.533 1 54.75 227 THR B CA 1
ATOM 5322 C C . THR B 1 227 ? 0.629 -37.844 2.959 1 54.75 227 THR B C 1
ATOM 5324 O O . THR B 1 227 ? 1.586 -38.438 2.428 1 54.75 227 THR B O 1
ATOM 5327 N N . LEU B 1 228 ? -0.593 -38.344 2.994 1 49.47 228 LEU B N 1
ATOM 5328 C CA . LEU B 1 228 ? -0.856 -39.688 2.504 1 49.47 228 LEU B CA 1
ATOM 5329 C C . LEU B 1 228 ? -1.291 -39.688 1.043 1 49.47 228 LEU B C 1
ATOM 5331 O O . LEU B 1 228 ? -1.411 -40.719 0.408 1 49.47 228 LEU B O 1
ATOM 5335 N N . SER B 1 229 ? -1.354 -38.438 0.604 1 53.47 229 SER B N 1
ATOM 5336 C CA . SER B 1 229 ? -1.834 -38.312 -0.77 1 53.47 229 SER B CA 1
ATOM 5337 C C . SER B 1 229 ? -0.69 -38.438 -1.769 1 53.47 229 SER B C 1
ATOM 5339 O O . SER B 1 229 ? 0.478 -38.281 -1.408 1 53.47 229 SER B O 1
ATOM 5341 N N . VAL B 1 230 ? -0.928 -39 -2.891 1 50.56 230 VAL B N 1
ATOM 5342 C CA . VAL B 1 230 ? 0.031 -39.312 -3.941 1 50.56 230 VAL B CA 1
ATOM 5343 C C . VAL B 1 230 ? 0.781 -38.062 -4.363 1 50.56 230 VAL B C 1
ATOM 5345 O O . VAL B 1 230 ? 1.877 -38.125 -4.926 1 50.56 230 VAL B O 1
ATOM 5348 N N . GLY B 1 231 ? 0.45 -36.844 -3.73 1 56.06 231 GLY B N 1
ATOM 5349 C CA . GLY B 1 231 ? 1.276 -35.656 -3.9 1 56.06 231 GLY B CA 1
ATOM 5350 C C . GLY B 1 231 ? 1.145 -35.031 -5.277 1 56.06 231 GLY B C 1
ATOM 5351 O O . GLY B 1 231 ? 2.148 -34.688 -5.914 1 56.06 231 GLY B O 1
ATOM 5352 N N . GLY B 1 232 ? -0.036 -34.906 -5.91 1 62.94 232 GLY B N 1
ATOM 5353 C CA . GLY B 1 232 ? -0.186 -34.25 -7.199 1 62.94 232 GLY B CA 1
ATOM 5354 C C . GLY B 1 232 ? -0.338 -32.75 -7.082 1 62.94 232 GLY B C 1
ATOM 5355 O O . GLY B 1 232 ? -0.193 -32.188 -5.992 1 62.94 232 GLY B O 1
ATOM 5356 N N . LEU B 1 233 ? -0.292 -32.094 -8.164 1 67.19 233 LEU B N 1
ATOM 5357 C CA . LEU B 1 233 ? -0.385 -30.641 -8.258 1 67.19 233 LEU B CA 1
ATOM 5358 C C . LEU B 1 233 ? -1.607 -30.125 -7.5 1 67.19 233 LEU B C 1
ATOM 5360 O O . LEU B 1 233 ? -1.57 -29.047 -6.914 1 67.19 233 LEU B O 1
ATOM 5364 N N . SER B 1 234 ? -2.674 -30.906 -7.469 1 70.75 234 SER B N 1
ATOM 5365 C CA . SER B 1 234 ? -3.887 -30.484 -6.773 1 70.75 234 SER B CA 1
ATOM 5366 C C . SER B 1 234 ? -3.664 -30.406 -5.27 1 70.75 234 SER B C 1
ATOM 5368 O O . SER B 1 234 ? -4.145 -29.484 -4.609 1 70.75 234 SER B O 1
ATOM 5370 N N . GLU B 1 235 ? -2.914 -31.391 -4.836 1 73.75 235 GLU B N 1
ATOM 5371 C CA . GLU B 1 235 ? -2.611 -31.391 -3.408 1 73.75 235 GLU B CA 1
ATOM 5372 C C . GLU B 1 235 ? -1.721 -30.219 -3.031 1 73.75 235 GLU B C 1
ATOM 5374 O O . GLU B 1 235 ? -1.885 -29.625 -1.963 1 73.75 235 GLU B O 1
ATOM 5379 N N . LEU B 1 236 ? -0.87 -29.938 -3.896 1 76.81 236 LEU B N 1
ATOM 5380 C CA . LEU B 1 236 ? 0.019 -28.812 -3.648 1 76.81 236 LEU B CA 1
ATOM 5381 C C . LEU B 1 236 ? -0.758 -27.5 -3.641 1 76.81 236 LEU B C 1
ATOM 5383 O O . LEU B 1 236 ? -0.497 -26.625 -2.812 1 76.81 236 LEU B O 1
ATOM 5387 N N . LEU B 1 237 ? -1.62 -27.422 -4.535 1 81.19 237 LEU B N 1
ATOM 5388 C CA . LEU B 1 237 ? -2.459 -26.219 -4.594 1 81.19 237 LEU B CA 1
ATOM 5389 C C . LEU B 1 237 ? -3.297 -26.078 -3.328 1 81.19 237 LEU B C 1
ATOM 5391 O O . LEU B 1 237 ? -3.471 -24.984 -2.814 1 81.19 237 LEU B O 1
ATOM 5395 N N . GLU B 1 238 ? -3.73 -27.156 -2.867 1 81.56 238 GLU B N 1
ATOM 5396 C CA . GLU B 1 238 ? -4.516 -27.141 -1.638 1 81.56 238 GLU B CA 1
ATOM 5397 C C . GLU B 1 238 ? -3.658 -26.734 -0.443 1 81.56 238 GLU B C 1
ATOM 5399 O O . GLU B 1 238 ? -4.125 -26.016 0.447 1 81.56 238 GLU B O 1
ATOM 5404 N N . LEU B 1 239 ? -2.49 -27.203 -0.49 1 83.38 239 LEU B N 1
ATOM 5405 C CA . LEU B 1 239 ? -1.573 -26.844 0.584 1 83.38 239 LEU B CA 1
ATOM 5406 C C . LEU B 1 239 ? -1.271 -25.344 0.555 1 83.38 239 LEU B C 1
ATOM 5408 O O . LEU B 1 239 ? -1.22 -24.688 1.604 1 83.38 239 LEU B O 1
ATOM 5412 N N . LEU B 1 240 ? -1.059 -24.859 -0.636 1 87.88 240 LEU B N 1
ATOM 5413 C CA . LEU B 1 240 ? -0.804 -23.422 -0.783 1 87.88 240 LEU B CA 1
ATOM 5414 C C . LEU B 1 240 ? -2.008 -22.609 -0.328 1 87.88 240 LEU B C 1
ATOM 5416 O O . LEU B 1 240 ? -1.851 -21.562 0.305 1 87.88 240 LEU B O 1
ATOM 5420 N N . LEU B 1 241 ? -3.123 -23.125 -0.646 1 89.62 241 LEU B N 1
ATOM 5421 C CA . LEU B 1 241 ? -4.352 -22.453 -0.242 1 89.62 241 LEU B CA 1
ATOM 5422 C C . LEU B 1 241 ? -4.504 -22.469 1.275 1 89.62 241 LEU B C 1
ATOM 5424 O O . LEU B 1 241 ? -4.844 -21.453 1.879 1 89.62 241 LEU B O 1
ATOM 5428 N N . LEU B 1 242 ? -4.23 -23.578 1.845 1 89.19 242 LEU B N 1
ATOM 5429 C CA . LEU B 1 242 ? -4.281 -23.703 3.297 1 89.19 242 LEU B CA 1
ATOM 5430 C C . LEU B 1 242 ? -3.336 -22.703 3.963 1 89.19 242 LEU B C 1
ATOM 5432 O O . LEU B 1 242 ? -3.719 -22.016 4.91 1 89.19 242 LEU B O 1
ATOM 5436 N N . GLN B 1 243 ? -2.166 -22.609 3.441 1 91.38 243 GLN B N 1
ATOM 5437 C CA . GLN B 1 243 ? -1.166 -21.688 3.971 1 91.38 243 GLN B CA 1
ATOM 5438 C C . GLN B 1 243 ? -1.631 -20.25 3.846 1 91.38 243 GLN B C 1
ATOM 5440 O O . GLN B 1 243 ? -1.552 -19.484 4.809 1 91.38 243 GLN B O 1
ATOM 5445 N N . THR B 1 244 ? -2.072 -19.922 2.707 1 95.06 244 THR B N 1
ATOM 5446 C CA . THR B 1 244 ? -2.516 -18.562 2.434 1 95.06 244 THR B CA 1
ATOM 5447 C C . THR B 1 244 ? -3.691 -18.172 3.328 1 95.06 244 THR B C 1
ATOM 5449 O O . THR B 1 244 ? -3.662 -17.141 3.992 1 95.06 244 THR B O 1
ATOM 5452 N N . LEU B 1 245 ? -4.676 -19.016 3.371 1 95.5 245 LEU B N 1
ATOM 5453 C CA . LEU B 1 245 ? -5.891 -18.703 4.113 1 95.5 245 LEU B CA 1
ATOM 5454 C C . LEU B 1 245 ? -5.625 -18.688 5.613 1 95.5 245 LEU B C 1
ATOM 5456 O O . LEU B 1 245 ? -6.207 -17.875 6.344 1 95.5 245 LEU B O 1
ATOM 5460 N N . SER B 1 246 ? -4.75 -19.562 6.086 1 94.19 246 SER B N 1
ATOM 5461 C CA . SER B 1 246 ? -4.391 -19.547 7.5 1 94.19 246 SER B CA 1
ATOM 5462 C C . SER B 1 246 ? -3.717 -18.234 7.895 1 94.19 246 SER B C 1
ATOM 5464 O O . SER B 1 246 ? -4.051 -17.656 8.922 1 94.19 246 SER B O 1
ATOM 5466 N N . GLU B 1 247 ? -2.82 -17.859 7.047 1 95.12 247 GLU B N 1
ATOM 5467 C CA . GLU B 1 247 ? -2.107 -16.609 7.297 1 95.12 247 GLU B CA 1
ATOM 5468 C C . GLU B 1 247 ? -3.066 -15.422 7.34 1 95.12 247 GLU B C 1
ATOM 5470 O O . GLU B 1 247 ? -3.059 -14.641 8.289 1 95.12 247 GLU B O 1
ATOM 5475 N N . TYR B 1 248 ? -3.854 -15.297 6.387 1 96.31 248 TYR B N 1
ATOM 5476 C CA . TYR B 1 248 ? -4.691 -14.109 6.254 1 96.31 248 TYR B CA 1
ATOM 5477 C C . TYR B 1 248 ? -5.859 -14.156 7.234 1 96.31 248 TYR B C 1
ATOM 5479 O O . TYR B 1 248 ? -6.371 -13.117 7.645 1 96.31 248 TYR B O 1
ATOM 5487 N N . ASN B 1 249 ? -6.289 -15.367 7.609 1 96.56 249 ASN B N 1
ATOM 5488 C CA . ASN B 1 249 ? -7.266 -15.469 8.688 1 96.56 249 ASN B CA 1
ATOM 5489 C C . ASN B 1 249 ? -6.758 -14.805 9.969 1 96.56 249 ASN B C 1
ATOM 5491 O O . ASN B 1 249 ? -7.473 -14.016 10.586 1 96.56 249 ASN B O 1
ATOM 5495 N N . LEU B 1 250 ? -5.52 -15.102 10.344 1 94.94 250 LEU B N 1
ATOM 5496 C CA . LEU B 1 250 ? -4.914 -14.547 11.547 1 94.94 250 LEU B CA 1
ATOM 5497 C C . LEU B 1 250 ? -4.715 -13.039 11.406 1 94.94 250 LEU B C 1
ATOM 5499 O O . LEU B 1 250 ? -5.023 -12.281 12.328 1 94.94 250 LEU B O 1
ATOM 5503 N N . LYS B 1 251 ? -4.285 -12.602 10.227 1 96.5 251 LYS B N 1
ATOM 5504 C CA . LYS B 1 251 ? -4.012 -11.18 9.992 1 96.5 251 LYS B CA 1
ATOM 5505 C C . LYS B 1 251 ? -5.301 -10.367 10.016 1 96.5 251 LYS B C 1
ATOM 5507 O O . LYS B 1 251 ? -5.367 -9.312 10.656 1 96.5 251 LYS B O 1
ATOM 5512 N N . ILE B 1 252 ? -6.32 -10.805 9.32 1 96.75 252 ILE B N 1
ATOM 5513 C CA . ILE B 1 252 ? -7.582 -10.086 9.227 1 96.75 252 ILE B CA 1
ATOM 5514 C C . ILE B 1 252 ? -8.266 -10.07 10.594 1 96.75 252 ILE B C 1
ATOM 5516 O O . ILE B 1 252 ? -8.82 -9.055 11.008 1 96.75 252 ILE B O 1
ATOM 5520 N N . SER B 1 253 ? -8.18 -11.188 11.32 1 95.75 253 SER B N 1
ATOM 5521 C CA . SER B 1 253 ? -8.734 -11.242 12.672 1 95.75 253 SER B CA 1
ATOM 5522 C C . SER B 1 253 ? -8.07 -10.211 13.578 1 95.75 253 SER B C 1
ATOM 5524 O O . SER B 1 253 ? -8.742 -9.555 14.375 1 95.75 253 SER B O 1
ATOM 5526 N N . HIS B 1 254 ? -6.816 -10.133 13.484 1 94.44 254 HIS B N 1
ATOM 5527 C CA . HIS B 1 254 ? -6.074 -9.156 14.273 1 94.44 254 HIS B CA 1
ATOM 5528 C C . HIS B 1 254 ? -6.504 -7.734 13.938 1 94.44 254 HIS B C 1
ATOM 5530 O O . HIS B 1 254 ? -6.711 -6.918 14.836 1 94.44 254 HIS B O 1
ATOM 5536 N N . VAL B 1 255 ? -6.625 -7.426 12.664 1 94.56 255 VAL B N 1
ATOM 5537 C CA . VAL B 1 255 ? -7.02 -6.105 12.188 1 94.56 255 VAL B CA 1
ATOM 5538 C C . VAL B 1 255 ? -8.398 -5.746 12.734 1 94.56 255 VAL B C 1
ATOM 5540 O O . VAL B 1 255 ? -8.633 -4.605 13.148 1 94.56 255 VAL B O 1
ATOM 5543 N N . LEU B 1 256 ? -9.281 -6.691 12.75 1 93.38 256 LEU B N 1
ATOM 5544 C CA . LEU B 1 256 ? -10.641 -6.477 13.234 1 93.38 256 LEU B CA 1
ATOM 5545 C C . LEU B 1 256 ? -10.641 -6.141 14.727 1 93.38 256 LEU B C 1
ATOM 5547 O O . LEU B 1 256 ? -11.539 -5.457 15.211 1 93.38 256 LEU B O 1
ATOM 5551 N N . MET B 1 257 ? -9.586 -6.461 15.461 1 92.81 257 MET B N 1
ATOM 5552 C CA . MET B 1 257 ? -9.523 -6.262 16.906 1 92.81 257 MET B CA 1
ATOM 5553 C C . MET B 1 257 ? -8.82 -4.953 17.25 1 92.81 257 MET B C 1
ATOM 5555 O O . MET B 1 257 ? -8.875 -4.488 18.391 1 92.81 257 MET B O 1
ATOM 5559 N N . GLN B 1 258 ? -8.195 -4.398 16.266 1 93.06 258 GLN B N 1
ATOM 5560 C CA . GLN B 1 258 ? -7.496 -3.141 16.5 1 93.06 258 GLN B CA 1
ATOM 5561 C C . GLN B 1 258 ? -8.477 -1.986 16.672 1 93.06 258 GLN B C 1
ATOM 5563 O O . GLN B 1 258 ? -9.57 -2 16.109 1 93.06 258 GLN B O 1
ATOM 5568 N N . LYS B 1 259 ? -8.102 -0.997 17.422 1 90.56 259 LYS B N 1
ATOM 5569 C CA . LYS B 1 259 ? -8.977 0.126 17.734 1 90.56 259 LYS B CA 1
ATOM 5570 C C . LYS B 1 259 ? -9.211 1.006 16.516 1 90.56 259 LYS B C 1
ATOM 5572 O O . LYS B 1 259 ? -10.305 1.535 16.312 1 90.56 259 LYS B O 1
ATOM 5577 N N . GLN B 1 260 ? -8.195 1.218 15.734 1 92.94 260 GLN B N 1
ATOM 5578 C CA . GLN B 1 260 ? -8.289 2.043 14.531 1 92.94 260 GLN B CA 1
ATOM 5579 C C . GLN B 1 260 ? -7.391 1.501 13.422 1 92.94 260 GLN B C 1
ATOM 5581 O O . GLN B 1 260 ? -6.191 1.292 13.633 1 92.94 260 GLN B O 1
ATOM 5586 N N . VAL B 1 261 ? -8.055 1.274 12.336 1 95.31 261 VAL B N 1
ATOM 5587 C CA . VAL B 1 261 ? -7.324 0.87 11.141 1 95.31 261 VAL B CA 1
ATOM 5588 C C . VAL B 1 261 ? -7.812 1.675 9.938 1 95.31 261 VAL B C 1
ATOM 5590 O O . VAL B 1 261 ? -9 1.667 9.625 1 95.31 261 VAL B O 1
ATOM 5593 N N . HIS B 1 262 ? -6.871 2.385 9.344 1 95.69 262 HIS B N 1
ATOM 5594 C CA . HIS B 1 262 ? -7.223 3.145 8.148 1 95.69 262 HIS B CA 1
ATOM 5595 C C . HIS B 1 262 ? -7.68 2.223 7.023 1 95.69 262 HIS B C 1
ATOM 5597 O O . HIS B 1 262 ? -7.105 1.151 6.816 1 95.69 262 HIS B O 1
ATOM 5603 N N . PRO B 1 263 ? -8.688 2.564 6.277 1 96.38 263 PRO B N 1
ATOM 5604 C CA . PRO B 1 263 ? -9.188 1.694 5.211 1 96.38 263 PRO B CA 1
ATOM 5605 C C . PRO B 1 263 ? -8.125 1.373 4.164 1 96.38 263 PRO B C 1
ATOM 5607 O O . PRO B 1 263 ? -8.156 0.303 3.551 1 96.38 263 PRO B O 1
ATOM 5610 N N . GLU B 1 264 ? -7.211 2.295 3.9 1 95.56 264 GLU B N 1
ATOM 5611 C CA . GLU B 1 264 ? -6.145 2.039 2.938 1 95.56 264 GLU B CA 1
ATOM 5612 C C . GLU B 1 264 ? -5.281 0.857 3.369 1 95.56 264 GLU B C 1
ATOM 5614 O O . GLU B 1 264 ? -4.879 0.039 2.539 1 95.56 264 GLU B O 1
ATOM 5619 N N . GLN B 1 265 ? -4.961 0.732 4.602 1 94.56 265 GLN B N 1
ATOM 5620 C CA . GLN B 1 265 ? -4.176 -0.376 5.141 1 94.56 265 GLN B CA 1
ATOM 5621 C C . GLN B 1 265 ? -4.906 -1.704 4.961 1 94.56 265 GLN B C 1
ATOM 5623 O O . GLN B 1 265 ? -4.297 -2.705 4.574 1 94.56 265 GLN B O 1
ATOM 5628 N N . LEU B 1 266 ? -6.168 -1.666 5.281 1 96.94 266 LEU B N 1
ATOM 5629 C CA . LEU B 1 266 ? -6.977 -2.863 5.082 1 96.94 266 LEU B CA 1
ATOM 5630 C C . LEU B 1 266 ? -7.027 -3.246 3.605 1 96.94 266 LEU B C 1
ATOM 5632 O O . LEU B 1 266 ? -6.926 -4.426 3.262 1 96.94 266 LEU B O 1
ATOM 5636 N N . PHE B 1 267 ? -7.246 -2.277 2.773 1 97.12 267 PHE B N 1
ATOM 5637 C CA . PHE B 1 267 ? -7.305 -2.498 1.334 1 97.12 267 PHE B CA 1
ATOM 5638 C C . PHE B 1 267 ? -6.047 -3.197 0.842 1 97.12 267 PHE B C 1
ATOM 5640 O O . PHE B 1 267 ? -6.121 -4.176 0.095 1 97.12 267 PHE B O 1
ATOM 5647 N N . GLN B 1 268 ? -4.887 -2.723 1.232 1 95.62 268 GLN B N 1
ATOM 5648 C CA . GLN B 1 268 ? -3.611 -3.316 0.847 1 95.62 268 GLN B CA 1
ATOM 5649 C C . GLN B 1 268 ? -3.518 -4.77 1.308 1 95.62 268 GLN B C 1
ATOM 5651 O O . GLN B 1 268 ? -3.037 -5.629 0.568 1 95.62 268 GLN B O 1
ATOM 5656 N N . LEU B 1 269 ? -3.896 -5.027 2.523 1 96.5 269 LEU B N 1
ATOM 5657 C CA . LEU B 1 269 ? -3.908 -6.383 3.064 1 96.5 269 LEU B CA 1
ATOM 5658 C C . LEU B 1 269 ? -4.762 -7.305 2.199 1 96.5 269 LEU B C 1
ATOM 5660 O O . LEU B 1 269 ? -4.332 -8.406 1.851 1 96.5 269 LEU B O 1
ATOM 5664 N N . LEU B 1 270 ? -5.922 -6.805 1.847 1 97.75 270 LEU B N 1
ATOM 5665 C CA . LEU B 1 270 ? -6.863 -7.609 1.076 1 97.75 270 LEU B CA 1
ATOM 5666 C C . LEU B 1 270 ? -6.363 -7.812 -0.351 1 97.75 270 LEU B C 1
ATOM 5668 O O . LEU B 1 270 ? -6.613 -8.852 -0.959 1 97.75 270 LEU B O 1
ATOM 5672 N N . LEU B 1 271 ? -5.68 -6.781 -0.876 1 96.31 271 LEU B N 1
ATOM 5673 C CA . LEU B 1 271 ? -5.051 -6.938 -2.184 1 96.31 271 LEU B CA 1
ATOM 5674 C C . LEU B 1 271 ? -4.047 -8.086 -2.17 1 96.31 271 LEU B C 1
ATOM 5676 O O . LEU B 1 271 ? -3.979 -8.867 -3.123 1 96.31 271 LEU B O 1
ATOM 5680 N N . GLY B 1 272 ? -3.262 -8.141 -1.09 1 96 272 GLY B N 1
ATOM 5681 C CA . GLY B 1 272 ? -2.324 -9.242 -0.937 1 96 272 GLY B CA 1
ATOM 5682 C C . GLY B 1 272 ? -2.99 -10.609 -0.97 1 96 272 GLY B C 1
ATOM 5683 O O . GLY B 1 272 ? -2.508 -11.523 -1.638 1 96 272 GLY B O 1
ATOM 5684 N N . LEU B 1 273 ? -4.094 -10.688 -0.275 1 96.88 273 LEU B N 1
ATOM 5685 C CA . LEU B 1 273 ? -4.855 -11.93 -0.268 1 96.88 273 LEU B CA 1
ATOM 5686 C C . LEU B 1 273 ? -5.32 -12.297 -1.675 1 96.88 273 LEU B C 1
ATOM 5688 O O . LEU B 1 273 ? -5.152 -13.438 -2.115 1 96.88 273 LEU B O 1
ATOM 5692 N N . LEU B 1 274 ? -5.906 -11.312 -2.354 1 96.12 274 LEU B N 1
ATOM 5693 C CA . LEU B 1 274 ? -6.398 -11.555 -3.707 1 96.12 274 LEU B CA 1
ATOM 5694 C C . LEU B 1 274 ? -5.273 -12.039 -4.613 1 96.12 274 LEU B C 1
ATOM 5696 O O . LEU B 1 274 ? -5.453 -12.977 -5.387 1 96.12 274 LEU B O 1
ATOM 5700 N N . GLY B 1 275 ? -4.133 -11.414 -4.547 1 94 275 GLY B N 1
ATOM 5701 C CA . GLY B 1 275 ? -2.984 -11.828 -5.336 1 94 275 GLY B CA 1
ATOM 5702 C C . GLY B 1 275 ? -2.572 -13.266 -5.074 1 94 275 GLY B C 1
ATOM 5703 O O . GLY B 1 275 ? -2.277 -14.016 -6.008 1 94 275 GLY B O 1
ATOM 5704 N N . ARG B 1 276 ? -2.582 -13.68 -3.811 1 93.19 276 ARG B N 1
ATOM 5705 C CA . ARG B 1 276 ? -2.193 -15.039 -3.428 1 93.19 276 ARG B CA 1
ATOM 5706 C C . ARG B 1 276 ? -3.203 -16.062 -3.938 1 93.19 276 ARG B C 1
ATOM 5708 O O . ARG B 1 276 ? -2.844 -17.203 -4.234 1 93.19 276 ARG B O 1
ATOM 5715 N N . LEU B 1 277 ? -4.406 -15.648 -4.082 1 93.12 277 LEU B N 1
ATOM 5716 C CA . LEU B 1 277 ? -5.465 -16.547 -4.504 1 93.12 277 LEU B CA 1
ATOM 5717 C C . LEU B 1 277 ? -5.457 -16.734 -6.016 1 93.12 277 LEU B C 1
ATOM 5719 O O . LEU B 1 277 ? -6.223 -17.531 -6.555 1 93.12 277 LEU B O 1
ATOM 5723 N N . SER B 1 278 ? -4.609 -16.094 -6.652 1 87.5 278 SER B N 1
ATOM 5724 C CA . SER B 1 278 ? -4.574 -16.125 -8.109 1 87.5 278 SER B CA 1
ATOM 5725 C C . SER B 1 278 ? -4.121 -17.484 -8.625 1 87.5 278 SER B C 1
ATOM 5727 O O . SER B 1 278 ? -4.309 -17.797 -9.797 1 87.5 278 SER B O 1
ATOM 5729 N N . THR B 1 279 ? -3.598 -18.281 -7.793 1 83.88 279 THR B N 1
ATOM 5730 C CA . THR B 1 279 ? -3.092 -19.594 -8.195 1 83.88 279 THR B CA 1
ATOM 5731 C C . THR B 1 279 ? -4.238 -20.578 -8.375 1 83.88 279 THR B C 1
ATOM 5733 O O . THR B 1 279 ? -4.059 -21.656 -8.969 1 83.88 279 THR B O 1
ATOM 5736 N N . ILE B 1 280 ? -5.375 -20.25 -7.84 1 82.31 280 ILE B N 1
ATOM 5737 C CA . ILE B 1 280 ? -6.508 -21.156 -7.961 1 82.31 280 ILE B CA 1
ATOM 5738 C C . ILE B 1 280 ? -6.977 -21.203 -9.414 1 82.31 280 ILE B C 1
ATOM 5740 O O . ILE B 1 280 ? -7.258 -20.156 -10.016 1 82.31 280 ILE B O 1
ATOM 5744 N N . PRO B 1 281 ? -7.02 -22.359 -9.93 1 76.94 281 PRO B N 1
ATOM 5745 C CA . PRO B 1 281 ? -7.441 -22.469 -11.328 1 76.94 281 PRO B CA 1
ATOM 5746 C C . PRO B 1 281 ? -8.844 -21.922 -11.562 1 76.94 281 PRO B C 1
ATOM 5748 O O . PRO B 1 281 ? -9.727 -22.078 -10.711 1 76.94 281 PRO B O 1
ATOM 5751 N N . GLY B 1 282 ? -9.023 -21.234 -12.711 1 75.06 282 GLY B N 1
ATOM 5752 C CA . GLY B 1 282 ? -10.32 -20.703 -13.086 1 75.06 282 GLY B CA 1
ATOM 5753 C C . GLY B 1 282 ? -10.539 -19.266 -12.625 1 75.06 282 GLY B C 1
ATOM 5754 O O . GLY B 1 282 ? -11.586 -18.672 -12.891 1 75.06 282 GLY B O 1
ATOM 5755 N N . GLY B 1 283 ? -9.57 -18.859 -11.969 1 77.25 283 GLY B N 1
ATOM 5756 C CA . GLY B 1 283 ? -9.711 -17.516 -11.461 1 77.25 283 GLY B CA 1
ATOM 5757 C C . GLY B 1 283 ? -9.312 -16.453 -12.469 1 77.25 283 GLY B C 1
ATOM 5758 O O . GLY B 1 283 ? -8.789 -16.766 -13.539 1 77.25 283 GLY B O 1
ATOM 5759 N N . GLU B 1 284 ? -9.727 -15.281 -12.164 1 79.81 284 GLU B N 1
ATOM 5760 C CA . GLU B 1 284 ? -9.352 -14.133 -12.984 1 79.81 284 GLU B CA 1
ATOM 5761 C C . GLU B 1 284 ? -7.898 -13.734 -12.75 1 79.81 284 GLU B C 1
ATOM 5763 O O . GLU B 1 284 ? -7.289 -14.156 -11.766 1 79.81 284 GLU B O 1
ATOM 5768 N N . LYS B 1 285 ? -7.355 -13.086 -13.766 1 85.94 285 LYS B N 1
ATOM 5769 C CA . LYS B 1 285 ? -6.035 -12.469 -13.641 1 85.94 285 LYS B CA 1
ATOM 5770 C C . LYS B 1 285 ? -6.125 -11.133 -12.914 1 85.94 285 LYS B C 1
ATOM 5772 O O . LYS B 1 285 ? -6.445 -10.109 -13.531 1 85.94 285 LYS B O 1
ATOM 5777 N N . PRO B 1 286 ? -5.844 -11.125 -11.68 1 84.44 286 PRO B N 1
ATOM 5778 C CA . PRO B 1 286 ? -6.047 -9.891 -10.93 1 84.44 286 PRO B CA 1
ATOM 5779 C C . PRO B 1 286 ? -5.129 -8.758 -11.383 1 84.44 286 PRO B C 1
ATOM 5781 O O . PRO B 1 286 ? -5.48 -7.586 -11.266 1 84.44 286 PRO B O 1
ATOM 5784 N N . TRP B 1 287 ? -3.959 -9.039 -11.891 1 79.69 287 TRP B N 1
ATOM 5785 C CA . TRP B 1 287 ? -2.994 -8.016 -12.273 1 79.69 287 TRP B CA 1
ATOM 5786 C C . TRP B 1 287 ? -3.451 -7.277 -13.523 1 79.69 287 TRP B C 1
ATOM 5788 O O . TRP B 1 287 ? -2.918 -6.215 -13.859 1 79.69 287 TRP B O 1
ATOM 5798 N N . SER B 1 288 ? -4.379 -7.828 -14.164 1 83.06 288 SER B N 1
ATOM 5799 C CA . SER B 1 288 ? -4.902 -7.188 -15.367 1 83.06 288 SER B CA 1
ATOM 5800 C C . SER B 1 288 ? -6.062 -6.254 -15.039 1 83.06 288 SER B C 1
ATOM 5802 O O . SER B 1 288 ? -6.492 -5.469 -15.883 1 83.06 288 SER B O 1
ATOM 5804 N N . ARG B 1 289 ? -6.469 -6.332 -13.859 1 87.12 289 ARG B N 1
ATOM 5805 C CA . ARG B 1 289 ? -7.602 -5.508 -13.453 1 87.12 289 ARG B CA 1
ATOM 5806 C C . ARG B 1 289 ? -7.152 -4.098 -13.086 1 87.12 289 ARG B C 1
ATOM 5808 O O . ARG B 1 289 ? -6.16 -3.922 -12.375 1 87.12 289 ARG B O 1
ATOM 5815 N N . GLN B 1 290 ? -7.934 -3.137 -13.492 1 86.38 290 GLN B N 1
ATOM 5816 C CA . GLN B 1 290 ? -7.566 -1.744 -13.258 1 86.38 290 GLN B CA 1
ATOM 5817 C C . GLN B 1 290 ? -8.438 -1.117 -12.18 1 86.38 290 GLN B C 1
ATOM 5819 O O . GLN B 1 290 ? -8.164 -0.005 -11.719 1 86.38 290 GLN B O 1
ATOM 5824 N N . ASP B 1 291 ? -9.414 -1.819 -11.734 1 91.06 291 ASP B N 1
ATOM 5825 C CA . ASP B 1 291 ? -10.383 -1.234 -10.82 1 91.06 291 ASP B CA 1
ATOM 5826 C C . ASP B 1 291 ? -10.07 -1.604 -9.375 1 91.06 291 ASP B C 1
ATOM 5828 O O . ASP B 1 291 ? -10.859 -1.322 -8.469 1 91.06 291 ASP B O 1
ATOM 5832 N N . LEU B 1 292 ? -8.945 -2.268 -9.203 1 93.06 292 LEU B N 1
ATOM 5833 C CA . LEU B 1 292 ? -8.531 -2.646 -7.855 1 93.06 292 LEU B CA 1
ATOM 5834 C C . LEU B 1 292 ? -7.609 -1.591 -7.254 1 93.06 292 LEU B C 1
ATOM 5836 O O . LEU B 1 292 ? -6.473 -1.894 -6.875 1 93.06 292 LEU B O 1
ATOM 5840 N N . LEU B 1 293 ? -8.156 -0.361 -7.191 1 91.62 293 LEU B N 1
ATOM 5841 C CA . LEU B 1 293 ? -7.395 0.783 -6.699 1 91.62 293 LEU B CA 1
ATOM 5842 C C . LEU B 1 293 ? -8.141 1.492 -5.578 1 91.62 293 LEU B C 1
ATOM 5844 O O . LEU B 1 293 ? -9.359 1.679 -5.656 1 91.62 293 LEU B O 1
ATOM 5848 N N . TYR B 1 294 ? -7.383 1.831 -4.566 1 95.06 294 TYR B N 1
ATOM 5849 C CA . TYR B 1 294 ? -7.984 2.58 -3.467 1 95.06 294 TYR B CA 1
ATOM 5850 C C . TYR B 1 294 ? -7.977 4.074 -3.758 1 95.06 294 TYR B C 1
ATOM 5852 O O . TYR B 1 294 ? -6.922 4.66 -4.016 1 95.06 294 TYR B O 1
ATOM 5860 N N . THR B 1 295 ? -9.117 4.668 -3.666 1 94.19 295 THR B N 1
ATOM 5861 C CA . THR B 1 295 ? -9.289 6.113 -3.752 1 94.19 295 THR B CA 1
ATOM 5862 C C . THR B 1 295 ? -9.93 6.66 -2.479 1 94.19 295 THR B C 1
ATOM 5864 O O . THR B 1 295 ? -11.086 6.367 -2.189 1 94.19 295 THR B O 1
ATOM 5867 N N . HIS B 1 296 ? -9.211 7.523 -1.804 1 94.5 296 HIS B N 1
ATOM 5868 C CA . HIS B 1 296 ? -9.633 7.941 -0.473 1 94.5 296 HIS B CA 1
ATOM 5869 C C . HIS B 1 296 ? -10.922 8.758 -0.535 1 94.5 296 HIS B C 1
ATOM 5871 O O . HIS B 1 296 ? -11.781 8.641 0.347 1 94.5 296 HIS B O 1
ATOM 5877 N N . HIS B 1 297 ? -11.078 9.562 -1.542 1 92.56 297 HIS B N 1
ATOM 5878 C CA . HIS B 1 297 ? -12.242 10.43 -1.669 1 92.56 297 HIS B CA 1
ATOM 5879 C C . HIS B 1 297 ? -13.492 9.625 -1.99 1 92.56 297 HIS B C 1
ATOM 5881 O O . HIS B 1 297 ? -14.609 10.047 -1.659 1 92.56 297 HIS B O 1
ATOM 5887 N N . GLU B 1 298 ? -13.273 8.492 -2.682 1 92.75 298 GLU B N 1
ATOM 5888 C CA . GLU B 1 298 ? -14.359 7.586 -3.037 1 92.75 298 GLU B CA 1
ATOM 5889 C C . GLU B 1 298 ? -13.938 6.129 -2.857 1 92.75 298 GLU B C 1
ATOM 5891 O O . GLU B 1 298 ? -13.766 5.402 -3.836 1 92.75 298 GLU B O 1
ATOM 5896 N N . PRO B 1 299 ? -13.992 5.695 -1.643 1 95.06 299 PRO B N 1
ATOM 5897 C CA . PRO B 1 299 ? -13.438 4.371 -1.361 1 95.06 299 PRO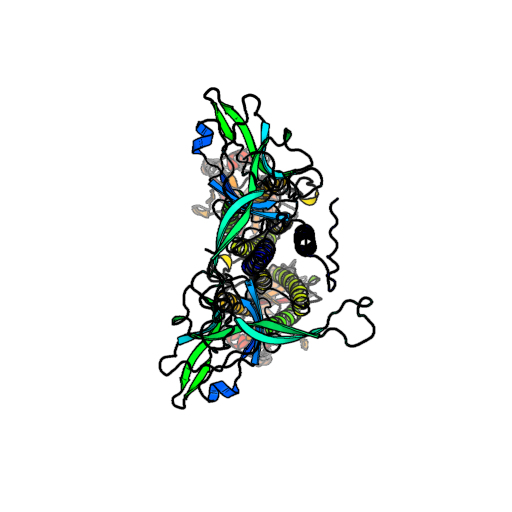 B CA 1
ATOM 5898 C C . PRO B 1 299 ? -14.312 3.24 -1.896 1 95.06 299 PRO B C 1
ATOM 5900 O O . PRO B 1 299 ? -13.844 2.109 -2.053 1 95.06 299 PRO B O 1
ATOM 5903 N N . HIS B 1 300 ? -15.578 3.506 -2.16 1 93.94 300 HIS B N 1
ATOM 5904 C CA . HIS B 1 300 ? -16.531 2.447 -2.484 1 93.94 300 HIS B CA 1
ATOM 5905 C C . HIS B 1 300 ? -16.156 1.755 -3.791 1 93.94 300 HIS B C 1
ATOM 5907 O O . HIS B 1 300 ? -16.297 0.535 -3.91 1 93.94 300 HIS B O 1
ATOM 5913 N N . ASN B 1 301 ? -15.648 2.467 -4.766 1 91.06 301 ASN B N 1
ATOM 5914 C CA . ASN B 1 301 ? -15.336 1.856 -6.051 1 91.06 301 ASN B CA 1
ATOM 5915 C C . ASN B 1 301 ? -14.273 0.772 -5.91 1 91.06 301 ASN B C 1
ATOM 5917 O O . ASN B 1 301 ? -14.453 -0.351 -6.383 1 91.06 301 ASN B O 1
ATOM 5921 N N . GLY B 1 302 ? -13.258 1.022 -5.285 1 94.44 302 GLY B N 1
ATOM 5922 C CA . GLY B 1 302 ? -12.195 0.05 -5.082 1 94.44 302 GLY B CA 1
ATOM 5923 C C . GLY B 1 302 ? -12.609 -1.113 -4.203 1 94.44 302 GLY B C 1
ATOM 5924 O O . GLY B 1 302 ? -12.328 -2.27 -4.516 1 94.44 302 GLY B O 1
ATOM 5925 N N . TYR B 1 303 ? -13.328 -0.848 -3.15 1 96.5 303 TYR B N 1
ATOM 5926 C CA . TYR B 1 303 ? -13.711 -1.877 -2.188 1 96.5 303 TYR B CA 1
ATOM 5927 C C . TYR B 1 303 ? -14.734 -2.834 -2.785 1 96.5 303 TYR B C 1
ATOM 5929 O O . TYR B 1 303 ? -14.656 -4.047 -2.572 1 96.5 303 TYR B O 1
ATOM 5937 N N . PHE B 1 304 ? -15.695 -2.289 -3.498 1 95.5 304 PHE B N 1
ATOM 5938 C CA . PHE B 1 304 ? -16.719 -3.15 -4.086 1 95.5 304 PHE B CA 1
ATOM 5939 C C . PHE B 1 304 ? -16.094 -4.129 -5.078 1 95.5 304 PHE B C 1
ATOM 5941 O O . PHE B 1 304 ? -16.375 -5.328 -5.031 1 95.5 304 PHE B O 1
ATOM 5948 N N . SER B 1 305 ? -15.211 -3.568 -5.895 1 95.25 305 SER B N 1
ATOM 5949 C CA . SER B 1 305 ? -14.516 -4.41 -6.863 1 95.25 305 SER B CA 1
ATOM 5950 C C . SER B 1 305 ? -13.648 -5.457 -6.164 1 95.25 305 SER B C 1
ATOM 5952 O O . SER B 1 305 ? -13.633 -6.625 -6.562 1 95.25 305 SER B O 1
ATOM 5954 N N . LEU B 1 306 ? -12.984 -5.043 -5.168 1 96.62 306 LEU B N 1
ATOM 5955 C CA . LEU B 1 306 ? -12.07 -5.918 -4.441 1 96.62 306 LEU B CA 1
ATOM 5956 C C . LEU B 1 306 ? -12.836 -7.039 -3.744 1 96.62 306 LEU B C 1
ATOM 5958 O O . LEU B 1 306 ? -12.469 -8.211 -3.859 1 96.62 306 LEU B O 1
ATOM 5962 N N . PHE B 1 307 ? -13.938 -6.742 -3.068 1 96.75 307 PHE B N 1
ATOM 5963 C CA . PHE B 1 307 ? -14.695 -7.758 -2.348 1 96.75 307 PHE B CA 1
ATOM 5964 C C . PHE B 1 307 ? -15.375 -8.719 -3.318 1 96.75 307 PHE B C 1
ATOM 5966 O O . PHE B 1 307 ? -15.453 -9.922 -3.055 1 96.75 307 PHE B O 1
ATOM 5973 N N . ALA B 1 308 ? -15.828 -8.18 -4.391 1 95.06 308 ALA B N 1
ATOM 5974 C CA . ALA B 1 308 ? -16.391 -9.047 -5.414 1 95.06 308 ALA B CA 1
ATOM 5975 C C . ALA B 1 308 ? -15.352 -10.039 -5.934 1 95.06 308 ALA B C 1
ATOM 5977 O O . ALA B 1 308 ? -15.633 -11.227 -6.078 1 95.06 308 ALA B O 1
ATOM 5978 N N . ALA B 1 309 ? -14.195 -9.562 -6.188 1 95.31 309 ALA B N 1
ATOM 5979 C CA . ALA B 1 309 ? -13.109 -10.406 -6.684 1 95.31 309 ALA B CA 1
ATOM 5980 C C . ALA B 1 309 ? -12.719 -11.461 -5.652 1 95.31 309 ALA B C 1
ATOM 5982 O O . ALA B 1 309 ? -12.5 -12.625 -6.004 1 95.31 309 ALA B O 1
ATOM 5983 N N . LEU B 1 310 ? -12.641 -11.055 -4.418 1 96.94 310 LEU B N 1
ATOM 5984 C CA . LEU B 1 310 ? -12.266 -11.969 -3.346 1 96.94 310 LEU B CA 1
ATOM 5985 C C . LEU B 1 310 ? -13.32 -13.062 -3.166 1 96.94 310 LEU B C 1
ATOM 5987 O O . LEU B 1 310 ? -12.977 -14.242 -3.023 1 96.94 310 LEU B O 1
ATOM 5991 N N . ARG B 1 311 ? -14.586 -12.664 -3.156 1 95.75 311 ARG B N 1
ATOM 5992 C CA . ARG B 1 311 ? -15.664 -13.633 -3.02 1 95.75 311 ARG B CA 1
ATOM 5993 C C . ARG B 1 311 ? -15.648 -14.641 -4.164 1 95.75 311 ARG B C 1
ATOM 5995 O O . ARG B 1 311 ? -15.797 -15.844 -3.943 1 95.75 311 ARG B O 1
ATOM 6002 N N . ARG B 1 312 ? -15.406 -14.156 -5.312 1 93.81 312 ARG B N 1
ATOM 6003 C CA . ARG B 1 312 ? -15.32 -15.031 -6.477 1 93.81 312 ARG B CA 1
ATOM 6004 C C . ARG B 1 312 ? -14.141 -16 -6.348 1 93.81 312 ARG B C 1
ATOM 6006 O O . ARG B 1 312 ? -14.281 -17.203 -6.594 1 93.81 312 ARG B O 1
ATOM 6013 N N . ALA B 1 313 ? -13.023 -15.469 -6.004 1 93.38 313 ALA B N 1
ATOM 6014 C CA . ALA B 1 313 ? -11.828 -16.297 -5.867 1 93.38 313 ALA B CA 1
ATOM 6015 C C . ALA B 1 313 ? -12.039 -17.391 -4.824 1 93.38 313 ALA B C 1
ATOM 6017 O O . ALA B 1 313 ? -11.617 -18.531 -5.02 1 93.38 313 ALA B O 1
ATOM 6018 N N . LEU B 1 314 ? -12.711 -17.047 -3.746 1 93.56 314 LEU B N 1
ATOM 6019 C CA . LEU B 1 314 ? -12.898 -17.969 -2.639 1 93.56 314 LEU B CA 1
ATOM 6020 C C . LEU B 1 314 ? -13.969 -19 -2.977 1 93.56 314 LEU B C 1
ATOM 6022 O O . LEU B 1 314 ? -14.07 -20.047 -2.311 1 93.56 314 LEU B O 1
ATOM 6026 N N . SER B 1 315 ? -14.734 -18.703 -3.975 1 90.94 315 SER B N 1
ATOM 6027 C CA . SER B 1 315 ? -15.789 -19.641 -4.367 1 90.94 315 SER B CA 1
ATOM 6028 C C . SER B 1 315 ? -15.266 -20.688 -5.336 1 90.94 315 SER B C 1
ATOM 6030 O O . SER B 1 315 ? -15.922 -21.719 -5.566 1 90.94 315 SER B O 1
ATOM 6032 N N . LEU B 1 316 ? -14.055 -20.438 -5.793 1 85.5 316 LEU B N 1
ATOM 6033 C CA . LEU B 1 316 ? -13.484 -21.359 -6.762 1 85.5 316 LEU B CA 1
ATOM 6034 C C . LEU B 1 316 ? -13.078 -22.672 -6.09 1 85.5 316 LEU B C 1
ATOM 6036 O O . LEU B 1 316 ? -12.609 -22.672 -4.949 1 85.5 316 LEU B O 1
ATOM 6040 N N . VAL B 1 317 ? -13.344 -23.812 -6.781 1 76.19 317 VAL B N 1
ATOM 6041 C CA . VAL B 1 317 ? -13.016 -25.125 -6.258 1 76.19 317 VAL B CA 1
ATOM 6042 C C . VAL B 1 317 ? -11.836 -25.719 -7.039 1 76.19 317 VAL B C 1
ATOM 6044 O O . VAL B 1 317 ? -11.797 -25.625 -8.266 1 76.19 317 VAL B O 1
ATOM 6047 N N . ILE B 1 318 ? -10.852 -26.062 -6.246 1 72.19 318 ILE B N 1
ATOM 6048 C CA . ILE B 1 318 ? -9.734 -26.766 -6.859 1 72.19 318 ILE B CA 1
ATOM 6049 C C . ILE B 1 318 ? -10.148 -28.203 -7.184 1 72.19 318 ILE B C 1
ATOM 6051 O O . ILE B 1 318 ? -10.477 -28.969 -6.281 1 72.19 318 ILE B O 1
ATOM 6055 N N . GLU B 1 319 ? -10.484 -28.438 -8.406 1 66.94 319 GLU B N 1
ATOM 6056 C CA . GLU B 1 319 ? -10.875 -29.781 -8.797 1 66.94 319 GLU B CA 1
ATOM 6057 C C . GLU B 1 319 ? -9.68 -30.578 -9.32 1 66.94 319 GLU B C 1
ATOM 6059 O O . GLU B 1 319 ? -8.992 -30.125 -10.242 1 66.94 319 GLU B O 1
ATOM 6064 N N . ALA B 1 320 ? -9.422 -31.594 -8.586 1 64.12 320 ALA B N 1
ATOM 6065 C CA . ALA B 1 320 ? -8.414 -32.5 -9.117 1 64.12 320 ALA B CA 1
ATOM 6066 C C . ALA B 1 320 ? -8.867 -33.125 -10.43 1 64.12 320 ALA B C 1
ATOM 6068 O O . ALA B 1 320 ? -10.047 -33.438 -10.602 1 64.12 320 ALA B O 1
ATOM 6069 N N . PRO B 1 321 ? -7.969 -33.094 -11.352 1 64.06 321 PRO B N 1
ATOM 6070 C CA . PRO B 1 321 ? -8.375 -33.719 -12.625 1 64.06 321 PRO B CA 1
ATOM 6071 C C . PRO B 1 321 ? -8.781 -35.188 -12.477 1 64.06 321 PRO B C 1
ATOM 6073 O O . PRO B 1 321 ? -9.609 -35.656 -13.242 1 64.06 321 PRO B O 1
ATOM 6076 N N . ALA B 1 322 ? -8.234 -35.875 -11.531 1 71.31 322 ALA B N 1
ATOM 6077 C CA . ALA B 1 322 ? -8.555 -37.281 -11.297 1 71.31 322 ALA B CA 1
ATOM 6078 C C . ALA B 1 322 ? -8.961 -37.5 -9.844 1 71.31 322 ALA B C 1
ATOM 6080 O O . ALA B 1 322 ? -8.422 -36.875 -8.93 1 71.31 322 ALA B O 1
ATOM 6081 N N . VAL B 1 323 ? -10.078 -38.219 -9.656 1 75.12 323 VAL B N 1
ATOM 6082 C CA . VAL B 1 323 ? -10.547 -38.531 -8.312 1 75.12 323 VAL B CA 1
ATOM 6083 C C . VAL B 1 323 ? -10.586 -40.031 -8.094 1 75.12 323 VAL B C 1
ATOM 6085 O O . VAL B 1 323 ? -11.008 -40.781 -8.977 1 75.12 323 VAL B O 1
ATOM 6088 N N . ALA B 1 324 ? -9.984 -40.438 -7 1 76.62 324 ALA B N 1
ATOM 6089 C CA . ALA B 1 324 ? -10.047 -41.844 -6.664 1 76.62 324 ALA B CA 1
ATOM 6090 C C . ALA B 1 324 ? -11.461 -42.25 -6.27 1 76.62 324 ALA B C 1
ATOM 6092 O O . ALA B 1 324 ? -12.133 -41.531 -5.516 1 76.62 324 ALA B O 1
ATOM 6093 N N . LEU B 1 325 ? -11.969 -43.312 -6.855 1 86.19 325 LEU B N 1
ATOM 6094 C CA . LEU B 1 325 ? -13.289 -43.844 -6.555 1 86.19 325 LEU B CA 1
ATOM 6095 C C . LEU B 1 325 ? -13.188 -45.094 -5.691 1 86.19 325 LEU B C 1
ATOM 6097 O O . LEU B 1 325 ? -12.734 -46.156 -6.164 1 86.19 325 LEU B O 1
ATOM 6101 N N . PRO B 1 326 ? -13.617 -44.969 -4.5 1 86.69 326 PRO B N 1
ATOM 6102 C CA . PRO B 1 326 ? -13.508 -46.156 -3.611 1 86.69 326 PRO B CA 1
ATOM 6103 C C . PRO B 1 326 ? -14.57 -47.219 -3.896 1 86.69 326 PRO B C 1
ATOM 6105 O O . PRO B 1 326 ? -15.766 -46.906 -3.83 1 86.69 326 PRO B O 1
ATOM 6108 N N . PHE B 1 327 ? -14.141 -48.438 -4.262 1 90.19 327 PHE B N 1
ATOM 6109 C CA . PHE B 1 327 ? -15.016 -49.594 -4.406 1 90.19 327 PHE B CA 1
ATOM 6110 C C . PHE B 1 327 ? -14.992 -50.438 -3.145 1 90.19 327 PHE B C 1
ATOM 6112 O O . PHE B 1 327 ? -13.922 -50.844 -2.688 1 90.19 327 PHE B O 1
ATOM 6119 N N . ILE B 1 328 ? -16.172 -50.656 -2.611 1 89.62 328 ILE B N 1
ATOM 6120 C CA . ILE B 1 328 ? -16.281 -51.438 -1.386 1 89.62 328 ILE B CA 1
ATOM 6121 C C . ILE B 1 328 ? -16.844 -52.812 -1.708 1 89.62 328 ILE B C 1
ATOM 6123 O O . ILE B 1 328 ? -17.844 -52.938 -2.426 1 89.62 328 ILE B O 1
ATOM 6127 N N . GLU B 1 329 ? -16.266 -53.812 -1.099 1 90.19 329 GLU B N 1
ATOM 6128 C CA . GLU B 1 329 ? -16.719 -55.188 -1.326 1 90.19 329 GLU B CA 1
ATOM 6129 C C . GLU B 1 329 ? -18 -55.5 -0.546 1 90.19 329 GLU B C 1
ATOM 6131 O O . GLU B 1 329 ? -18.078 -55.188 0.646 1 90.19 329 GLU B O 1
ATOM 6136 N N . ARG B 1 330 ? -19.031 -55.969 -1.232 1 88.19 330 ARG B N 1
ATOM 6137 C CA . ARG B 1 330 ? -20.312 -56.281 -0.604 1 88.19 330 ARG B CA 1
ATOM 6138 C C . ARG B 1 330 ? -20.578 -57.781 -0.631 1 88.19 330 ARG B C 1
ATOM 6140 O O . ARG B 1 330 ? -21.719 -58.219 -0.545 1 88.19 330 ARG B O 1
ATOM 6147 N N . GLY B 1 331 ? -19.594 -58.625 -0.761 1 85.56 331 GLY B N 1
ATOM 6148 C CA . GLY B 1 331 ? -19.75 -60.062 -0.78 1 85.56 331 GLY B CA 1
ATOM 6149 C C . GLY B 1 331 ? -19.766 -60.656 -2.182 1 85.56 331 GLY B C 1
ATOM 6150 O O . GLY B 1 331 ? -20.062 -59.938 -3.148 1 85.56 331 GLY B O 1
ATOM 6151 N N . ASP B 1 332 ? -19.453 -61.969 -2.283 1 84.31 332 ASP B N 1
ATOM 6152 C CA . ASP B 1 332 ? -19.469 -62.719 -3.521 1 84.31 332 ASP B CA 1
ATOM 6153 C C . ASP B 1 332 ? -18.641 -62.031 -4.609 1 84.31 332 ASP B C 1
ATOM 6155 O O . ASP B 1 332 ? -19.047 -62.031 -5.773 1 84.31 332 ASP B O 1
ATOM 6159 N N . ASN B 1 333 ? -17.625 -61.281 -4.207 1 89.19 333 ASN B N 1
ATOM 6160 C CA . ASN B 1 333 ? -16.688 -60.625 -5.113 1 89.19 333 ASN B CA 1
ATOM 6161 C C . ASN B 1 333 ? -17.375 -59.5 -5.887 1 89.19 333 ASN B C 1
ATOM 6163 O O . ASN B 1 333 ? -17.109 -59.312 -7.074 1 89.19 333 ASN B O 1
ATOM 6167 N N . ILE B 1 334 ? -18.391 -59 -5.297 1 92.56 334 ILE B N 1
ATOM 6168 C CA . ILE B 1 334 ? -19.047 -57.812 -5.855 1 92.56 334 ILE B CA 1
ATOM 6169 C C . ILE B 1 334 ? -18.594 -56.562 -5.113 1 92.56 334 ILE B C 1
ATOM 6171 O O . ILE B 1 334 ? -18.625 -56.531 -3.879 1 92.56 334 ILE B O 1
ATOM 6175 N N . TYR B 1 335 ? -18.141 -55.594 -5.812 1 95 335 TYR B N 1
ATOM 6176 C CA . TYR B 1 335 ? -17.672 -54.312 -5.285 1 95 335 TYR B CA 1
ATOM 6177 C C . TYR B 1 335 ? -18.594 -53.188 -5.715 1 95 335 TYR B C 1
ATOM 6179 O O . TYR B 1 335 ? -19.031 -53.125 -6.867 1 95 335 TYR B O 1
ATOM 6187 N N . LEU B 1 336 ? -18.875 -52.312 -4.855 1 94.5 336 LEU B N 1
ATOM 6188 C CA . LEU B 1 336 ? -19.797 -51.219 -5.145 1 94.5 336 LEU B CA 1
ATOM 6189 C C . LEU B 1 336 ? -19.125 -49.875 -4.914 1 94.5 336 LEU B C 1
ATOM 6191 O O . LEU B 1 336 ? -18.297 -49.75 -4.004 1 94.5 336 LEU B O 1
ATOM 6195 N N . CYS B 1 337 ? -19.359 -48.906 -5.789 1 94.06 337 CYS B N 1
ATOM 6196 C CA . CYS B 1 337 ? -18.969 -47.531 -5.664 1 94.06 337 CYS B CA 1
ATOM 6197 C C . CYS B 1 337 ? -20.172 -46.594 -5.906 1 94.06 337 CYS B C 1
ATOM 6199 O O . CYS B 1 337 ? -20.812 -46.688 -6.949 1 94.06 337 CYS B O 1
ATOM 6201 N N . GLN B 1 338 ? -20.406 -45.781 -4.977 1 90.88 338 GLN B N 1
ATOM 6202 C CA . GLN B 1 338 ? -21.547 -44.875 -5.117 1 90.88 338 GLN B CA 1
ATOM 6203 C C . GLN B 1 338 ? -21.281 -43.812 -6.195 1 90.88 338 GLN B C 1
ATOM 6205 O O . GLN B 1 338 ? -20.172 -43.25 -6.273 1 90.88 338 GLN B O 1
ATOM 6210 N N . ASN B 1 339 ? -22.281 -43.656 -7.062 1 88.5 339 ASN B N 1
ATOM 6211 C CA . ASN B 1 339 ? -22.188 -42.594 -8.07 1 88.5 339 ASN B CA 1
ATOM 6212 C C . ASN B 1 339 ? -22.469 -41.219 -7.469 1 88.5 339 ASN B C 1
ATOM 6214 O O . ASN B 1 339 ? -23.406 -41.062 -6.672 1 88.5 339 ASN B O 1
ATOM 6218 N N . ASP B 1 340 ? -21.578 -40.375 -7.699 1 80.94 340 ASP B N 1
ATOM 6219 C CA . ASP B 1 340 ? -21.75 -38.969 -7.316 1 80.94 340 ASP B CA 1
ATOM 6220 C C . ASP B 1 340 ? -21.75 -38.062 -8.547 1 80.94 340 ASP B C 1
ATOM 6222 O O . ASP B 1 340 ? -20.703 -37.844 -9.156 1 80.94 340 ASP B O 1
ATOM 6226 N N . SER B 1 341 ? -22.891 -37.531 -8.898 1 77.62 341 SER B N 1
ATOM 6227 C CA . SER B 1 341 ? -23.031 -36.688 -10.086 1 77.62 341 SER B CA 1
ATOM 6228 C C . SER B 1 341 ? -22.219 -35.406 -9.945 1 77.62 341 SER B C 1
ATOM 6230 O O . SER B 1 341 ? -21.844 -34.812 -10.953 1 77.62 341 SER B O 1
ATOM 6232 N N . GLN B 1 342 ? -21.875 -35.094 -8.766 1 68.5 342 GLN B N 1
ATOM 6233 C CA . GLN B 1 342 ? -21.141 -33.844 -8.531 1 68.5 342 GLN B CA 1
ATOM 6234 C C . GLN B 1 342 ? -19.703 -33.938 -9.023 1 68.5 342 GLN B C 1
ATOM 6236 O O . GLN B 1 342 ? -19.062 -32.938 -9.281 1 68.5 342 GLN B O 1
ATOM 6241 N N . LEU B 1 343 ? -19.312 -35.219 -9.172 1 74.56 343 LEU B N 1
ATOM 6242 C CA . LEU B 1 343 ? -17.922 -35.406 -9.562 1 74.56 343 LEU B CA 1
ATOM 6243 C C . LEU B 1 343 ? -17.75 -35.188 -11.062 1 74.56 343 LEU B C 1
ATOM 6245 O O . LEU B 1 343 ? -16.625 -34.938 -11.523 1 74.56 343 LEU B O 1
ATOM 6249 N N . ARG B 1 344 ? -18.734 -35.031 -11.766 1 76.12 344 ARG B N 1
ATOM 6250 C CA . ARG B 1 344 ? -18.703 -34.781 -13.203 1 76.12 344 ARG B CA 1
ATOM 6251 C C . ARG B 1 344 ? -17.594 -35.594 -13.867 1 76.12 344 ARG B C 1
ATOM 6253 O O . ARG B 1 344 ? -16.781 -35.031 -14.602 1 76.12 344 ARG B O 1
ATOM 6260 N N . LEU B 1 345 ? -17.688 -36.906 -13.711 1 81.38 345 LEU B N 1
ATOM 6261 C CA . LEU B 1 345 ? -16.656 -37.812 -14.25 1 81.38 345 LEU B CA 1
ATOM 6262 C C . LEU B 1 345 ? -16.891 -38.062 -15.734 1 81.38 345 LEU B C 1
ATOM 6264 O O . LEU B 1 345 ? -18.031 -38.219 -16.172 1 81.38 345 LEU B O 1
ATOM 6268 N N . GLU B 1 346 ? -15.836 -37.969 -16.469 1 79.62 346 GLU B N 1
ATOM 6269 C CA . GLU B 1 346 ? -15.906 -38.219 -17.891 1 79.62 346 GLU B CA 1
ATOM 6270 C C . GLU B 1 346 ? -15.43 -39.656 -18.203 1 79.62 346 GLU B C 1
ATOM 6272 O O . GLU B 1 346 ? -16.016 -40.344 -19.047 1 79.62 346 GLU B O 1
ATOM 6277 N N . LYS B 1 347 ? -14.367 -40.031 -17.516 1 85.81 347 LYS B N 1
ATOM 6278 C CA . LYS B 1 347 ? -13.773 -41.344 -17.781 1 85.81 347 LYS B CA 1
ATOM 6279 C C . LYS B 1 347 ? -13.469 -42.062 -16.484 1 85.81 347 LYS B C 1
ATOM 6281 O O . LYS B 1 347 ? -13.227 -41.438 -15.445 1 85.81 347 LYS B O 1
ATOM 6286 N N . LEU B 1 348 ? -13.609 -43.375 -16.594 1 91.12 348 LEU B N 1
ATOM 6287 C CA . LEU B 1 348 ? -13.227 -44.25 -15.492 1 91.12 348 LEU B CA 1
ATOM 6288 C C . LEU B 1 348 ? -12.008 -45.094 -15.852 1 91.12 348 LEU B C 1
ATOM 6290 O O . LEU B 1 348 ? -11.953 -45.688 -16.922 1 91.12 348 LEU B O 1
ATOM 6294 N N . ILE B 1 349 ? -11.07 -45 -14.945 1 90.94 349 ILE B N 1
ATOM 6295 C CA . ILE B 1 349 ? -9.844 -45.75 -15.188 1 90.94 349 ILE B CA 1
ATOM 6296 C C . ILE B 1 349 ? -9.625 -46.75 -14.047 1 90.94 349 ILE B C 1
ATOM 6298 O O . ILE B 1 349 ? -9.734 -46.406 -12.875 1 90.94 349 ILE B O 1
ATOM 6302 N N . PHE B 1 350 ? -9.344 -48 -14.422 1 92.44 350 PHE B N 1
ATOM 6303 C CA . PHE B 1 350 ? -9.008 -49.062 -13.461 1 92.44 350 PHE B CA 1
ATOM 6304 C C . PHE B 1 350 ? -7.508 -49.344 -13.477 1 92.44 350 PHE B C 1
ATOM 6306 O O . PHE B 1 350 ? -6.902 -49.438 -14.547 1 92.44 350 PHE B O 1
ATOM 6313 N N . THR B 1 351 ? -6.996 -49.312 -12.336 1 89.81 351 THR B N 1
ATOM 6314 C CA . THR B 1 351 ? -5.637 -49.844 -12.172 1 89.81 351 THR B CA 1
ATOM 6315 C C . THR B 1 351 ? -5.645 -51.188 -11.492 1 89.81 351 THR B C 1
ATOM 6317 O O . THR B 1 351 ? -6.195 -51.344 -10.398 1 89.81 351 THR B O 1
ATOM 6320 N N . VAL B 1 352 ? -5.004 -52.25 -12.188 1 91.56 352 VAL B N 1
ATOM 6321 C CA . VAL B 1 352 ? -5.09 -53.594 -11.688 1 91.56 352 VAL B CA 1
ATOM 6322 C C . VAL B 1 352 ? -3.691 -54.188 -11.562 1 91.56 352 VAL B C 1
ATOM 6324 O O . VAL B 1 352 ? -2.877 -54.094 -12.484 1 91.56 352 VAL B O 1
ATOM 6327 N N . SER B 1 353 ? -3.508 -54.719 -10.414 1 89.25 353 SER B N 1
ATOM 6328 C CA . SER B 1 353 ? -2.264 -55.438 -10.188 1 89.25 353 SER B CA 1
ATOM 6329 C C . SER B 1 353 ? -2.533 -56.812 -9.586 1 89.25 353 SER B C 1
ATOM 6331 O O . SER B 1 353 ? -3.467 -57 -8.797 1 89.25 353 SER B O 1
ATOM 6333 N N . SER B 1 354 ? -1.795 -57.844 -10.125 1 89.19 354 SER B N 1
ATOM 6334 C CA . SER B 1 354 ? -1.855 -59.219 -9.633 1 89.19 354 SER B CA 1
ATOM 6335 C C . SER B 1 354 ? -0.528 -59.938 -9.836 1 89.19 354 SER B C 1
ATOM 6337 O O . SER B 1 354 ? 0.392 -59.406 -10.453 1 89.19 354 SER B O 1
ATOM 6339 N N . LYS B 1 355 ? -0.458 -61.156 -9.344 1 87.19 355 LYS B N 1
ATOM 6340 C CA . LYS B 1 355 ? 0.747 -61.938 -9.531 1 87.19 355 LYS B CA 1
ATOM 6341 C C . LYS B 1 355 ? 0.816 -62.531 -10.945 1 87.19 355 LYS B C 1
ATOM 6343 O O . LYS B 1 355 ? 1.857 -63.031 -11.367 1 87.19 355 LYS B O 1
ATOM 6348 N N . LEU B 1 356 ? -0.246 -62.344 -11.625 1 89 356 LEU B N 1
ATOM 6349 C CA . LEU B 1 356 ? -0.258 -62.781 -13.016 1 89 356 LEU B CA 1
ATOM 6350 C C . LEU B 1 356 ? 0.535 -61.844 -13.906 1 89 356 LEU B C 1
ATOM 6352 O O . LEU B 1 356 ? 0.646 -60.656 -13.609 1 89 356 LEU B O 1
ATOM 6356 N N . PRO B 1 357 ? 1.107 -62.469 -14.914 1 88.69 357 PRO B N 1
ATOM 6357 C CA . PRO B 1 357 ? 1.791 -61.594 -15.867 1 88.69 357 PRO B CA 1
ATOM 6358 C C . PRO B 1 357 ? 0.87 -60.531 -16.453 1 88.69 357 PRO B C 1
ATOM 6360 O O . PRO B 1 357 ? -0.322 -60.781 -16.656 1 88.69 357 PRO B O 1
ATOM 6363 N N . SER B 1 358 ? 1.356 -59.406 -16.781 1 87.94 358 SER B N 1
ATOM 6364 C CA . SER B 1 358 ? 0.602 -58.281 -17.266 1 87.94 358 SER B CA 1
ATOM 6365 C C . SER B 1 358 ? -0.207 -58.625 -18.5 1 87.94 358 SER B C 1
ATOM 6367 O O . SER B 1 358 ? -1.346 -58.188 -18.656 1 87.94 358 SER B O 1
ATOM 6369 N N . GLU B 1 359 ? 0.4 -59.375 -19.344 1 87.25 359 GLU B N 1
ATOM 6370 C CA . GLU B 1 359 ? -0.283 -59.75 -20.578 1 87.25 359 GLU B CA 1
ATOM 6371 C C . GLU B 1 359 ? -1.519 -60.594 -20.281 1 87.25 359 GLU B C 1
ATOM 6373 O O . GLU B 1 359 ? -2.543 -60.469 -20.953 1 87.25 359 GLU B O 1
ATOM 6378 N N . THR B 1 360 ? -1.352 -61.438 -19.312 1 91.12 360 THR B N 1
ATOM 6379 C CA . THR B 1 360 ? -2.479 -62.25 -18.922 1 91.12 360 THR B CA 1
ATOM 6380 C C . THR B 1 360 ? -3.584 -61.406 -18.297 1 91.12 360 THR B C 1
ATOM 6382 O O . THR B 1 360 ? -4.766 -61.594 -18.594 1 91.12 360 THR B O 1
ATOM 6385 N N . ILE B 1 361 ? -3.191 -60.469 -17.578 1 92.25 361 ILE B N 1
ATOM 6386 C CA . ILE B 1 361 ? -4.156 -59.594 -16.922 1 92.25 361 ILE B CA 1
ATOM 6387 C C . ILE B 1 361 ? -4.922 -58.781 -17.984 1 92.25 361 ILE B C 1
ATOM 6389 O O . ILE B 1 361 ? -6.133 -58.594 -17.859 1 92.25 361 ILE B O 1
ATOM 6393 N N . ARG B 1 362 ? -4.348 -58.375 -18.969 1 92.06 362 ARG B N 1
ATOM 6394 C CA . ARG B 1 362 ? -4.934 -57.531 -20 1 92.06 362 ARG B CA 1
ATOM 6395 C C . ARG B 1 362 ? -6.105 -58.219 -20.672 1 92.06 362 ARG B C 1
ATOM 6397 O O . ARG B 1 362 ? -7.105 -57.594 -21.016 1 92.06 362 ARG B O 1
ATOM 6404 N N . THR B 1 363 ? -5.922 -59.5 -20.812 1 91 363 THR B N 1
ATOM 6405 C CA . THR B 1 363 ? -6.969 -60.219 -21.516 1 91 363 THR B CA 1
ATOM 6406 C C . THR B 1 363 ? -7.922 -60.875 -20.516 1 91 363 THR B C 1
ATOM 6408 O O . THR B 1 363 ? -9.133 -60.906 -20.734 1 91 363 THR B O 1
ATOM 6411 N N . TYR B 1 364 ? -7.391 -61.344 -19.5 1 91.69 364 TYR B N 1
ATOM 6412 C CA . TYR B 1 364 ? -8.133 -62.156 -18.547 1 91.69 364 TYR B CA 1
ATOM 6413 C C . TYR B 1 364 ? -9.039 -61.281 -17.672 1 91.69 364 TYR B C 1
ATOM 6415 O O . TYR B 1 364 ? -10.188 -61.656 -17.406 1 91.69 364 TYR B O 1
ATOM 6423 N N . PHE B 1 365 ? -8.672 -60.188 -17.344 1 93.94 365 PHE B N 1
ATOM 6424 C CA . PHE B 1 365 ? -9.414 -59.375 -16.391 1 93.94 365 PHE B CA 1
ATOM 6425 C C . PHE B 1 365 ? -10.719 -58.875 -17 1 93.94 365 PHE B C 1
ATOM 6427 O O . PHE B 1 365 ? -11.789 -59.031 -16.422 1 93.94 365 PHE B O 1
ATOM 6434 N N . PRO B 1 366 ? -10.648 -58.25 -18.141 1 93.31 366 PRO B N 1
ATOM 6435 C CA . PRO B 1 366 ? -11.922 -57.812 -18.734 1 93.31 366 PRO B CA 1
ATOM 6436 C C . PRO B 1 366 ? -12.898 -58.969 -18.938 1 93.31 366 PRO B C 1
ATOM 6438 O O . PRO B 1 366 ? -14.117 -58.781 -18.844 1 93.31 366 PRO B O 1
ATOM 6441 N N . ALA B 1 367 ? -12.344 -60.156 -19.172 1 90.75 367 ALA B N 1
ATOM 6442 C CA . ALA B 1 367 ? -13.18 -61.312 -19.453 1 90.75 367 ALA B CA 1
ATOM 6443 C C . ALA B 1 367 ? -13.797 -61.875 -18.172 1 90.75 367 ALA B C 1
ATOM 6445 O O . ALA B 1 367 ? -14.875 -62.469 -18.203 1 90.75 367 ALA B O 1
ATOM 6446 N N . GLN B 1 368 ? -13.102 -61.688 -17.156 1 91.06 368 GLN B N 1
ATOM 6447 C CA . GLN B 1 368 ? -13.547 -62.312 -15.898 1 91.06 368 GLN B CA 1
ATOM 6448 C C . GLN B 1 368 ? -14.203 -61.25 -14.992 1 91.06 368 GLN B C 1
ATOM 6450 O O . GLN B 1 368 ? -14.43 -61.531 -13.805 1 91.06 368 GLN B O 1
ATOM 6455 N N . THR B 1 369 ? -14.438 -60.094 -15.539 1 93.44 369 THR B N 1
ATOM 6456 C CA . THR B 1 369 ? -15.047 -59.031 -14.734 1 93.44 369 THR B CA 1
ATOM 6457 C C . THR B 1 369 ? -16.281 -58.469 -15.43 1 93.44 369 THR B C 1
ATOM 6459 O O . THR B 1 369 ? -16.328 -58.406 -16.656 1 93.44 369 THR B O 1
ATOM 6462 N N . LYS B 1 370 ? -17.281 -58.156 -14.68 1 93.81 370 LYS B N 1
ATOM 6463 C CA . LYS B 1 370 ? -18.5 -57.5 -15.172 1 93.81 370 LYS B CA 1
ATOM 6464 C C . LYS B 1 370 ? -18.734 -56.156 -14.461 1 93.81 370 LYS B C 1
ATOM 6466 O O . LYS B 1 370 ? -18.734 -56.094 -13.234 1 93.81 370 LYS B O 1
ATOM 6471 N N . LEU B 1 371 ? -18.75 -55.125 -15.227 1 95.44 371 LEU B N 1
ATOM 6472 C CA . LEU B 1 371 ? -18.984 -53.781 -14.734 1 95.44 371 LEU B CA 1
ATOM 6473 C C . LEU B 1 371 ? -20.344 -53.281 -15.203 1 95.44 371 LEU B C 1
ATOM 6475 O O . LEU B 1 371 ? -20.688 -53.406 -16.375 1 95.44 371 LEU B O 1
ATOM 6479 N N . GLY B 1 372 ? -21.188 -52.75 -14.336 1 94.62 372 GLY B N 1
ATOM 6480 C CA . GLY B 1 372 ? -22.516 -52.25 -14.68 1 94.62 372 GLY B CA 1
ATOM 6481 C C . GLY B 1 372 ? -23.219 -51.594 -13.516 1 94.62 372 GLY B C 1
ATOM 6482 O O . GLY B 1 372 ? -22.625 -51.375 -12.453 1 94.62 372 GLY B O 1
ATOM 6483 N N . PRO B 1 373 ? -24.453 -51.094 -13.797 1 94.88 373 PRO B N 1
ATOM 6484 C CA . PRO B 1 373 ? -25.25 -50.531 -12.703 1 94.88 373 PRO B CA 1
ATOM 6485 C C . PRO B 1 373 ? -25.594 -51.562 -11.633 1 94.88 373 PRO B C 1
ATOM 6487 O O . PRO B 1 373 ? -25.781 -52.75 -11.945 1 94.88 373 PRO B O 1
ATOM 6490 N N . VAL B 1 374 ? -25.672 -51.062 -10.469 1 93.88 374 VAL B N 1
ATOM 6491 C CA . VAL B 1 374 ? -25.922 -51.938 -9.328 1 93.88 374 VAL B CA 1
ATOM 6492 C C . VAL B 1 374 ? -27.234 -52.688 -9.547 1 93.88 374 VAL B C 1
ATOM 6494 O O . VAL B 1 374 ? -27.359 -53.875 -9.148 1 93.88 374 VAL B O 1
ATOM 6497 N N . GLU B 1 375 ? -28.125 -52.125 -10.211 1 92.56 375 GLU B N 1
ATOM 6498 C CA . GLU B 1 375 ? -29.453 -52.719 -10.414 1 92.56 375 GLU B CA 1
ATOM 6499 C C . GLU B 1 375 ? -29.391 -53.906 -11.383 1 92.56 375 GLU B C 1
ATOM 6501 O O . GLU B 1 375 ? -30.234 -54.812 -11.328 1 92.56 375 GLU B O 1
ATOM 6506 N N . LYS B 1 376 ? -28.406 -53.969 -12.148 1 93.44 376 LYS B N 1
ATOM 6507 C CA . LYS B 1 376 ? -28.391 -54.969 -13.219 1 93.44 376 LYS B CA 1
ATOM 6508 C C . LYS B 1 376 ? -27.234 -55.938 -13.039 1 93.44 376 LYS B C 1
ATOM 6510 O O . LYS B 1 376 ? -27.062 -56.875 -13.836 1 93.44 376 LYS B O 1
ATOM 6515 N N . ILE B 1 377 ? -26.484 -55.75 -12.008 1 93.19 377 ILE B N 1
ATOM 6516 C CA . ILE B 1 377 ? -25.234 -56.5 -11.898 1 93.19 377 ILE B CA 1
ATOM 6517 C C . ILE B 1 377 ? -25.547 -57.969 -11.711 1 93.19 377 ILE B C 1
ATOM 6519 O O . ILE B 1 377 ? -24.891 -58.844 -12.305 1 93.19 377 ILE B O 1
ATOM 6523 N N . VAL B 1 378 ? -26.547 -58.375 -11.023 1 91 378 VAL B N 1
ATOM 6524 C CA . VAL B 1 378 ? -26.906 -59.75 -10.766 1 91 378 VAL B CA 1
ATOM 6525 C C . VAL B 1 378 ? -27.391 -60.406 -12.055 1 91 378 VAL B C 1
ATOM 6527 O O . VAL B 1 378 ? -27.031 -61.531 -12.367 1 91 378 VAL B O 1
ATOM 6530 N N . GLN B 1 379 ? -28.188 -59.688 -12.734 1 92.69 379 GLN B N 1
ATOM 6531 C CA . GLN B 1 379 ? -28.688 -60.188 -14.008 1 92.69 379 GLN B CA 1
ATOM 6532 C C . GLN B 1 379 ? -27.547 -60.438 -14.992 1 92.69 379 GLN B C 1
ATOM 6534 O O . GLN B 1 379 ? -27.562 -61.438 -15.719 1 92.69 379 GLN B O 1
ATOM 6539 N N . LEU B 1 380 ? -26.609 -59.5 -14.969 1 92.06 380 LEU B N 1
ATOM 6540 C CA . LEU B 1 380 ? -25.453 -59.625 -15.852 1 92.06 380 LEU B CA 1
ATOM 6541 C C . LEU B 1 380 ? -24.656 -60.906 -15.516 1 92.06 380 LEU B C 1
ATOM 6543 O O . LEU B 1 380 ? -24.172 -61.594 -16.406 1 92.06 380 LEU B O 1
ATOM 6547 N N . ILE B 1 381 ? -24.562 -61.219 -14.281 1 89.94 381 ILE B N 1
ATOM 6548 C CA . ILE B 1 381 ? -23.828 -62.375 -13.812 1 89.94 381 ILE B CA 1
ATOM 6549 C C . ILE B 1 381 ? -24.594 -63.656 -14.164 1 89.94 381 ILE B C 1
ATOM 6551 O O . ILE B 1 381 ? -24.031 -64.562 -14.75 1 89.94 381 ILE B O 1
ATOM 6555 N N . ASP B 1 382 ? -25.875 -63.688 -13.883 1 89.19 382 ASP B N 1
ATOM 6556 C CA . ASP B 1 382 ? -26.703 -64.875 -14.031 1 89.19 382 ASP B CA 1
ATOM 6557 C C . ASP B 1 382 ? -26.844 -65.25 -15.508 1 89.19 382 ASP B C 1
ATOM 6559 O O . ASP B 1 382 ? -26.812 -66.438 -15.852 1 89.19 382 ASP B O 1
ATOM 6563 N N . LEU B 1 383 ? -26.984 -64.312 -16.297 1 90.69 383 LEU B N 1
ATOM 6564 C CA . LEU B 1 383 ? -27.219 -64.562 -17.703 1 90.69 383 LEU B CA 1
ATOM 6565 C C . LEU B 1 383 ? -25.922 -64.5 -18.5 1 90.69 383 LEU B C 1
ATOM 6567 O O . LEU B 1 383 ? -25.938 -64.625 -19.719 1 90.69 383 LEU B O 1
ATOM 6571 N N . GLN B 1 384 ? -24.828 -64.312 -17.828 1 87.31 384 GLN B N 1
ATOM 6572 C CA . GLN B 1 384 ? -23.5 -64.25 -18.453 1 87.31 384 GLN B CA 1
ATOM 6573 C C . GLN B 1 384 ? -23.469 -63.188 -19.562 1 87.31 384 GLN B C 1
ATOM 6575 O O . GLN B 1 384 ? -22.938 -63.469 -20.656 1 87.31 384 GLN B O 1
ATOM 6580 N N . LEU B 1 385 ? -24.172 -62.094 -19.359 1 89.44 385 LEU B N 1
ATOM 6581 C CA . LEU B 1 385 ? -24.172 -61 -20.312 1 89.44 385 LEU B CA 1
ATOM 6582 C C . LEU B 1 385 ? -22.953 -60.094 -20.109 1 89.44 385 LEU B C 1
ATOM 6584 O O . LEU B 1 385 ? -22.422 -60 -19 1 89.44 385 LEU B O 1
ATOM 6588 N N . PRO B 1 386 ? -22.5 -59.531 -21.219 1 89.44 386 PRO B N 1
ATOM 6589 C CA . PRO B 1 386 ? -21.359 -58.625 -21.078 1 89.44 386 PRO B CA 1
ATOM 6590 C C . PRO B 1 386 ? -21.719 -57.312 -20.375 1 89.44 386 PRO B C 1
ATOM 6592 O O . PRO B 1 386 ? -22.828 -56.812 -20.547 1 89.44 386 PRO B O 1
ATOM 6595 N N . GLY B 1 387 ? -20.859 -56.844 -19.453 1 92.75 387 GLY B N 1
ATOM 6596 C CA . GLY B 1 387 ? -21 -55.5 -18.859 1 92.75 387 GLY B CA 1
ATOM 6597 C C . GLY B 1 387 ? -20.359 -54.438 -19.703 1 92.75 387 GLY B C 1
ATOM 6598 O O . GLY B 1 387 ? -20.188 -54.594 -20.906 1 92.75 387 GLY B O 1
ATOM 6599 N N . ALA B 1 388 ? -20.062 -53.312 -19 1 94.56 388 ALA B N 1
ATOM 6600 C CA . ALA B 1 388 ? -19.359 -52.25 -19.703 1 94.56 388 ALA B CA 1
ATOM 6601 C C . ALA B 1 388 ? -17.969 -52.688 -20.125 1 94.56 388 ALA B C 1
ATOM 6603 O O . ALA B 1 388 ? -17.25 -53.344 -19.359 1 94.56 388 ALA B O 1
ATOM 6604 N N . ARG B 1 389 ? -17.578 -52.281 -21.266 1 94 389 ARG B N 1
ATOM 6605 C CA . ARG B 1 389 ? -16.328 -52.781 -21.844 1 94 389 ARG B CA 1
ATOM 6606 C C . ARG B 1 389 ? -15.125 -52.031 -21.25 1 94 389 ARG B C 1
ATOM 6608 O O . ARG B 1 389 ? -15.141 -50.812 -21.141 1 94 389 ARG B O 1
ATOM 6615 N N . MET B 1 390 ? -14.195 -52.875 -20.828 1 93.81 390 MET B N 1
ATOM 6616 C CA . MET B 1 390 ? -12.922 -52.344 -20.359 1 93.81 390 MET B CA 1
ATOM 6617 C C . MET B 1 390 ? -11.836 -52.5 -21.406 1 93.81 390 MET B C 1
ATOM 6619 O O . MET B 1 390 ? -11.602 -53.625 -21.875 1 93.81 390 MET B O 1
ATOM 6623 N N . ILE B 1 391 ? -11.195 -51.406 -21.719 1 93.38 391 ILE B N 1
ATOM 6624 C CA . ILE B 1 391 ? -10.164 -51.438 -22.75 1 93.38 391 ILE B CA 1
ATOM 6625 C C . ILE B 1 391 ? -8.789 -51.219 -22.109 1 93.38 391 ILE B C 1
ATOM 6627 O O . ILE B 1 391 ? -8.578 -50.219 -21.406 1 93.38 391 ILE B O 1
ATOM 6631 N N . PRO B 1 392 ? -7.957 -52.25 -22.266 1 91.44 392 PRO B N 1
ATOM 6632 C CA . PRO B 1 392 ? -6.613 -52.062 -21.719 1 91.44 392 PRO B CA 1
ATOM 6633 C C . PRO B 1 392 ? -5.891 -50.844 -22.344 1 91.44 392 PRO B C 1
ATOM 6635 O O . PRO B 1 392 ? -6.008 -50.625 -23.547 1 91.44 392 PRO B O 1
ATOM 6638 N N . MET B 1 393 ? -5.32 -50.125 -21.406 1 84.31 393 MET B N 1
ATOM 6639 C CA . MET B 1 393 ? -4.566 -48.969 -21.844 1 84.31 393 MET B CA 1
ATOM 6640 C C . MET B 1 393 ? -3.088 -49.281 -22 1 84.31 393 MET B C 1
ATOM 6642 O O . MET B 1 393 ? -2.564 -50.156 -21.297 1 84.31 393 MET B O 1
ATOM 6646 N N . SER B 1 394 ? -2.557 -48.625 -22.938 1 72.44 394 SER B N 1
ATOM 6647 C CA . SER B 1 394 ? -1.143 -48.875 -23.188 1 72.44 394 SER B CA 1
ATOM 6648 C C . SER B 1 394 ? -0.259 -48.125 -22.188 1 72.44 394 SER B C 1
ATOM 6650 O O . SER B 1 394 ? 0.809 -48.625 -21.812 1 72.44 394 SER B O 1
ATOM 6652 N N . SER B 1 395 ? -0.66 -46.938 -21.766 1 64.75 395 SER B N 1
ATOM 6653 C CA . SER B 1 395 ? 0.095 -46.094 -20.828 1 64.75 395 SER B CA 1
ATOM 6654 C C . SER B 1 395 ? -0.801 -45.594 -19.703 1 64.75 395 SER B C 1
ATOM 6656 O O . SER B 1 395 ? -2.016 -45.469 -19.875 1 64.75 395 SER B O 1
ATOM 6658 N N . PRO B 1 396 ? -0.107 -45.531 -18.531 1 66 396 PRO B N 1
ATOM 6659 C CA . PRO B 1 396 ? -0.887 -44.906 -17.453 1 66 396 PRO B CA 1
ATOM 6660 C C . PRO B 1 396 ? -1.384 -43.5 -17.812 1 66 396 PRO B C 1
ATOM 6662 O O . PRO B 1 396 ? -0.654 -42.719 -18.438 1 66 396 PRO B O 1
ATOM 6665 N N . PRO B 1 397 ? -2.705 -43.375 -17.672 1 65.12 397 PRO B N 1
ATOM 6666 C CA . PRO B 1 397 ? -3.242 -42.031 -18 1 65.12 397 PRO B CA 1
ATOM 6667 C C . PRO B 1 397 ? -2.604 -40.906 -17.172 1 65.12 397 PRO B C 1
ATOM 6669 O O . PRO B 1 397 ? -2.137 -41.156 -16.062 1 65.12 397 PRO B O 1
ATOM 6672 N N . ARG B 1 398 ? -2.756 -39.75 -17.859 1 60.03 398 ARG B N 1
ATOM 6673 C CA . ARG B 1 398 ? -2.291 -38.562 -17.188 1 60.03 398 ARG B CA 1
ATOM 6674 C C . ARG B 1 398 ? -3.127 -38.25 -15.938 1 60.03 398 ARG B C 1
ATOM 6676 O O . ARG B 1 398 ? -4.266 -38.719 -15.828 1 60.03 398 ARG B O 1
ATOM 6683 N N . TYR B 1 399 ? -2.574 -37.969 -14.781 1 62.91 399 TYR B N 1
ATOM 6684 C CA . TYR B 1 399 ? -3.213 -37.469 -13.562 1 62.91 399 TYR B CA 1
ATOM 6685 C C . TYR B 1 399 ? -3.467 -38.594 -12.578 1 62.91 399 TYR B C 1
ATOM 6687 O O . TYR B 1 399 ? -3.982 -38.375 -11.484 1 62.91 399 TYR B O 1
ATOM 6695 N N . ILE B 1 400 ? -3.311 -39.875 -13.18 1 69.06 400 ILE B N 1
ATOM 6696 C CA . ILE B 1 400 ? -3.451 -41 -12.266 1 69.06 400 ILE B CA 1
ATOM 6697 C C . ILE B 1 400 ? -2.086 -41.375 -11.695 1 69.06 400 ILE B C 1
ATOM 6699 O O . ILE B 1 400 ? -1.094 -41.438 -12.422 1 69.06 400 ILE B O 1
ATOM 6703 N N . PRO B 1 401 ? -2.158 -41.5 -10.375 1 63.5 401 PRO B N 1
ATOM 6704 C CA . PRO B 1 401 ? -0.891 -41.938 -9.781 1 63.5 401 PRO B CA 1
ATOM 6705 C C . PRO B 1 401 ? -0.337 -43.219 -10.438 1 63.5 401 PRO B C 1
ATOM 6707 O O . PRO B 1 401 ? -1.104 -44.031 -10.938 1 63.5 401 PRO B O 1
ATOM 6710 N N . TYR B 1 402 ? 0.98 -43.281 -10.445 1 58.94 402 TYR B N 1
ATOM 6711 C CA . TYR B 1 402 ? 1.632 -44.469 -10.99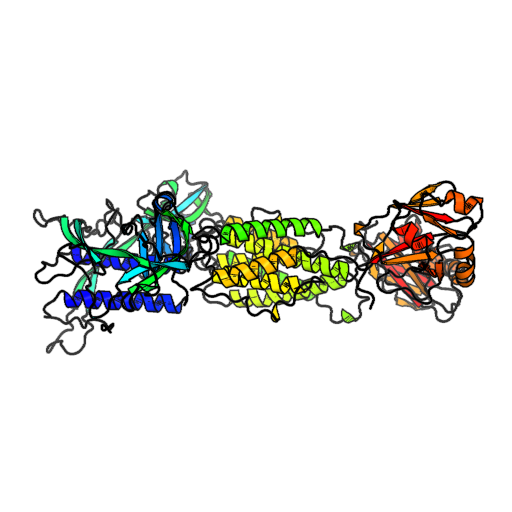2 1 58.94 402 TYR B CA 1
ATOM 6712 C C . TYR B 1 402 ? 1.572 -45.625 -10.008 1 58.94 402 TYR B C 1
ATOM 6714 O O . TYR B 1 402 ? 1.918 -45.469 -8.836 1 58.94 402 TYR B O 1
ATOM 6722 N N . TYR B 1 403 ? 0.989 -46.688 -10.461 1 67.31 403 TYR B N 1
ATOM 6723 C CA . TYR B 1 403 ? 0.958 -47.906 -9.695 1 67.31 403 TYR B CA 1
ATOM 6724 C C . TYR B 1 403 ? 1.921 -48.938 -10.281 1 67.31 403 TYR B C 1
ATOM 6726 O O . TYR B 1 403 ? 1.776 -49.344 -11.43 1 67.31 403 TYR B O 1
ATOM 6734 N N . PRO B 1 404 ? 2.916 -49.156 -9.469 1 66.5 404 PRO B N 1
ATOM 6735 C CA . PRO B 1 404 ? 3.873 -50.156 -9.984 1 66.5 404 PRO B CA 1
ATOM 6736 C C . PRO B 1 404 ? 3.209 -51.469 -10.391 1 66.5 404 PRO B C 1
ATOM 6738 O O . PRO B 1 404 ? 2.27 -51.906 -9.727 1 66.5 404 PRO B O 1
ATOM 6741 N N . ASN B 1 405 ? 3.674 -52.031 -11.508 1 75.81 405 ASN B N 1
ATOM 6742 C CA . ASN B 1 405 ? 3.277 -53.375 -11.992 1 75.81 405 ASN B CA 1
ATOM 6743 C C . ASN B 1 405 ? 1.766 -53.469 -12.172 1 75.81 405 ASN B C 1
ATOM 6745 O O . ASN B 1 405 ? 1.161 -54.469 -11.828 1 75.81 405 ASN B O 1
ATOM 6749 N N . SER B 1 406 ? 1.301 -52.375 -12.617 1 83.44 406 SER B N 1
ATOM 6750 C CA . SER B 1 406 ? -0.15 -52.375 -12.773 1 83.44 406 SER B CA 1
ATOM 6751 C C . SER B 1 406 ? -0.547 -52.188 -14.234 1 83.44 406 SER B C 1
ATOM 6753 O O . SER B 1 406 ? 0.211 -51.594 -15.016 1 83.44 406 SER B O 1
ATOM 6755 N N . VAL B 1 407 ? -1.652 -52.812 -14.562 1 88.88 407 VAL B N 1
ATOM 6756 C CA . VAL B 1 407 ? -2.264 -52.594 -15.875 1 88.88 407 VAL B CA 1
ATOM 6757 C C . VAL B 1 407 ? -3.439 -51.625 -15.758 1 88.88 407 VAL B C 1
ATOM 6759 O O . VAL B 1 407 ? -4.223 -51.719 -14.805 1 88.88 407 VAL B O 1
ATOM 6762 N N . TYR B 1 408 ? -3.527 -50.719 -16.719 1 90 408 TYR B N 1
ATOM 6763 C CA . TYR B 1 408 ? -4.59 -49.719 -16.703 1 90 408 TYR B CA 1
ATOM 6764 C C . TYR B 1 408 ? -5.672 -50.062 -17.719 1 90 408 TYR B C 1
ATOM 6766 O O . TYR B 1 408 ? -5.371 -50.5 -18.828 1 90 408 TYR B O 1
ATOM 6774 N N . PHE B 1 409 ? -6.895 -49.938 -17.328 1 94.12 409 PHE B N 1
ATOM 6775 C CA . PHE B 1 409 ? -8.039 -50.156 -18.203 1 94.12 409 PHE B CA 1
ATOM 6776 C C . PHE B 1 409 ? -8.945 -48.938 -18.234 1 94.12 409 PHE B C 1
ATOM 6778 O O . PHE B 1 409 ? -9.266 -48.375 -17.188 1 94.12 409 PHE B O 1
ATOM 6785 N N . GLU B 1 410 ? -9.281 -48.5 -19.375 1 92.94 410 GLU B N 1
ATOM 6786 C CA . GLU B 1 410 ? -10.312 -47.469 -19.547 1 92.94 410 GLU B CA 1
ATOM 6787 C C . GLU B 1 410 ? -11.664 -48.094 -19.859 1 92.94 410 GLU B C 1
ATOM 6789 O O . GLU B 1 410 ? -11.75 -49.031 -20.656 1 92.94 410 GLU B O 1
ATOM 6794 N N . VAL B 1 411 ? -12.648 -47.562 -19.219 1 94.44 411 VAL B N 1
ATOM 6795 C CA . VAL B 1 411 ? -13.984 -48.031 -19.531 1 94.44 411 VAL B CA 1
ATOM 6796 C C . VAL B 1 411 ? -14.523 -47.281 -20.766 1 94.44 411 VAL B C 1
ATOM 6798 O O . VAL B 1 411 ? -14.438 -46.062 -20.844 1 94.44 411 VAL B O 1
ATOM 6801 N N . ASP B 1 412 ? -15.023 -48.031 -21.703 1 92.12 412 ASP B N 1
ATOM 6802 C CA . ASP B 1 412 ? -15.539 -47.469 -22.938 1 92.12 412 ASP B CA 1
ATOM 6803 C C . ASP B 1 412 ? -16.734 -46.531 -22.672 1 92.12 412 ASP B C 1
ATOM 6805 O O . ASP B 1 412 ? -17.828 -47.031 -22.359 1 92.12 412 ASP B O 1
ATOM 6809 N N . HIS B 1 413 ? -16.484 -45.312 -22.953 1 87.81 413 HIS B N 1
ATOM 6810 C CA . HIS B 1 413 ? -17.516 -44.312 -22.656 1 87.81 413 HIS B CA 1
ATOM 6811 C C . HIS B 1 413 ? -18.641 -44.344 -23.672 1 87.81 413 HIS B C 1
ATOM 6813 O O . HIS B 1 413 ? -19.719 -43.812 -23.438 1 87.81 413 HIS B O 1
ATOM 6819 N N . ASP B 1 414 ? -18.438 -45 -24.766 1 88 414 ASP B N 1
ATOM 6820 C CA . ASP B 1 414 ? -19.469 -45.094 -25.812 1 88 414 ASP B CA 1
ATOM 6821 C C . ASP B 1 414 ? -20.391 -46.281 -25.562 1 88 414 ASP B C 1
ATOM 6823 O O . ASP B 1 414 ? -21.406 -46.438 -26.234 1 88 414 ASP B O 1
ATOM 6827 N N . ASP B 1 415 ? -19.953 -47.094 -24.672 1 91 415 ASP B N 1
ATOM 6828 C CA . ASP B 1 415 ? -20.766 -48.281 -24.344 1 91 415 ASP B CA 1
ATOM 6829 C C . ASP B 1 415 ? -22.062 -47.875 -23.656 1 91 415 ASP B C 1
ATOM 6831 O O . ASP B 1 415 ? -22.047 -47.094 -22.688 1 91 415 ASP B O 1
ATOM 6835 N N . PRO B 1 416 ? -23.219 -48.312 -24.219 1 91.56 416 PRO B N 1
ATOM 6836 C CA . PRO B 1 416 ? -24.5 -48 -23.578 1 91.56 416 PRO B CA 1
ATOM 6837 C C . PRO B 1 416 ? -24.531 -48.406 -22.109 1 91.56 416 PRO B C 1
ATOM 6839 O O . PRO B 1 416 ? -25.156 -47.719 -21.297 1 91.56 416 PRO B O 1
ATOM 6842 N N . MET B 1 417 ? -23.891 -49.406 -21.797 1 92.19 417 MET B N 1
ATOM 6843 C CA . MET B 1 417 ? -23.844 -49.875 -20.406 1 92.19 417 MET B CA 1
ATOM 6844 C C . MET B 1 417 ? -23.109 -48.875 -19.531 1 92.19 417 MET B C 1
ATOM 6846 O O . MET B 1 417 ? -23.453 -48.688 -18.359 1 92.19 417 MET B O 1
ATOM 6850 N N . TYR B 1 418 ? -22.141 -48.188 -20.062 1 93.81 418 TYR B N 1
ATOM 6851 C CA . TYR B 1 418 ? -21.391 -47.188 -19.344 1 93.81 418 TYR B CA 1
ATOM 6852 C C . TYR B 1 418 ? -22.297 -46 -18.953 1 93.81 418 TYR B C 1
ATOM 6854 O O . TYR B 1 418 ? -22.297 -45.562 -17.812 1 93.81 418 TYR B O 1
ATOM 6862 N N . LYS B 1 419 ? -23.031 -45.594 -19.922 1 90.69 419 LYS B N 1
ATOM 6863 C CA . LYS B 1 419 ? -23.922 -44.438 -19.719 1 90.69 419 LYS B CA 1
ATOM 6864 C C . LYS B 1 419 ? -24.984 -44.781 -18.656 1 90.69 419 LYS B C 1
ATOM 6866 O O . LYS B 1 419 ? -25.266 -43.969 -17.781 1 90.69 419 LYS B O 1
ATOM 6871 N N . GLU B 1 420 ? -25.469 -45.938 -18.812 1 91.69 420 GLU B N 1
ATOM 6872 C CA . GLU B 1 420 ? -26.453 -46.375 -17.844 1 91.69 420 GLU B CA 1
ATOM 6873 C C . GLU B 1 420 ? -25.844 -46.5 -16.453 1 91.69 420 GLU B C 1
ATOM 6875 O O . GLU B 1 420 ? -26.469 -46.125 -15.453 1 91.69 420 GLU B O 1
ATOM 6880 N N . MET B 1 421 ? -24.672 -46.969 -16.375 1 92.88 421 MET B N 1
ATOM 6881 C CA . MET B 1 421 ? -23.953 -47.188 -15.125 1 92.88 421 MET B CA 1
ATOM 6882 C C . MET B 1 421 ? -23.688 -45.844 -14.438 1 92.88 421 MET B C 1
ATOM 6884 O O . MET B 1 421 ? -23.938 -45.688 -13.242 1 92.88 421 MET B O 1
ATOM 6888 N N . MET B 1 422 ? -23.297 -44.906 -15.219 1 90.44 422 MET B N 1
ATOM 6889 C CA . MET B 1 422 ? -22.922 -43.594 -14.664 1 90.44 422 MET B CA 1
ATOM 6890 C C . MET B 1 422 ? -24.156 -42.812 -14.25 1 90.44 422 MET B C 1
ATOM 6892 O O . MET B 1 422 ? -24.078 -41.938 -13.375 1 90.44 422 MET B O 1
ATOM 6896 N N . SER B 1 423 ? -25.281 -43.094 -14.828 1 88.75 423 SER B N 1
ATOM 6897 C CA . SER B 1 423 ? -26.531 -42.438 -14.5 1 88.75 423 SER B CA 1
ATOM 6898 C C . SER B 1 423 ? -27.234 -43.125 -13.328 1 88.75 423 SER B C 1
ATOM 6900 O O . SER B 1 423 ? -28.188 -42.562 -12.773 1 88.75 423 SER B O 1
ATOM 6902 N N . GLY B 1 424 ? -26.781 -44.281 -13 1 88.19 424 GLY B N 1
ATOM 6903 C CA . GLY B 1 424 ? -27.391 -45.031 -11.906 1 88.19 424 GLY B CA 1
ATOM 6904 C C . GLY B 1 424 ? -26.938 -44.562 -10.539 1 88.19 424 GLY B C 1
ATOM 6905 O O . GLY B 1 424 ? -26.188 -43.594 -10.422 1 88.19 424 GLY B O 1
ATOM 6906 N N . SER B 1 425 ? -27.422 -45.188 -9.453 1 90.62 425 SER B N 1
ATOM 6907 C CA . SER B 1 425 ? -27.109 -44.812 -8.078 1 90.62 425 SER B CA 1
ATOM 6908 C C . SER B 1 425 ? -25.719 -45.281 -7.68 1 90.62 425 SER B C 1
ATOM 6910 O O . SER B 1 425 ? -25.031 -44.594 -6.906 1 90.62 425 SER B O 1
ATOM 6912 N N . ALA B 1 426 ? -25.359 -46.375 -8.195 1 94.06 426 ALA B N 1
ATOM 6913 C CA . ALA B 1 426 ? -24.062 -46.938 -7.828 1 94.06 426 ALA B CA 1
ATOM 6914 C C . ALA B 1 426 ? -23.469 -47.75 -8.961 1 94.06 426 ALA B C 1
ATOM 6916 O O . ALA B 1 426 ? -24.203 -48.312 -9.789 1 94.06 426 ALA B O 1
ATOM 6917 N N . ILE B 1 427 ? -22.125 -47.781 -8.984 1 95 427 ILE B N 1
ATOM 6918 C CA . ILE B 1 427 ? -21.375 -48.625 -9.906 1 95 427 ILE B CA 1
ATOM 6919 C C . ILE B 1 427 ? -21.031 -49.969 -9.242 1 95 427 ILE B C 1
ATOM 6921 O O . ILE B 1 427 ? -20.578 -49.969 -8.094 1 95 427 ILE B O 1
ATOM 6925 N N . ALA B 1 428 ? -21.312 -51.031 -9.961 1 95.44 428 ALA B N 1
ATOM 6926 C CA . ALA B 1 428 ? -21.016 -52.375 -9.438 1 95.44 428 ALA B CA 1
ATOM 6927 C C . ALA B 1 428 ? -19.984 -53.094 -10.297 1 95.44 428 ALA B C 1
ATOM 6929 O O . ALA B 1 428 ? -20.062 -53.031 -11.531 1 95.44 428 ALA B O 1
ATOM 6930 N N . LEU B 1 429 ? -19.031 -53.625 -9.641 1 95.75 429 LEU B N 1
ATOM 6931 C CA . LEU B 1 429 ? -17.984 -54.438 -10.258 1 95.75 429 LEU B CA 1
ATOM 6932 C C . LEU B 1 429 ? -17.969 -55.844 -9.688 1 95.75 429 LEU B C 1
ATOM 6934 O O . LEU B 1 429 ? -17.922 -56.031 -8.469 1 95.75 429 LEU B O 1
ATOM 6938 N N . SER B 1 430 ? -18.141 -56.844 -10.531 1 94.75 430 SER B N 1
ATOM 6939 C CA . SER B 1 430 ? -18.031 -58.25 -10.133 1 94.75 430 SER B CA 1
ATOM 6940 C C . SER B 1 430 ? -16.781 -58.906 -10.711 1 94.75 430 SER B C 1
ATOM 6942 O O . SER B 1 430 ? -16.531 -58.812 -11.906 1 94.75 430 SER B O 1
ATOM 6944 N N . ILE B 1 431 ? -16.062 -59.531 -9.898 1 92.56 431 ILE B N 1
ATOM 6945 C CA . ILE B 1 431 ? -14.852 -60.25 -10.328 1 92.56 431 ILE B CA 1
ATOM 6946 C C . ILE B 1 431 ? -15.023 -61.75 -10.086 1 92.56 431 ILE B C 1
ATOM 6948 O O . ILE B 1 431 ? -15.102 -62.188 -8.945 1 92.56 431 ILE B O 1
ATOM 6952 N N . VAL B 1 432 ? -15.148 -62.5 -11.117 1 83.56 432 VAL B N 1
ATOM 6953 C CA . VAL B 1 432 ? -15.414 -63.938 -11 1 83.56 432 VAL B CA 1
ATOM 6954 C C . VAL B 1 432 ? -14.102 -64.688 -11.117 1 83.56 432 VAL B C 1
ATOM 6956 O O . VAL B 1 432 ? -13.969 -65.812 -10.562 1 83.56 432 VAL B O 1
ATOM 6959 N N . GLY B 1 433 ? -13.141 -64.188 -11.734 1 81 433 GLY B N 1
ATOM 6960 C CA . GLY B 1 433 ? -11.898 -64.938 -11.961 1 81 433 GLY B CA 1
ATOM 6961 C C . GLY B 1 433 ? -11 -65 -10.742 1 81 433 GLY B C 1
ATOM 6962 O O . GLY B 1 433 ? -11.219 -64.25 -9.781 1 81 433 GLY B O 1
ATOM 6963 N N . ASP B 1 434 ? -10.148 -66.062 -10.695 1 83.19 434 ASP B N 1
ATOM 6964 C CA . ASP B 1 434 ? -9.156 -66.188 -9.641 1 83.19 434 ASP B CA 1
ATOM 6965 C C . ASP B 1 434 ? -7.883 -65.438 -9.961 1 83.19 434 ASP B C 1
ATOM 6967 O O . ASP B 1 434 ? -7.176 -65.75 -10.914 1 83.19 434 ASP B O 1
ATOM 6971 N N . PHE B 1 435 ? -7.773 -64.375 -9.344 1 89.75 435 PHE B N 1
ATOM 6972 C CA . PHE B 1 435 ? -6.578 -63.531 -9.469 1 89.75 435 PHE B CA 1
ATOM 6973 C C . PHE B 1 435 ? -5.75 -63.594 -8.195 1 89.75 435 PHE B C 1
ATOM 6975 O O . PHE B 1 435 ? -6.133 -63 -7.18 1 89.75 435 PHE B O 1
ATOM 6982 N N . PRO B 1 436 ? -4.613 -64.25 -8.32 1 89.75 436 PRO B N 1
ATOM 6983 C CA . PRO B 1 436 ? -3.781 -64.312 -7.113 1 89.75 436 PRO B CA 1
ATOM 6984 C C . PRO B 1 436 ? -3.34 -62.906 -6.668 1 89.75 436 PRO B C 1
ATOM 6986 O O . PRO B 1 436 ? -2.789 -62.156 -7.469 1 89.75 436 PRO B O 1
ATOM 6989 N N . GLU B 1 437 ? -3.68 -62.531 -5.406 1 88.62 437 GLU B N 1
ATOM 6990 C CA . GLU B 1 437 ? -3.301 -61.25 -4.797 1 88.62 437 GLU B CA 1
ATOM 6991 C C . GLU B 1 437 ? -3.783 -60.062 -5.637 1 88.62 437 GLU B C 1
ATOM 6993 O O . GLU B 1 437 ? -3.01 -59.156 -5.934 1 88.62 437 GLU B O 1
ATOM 6998 N N . LEU B 1 438 ? -4.977 -60.125 -6.02 1 89.88 438 LEU B N 1
ATOM 6999 C CA . LEU B 1 438 ? -5.582 -59.094 -6.836 1 89.88 438 LEU B CA 1
ATOM 7000 C C . LEU B 1 438 ? -5.715 -57.781 -6.051 1 89.88 438 LEU B C 1
ATOM 7002 O O . LEU B 1 438 ? -6.199 -57.781 -4.914 1 89.88 438 LEU B O 1
ATOM 7006 N N . ARG B 1 439 ? -5.156 -56.656 -6.617 1 89 439 ARG B N 1
ATOM 7007 C CA . ARG B 1 439 ? -5.375 -55.281 -6.141 1 89 439 ARG B CA 1
ATOM 7008 C C . ARG B 1 439 ? -5.816 -54.375 -7.277 1 89 439 ARG B C 1
ATOM 7010 O O . ARG B 1 439 ? -5.266 -54.438 -8.375 1 89 439 ARG B O 1
ATOM 7017 N N . PHE B 1 440 ? -6.895 -53.719 -7.07 1 90.5 440 PHE B N 1
ATOM 7018 C CA . PHE B 1 440 ? -7.301 -52.75 -8.094 1 90.5 440 PHE B CA 1
ATOM 7019 C C . PHE B 1 440 ? -7.73 -51.438 -7.473 1 90.5 440 PHE B C 1
ATOM 7021 O O . PHE B 1 440 ? -8.141 -51.406 -6.312 1 90.5 440 PHE B O 1
ATOM 7028 N N . GLU B 1 441 ? -7.488 -50.312 -8.195 1 88.19 441 GLU B N 1
ATOM 7029 C CA . GLU B 1 441 ? -7.957 -48.969 -7.879 1 88.19 441 GLU B CA 1
ATOM 7030 C C . GLU B 1 441 ? -8.703 -48.375 -9.062 1 88.19 441 GLU B C 1
ATOM 7032 O O . GLU B 1 441 ? -8.461 -48.719 -10.211 1 88.19 441 GLU B O 1
ATOM 7037 N N . VAL B 1 442 ? -9.664 -47.594 -8.734 1 90.88 442 VAL B N 1
ATOM 7038 C CA . VAL B 1 442 ? -10.453 -46.969 -9.781 1 90.88 442 VAL B CA 1
ATOM 7039 C C . VAL B 1 442 ? -10.367 -45.438 -9.641 1 90.88 442 VAL B C 1
ATOM 7041 O O . VAL B 1 442 ? -10.453 -44.906 -8.531 1 90.88 442 VAL B O 1
ATOM 7044 N N . TRP B 1 443 ? -10.164 -44.812 -10.758 1 86.44 443 TRP B N 1
ATOM 7045 C CA . TRP B 1 443 ? -10.062 -43.344 -10.82 1 86.44 443 TRP B CA 1
ATOM 7046 C C . TRP B 1 443 ? -11.062 -42.781 -11.82 1 86.44 443 TRP B C 1
ATOM 7048 O O . TRP B 1 443 ? -11.273 -43.344 -12.891 1 86.44 443 TRP B O 1
ATOM 7058 N N . GLY B 1 444 ? -11.75 -41.75 -11.422 1 85.81 444 GLY B N 1
ATOM 7059 C CA . GLY B 1 444 ? -12.578 -40.969 -12.344 1 85.81 444 GLY B CA 1
ATOM 7060 C C . GLY B 1 444 ? -11.898 -39.719 -12.836 1 85.81 444 GLY B C 1
ATOM 7061 O O . GLY B 1 444 ? -11.305 -38.969 -12.055 1 85.81 444 GLY B O 1
ATOM 7062 N N . LEU B 1 445 ? -11.867 -39.625 -14.125 1 80.88 445 LEU B N 1
ATOM 7063 C CA . LEU B 1 445 ? -11.359 -38.406 -14.742 1 80.88 445 LEU B CA 1
ATOM 7064 C C . LEU B 1 445 ? -12.492 -37.406 -15.016 1 80.88 445 LEU B C 1
ATOM 7066 O O . LEU B 1 445 ? -13.547 -37.812 -15.523 1 80.88 445 LEU B O 1
ATOM 7070 N N . ARG B 1 446 ? -12.43 -36.25 -14.508 1 71.69 446 ARG B N 1
ATOM 7071 C CA . ARG B 1 446 ? -13.477 -35.219 -14.609 1 71.69 446 ARG B CA 1
ATOM 7072 C C . ARG B 1 446 ? -13.469 -34.562 -15.992 1 71.69 446 ARG B C 1
ATOM 7074 O O . ARG B 1 446 ? -12.461 -34.625 -16.703 1 71.69 446 ARG B O 1
ATOM 7081 N N . GLN B 1 447 ? -14.844 -34.094 -16.469 1 56.84 447 GLN B N 1
ATOM 7082 C CA . GLN B 1 447 ? -15.18 -33.375 -17.688 1 56.84 447 GLN B CA 1
ATOM 7083 C C . GLN B 1 447 ? -14.414 -32.031 -17.781 1 56.84 447 GLN B C 1
ATOM 7085 O O . GLN B 1 447 ? -14.18 -31.391 -16.766 1 56.84 447 GLN B O 1
ATOM 7090 N N . GLY B 1 448 ? -13.719 -31.781 -19.078 1 51 448 GLY B N 1
ATOM 7091 C CA . GLY B 1 448 ? -13.047 -30.594 -19.562 1 51 448 GLY B CA 1
ATOM 7092 C C . GLY B 1 448 ? -11.555 -30.797 -19.75 1 51 448 GLY B C 1
ATOM 7093 O O . GLY B 1 448 ? -10.867 -29.922 -20.312 1 51 448 GLY B O 1
ATOM 7094 N N . ARG B 1 449 ? -10.992 -31.406 -18.781 1 44.25 449 ARG B N 1
ATOM 7095 C CA . ARG B 1 449 ? -9.539 -31.281 -18.859 1 44.25 449 ARG B CA 1
ATOM 7096 C C . ARG B 1 449 ? -8.938 -32.344 -19.75 1 44.25 449 ARG B C 1
ATOM 7098 O O . ARG B 1 449 ? -8.438 -33.375 -19.266 1 44.25 449 ARG B O 1
ATOM 7105 N N . LEU B 1 450 ? -9.75 -32.969 -20.531 1 34.06 450 LEU B N 1
ATOM 7106 C CA . LEU B 1 450 ? -9.078 -33.812 -21.516 1 34.06 450 LEU B CA 1
ATOM 7107 C C . LEU B 1 450 ? -7.992 -33.031 -22.25 1 34.06 450 LEU B C 1
ATOM 7109 O O . LEU B 1 450 ? -8.164 -31.828 -22.531 1 34.06 450 LEU B O 1
ATOM 7113 N N . GLY B 1 451 ? -6.676 -33.438 -22.219 1 27.81 451 GLY B N 1
ATOM 7114 C CA . GLY B 1 451 ? -5.949 -33.094 -23.438 1 27.81 451 GLY B CA 1
ATOM 7115 C C . GLY B 1 451 ? -6.781 -33.25 -24.703 1 27.81 451 GLY B C 1
ATOM 7116 O O . GLY B 1 451 ? -7.711 -34.062 -24.734 1 27.81 451 GLY B O 1
#

Organism: Yersinia pestis (NCBI:txid632)